Protein 4K1F (pdb70)

GO terms:
  GO:0051920 peroxiredoxin activity (F, IDA)

B-factor: mean 27.47, std 7.68, range [11.12, 65.65]

Nearest PDB structures (foldseek):
  4k1f-assembly1_A  TM=1.003E+00  e=7.487E-44  Leishmania major
  4llr-assembly1_D  TM=9.952E-01  e=5.963E-35  Trypanosoma cruzi
  1qmv-assembly1_J  TM=9.944E-01  e=1.647E-33  Homo sapiens
  7kiz-assembly1_B  TM=9.830E-01  e=4.370E-33  Homo sapiens
  2z9s-assembly1_G  TM=9.969E-01  e=1.952E-32  Rattus norvegicus

Secondary structure (DSSP, 8-state):
-BTTB-TTSB----EEEEE-TTS-EEEEESGGGTTSEEEEEE-S-TTSSHHHHHHHHHHHTHHHHHTTTEEEEEEESS-HHHHHHHHTS-GGGT---S-SS-EEE-TTSHHHHHTT-EETTTTEE-EEEEEE-TTSBEEEEEEE-TTB---HHHHHHHHHHHHHHHHHS-BB-TT--TTS--B-SSHHHHHHHTGGG-/-BTTB-TTSB----EEEEE-TTS-EEEEEGGGGTTSEEEEEE-S-TTSSHHHHHHHHHHHTHHHHHTTTEEEEEEESS-HHHHHHHHHS-GGGT---S-SS-EEE-TTSHHHHHTT-EETTTTEE-EEEEEE-TTSBEEEEEEE-TTB---HHHHHHHHHHHHHHHHHS-BB-TT--TT---B-SSHHHHHHHTGGG-/-BTTB-TTSBPPP-EEEEE-TTS-EEEEEGGGGTTSEEEEEE-S-TTSSHHHHHHHHHHHTHHHHHTTTEEEEEEESS-HHHHHHHHTS-GGGT---S-SS-EEE-TTSHHHHHTT-EETTTTEE-EEEEEE-TTSBEEEEEEE-TTB---HHHHHHHHHHHHHHHHHS-BB-TT--TTS--B-SSHHHHIIIIITT-/-TT--TTSBPPP-EEEEE-TTS-EEEEESGGGTTSEEEEEE-S-TTSSHHHHHHHHHHHTHHHHHTTTEEEEEEESS-HHHHHHHHTS-GGGT---S-SS-EEE-TT-HHHHHTT-EETTTTEE-EEEEEE-TTSBEEEEEEE-TTB---HHHHHHHHHHHHHHHHHS-BB-TT--TTS--B-SSHHHHIIIIIT-/-BTTB-TTSBPPP-EEEEE-TTS-EEEEEGGGGTTSEEEEEE-S-TTSSHHHHHHHHHHHTHHHHHTTTEEEEEEESS-HHHHHHHHTS-GGGT---S-SS-EEE-TT-HHHHHTT-EETTTTEE-EEEEEE-TTSBEEEEEEE-TTS---HHHHHHHHHHHHHHHHHS-B--TT--TTS--B-SSHHHHIIIIIT-

CATH classification: 3.40.30.10

Structure (mmCIF, N/CA/C/O backbone):
data_4K1F
#
_entry.id   4K1F
#
_cell.length_a   111.811
_cell.length_b   226.203
_cell.length_c   91.719
_cell.angle_alpha   90.000
_cell.angle_beta   90.000
_cell.angle_gamma   90.000
#
_symmetry.space_group_name_H-M   'C 2 2 21'
#
loop_
_entity.id
_entity.type
_entity.pdbx_description
1 polymer 'Tryparedoxin peroxidase'
2 non-polymer 'TRIETHYLENE GLYCOL'
3 non-polymer 'CHLORIDE ION'
4 non-polymer DI(HYDROXYETHYL)ETHER
5 non-polymer 3,6,9,12,15,18,21-HEPTAOXATRICOSANE-1,23-DIOL
6 water water
#
loop_
_atom_site.group_PDB
_atom_site.id
_atom_site.type_symbol
_atom_site.label_atom_id
_atom_site.label_alt_id
_atom_site.label_comp_id
_atom_site.label_asym_id
_atom_site.label_entity_id
_atom_site.label_seq_id
_atom_site.pdbx_PDB_ins_code
_atom_site.Cartn_x
_atom_site.Cartn_y
_atom_site.Cartn_z
_atom_site.occupancy
_atom_site.B_iso_or_equiv
_atom_site.auth_seq_id
_atom_site.auth_comp_id
_atom_site.auth_asym_id
_atom_site.auth_atom_id
_atom_site.pdbx_PDB_model_num
ATOM 1 N N . SER A 1 2 ? -19.435 -34.421 16.505 1.00 43.84 2 SER A N 1
ATOM 2 C CA . SER A 1 2 ? -19.346 -33.276 17.462 1.00 43.86 2 SER A CA 1
ATOM 3 C C . SER A 1 2 ? -18.149 -32.368 17.150 1.00 42.74 2 SER A C 1
ATOM 4 O O . SER A 1 2 ? -17.344 -32.677 16.271 1.00 42.66 2 SER A O 1
ATOM 7 N N . CYS A 1 3 ? -18.049 -31.256 17.877 1.00 41.64 3 CYS A N 1
ATOM 8 C CA . CYS A 1 3 ? -16.997 -30.243 17.667 1.00 40.24 3 CYS A CA 1
ATOM 9 C C . CYS A 1 3 ? -15.895 -30.343 18.729 1.00 39.31 3 CYS A C 1
ATOM 10 O O . CYS A 1 3 ? -15.974 -29.677 19.769 1.00 38.37 3 CYS A O 1
ATOM 13 N N . GLY A 1 4 ? -14.868 -31.154 18.457 1.00 38.60 4 GLY A N 1
ATOM 14 C CA . GLY A 1 4 ? -13.914 -31.576 19.503 1.00 37.77 4 GLY A CA 1
ATOM 15 C C . GLY A 1 4 ? -14.727 -32.310 20.558 1.00 37.35 4 GLY A C 1
ATOM 16 O O . GLY A 1 4 ? -15.421 -33.286 20.241 1.00 38.05 4 GLY A O 1
ATOM 17 N N . ASN A 1 5 ? -14.702 -31.814 21.792 1.00 36.10 5 ASN A N 1
ATOM 18 C CA . ASN A 1 5 ? -15.554 -32.351 22.846 1.00 34.39 5 ASN A CA 1
ATOM 19 C C . ASN A 1 5 ? -16.872 -31.594 23.013 1.00 32.98 5 ASN A C 1
ATOM 20 O O . ASN A 1 5 ? -17.706 -31.959 23.847 1.00 33.28 5 ASN A O 1
ATOM 25 N N . ALA A 1 6 ? -17.073 -30.545 22.228 1.00 30.90 6 ALA A N 1
ATOM 26 C CA . ALA A 1 6 ? -18.330 -29.778 22.286 1.00 29.21 6 ALA A CA 1
ATOM 27 C C . ALA A 1 6 ? -19.443 -30.458 21.460 1.00 28.42 6 ALA A C 1
ATOM 28 O O . ALA A 1 6 ? -19.419 -30.412 20.231 1.00 28.18 6 ALA A O 1
ATOM 30 N N . LYS A 1 7 ? -20.393 -31.119 22.120 1.00 27.66 7 LYS A N 1
ATOM 31 C CA . LYS A 1 7 ? -21.504 -31.755 21.396 1.00 26.49 7 LYS A CA 1
ATOM 32 C C . LYS A 1 7 ? -22.823 -31.121 21.808 1.00 25.41 7 LYS A C 1
ATOM 33 O O . LYS A 1 7 ? -23.034 -30.885 23.010 1.00 24.37 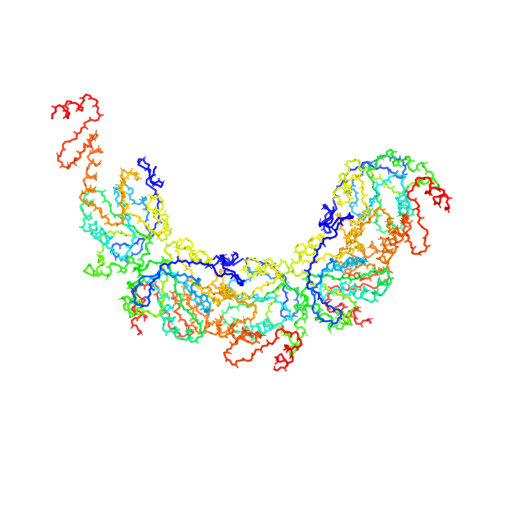7 LYS A O 1
ATOM 39 N N . ILE A 1 8 ? -23.713 -30.876 20.840 1.00 24.37 8 ILE A N 1
ATOM 40 C CA . ILE A 1 8 ? -25.069 -30.403 21.159 1.00 24.74 8 ILE A CA 1
ATOM 41 C C . ILE A 1 8 ? -25.783 -31.342 22.161 1.00 24.99 8 ILE A C 1
ATOM 42 O O . ILE A 1 8 ? -25.717 -32.560 22.035 1.00 25.26 8 ILE A O 1
ATOM 47 N N . ASN A 1 9 ? -26.470 -30.741 23.129 1.00 25.73 9 ASN A N 1
ATOM 48 C CA . ASN A 1 9 ? -27.176 -31.426 24.208 1.00 25.91 9 ASN A CA 1
ATOM 49 C C . ASN A 1 9 ? -26.325 -32.248 25.183 1.00 25.97 9 ASN A C 1
ATOM 50 O O . ASN A 1 9 ? -26.870 -33.043 25.939 1.00 26.64 9 ASN A O 1
ATOM 55 N N . SER A 1 10 ? -25.008 -32.042 25.165 1.00 25.41 10 SER A N 1
ATOM 56 C CA . SER A 1 10 ? -24.114 -32.498 26.223 1.00 25.48 10 SER A CA 1
ATOM 57 C C . SER A 1 10 ? -23.595 -31.245 26.895 1.00 24.65 10 SER A C 1
ATOM 58 O O . SER A 1 10 ? -23.711 -30.168 26.318 1.00 24.03 10 SER A O 1
ATOM 61 N N . PRO A 1 11 ? -23.018 -31.385 28.111 1.00 24.23 11 PRO A N 1
ATOM 62 C CA . PRO A 1 11 ? -22.414 -30.235 28.793 1.00 23.91 11 PRO A CA 1
ATOM 63 C C . PRO A 1 11 ? -21.289 -29.604 27.965 1.00 23.15 11 PRO A C 1
ATOM 64 O O . PRO A 1 11 ? -20.419 -30.307 27.474 1.00 22.76 11 PRO A O 1
ATOM 68 N N . ALA A 1 12 ? -21.357 -28.287 27.776 1.00 22.61 12 ALA A N 1
ATOM 69 C CA . ALA A 1 12 ? -20.239 -27.535 27.242 1.00 22.90 12 ALA A CA 1
ATOM 70 C C . ALA A 1 12 ? -18.980 -27.924 27.989 1.00 22.83 12 ALA A C 1
ATOM 71 O O . ALA A 1 12 ? -18.987 -27.924 29.211 1.00 22.69 12 ALA A O 1
ATOM 73 N N . PRO A 1 13 ? -17.891 -28.256 27.262 1.00 23.63 13 PRO A N 1
ATOM 74 C CA . PRO A 1 13 ? -16.598 -28.513 27.901 1.00 23.33 13 PRO A CA 1
ATOM 75 C C . PRO A 1 13 ? -16.307 -27.482 28.981 1.00 23.05 13 PRO A C 1
ATOM 76 O O . PRO A 1 13 ? -16.595 -26.293 28.822 1.00 23.48 13 PRO A O 1
ATOM 80 N N . SER A 1 14 ? -15.768 -27.957 30.088 1.00 22.58 14 SER A N 1
ATOM 81 C CA . SER A 1 14 ? -15.561 -27.135 31.239 1.00 22.67 14 SER A CA 1
ATOM 82 C C . SER A 1 14 ? -14.227 -26.415 31.130 1.00 22.51 14 SER A C 1
ATOM 83 O O . SER A 1 14 ? -13.329 -26.864 30.437 1.00 22.56 14 SER A O 1
ATOM 86 N N . PHE A 1 15 ? -14.084 -25.315 31.844 1.00 23.00 15 PHE A N 1
ATOM 87 C CA . PHE A 1 15 ? -12.778 -24.647 31.918 1.00 23.97 15 PHE A CA 1
ATOM 88 C C . PHE A 1 15 ? -12.722 -23.762 33.142 1.00 24.32 15 PHE A C 1
ATOM 89 O O . PHE A 1 15 ? -13.764 -23.372 33.707 1.00 24.08 15 PHE A O 1
ATOM 97 N N . GLU A 1 16 ? -11.493 -23.425 33.513 1.00 25.13 16 GLU A N 1
ATOM 98 C CA . GLU A 1 16 ? -11.244 -22.438 34.539 1.00 25.79 16 GLU A CA 1
ATOM 99 C C . GLU A 1 16 ? -9.972 -21.708 34.203 1.00 24.96 16 GLU A C 1
ATOM 100 O O . GLU A 1 16 ? -8.909 -22.298 34.162 1.00 24.78 16 GLU A O 1
ATOM 106 N N . GLU A 1 17 ? -10.059 -20.409 33.968 1.00 24.25 17 GLU A N 1
ATOM 107 C CA . GLU A 1 17 ? -8.904 -19.734 33.410 1.00 23.61 17 GLU A CA 1
ATOM 108 C C . GLU A 1 17 ? -8.881 -18.270 33.791 1.00 23.05 17 GLU A C 1
ATOM 109 O O . GLU A 1 17 ? -9.913 -17.656 34.018 1.00 22.65 17 GLU A O 1
ATOM 115 N N . VAL A 1 18 ? -7.695 -17.698 33.890 1.00 23.64 18 VAL A N 1
ATOM 116 C CA . VAL A 1 18 ? -7.579 -16.268 34.115 1.00 23.25 18 VAL A CA 1
ATOM 117 C C . VAL A 1 18 ? -8.242 -15.497 32.937 1.00 22.80 18 VAL A C 1
ATOM 118 O O . VAL A 1 18 ? -8.111 -15.851 31.760 1.00 22.60 18 VAL A O 1
ATOM 122 N N . ALA A 1 19 ? -8.987 -14.456 33.278 1.00 22.46 19 ALA A N 1
ATOM 123 C CA . ALA A 1 19 ? -9.572 -13.553 32.310 1.00 21.62 19 ALA A CA 1
ATOM 124 C C . ALA A 1 19 ? -9.222 -12.123 32.683 1.00 22.28 19 ALA A C 1
ATOM 125 O O . ALA A 1 19 ? -9.004 -11.811 33.869 1.00 20.71 19 ALA A O 1
ATOM 127 N N . LEU A 1 20 ? -9.201 -11.251 31.669 1.00 22.42 20 LEU A N 1
ATOM 128 C CA . LEU A 1 20 ? -9.201 -9.836 31.932 1.00 23.03 20 LEU A CA 1
ATOM 129 C C . LEU A 1 20 ? -10.653 -9.385 32.170 1.00 23.35 20 LEU A C 1
ATOM 130 O O . LEU A 1 20 ? -11.513 -9.573 31.325 1.00 23.26 20 LEU A O 1
ATOM 135 N N . MET A 1 21 ? -10.911 -8.806 33.342 1.00 23.32 21 MET A N 1
ATOM 136 C CA . MET A 1 21 ? -12.246 -8.353 33.708 1.00 22.51 21 MET A CA 1
ATOM 137 C C . MET A 1 21 ? -12.493 -6.943 33.201 1.00 22.22 21 MET A C 1
ATOM 138 O O . MET A 1 21 ? -11.534 -6.171 33.046 1.00 21.73 21 MET A O 1
ATOM 143 N N . PRO A 1 22 ? -13.779 -6.581 32.952 1.00 22.31 22 PRO A N 1
ATOM 144 C CA . PRO A 1 22 ? -14.100 -5.230 32.479 1.00 21.78 22 PRO A CA 1
ATOM 145 C C . PRO A 1 22 ? -13.390 -4.168 33.295 1.00 22.44 22 PRO A C 1
ATOM 146 O O . PRO A 1 22 ? -12.896 -3.191 32.728 1.00 22.09 22 PRO A O 1
ATOM 150 N N . ASN A 1 23 ? -13.294 -4.361 34.611 1.00 23.12 23 ASN A N 1
ATOM 151 C CA . ASN A 1 23 ? -12.627 -3.351 35.464 1.00 23.41 23 ASN A CA 1
ATOM 152 C C . ASN A 1 23 ? -11.107 -3.288 35.348 1.00 23.76 23 ASN A C 1
ATOM 153 O O . ASN A 1 23 ? -10.482 -2.430 35.948 1.00 24.80 23 ASN A O 1
ATOM 158 N N . GLY A 1 24 ? -10.513 -4.181 34.557 1.00 24.14 24 GLY A N 1
ATOM 159 C CA . GLY A 1 24 ? -9.071 -4.139 34.281 1.00 22.84 24 GLY A CA 1
ATOM 160 C C . GLY A 1 24 ? -8.278 -5.122 35.123 1.00 22.41 24 GLY A C 1
ATOM 161 O O . GLY A 1 24 ? -7.040 -5.220 34.992 1.00 20.94 24 GLY A O 1
ATOM 162 N N . SER A 1 25 ? -8.989 -5.849 35.987 1.00 22.30 25 SER A N 1
ATOM 163 C CA . SER A 1 25 ? -8.326 -6.777 36.887 1.00 23.59 25 SER A CA 1
ATOM 164 C C . SER A 1 25 ? -8.216 -8.143 36.196 1.00 23.89 25 SER A C 1
ATOM 165 O O . SER A 1 25 ? -8.874 -8.359 35.172 1.00 23.82 25 SER A O 1
ATOM 168 N N . PHE A 1 26 ? -7.356 -9.012 36.742 1.00 24.30 26 PHE A N 1
ATOM 169 C CA . PHE A 1 26 ? -7.266 -10.425 36.366 1.00 25.17 26 PHE A CA 1
ATOM 170 C C . PHE A 1 26 ? -8.041 -11.278 37.353 1.00 26.38 26 PHE A C 1
ATOM 171 O O . PHE A 1 26 ? -7.985 -11.029 38.571 1.00 26.95 26 PHE A O 1
ATOM 179 N N . LYS A 1 27 ? -8.741 -12.296 36.847 1.00 26.46 27 LYS A N 1
ATOM 180 C CA . LYS A 1 27 ? -9.584 -13.102 37.702 1.00 27.27 27 LYS A CA 1
ATOM 181 C C . LYS A 1 27 ? -9.825 -14.450 37.064 1.00 27.19 27 LYS A C 1
ATOM 182 O O . LYS A 1 27 ? -10.056 -14.511 35.872 1.00 27.85 27 LYS A O 1
ATOM 188 N N . LYS A 1 28 ? -9.783 -15.522 37.850 1.00 26.81 28 LYS A N 1
ATOM 189 C CA . LYS A 1 28 ? -10.052 -16.845 37.329 1.00 27.35 28 LYS A CA 1
ATOM 190 C C . LYS A 1 28 ? -11.529 -16.913 37.101 1.00 26.21 28 LYS A C 1
ATOM 191 O O . LYS A 1 28 ? -12.296 -16.470 37.942 1.00 26.68 28 LYS A O 1
ATOM 197 N N . ILE A 1 29 ? -11.930 -17.418 35.943 1.00 25.20 29 ILE A N 1
ATOM 198 C CA . ILE A 1 29 ? -13.342 -17.611 35.648 1.00 24.43 29 ILE A CA 1
ATOM 199 C C . ILE A 1 29 ? -13.558 -19.051 35.286 1.00 23.72 29 ILE A C 1
ATOM 200 O O . ILE A 1 29 ? -12.814 -19.589 34.474 1.00 23.80 29 ILE A O 1
ATOM 205 N N . SER A 1 30 ? -14.591 -19.651 35.874 1.00 22.38 30 SER A N 1
ATOM 206 C CA . SER A 1 30 ? -14.966 -20.995 35.553 1.00 21.96 30 SER A CA 1
ATOM 207 C C . SER A 1 30 ? -16.268 -20.962 34.779 1.00 20.90 30 SER A C 1
ATOM 208 O O . SER A 1 30 ? -17.119 -20.122 35.038 1.00 20.14 30 SER A O 1
ATOM 211 N N . LEU A 1 31 ? -16.426 -21.873 33.827 1.00 20.25 31 LEU A N 1
ATOM 212 C CA . LEU A 1 31 ? -17.725 -22.006 33.152 1.00 20.46 31 LEU A CA 1
ATOM 213 C C . LEU A 1 31 ? -18.855 -22.357 34.139 1.00 20.51 31 LEU A C 1
ATOM 214 O O . LEU A 1 31 ? -19.950 -21.792 34.063 1.00 19.20 31 LEU A O 1
ATOM 219 N N . SER A 1 32 ? -18.572 -23.267 35.073 1.00 20.89 32 SER A N 1
ATOM 220 C CA . SER A 1 32 ? -19.585 -23.723 36.012 1.00 21.70 32 SER A CA 1
ATOM 221 C C . SER A 1 32 ? -20.103 -22.562 36.867 1.00 22.50 32 SER A C 1
ATOM 222 O O . SER A 1 32 ? -21.250 -22.581 37.327 1.00 22.46 32 SER A O 1
ATOM 225 N N . SER A 1 33 ? -19.300 -21.508 37.004 1.00 23.30 33 SER A N 1
ATOM 226 C CA . SER A 1 33 ? -19.734 -20.343 37.757 1.00 24.41 33 SER A CA 1
ATOM 227 C C . SER A 1 33 ? -20.878 -19.622 37.086 1.00 25.13 33 SER A C 1
ATOM 228 O O . SER A 1 33 ? -21.458 -18.709 37.677 1.00 25.78 33 SER A O 1
ATOM 231 N N . TYR A 1 34 ? -21.199 -20.017 35.856 1.00 25.76 34 TYR A N 1
ATOM 232 C CA . TYR A 1 34 ? -22.288 -19.422 35.095 1.00 26.25 34 TYR A CA 1
ATOM 233 C C . TYR A 1 34 ? -23.594 -20.196 35.126 1.00 26.45 34 TYR A C 1
ATOM 234 O O . TYR A 1 34 ? -24.541 -19.764 34.483 1.00 27.45 34 TYR A O 1
ATOM 243 N N . LYS A 1 35 ? -23.671 -21.334 35.812 1.00 26.17 35 LYS A N 1
ATOM 244 C CA . LYS A 1 35 ? -24.937 -22.105 35.842 1.00 26.15 35 LYS A CA 1
ATOM 245 C C . LYS A 1 35 ? -26.027 -21.180 36.331 1.00 26.00 35 LYS A C 1
ATOM 246 O O . LYS A 1 35 ? -25.784 -20.328 37.184 1.00 25.73 35 LYS A O 1
ATOM 252 N N . GLY A 1 36 ? -27.229 -21.349 35.799 1.00 25.67 36 GLY A N 1
ATOM 253 C CA . GLY A 1 36 ? -28.299 -20.421 36.096 1.00 25.67 36 GLY A CA 1
ATOM 254 C C . GLY A 1 36 ? -28.530 -19.409 34.998 1.00 25.52 36 GLY A C 1
ATOM 255 O O . GLY A 1 36 ? -29.646 -18.907 34.812 1.00 25.52 36 GLY A O 1
ATOM 256 N N . LYS A 1 37 ? -27.463 -19.131 34.261 1.00 25.85 37 LYS A N 1
ATOM 257 C CA . LYS A 1 37 ? -27.469 -18.142 33.189 1.00 25.87 37 LYS A CA 1
ATOM 258 C C . LYS A 1 37 ? -27.157 -18.797 31.835 1.00 25.41 37 LYS A C 1
ATOM 259 O O . LYS A 1 37 ? -26.440 -19.821 31.774 1.00 24.33 37 LYS A O 1
ATOM 265 N N . TRP A 1 38 ? -27.711 -18.204 30.769 1.00 24.52 38 TRP A N 1
ATOM 266 C CA . TRP A 1 38 ? -27.277 -18.482 29.416 1.00 23.77 38 TRP A CA 1
ATOM 267 C C . TRP A 1 38 ? -25.905 -17.838 29.281 1.00 23.90 38 TRP A C 1
ATOM 268 O O . TRP A 1 38 ? -25.627 -16.815 29.923 1.00 23.37 38 TRP A O 1
ATOM 279 N N . VAL A 1 39 ? -25.048 -18.471 28.472 1.00 23.12 39 VAL A N 1
ATOM 280 C CA . VAL A 1 39 ? -23.715 -17.978 28.203 1.00 23.01 39 VAL A CA 1
ATOM 281 C C . VAL A 1 39 ? -23.453 -18.046 26.699 1.00 21.96 39 VAL A C 1
ATOM 282 O O . VAL A 1 39 ? -23.784 -19.045 26.045 1.00 21.05 39 VAL A O 1
ATOM 286 N N . VAL A 1 40 ? -22.885 -16.962 26.170 1.00 20.52 40 VAL A N 1
ATOM 287 C CA . VAL A 1 40 ? -22.328 -16.948 24.827 1.00 19.23 40 VAL A CA 1
ATOM 288 C C . VAL A 1 40 ? -20.828 -16.842 24.957 1.00 18.46 40 VAL A C 1
ATOM 289 O O . VAL A 1 40 ? -20.297 -15.798 25.410 1.00 17.63 40 VAL A O 1
ATOM 293 N N . LEU A 1 41 ? -20.160 -17.941 24.602 1.00 17.00 41 LEU A N 1
ATOM 294 C CA . LEU A 1 41 ? -18.718 -18.021 24.601 1.00 16.11 41 LEU A CA 1
ATOM 295 C C . LEU A 1 41 ? -18.200 -17.893 23.174 1.00 16.27 41 LEU A C 1
ATOM 296 O O . LEU A 1 41 ? -18.573 -18.682 22.316 1.00 16.40 41 LEU A O 1
ATOM 301 N N . PHE A 1 42 ? -17.334 -16.922 22.902 1.00 16.10 42 PHE A N 1
ATOM 302 C CA . PHE A 1 42 ? -16.814 -16.772 21.533 1.00 16.36 42 PHE A CA 1
ATOM 303 C C . PHE A 1 42 ? -15.310 -16.639 21.508 1.00 17.05 42 PHE A C 1
ATOM 304 O O . PHE A 1 42 ? -14.711 -15.857 22.286 1.00 18.12 42 PHE A O 1
ATOM 312 N N . PHE A 1 43 ? -14.704 -17.402 20.612 1.00 16.66 43 PHE A N 1
ATOM 313 C CA . PHE A 1 43 ? -13.263 -17.412 20.430 1.00 16.81 43 PHE A CA 1
ATOM 314 C C . PHE A 1 43 ? -12.905 -16.495 19.265 1.00 16.84 43 PHE A C 1
ATOM 315 O O . PHE A 1 43 ? -13.680 -16.314 18.347 1.00 17.13 43 PHE A O 1
ATOM 323 N N . TYR A 1 44 ? -11.718 -15.931 19.303 1.00 17.57 44 TYR A N 1
ATOM 324 C CA . TYR A 1 44 ? -11.099 -15.247 18.151 1.00 18.04 44 TYR A CA 1
ATOM 325 C C . TYR A 1 44 ? -9.603 -15.663 18.075 1.00 18.59 44 TYR A C 1
ATOM 326 O O . TYR A 1 44 ? -9.045 -16.105 19.071 1.00 19.20 44 TYR A O 1
ATOM 335 N N . PRO A 1 45 ? -8.971 -15.578 16.895 1.00 18.71 45 PRO A N 1
ATOM 336 C CA . PRO A 1 45 ? -7.600 -16.116 16.845 1.00 19.55 45 PRO A CA 1
ATOM 337 C C . PRO A 1 45 ? -6.532 -15.286 17.588 1.00 20.19 45 PRO A C 1
ATOM 338 O O . PRO A 1 45 ? -5.722 -15.890 18.303 1.00 20.43 45 PRO A O 1
ATOM 342 N N . LEU A 1 46 ? -6.535 -13.955 17.438 1.00 19.72 46 LEU A N 1
ATOM 343 C CA . LEU A 1 46 ? -5.362 -13.137 17.859 1.00 19.81 46 LEU A CA 1
ATOM 344 C C . LEU A 1 46 ? -5.639 -11.708 18.258 1.00 19.42 46 LEU A C 1
ATOM 345 O O . LEU A 1 46 ? -6.290 -10.964 17.531 1.00 19.39 46 LEU A O 1
ATOM 350 N N . ASP A 1 47 ? -5.106 -11.310 19.408 1.00 19.36 47 ASP A N 1
ATOM 351 C CA . ASP A 1 47 ? -5.145 -9.896 19.807 1.00 19.55 47 ASP A CA 1
ATOM 352 C C . ASP A 1 47 ? -4.351 -9.094 18.783 1.00 19.22 47 ASP A C 1
ATOM 353 O O . ASP A 1 47 ? -3.437 -9.626 18.154 1.00 17.89 47 ASP A O 1
ATOM 358 N N . PHE A 1 48 ? -4.722 -7.827 18.634 1.00 18.40 48 PHE A N 1
ATOM 359 C CA . PHE A 1 48 ? -4.011 -6.877 17.771 1.00 19.25 48 PHE A CA 1
ATOM 360 C C . PHE A 1 48 ? -4.147 -7.147 16.270 1.00 19.29 48 PHE A C 1
ATOM 361 O O . PHE A 1 48 ? -3.341 -6.665 15.476 1.00 18.78 48 PHE A O 1
ATOM 369 N N . THR A 1 49 ? -5.157 -7.932 15.888 1.00 19.14 49 THR A N 1
ATOM 370 C CA . THR A 1 49 ? -5.416 -8.148 14.476 1.00 18.74 49 THR A CA 1
ATOM 371 C C . THR A 1 49 ? -6.672 -7.366 13.987 1.00 18.74 49 THR A C 1
ATOM 372 O O . THR A 1 49 ? -6.832 -6.199 14.325 0.90 17.69 49 THR A O 1
ATOM 376 N N . PHE A 1 50 ? -7.538 -7.993 13.183 1.00 18.70 50 PHE A N 1
ATOM 377 C CA . PHE A 1 50 ? -8.292 -7.196 12.217 1.00 18.90 50 PHE A CA 1
ATOM 378 C C . PHE A 1 50 ? -9.809 -7.376 12.347 1.00 19.02 50 PHE A C 1
ATOM 379 O O . PHE A 1 50 ? -10.502 -6.453 12.799 1.00 17.42 50 PHE A O 1
ATOM 387 N N . VAL A 1 51 ? -10.305 -8.571 12.024 1.00 18.70 51 VAL A N 1
ATOM 388 C CA . VAL A 1 51 ? -11.701 -8.918 12.311 1.00 19.22 51 VAL A CA 1
ATOM 389 C C . VAL A 1 51 ? -11.925 -8.956 13.826 1.00 18.79 51 VAL A C 1
ATOM 390 O O . VAL A 1 51 ? -12.905 -8.423 14.310 1.00 19.64 51 VAL A O 1
ATOM 394 N N . CYS A 1 52 ? -10.999 -9.586 14.553 1.00 18.85 52 CYS A N 1
ATOM 395 C CA . CYS A 1 52 ? -11.075 -9.770 16.011 1.00 18.85 52 CYS A CA 1
ATOM 396 C C . CYS A 1 52 ? -11.519 -8.556 16.836 1.00 18.54 52 CYS A C 1
ATOM 397 O O . CYS A 1 52 ? -12.471 -8.665 17.554 1.00 17.86 52 CYS A O 1
ATOM 400 N N . PRO A 1 53 ? -10.824 -7.402 16.737 0.90 18.85 53 PRO A N 1
ATOM 401 C CA . PRO A 1 53 ? -11.287 -6.319 17.590 0.90 19.19 53 PRO A CA 1
ATOM 402 C C . PRO A 1 53 ? -12.716 -5.885 17.269 0.90 19.22 53 PRO A C 1
ATOM 403 O O . PRO A 1 53 ? -13.447 -5.528 18.172 0.90 18.62 53 PRO A O 1
ATOM 407 N N . THR A 1 54 ? -13.112 -5.951 16.003 1.00 19.27 54 THR A N 1
ATOM 408 C CA . THR A 1 54 ? -14.439 -5.492 15.609 1.00 19.79 54 THR A CA 1
ATOM 409 C C . THR A 1 54 ? -15.508 -6.449 16.188 1.00 20.25 54 THR A C 1
ATOM 410 O O . THR A 1 54 ? -16.663 -6.064 16.406 1.00 19.76 54 THR A O 1
ATOM 414 N N . GLU A 1 55 ? -15.116 -7.693 16.430 1.00 19.80 55 GLU A N 1
ATOM 415 C CA . GLU A 1 55 ? -16.037 -8.641 17.020 1.00 20.40 55 GLU A CA 1
ATOM 416 C C . GLU A 1 55 ? -16.120 -8.485 18.533 1.00 20.77 55 GLU A C 1
ATOM 417 O O . GLU A 1 55 ? -17.226 -8.420 19.084 1.00 21.09 55 GLU A O 1
ATOM 423 N N . VAL A 1 56 ? -14.962 -8.424 19.205 1.00 20.41 56 VAL A N 1
ATOM 424 C CA . VAL A 1 56 ? -14.926 -8.196 20.650 1.00 19.49 56 VAL A CA 1
ATOM 425 C C . VAL A 1 56 ? -15.676 -6.901 20.977 1.00 19.88 56 VAL A C 1
ATOM 426 O O . VAL A 1 56 ? -16.442 -6.839 21.950 1.00 19.22 56 VAL A O 1
ATOM 430 N N . ILE A 1 57 ? -15.494 -5.881 20.134 1.00 20.16 57 ILE A N 1
ATOM 431 C CA . ILE A 1 57 ? -16.068 -4.594 20.428 1.00 20.41 57 ILE A CA 1
ATOM 432 C C . ILE A 1 57 ? -17.577 -4.680 20.261 1.00 21.20 57 ILE A C 1
ATOM 433 O O . ILE A 1 57 ? -18.304 -4.180 21.115 1.00 21.08 57 ILE A O 1
ATOM 438 N N . ALA A 1 58 ? -18.031 -5.310 19.173 1.00 21.66 58 ALA A N 1
ATOM 439 C CA . ALA A 1 58 ? -19.462 -5.448 18.869 1.00 22.59 58 ALA A CA 1
ATOM 440 C C . ALA A 1 58 ? -20.241 -6.228 19.953 1.00 23.28 58 ALA A C 1
ATOM 441 O O . ALA A 1 58 ? -21.387 -5.873 20.286 1.00 23.14 58 ALA A O 1
ATOM 443 N N . PHE A 1 59 ? -19.637 -7.314 20.456 1.00 22.93 59 PHE A N 1
ATOM 444 C CA . PHE A 1 59 ? -20.262 -8.066 21.523 1.00 23.08 59 PHE A CA 1
ATOM 445 C C . PHE A 1 59 ? -20.275 -7.292 22.834 1.00 23.23 59 PHE A C 1
ATOM 446 O O . PHE A 1 59 ? -21.298 -7.311 23.518 1.00 24.26 59 PHE A O 1
ATOM 454 N N . SER A 1 60 ? -19.191 -6.570 23.132 1.00 22.25 60 SER A N 1
ATOM 455 C CA . SER A 1 60 ? -19.072 -5.801 24.350 1.00 22.30 60 SER A CA 1
ATOM 456 C C . SER A 1 60 ? -20.050 -4.631 24.352 1.00 23.09 60 SER A C 1
ATOM 457 O O . SER A 1 60 ? -20.662 -4.321 25.380 1.00 22.81 60 SER A O 1
ATOM 460 N N . ASP A 1 61 ? -20.184 -3.976 23.203 1.00 23.00 61 ASP A N 1
ATOM 461 C CA . ASP A 1 61 ? -21.052 -2.830 23.089 1.00 23.45 61 ASP A CA 1
ATOM 462 C C . ASP A 1 61 ? -22.516 -3.230 23.148 1.00 24.04 61 ASP A C 1
ATOM 463 O O . ASP A 1 61 ? -23.336 -2.410 23.552 1.00 24.58 61 ASP A O 1
ATOM 468 N N . SER A 1 62 ? -22.839 -4.465 22.754 1.00 23.44 62 SER A N 1
ATOM 469 C CA . SER A 1 62 ? -24.194 -4.992 22.918 1.00 24.54 62 SER A CA 1
ATOM 470 C C . SER A 1 62 ? -24.403 -5.848 24.184 1.00 24.14 62 SER A C 1
ATOM 471 O O . SER A 1 62 ? -25.397 -6.541 24.280 1.00 23.29 62 SER A O 1
ATOM 474 N N . VAL A 1 63 ? -23.450 -5.832 25.116 1.00 24.61 63 VAL A N 1
ATOM 475 C CA . VAL A 1 63 ? -23.535 -6.720 26.276 1.00 25.25 63 VAL A CA 1
ATOM 476 C C . VAL A 1 63 ? -24.888 -6.570 27.003 1.00 26.09 63 VAL A C 1
ATOM 477 O O . VAL A 1 63 ? -25.507 -7.574 27.352 1.00 26.55 63 VAL A O 1
ATOM 481 N N . SER A 1 64 ? -25.376 -5.335 27.172 1.00 26.03 64 SER A N 1
ATOM 482 C CA . SER A 1 64 ? -26.606 -5.146 27.929 1.00 26.58 64 SER A CA 1
ATOM 483 C C . SER A 1 64 ? -27.845 -5.830 27.348 1.00 26.39 64 SER A C 1
ATOM 484 O O . SER A 1 64 ? -28.729 -6.243 28.103 1.00 26.74 64 SER A O 1
ATOM 487 N N . ARG A 1 65 ? -27.898 -5.997 26.032 1.00 25.96 65 ARG A N 1
ATOM 488 C CA . ARG A 1 65 ? -29.002 -6.728 25.382 1.00 26.37 65 ARG A CA 1
ATOM 489 C C . ARG A 1 65 ? -28.913 -8.241 25.622 1.00 26.26 65 ARG A C 1
ATOM 490 O O . ARG A 1 65 ? -29.896 -8.959 25.497 1.00 25.51 65 ARG A O 1
ATOM 498 N N . PHE A 1 66 ? -27.716 -8.742 25.913 1.00 25.80 66 PHE A N 1
ATOM 499 C CA . PHE A 1 66 ? -27.610 -10.138 26.276 1.00 24.88 66 PHE A CA 1
ATOM 500 C C . PHE A 1 66 ? -28.003 -10.260 27.736 1.00 25.29 66 PHE A C 1
ATOM 501 O O . PHE A 1 66 ? -28.834 -11.123 28.081 1.00 24.15 66 PHE A O 1
ATOM 509 N N . ASN A 1 67 ? -27.442 -9.377 28.577 1.00 25.64 67 ASN A N 1
ATOM 510 C CA . ASN A 1 67 ? -27.727 -9.375 30.032 1.00 27.06 67 ASN A CA 1
ATOM 511 C C . ASN A 1 67 ? -29.232 -9.369 30.324 1.00 28.26 67 ASN A C 1
ATOM 512 O O . ASN A 1 67 ? -29.691 -10.093 31.214 1.00 29.17 67 ASN A O 1
ATOM 517 N N . GLU A 1 68 ? -29.994 -8.591 29.546 1.00 28.92 68 GLU A N 1
ATOM 518 C CA . GLU A 1 68 ? -31.463 -8.545 29.611 1.00 30.36 68 GLU A CA 1
ATOM 519 C C . GLU A 1 68 ? -32.154 -9.875 29.349 1.00 29.99 68 GLU A C 1
ATOM 520 O O . GLU A 1 68 ? -33.274 -10.108 29.830 1.00 30.36 68 GLU A O 1
ATOM 526 N N . LEU A 1 69 ? -31.518 -10.724 28.548 1.00 29.58 69 LEU A N 1
ATOM 527 C CA . LEU A 1 69 ? -32.034 -12.079 28.278 1.00 29.08 69 LEU A CA 1
ATOM 528 C C . LEU A 1 69 ? -31.304 -13.126 29.138 1.00 28.26 69 LEU A C 1
ATOM 529 O O . LEU A 1 69 ? -31.070 -14.252 28.708 1.00 27.99 69 LEU A O 1
ATOM 534 N N . ASN A 1 70 ? -30.924 -12.729 30.348 1.00 27.98 70 ASN A N 1
ATOM 535 C CA . ASN A 1 70 ? -30.293 -13.628 31.314 1.00 28.07 70 ASN A CA 1
ATOM 536 C C . ASN A 1 70 ? -29.122 -14.413 30.701 1.00 27.47 70 ASN A C 1
ATOM 537 O O . ASN A 1 70 ? -29.018 -15.639 30.853 1.00 27.71 70 ASN A O 1
ATOM 542 N N . CYS A 1 71 ? -28.270 -13.676 29.985 1.00 26.92 71 CYS A N 1
ATOM 543 C CA . CYS A 1 71 ? -27.155 -14.200 29.225 1.00 25.93 71 CYS A CA 1
ATOM 544 C C . CYS A 1 71 ? -25.913 -13.385 29.521 1.00 26.30 71 CYS A C 1
ATOM 545 O O . CYS A 1 71 ? -25.940 -12.142 29.517 1.00 25.95 71 CYS A O 1
ATOM 548 N N . GLU A 1 72 ? -24.824 -14.100 29.783 1.00 26.17 72 GLU A N 1
ATOM 549 C CA . GLU A 1 72 ? -23.511 -13.498 29.932 1.00 26.15 72 GLU A CA 1
ATOM 550 C C . GLU A 1 72 ? -22.789 -13.651 28.611 1.00 25.39 72 GLU A C 1
ATOM 551 O O . GLU A 1 72 ? -23.153 -14.517 27.797 1.00 25.80 72 GLU A O 1
ATOM 557 N N . VAL A 1 73 ? -21.757 -12.840 28.405 1.00 24.50 73 VAL A N 1
ATOM 558 C CA . VAL A 1 73 ? -20.897 -12.950 27.227 1.00 23.13 73 VAL A CA 1
ATOM 559 C C . VAL A 1 73 ? -19.440 -13.123 27.629 1.00 22.73 73 VAL A C 1
ATOM 560 O O . VAL A 1 73 ? -18.955 -12.445 28.542 1.00 23.35 73 VAL A O 1
ATOM 564 N N . LEU A 1 74 ? -18.734 -14.032 26.975 1.00 21.41 74 LEU A N 1
ATOM 565 C CA . LEU A 1 74 ? -17.367 -14.279 27.384 1.00 21.22 74 LEU A CA 1
ATOM 566 C C . LEU A 1 74 ? -16.542 -14.435 26.127 1.00 20.81 74 LEU A C 1
ATOM 567 O O . LEU A 1 74 ? -16.845 -15.322 25.303 1.00 21.29 74 LEU A O 1
ATOM 572 N N . ALA A 1 75 ? -15.520 -13.591 25.976 1.00 18.81 75 ALA A N 1
ATOM 573 C CA . ALA A 1 75 ? -14.604 -13.699 24.860 1.00 18.79 75 ALA A CA 1
ATOM 574 C C . ALA A 1 75 ? -13.384 -14.555 25.247 1.00 18.82 75 ALA A C 1
ATOM 575 O O . ALA A 1 75 ? -13.037 -14.663 26.441 1.00 18.43 75 ALA A O 1
ATOM 577 N N . CYS A 1 76 ? -12.712 -15.123 24.245 1.00 18.53 76 CYS A N 1
ATOM 578 C CA . CYS A 1 76 ? -11.501 -15.897 24.497 1.00 17.92 76 CYS A CA 1
ATOM 579 C C . CYS A 1 76 ? -10.521 -15.916 23.314 1.00 18.80 76 CYS A C 1
ATOM 580 O O . CYS A 1 76 ? -10.939 -16.113 22.149 1.00 19.16 76 CYS A O 1
ATOM 583 N N . SER A 1 77 ? -9.229 -15.734 23.593 1.00 17.29 77 SER A N 1
ATOM 584 C CA . SER A 1 77 ? -8.225 -16.092 22.634 1.00 17.65 77 SER A CA 1
ATOM 585 C C . SER A 1 77 ? -7.077 -16.838 23.329 1.00 18.11 77 SER A C 1
ATOM 586 O O . SER A 1 77 ? -7.047 -16.919 24.569 1.00 18.10 77 SER A O 1
ATOM 589 N N . ILE A 1 78 ? -6.138 -17.351 22.541 1.00 17.14 78 ILE A N 1
ATOM 590 C CA . ILE A 1 78 ? -4.909 -17.928 23.076 1.00 18.47 78 ILE A CA 1
ATOM 591 C C . ILE A 1 78 ? -3.902 -16.888 23.651 1.00 19.02 78 ILE A C 1
ATOM 592 O O . ILE A 1 78 ? -2.855 -17.290 24.178 1.00 19.08 78 ILE A O 1
ATOM 597 N N . ASP A 1 79 ? -4.231 -15.594 23.567 1.00 17.84 79 ASP A N 1
ATOM 598 C CA . ASP A 1 79 ? -3.333 -14.521 24.021 1.00 19.06 79 ASP A CA 1
ATOM 599 C C . ASP A 1 79 ? -3.283 -14.432 25.557 1.00 19.09 79 ASP A C 1
ATOM 600 O O . ASP A 1 79 ? -4.189 -14.938 26.226 1.00 19.45 79 ASP A O 1
ATOM 605 N N . SER A 1 80 ? -2.250 -13.793 26.100 1.00 17.68 80 SER A N 1
ATOM 606 C CA . SER A 1 80 ? -2.115 -13.667 27.536 1.00 18.17 80 SER A CA 1
ATOM 607 C C . SER A 1 80 ? -3.088 -12.603 28.075 1.00 19.15 80 SER A C 1
ATOM 608 O O . SER A 1 80 ? -3.515 -11.686 27.333 1.00 19.37 80 SER A O 1
ATOM 611 N N . GLU A 1 81 ? -3.429 -12.718 29.353 1.00 18.52 81 GLU A N 1
ATOM 612 C CA . GLU A 1 81 ? -4.138 -11.632 30.031 1.00 19.81 81 GLU A CA 1
ATOM 613 C C . GLU A 1 81 ? -3.374 -10.288 29.947 1.00 19.13 81 GLU A C 1
ATOM 614 O O . GLU A 1 81 ? -3.975 -9.223 29.910 1.00 18.45 81 GLU A O 1
ATOM 620 N N . TYR A 1 82 ? -2.056 -10.345 29.880 1.00 19.38 82 TYR A N 1
ATOM 621 C CA . TYR A 1 82 ? -1.275 -9.101 29.792 1.00 19.84 82 TYR A CA 1
ATOM 622 C C . TYR A 1 82 ? -1.431 -8.473 28.421 1.00 19.44 82 TYR A C 1
ATOM 623 O O . TYR A 1 82 ? -1.450 -7.276 28.309 1.00 20.08 82 TYR A O 1
ATOM 632 N N . ALA A 1 83 ? -1.557 -9.294 27.385 1.00 19.66 83 ALA A N 1
ATOM 633 C CA . ALA A 1 83 ? -1.769 -8.800 26.034 1.00 18.96 83 ALA A CA 1
ATOM 634 C C . ALA A 1 83 ? -3.203 -8.251 25.928 1.00 19.06 83 ALA A C 1
ATOM 635 O O . ALA A 1 83 ? -3.422 -7.198 25.331 1.00 19.30 83 ALA A O 1
ATOM 637 N N . HIS A 1 84 ? -4.174 -8.951 26.515 1.00 18.73 84 HIS A N 1
ATOM 638 C CA . HIS A 1 84 ? -5.547 -8.463 26.534 1.00 19.43 84 HIS A CA 1
ATOM 639 C C . HIS A 1 84 ? -5.628 -7.044 27.124 1.00 20.36 84 HIS A C 1
ATOM 640 O O . HIS A 1 84 ? -6.229 -6.176 26.530 1.00 19.34 84 HIS A O 1
ATOM 647 N N . LEU A 1 85 ? -5.032 -6.826 28.305 1.00 21.45 85 LEU A N 1
ATOM 648 C CA . LEU A 1 85 ? -5.016 -5.495 28.948 1.00 21.84 85 LEU A CA 1
ATOM 649 C C . LEU A 1 85 ? -4.408 -4.419 28.044 1.00 22.27 85 LEU A C 1
ATOM 650 O O . LEU A 1 85 ? -5.000 -3.353 27.855 1.00 22.69 85 LEU A O 1
ATOM 655 N N . GLN A 1 86 ? -3.249 -4.693 27.457 1.00 22.72 86 GLN A N 1
ATOM 656 C CA . GLN A 1 86 ? -2.654 -3.718 26.567 1.00 22.85 86 GLN A CA 1
ATOM 657 C C . GLN A 1 86 ? -3.607 -3.348 25.438 1.00 22.40 86 GLN A C 1
ATOM 658 O O . GLN A 1 86 ? -3.665 -2.180 25.043 1.00 20.88 86 GLN A O 1
ATOM 664 N N . TRP A 1 87 ? -4.363 -4.349 24.954 1.00 21.40 87 TRP A N 1
ATOM 665 C CA . TRP A 1 87 ? -5.285 -4.154 23.850 1.00 20.92 87 TRP A CA 1
ATOM 666 C C . TRP A 1 87 ? -6.434 -3.213 24.255 1.00 21.85 87 TRP A C 1
ATOM 667 O O . TRP A 1 87 ? -6.882 -2.380 23.440 1.00 20.36 87 TRP A O 1
ATOM 678 N N . THR A 1 88 ? -6.917 -3.371 25.497 1.00 22.36 88 THR A N 1
ATOM 679 C CA . THR A 1 88 ? -7.957 -2.506 26.041 1.00 23.73 88 THR A CA 1
ATOM 680 C C . THR A 1 88 ? -7.384 -1.114 26.334 1.00 24.73 88 THR A C 1
ATOM 681 O O . THR A 1 88 ? -8.119 -0.141 26.375 1.00 25.92 88 THR A O 1
ATOM 685 N N . LEU A 1 89 ? -6.074 -1.003 26.493 1.00 25.38 89 LEU A N 1
ATOM 686 C CA . LEU A 1 89 ? -5.475 0.312 26.738 1.00 26.34 89 LEU A CA 1
ATOM 687 C C . LEU A 1 89 ? -5.187 1.025 25.434 1.00 27.18 89 LEU A C 1
ATOM 688 O O . LEU A 1 89 ? -4.821 2.191 25.412 1.00 28.00 89 LEU A O 1
ATOM 693 N N . GLN A 1 90 ? -5.370 0.304 24.347 1.00 27.71 90 GLN A N 1
ATOM 694 C CA . GLN A 1 90 ? -5.099 0.804 23.023 1.00 28.70 90 GLN A CA 1
ATOM 695 C C . GLN A 1 90 ? -6.374 1.414 22.435 1.00 28.47 90 GLN A C 1
ATOM 696 O O . GLN A 1 90 ? -7.479 0.909 22.608 1.00 27.30 90 GLN A O 1
ATOM 702 N N . ASP A 1 91 ? -6.187 2.505 21.723 1.00 29.62 91 ASP A N 1
ATOM 703 C CA . ASP A 1 91 ? -7.289 3.264 21.123 1.00 31.38 91 ASP A CA 1
ATOM 704 C C . ASP A 1 91 ? -8.024 2.477 20.061 1.00 30.83 91 ASP A C 1
ATOM 705 O O . ASP A 1 91 ? -7.376 1.830 19.235 1.00 30.86 91 ASP A O 1
ATOM 710 N N . ARG A 1 92 ? -9.359 2.508 20.087 1.00 30.86 92 ARG A N 1
ATOM 711 C CA . ARG A 1 92 ? -10.156 1.863 19.015 1.00 30.98 92 ARG A CA 1
ATOM 712 C C . ARG A 1 92 ? -9.765 2.327 17.613 1.00 31.01 92 ARG A C 1
ATOM 713 O O . ARG A 1 92 ? -9.704 1.513 16.692 1.00 30.60 92 ARG A O 1
ATOM 721 N N . LYS A 1 93 ? -9.466 3.621 17.467 1.00 31.17 93 LYS A N 1
ATOM 722 C CA . LYS A 1 93 ? -8.976 4.183 16.190 1.00 31.64 93 LYS A CA 1
ATOM 723 C C . LYS A 1 93 ? -7.588 3.731 15.788 1.00 31.05 93 LYS A C 1
ATOM 724 O O . LYS A 1 93 ? -7.176 3.913 14.654 1.00 30.65 93 LYS A O 1
ATOM 730 N N . LYS A 1 94 ? -6.869 3.112 16.708 1.00 31.17 94 LYS A N 1
ATOM 731 C CA . LYS A 1 94 ? -5.580 2.537 16.368 1.00 31.30 94 LYS A CA 1
ATOM 732 C C . LYS A 1 94 ? -5.637 1.012 16.354 1.00 29.88 94 LYS A C 1
ATOM 733 O O . LYS A 1 94 ? -4.608 0.321 16.459 1.00 29.08 94 LYS A O 1
ATOM 739 N N . GLY A 1 95 ? -6.850 0.497 16.218 1.00 28.37 95 GLY A N 1
ATOM 740 C CA . GLY A 1 95 ? -7.089 -0.944 16.171 1.00 27.37 95 GLY A CA 1
ATOM 741 C C . GLY A 1 95 ? -7.160 -1.617 17.517 1.00 26.23 95 GLY A C 1
ATOM 742 O O . GLY A 1 95 ? -6.993 -2.816 17.608 1.00 26.34 95 GLY A O 1
ATOM 743 N N . GLY A 1 96 ? -7.412 -0.834 18.560 1.00 25.74 96 GLY A N 1
ATOM 744 C CA . GLY A 1 96 ? -7.541 -1.341 19.903 1.00 25.29 96 GLY A CA 1
ATOM 745 C C . GLY A 1 96 ? -8.978 -1.691 20.239 1.00 25.39 96 GLY A C 1
ATOM 746 O O . GLY A 1 96 ? -9.901 -1.530 19.414 1.00 24.46 96 GLY A O 1
ATOM 747 N N . LEU A 1 97 ? -9.146 -2.191 21.461 1.00 25.33 97 LEU A N 1
ATOM 748 C CA . LEU A 1 97 ? -10.440 -2.536 22.013 1.00 25.38 97 LEU A CA 1
ATOM 749 C C . LEU A 1 97 ? -10.990 -1.380 22.821 1.00 25.71 97 LEU A C 1
ATOM 750 O O . LEU A 1 97 ? -12.214 -1.218 22.900 1.00 25.62 97 LEU A O 1
ATOM 755 N N . GLY A 1 98 ? -10.106 -0.591 23.444 1.00 26.06 98 GLY A N 1
ATOM 756 C CA . GLY A 1 98 ? -10.553 0.368 24.496 1.00 27.13 98 GLY A CA 1
ATOM 757 C C . GLY A 1 98 ? -11.066 -0.383 25.718 1.00 27.86 98 GLY A C 1
ATOM 758 O O . GLY A 1 98 ? -10.808 -1.588 25.851 1.00 27.94 98 GLY A O 1
ATOM 759 N N . THR A 1 99 ? -11.768 0.283 26.635 1.00 28.53 99 THR A N 1
ATOM 760 C CA . THR A 1 99 ? -12.236 -0.425 27.832 1.00 29.50 99 THR A CA 1
ATOM 761 C C . THR A 1 99 ? -13.431 -1.285 27.434 1.00 28.64 99 THR A C 1
ATOM 762 O O . THR A 1 99 ? -14.288 -0.860 26.657 1.00 29.19 99 THR A O 1
ATOM 766 N N . MET A 1 100 ? -13.461 -2.502 27.952 1.00 27.09 100 MET A N 1
ATOM 767 C CA . MET A 1 100 ? -14.438 -3.496 27.561 1.00 26.02 100 MET A CA 1
ATOM 768 C C . MET A 1 100 ? -15.450 -3.743 28.648 1.00 24.63 100 MET A C 1
ATOM 769 O O . MET A 1 100 ? -15.155 -3.508 29.809 1.00 24.34 100 MET A O 1
ATOM 774 N N . ALA A 1 101 ? -16.620 -4.251 28.262 1.00 23.52 101 ALA A N 1
ATOM 775 C CA . ALA A 1 101 ? -17.699 -4.529 29.205 1.00 22.91 101 ALA A CA 1
ATOM 776 C C . ALA A 1 101 ? -17.945 -6.022 29.413 1.00 22.23 101 ALA A C 1
ATOM 777 O O . ALA A 1 101 ? -18.905 -6.433 30.069 1.00 22.10 101 ALA A O 1
ATOM 779 N N . ILE A 1 102 ? -17.052 -6.828 28.860 1.00 21.79 102 ILE A N 1
ATOM 780 C CA . ILE A 1 102 ? -17.103 -8.273 28.999 1.00 20.63 102 ILE A CA 1
ATOM 781 C C . ILE A 1 102 ? -15.723 -8.763 29.388 1.00 20.40 102 ILE A C 1
ATOM 782 O O . ILE A 1 102 ? -14.735 -8.055 29.158 1.00 20.32 102 ILE A O 1
ATOM 787 N N . PRO A 1 103 ? -15.640 -9.963 29.982 1.00 19.70 103 PRO A N 1
ATOM 788 C CA . PRO A 1 103 ? -14.313 -10.493 30.296 1.00 19.40 103 PRO A CA 1
ATOM 789 C C . PRO A 1 103 ? -13.669 -11.162 29.080 1.00 18.87 103 PRO A C 1
ATOM 790 O O . PRO A 1 103 ? -14.359 -11.600 28.159 1.00 18.65 103 PRO A O 1
ATOM 794 N N . ILE A 1 104 ? -12.351 -11.188 29.050 1.00 17.99 104 ILE A N 1
ATOM 795 C CA . ILE A 1 104 ? -11.647 -11.903 27.998 1.00 18.72 104 ILE A CA 1
ATOM 796 C C . ILE A 1 104 ? -10.739 -12.982 28.597 1.00 18.68 104 ILE A C 1
ATOM 797 O O . ILE A 1 104 ? -9.805 -12.695 29.319 1.00 18.81 104 ILE A O 1
ATOM 802 N N . LEU A 1 105 ? -11.030 -14.223 28.273 1.00 19.33 105 LEU A N 1
ATOM 803 C CA . LEU A 1 105 ? -10.262 -15.349 28.760 1.00 19.75 105 LEU A CA 1
ATOM 804 C C . LEU A 1 105 ? -8.888 -15.360 28.101 1.00 20.15 105 LEU A C 1
ATOM 805 O O . LEU A 1 105 ? -8.731 -14.995 26.908 1.00 20.08 105 LEU A O 1
ATOM 810 N N . ALA A 1 106 ? -7.894 -15.757 28.873 1.00 19.45 106 ALA A N 1
ATOM 811 C CA . ALA A 1 106 ? -6.566 -15.904 28.328 1.00 20.28 106 ALA A CA 1
ATOM 812 C C . ALA A 1 106 ? -6.275 -17.375 28.312 1.00 20.23 106 ALA A C 1
ATOM 813 O O . ALA A 1 106 ? -5.986 -17.969 29.347 1.00 20.81 106 ALA A O 1
ATOM 815 N N . ASP A 1 107 ? -6.414 -17.973 27.142 1.00 20.29 107 ASP A N 1
ATOM 816 C CA . ASP A 1 107 ? -6.406 -19.420 27.031 1.00 20.63 107 ASP A CA 1
ATOM 817 C C . ASP A 1 107 ? -4.992 -19.863 26.671 1.00 21.00 107 ASP A C 1
ATOM 818 O O . ASP A 1 107 ? -4.724 -20.404 25.581 1.00 19.85 107 ASP A O 1
ATOM 823 N N . LYS A 1 108 ? -4.072 -19.598 27.598 1.00 21.26 108 LYS A N 1
ATOM 824 C CA . LYS A 1 108 ? -2.663 -19.666 27.252 1.00 21.92 108 LYS A CA 1
ATOM 825 C C . LYS A 1 108 ? -2.236 -21.080 26.936 1.00 21.80 108 LYS A C 1
ATOM 826 O O . LYS A 1 108 ? -1.312 -21.281 26.145 1.00 22.08 108 LYS A O 1
ATOM 832 N N . THR A 1 109 ? -2.908 -22.062 27.525 1.00 22.06 109 THR A N 1
ATOM 833 C CA . THR A 1 109 ? -2.528 -23.447 27.271 1.00 22.61 109 THR A CA 1
ATOM 834 C C . THR A 1 109 ? -3.101 -23.929 25.957 1.00 22.84 109 THR A C 1
ATOM 835 O O . THR A 1 109 ? -2.574 -24.867 25.381 1.00 22.85 109 THR A O 1
ATOM 839 N N . LYS A 1 110 ? -4.173 -23.273 25.492 1.00 22.83 110 LYS A N 1
ATOM 840 C CA . LYS A 1 110 ? -4.911 -23.611 24.259 1.00 22.83 110 LYS A CA 1
ATOM 841 C C . LYS A 1 110 ? -5.881 -24.766 24.471 1.00 22.88 110 LYS A C 1
ATOM 842 O O . LYS A 1 110 ? -6.592 -25.153 23.548 1.00 23.06 110 LYS A O 1
ATOM 848 N N . ASN A 1 111 ? -5.926 -25.315 25.677 1.00 22.74 111 ASN A N 1
ATOM 849 C CA . ASN A 1 111 ? -6.810 -26.447 25.945 1.00 23.21 111 ASN A CA 1
ATOM 850 C C . ASN A 1 111 ? -8.287 -26.088 25.867 1.00 22.29 111 ASN A C 1
ATOM 851 O O . ASN A 1 111 ? -9.091 -26.923 25.509 1.00 22.46 111 ASN A O 1
ATOM 856 N N . ILE A 1 112 ? -8.642 -24.844 26.169 1.00 21.64 112 ILE A N 1
ATOM 857 C CA . ILE A 1 112 ? -10.035 -24.420 26.047 1.00 21.08 112 ILE A CA 1
ATOM 858 C C . ILE A 1 112 ? -10.480 -24.541 24.580 1.00 21.88 112 ILE A C 1
ATOM 859 O O . ILE A 1 112 ? -11.360 -25.363 24.260 1.00 22.07 112 ILE A O 1
ATOM 864 N N . ALA A 1 113 ? -9.799 -23.825 23.694 1.00 21.57 113 ALA A N 1
ATOM 865 C CA . ALA A 1 113 ? -10.074 -23.903 22.270 1.00 22.00 113 ALA A CA 1
ATOM 866 C C . ALA A 1 113 ? -10.005 -25.351 21.707 1.00 22.12 113 ALA A C 1
ATOM 867 O O . ALA A 1 113 ? -10.850 -25.750 20.911 1.00 22.08 113 ALA A O 1
ATOM 869 N N . ARG A 1 114 ? -9.018 -26.131 22.143 1.00 22.34 114 ARG A N 1
ATOM 870 C CA . ARG A 1 114 ? -8.906 -27.531 21.768 1.00 22.61 114 ARG A CA 1
ATOM 871 C C . ARG A 1 114 ? -10.165 -28.303 22.192 1.00 22.29 114 ARG A C 1
ATOM 872 O O . ARG A 1 114 ? -10.739 -29.038 21.405 1.00 21.30 114 ARG A O 1
ATOM 880 N N . SER A 1 115 ? -10.607 -28.091 23.436 1.00 21.85 115 SER A N 1
ATOM 881 C CA . SER A 1 115 ? -11.764 -28.796 23.965 1.00 21.93 115 SER A CA 1
ATOM 882 C C . SER A 1 115 ? -13.038 -28.389 23.202 1.00 21.29 115 SER A C 1
ATOM 883 O O . SER A 1 115 ? -14.018 -29.155 23.149 1.00 21.17 115 SER A O 1
ATOM 886 N N . TYR A 1 116 ? -13.025 -27.200 22.604 1.00 20.79 116 TYR A N 1
ATOM 887 C CA . TYR A 1 116 ? -14.184 -26.736 21.834 1.00 20.49 116 TYR A CA 1
ATOM 888 C C . TYR A 1 116 ? -14.048 -27.044 20.341 1.00 20.80 116 TYR A C 1
ATOM 889 O O . TYR A 1 116 ? -14.926 -26.665 19.552 1.00 20.99 116 TYR A O 1
ATOM 898 N N . GLY A 1 117 ? -12.970 -27.729 19.951 1.00 19.95 117 GLY A N 1
ATOM 899 C CA . GLY A 1 117 ? -12.797 -28.129 18.559 1.00 20.75 117 GLY A CA 1
ATOM 900 C C . GLY A 1 117 ? -12.418 -27.004 17.589 1.00 21.12 117 GLY A C 1
ATOM 901 O O . GLY A 1 117 ? -12.472 -27.182 16.384 1.00 20.59 117 GLY A O 1
ATOM 902 N N . VAL A 1 118 ? -12.012 -25.851 18.100 1.00 21.67 118 VAL A N 1
ATOM 903 C CA . VAL A 1 118 ? -11.780 -24.703 17.227 1.00 23.21 118 VAL A CA 1
ATOM 904 C C . VAL A 1 118 ? -10.332 -24.263 17.108 1.00 23.87 118 VAL A C 1
ATOM 905 O O . VAL A 1 118 ? -10.053 -23.174 16.626 1.00 24.32 118 VAL A O 1
ATOM 909 N N . LEU A 1 119 ? -9.395 -25.103 17.513 1.00 25.12 119 LEU A N 1
ATOM 910 C CA . LEU A 1 119 ? -8.001 -24.724 17.394 1.00 26.45 119 LEU A CA 1
ATOM 911 C C . LEU A 1 119 ? -7.432 -25.098 16.006 1.00 27.30 119 LEU A C 1
ATOM 912 O O . LEU A 1 119 ? -7.533 -26.233 15.598 1.00 28.00 119 LEU A O 1
ATOM 917 N N . GLU A 1 120 ? -6.861 -24.139 15.282 1.00 28.68 120 GLU A N 1
ATOM 918 C CA . GLU A 1 120 ? -6.014 -24.442 14.129 1.00 30.13 120 GLU A CA 1
ATOM 919 C C . GLU A 1 120 ? -4.629 -24.814 14.653 1.00 30.45 120 GLU A C 1
ATOM 920 O O . GLU A 1 120 ? -3.894 -23.975 15.162 1.00 30.44 120 GLU A O 1
ATOM 926 N N . GLU A 1 121 ? -4.287 -26.091 14.568 1.00 31.67 121 GLU A N 1
ATOM 927 C CA . GLU A 1 121 ? -3.073 -26.589 15.227 1.00 32.85 121 GLU A CA 1
ATOM 928 C C . GLU A 1 121 ? -1.811 -26.100 14.541 1.00 33.09 121 GLU A C 1
ATOM 929 O O . GLU A 1 121 ? -0.822 -25.817 15.217 1.00 33.00 121 GLU A O 1
ATOM 935 N N . SER A 1 122 ? -1.870 -25.954 13.214 1.00 33.34 122 SER A N 1
ATOM 936 C CA . SER A 1 122 ? -0.747 -25.428 12.434 1.00 33.49 122 SER A CA 1
ATOM 937 C C . SER A 1 122 ? -0.238 -24.044 12.905 1.00 33.26 122 SER A C 1
ATOM 938 O O . SER A 1 122 ? 0.964 -23.790 12.906 1.00 32.79 122 SER A O 1
ATOM 941 N N . GLN A 1 123 ? -1.166 -23.167 13.302 1.00 33.22 123 GLN A N 1
ATOM 942 C CA . GLN A 1 123 ? -0.851 -21.798 13.711 1.00 32.50 123 GLN A CA 1
ATOM 943 C C . GLN A 1 123 ? -1.003 -21.600 15.210 1.00 30.69 123 GLN A C 1
ATOM 944 O O . GLN A 1 123 ? -0.547 -20.594 15.752 1.00 31.40 123 GLN A O 1
ATOM 950 N N . GLY A 1 124 ? -1.679 -22.526 15.876 1.00 28.16 124 GLY A N 1
ATOM 951 C CA . GLY A 1 124 ? -1.910 -22.395 17.296 1.00 25.96 124 GLY A CA 1
ATOM 952 C C . GLY A 1 124 ? -2.890 -21.305 17.739 1.00 24.41 124 GLY A C 1
ATOM 953 O O . GLY A 1 124 ? -2.782 -20.813 18.860 1.00 24.01 124 GLY A O 1
ATOM 954 N N . VAL A 1 125 ? -3.849 -20.961 16.881 1.00 22.71 125 VAL A N 1
ATOM 955 C CA . VAL A 1 125 ? -4.883 -19.939 17.182 1.00 21.84 125 VAL A CA 1
ATOM 956 C C . VAL A 1 125 ? -6.290 -20.495 16.976 1.00 20.60 125 VAL A C 1
ATOM 957 O O . VAL A 1 125 ? -6.469 -21.467 16.263 1.00 20.87 125 VAL A O 1
ATOM 961 N N . ALA A 1 126 ? -7.282 -19.892 17.611 1.00 19.56 126 ALA A N 1
ATOM 962 C CA . ALA A 1 126 ? -8.640 -20.388 17.529 1.00 18.82 126 ALA A CA 1
ATOM 963 C C . ALA A 1 126 ? -9.294 -19.853 16.282 1.00 18.90 126 ALA A C 1
ATOM 964 O O . ALA A 1 126 ? -9.035 -18.700 15.901 1.00 18.56 126 ALA A O 1
ATOM 966 N N . TYR A 1 127 ? -10.102 -20.700 15.636 1.00 17.74 127 TYR A N 1
ATOM 967 C CA . TYR A 1 127 ? -11.067 -20.271 14.646 1.00 17.65 127 TYR A CA 1
ATOM 968 C C . TYR A 1 127 ? -12.168 -19.465 15.349 1.00 17.61 127 TYR A C 1
ATOM 969 O O . TYR A 1 127 ? -12.207 -19.427 16.586 1.00 16.85 127 TYR A O 1
ATOM 978 N N . ARG A 1 128 ? -13.041 -18.813 14.568 1.00 17.64 128 ARG A N 1
ATOM 979 C CA . ARG A 1 128 ? -14.107 -17.961 15.106 1.00 17.89 128 ARG A CA 1
ATOM 980 C C . ARG A 1 128 ? -15.307 -18.826 15.529 1.00 18.38 128 ARG A C 1
ATOM 981 O O . ARG A 1 128 ? -16.330 -18.909 14.838 1.00 18.10 128 ARG A O 1
ATOM 989 N N . GLY A 1 129 ? -15.129 -19.519 16.653 1.00 18.42 129 GLY A N 1
ATOM 990 C CA . GLY A 1 129 ? -16.129 -20.423 17.206 1.00 18.07 129 GLY A CA 1
ATOM 991 C C . GLY A 1 129 ? -16.910 -19.667 18.243 1.00 17.83 129 GLY A C 1
ATOM 992 O O . GLY A 1 129 ? -16.344 -18.994 19.105 1.00 18.46 129 GLY A O 1
ATOM 993 N N . LEU A 1 130 ? -18.216 -19.754 18.141 1.00 17.45 130 LEU A N 1
ATOM 994 C CA . LEU A 1 130 ? -19.088 -19.167 19.117 1.00 17.42 130 LEU A CA 1
ATOM 995 C C . LEU A 1 130 ? -20.073 -20.259 19.590 1.00 17.51 130 LEU A C 1
ATOM 996 O O . LEU A 1 130 ? -20.565 -21.064 18.802 1.00 17.85 130 LEU A O 1
ATOM 1001 N N . PHE A 1 131 ? -20.334 -20.294 20.890 1.00 17.75 131 PHE A N 1
ATOM 1002 C CA . PHE A 1 131 ? -21.096 -21.384 21.482 1.00 18.08 131 PHE A CA 1
ATOM 1003 C C . PHE A 1 131 ? -22.186 -20.818 22.383 1.00 18.70 131 PHE A C 1
ATOM 1004 O O . PHE A 1 131 ? -21.929 -19.922 23.184 1.00 19.96 131 PHE A O 1
ATOM 1012 N N . ILE A 1 132 ? -23.403 -21.319 22.232 1.00 18.46 132 ILE A N 1
ATOM 1013 C CA . ILE A 1 132 ? -24.512 -20.897 23.061 1.00 19.09 132 ILE A CA 1
ATOM 1014 C C . ILE A 1 132 ? -24.839 -22.013 24.031 1.00 20.21 132 ILE A C 1
ATOM 1015 O O . ILE A 1 132 ? -25.190 -23.135 23.643 1.00 20.94 132 ILE A O 1
ATOM 1020 N N . ILE A 1 133 ? -24.680 -21.684 25.298 1.00 20.69 133 ILE A N 1
ATOM 1021 C CA . ILE A 1 133 ? -24.756 -22.613 26.416 1.00 20.94 133 ILE A CA 1
ATOM 1022 C C . ILE A 1 133 ? -25.900 -22.134 27.301 1.00 21.29 133 ILE A C 1
ATOM 1023 O O . ILE A 1 133 ? -25.980 -20.949 27.658 1.00 20.83 133 ILE A O 1
ATOM 1028 N N . ASP A 1 134 ? -26.774 -23.072 27.648 1.00 21.92 134 ASP A N 1
ATOM 1029 C CA . ASP A 1 134 ? -27.954 -22.784 28.443 1.00 22.22 134 ASP A CA 1
ATOM 1030 C C . ASP A 1 134 ? -27.688 -22.784 29.974 1.00 22.77 134 ASP A C 1
ATOM 1031 O O . ASP A 1 134 ? -26.596 -23.162 30.418 1.00 22.09 134 ASP A O 1
ATOM 1036 N N . PRO A 1 135 ? -28.679 -22.339 30.782 1.00 23.67 135 PRO A N 1
ATOM 1037 C CA . PRO A 1 135 ? -28.557 -22.342 32.250 1.00 24.19 135 PRO A CA 1
ATOM 1038 C C . PRO A 1 135 ? -28.159 -23.684 32.899 1.00 25.10 135 PRO A C 1
ATOM 1039 O O . PRO A 1 135 ? -27.759 -23.676 34.064 1.00 25.68 135 PRO A O 1
ATOM 1043 N N . HIS A 1 136 ? -28.291 -24.807 32.184 1.00 25.50 136 HIS A N 1
ATOM 1044 C CA . HIS A 1 136 ? -27.873 -26.120 32.699 1.00 26.13 136 HIS A CA 1
ATOM 1045 C C . HIS A 1 136 ? -26.426 -26.491 32.325 1.00 25.44 136 HIS A C 1
ATOM 1046 O O . HIS A 1 136 ? -25.903 -27.518 32.758 1.00 25.17 136 HIS A O 1
ATOM 1053 N N . GLY A 1 137 ? -25.764 -25.653 31.534 1.00 24.76 137 GLY A N 1
ATOM 1054 C CA . GLY A 1 137 ? -24.404 -25.960 31.111 1.00 23.39 137 GLY A CA 1
ATOM 1055 C C . GLY A 1 137 ? -24.360 -26.756 29.821 1.00 23.15 137 GLY A C 1
ATOM 1056 O O . GLY A 1 137 ? -23.298 -27.263 29.435 1.00 23.20 137 GLY A O 1
ATOM 1057 N N . MET A 1 138 ? -25.513 -26.853 29.156 1.00 22.31 138 MET A N 1
ATOM 1058 C CA . MET A 1 138 ? -25.681 -27.665 27.954 1.00 22.59 138 MET A CA 1
ATOM 1059 C C . MET A 1 138 ? -25.522 -26.796 26.714 1.00 21.93 138 MET A C 1
ATOM 1060 O O . MET A 1 138 ? -26.149 -25.734 26.588 1.00 21.72 138 MET A O 1
ATOM 1065 N N . LEU A 1 139 ? -24.667 -27.262 25.812 1.00 20.73 139 LEU A N 1
ATOM 1066 C CA . LEU A 1 139 ? -24.442 -26.615 24.535 1.00 20.20 139 LEU A CA 1
ATOM 1067 C C . LEU A 1 139 ? -25.685 -26.800 23.660 1.00 20.42 139 LEU A C 1
ATOM 1068 O O . LEU A 1 139 ? -26.282 -27.897 23.620 1.00 20.45 139 LEU A O 1
ATOM 1073 N N . ARG A 1 140 ? -26.092 -25.710 23.018 1.00 19.78 140 ARG A N 1
ATOM 1074 C CA . ARG A 1 140 ? -27.315 -25.644 22.251 1.00 19.73 140 ARG A CA 1
ATOM 1075 C C . ARG A 1 140 ? -27.056 -25.204 20.814 1.00 19.61 140 ARG A C 1
ATOM 1076 O O . ARG A 1 140 ? -27.865 -25.502 19.916 1.00 18.92 140 ARG A O 1
ATOM 1084 N N . GLN A 1 141 ? -25.934 -24.507 20.595 1.00 18.57 141 GLN A N 1
ATOM 1085 C CA . GLN A 1 141 ? -25.653 -23.972 19.274 1.00 17.98 141 GLN A CA 1
ATOM 1086 C C . GLN A 1 141 ? -24.187 -23.816 19.026 1.00 17.92 141 GLN A C 1
ATOM 1087 O O . GLN A 1 141 ? -23.462 -23.342 19.900 1.00 18.29 141 GLN A O 1
ATOM 1093 N N . ILE A 1 142 ? -23.762 -24.139 17.798 1.00 17.78 142 ILE A N 1
ATOM 1094 C CA . ILE A 1 142 ? -22.366 -23.996 17.387 1.00 17.35 142 ILE A CA 1
ATOM 1095 C C . ILE A 1 142 ? -22.271 -23.146 16.129 1.00 18.05 142 ILE A C 1
ATOM 1096 O O . ILE A 1 142 ? -22.984 -23.393 15.153 1.00 18.11 142 ILE A O 1
ATOM 1101 N N . THR A 1 143 ? -21.370 -22.156 16.158 1.00 18.10 143 THR A N 1
ATOM 1102 C CA . THR A 1 143 ? -21.106 -21.300 15.017 1.00 18.32 143 THR A CA 1
ATOM 1103 C C . THR A 1 143 ? -19.609 -21.197 14.833 1.00 19.28 143 THR A C 1
ATOM 1104 O O . THR A 1 143 ? -18.921 -20.723 15.725 1.00 20.66 143 THR A O 1
ATOM 1108 N N . VAL A 1 144 ? -19.072 -21.653 13.706 1.00 19.11 144 VAL A N 1
ATOM 1109 C CA . VAL A 1 144 ? -17.650 -21.526 13.520 1.00 19.19 144 VAL A CA 1
ATOM 1110 C C . VAL A 1 144 ? -17.354 -20.877 12.179 1.00 19.56 144 VAL A C 1
ATOM 1111 O O . VAL A 1 144 ? -17.702 -21.432 11.131 1.00 19.49 144 VAL A O 1
ATOM 1115 N N . ASN A 1 145 ? -16.707 -19.716 12.205 1.00 19.09 145 ASN A N 1
ATOM 1116 C CA . ASN A 1 145 ? -16.278 -19.069 10.953 1.00 19.23 145 ASN A CA 1
ATOM 1117 C C . ASN A 1 145 ? -14.797 -19.209 10.699 1.00 19.15 145 ASN A C 1
ATOM 1118 O O . ASN A 1 145 ? -14.025 -19.209 11.642 1.00 19.56 145 ASN A O 1
ATOM 1123 N N . ASP A 1 146 ? -14.405 -19.258 9.429 1.00 19.13 146 ASP A N 1
ATOM 1124 C CA . ASP A 1 146 ? -13.020 -19.095 9.002 1.00 19.57 146 ASP A CA 1
ATOM 1125 C C . ASP A 1 146 ? -12.473 -17.735 9.447 1.00 18.87 146 ASP A C 1
ATOM 1126 O O . ASP A 1 146 ? -13.226 -16.775 9.673 1.00 18.80 146 ASP A O 1
ATOM 1131 N N . MET A 1 147 ? -11.161 -17.655 9.589 1.00 18.86 147 MET A N 1
ATOM 1132 C CA . MET A 1 147 ? -10.463 -16.385 10.011 1.00 18.32 147 MET A CA 1
ATOM 1133 C C . MET A 1 147 ? -10.935 -15.063 9.379 1.00 17.77 147 MET A C 1
ATOM 1134 O O . MET A 1 147 ? -11.180 -14.112 10.113 1.00 17.27 147 MET A O 1
ATOM 1139 N N . PRO A 1 148 ? -11.141 -15.001 8.030 1.00 18.21 148 PRO A N 1
ATOM 1140 C CA . PRO A 1 148 ? -11.438 -13.683 7.406 1.00 18.02 148 PRO A CA 1
ATOM 1141 C C . PRO A 1 148 ? -12.856 -13.137 7.497 1.00 17.39 148 PRO A C 1
ATOM 1142 O O . PRO A 1 148 ? -13.085 -12.071 7.009 1.00 17.30 148 PRO A O 1
ATOM 1146 N N . VAL A 1 149 ? -13.807 -13.879 8.052 1.00 18.35 149 VAL A N 1
ATOM 1147 C CA . VAL A 1 149 ? -15.217 -13.432 8.079 1.00 17.87 149 VAL A CA 1
ATOM 1148 C C . VAL A 1 149 ? -15.801 -13.296 9.490 1.00 17.40 149 VAL A C 1
ATOM 1149 O O . VAL A 1 149 ? -15.858 -14.269 10.234 1.00 16.17 149 VAL A O 1
ATOM 1153 N N . GLY A 1 150 ? -16.276 -12.092 9.817 1.00 17.64 150 GLY A N 1
ATOM 1154 C CA . GLY A 1 150 ? -16.856 -11.800 11.131 1.00 17.66 150 GLY A CA 1
ATOM 1155 C C . GLY A 1 150 ? -18.179 -12.475 11.405 1.00 18.98 150 GLY A C 1
ATOM 1156 O O . GLY A 1 150 ? -18.915 -12.859 10.463 1.00 18.55 150 GLY A O 1
ATOM 1157 N N . ARG A 1 151 ? -18.498 -12.622 12.693 1.00 19.16 151 ARG A N 1
ATOM 1158 C CA . ARG A 1 151 ? -19.787 -13.206 13.101 1.00 19.25 151 ARG A CA 1
ATOM 1159 C C . ARG A 1 151 ? -20.881 -12.106 13.182 1.00 19.49 151 ARG A C 1
ATOM 1160 O O . ARG A 1 151 ? -20.592 -10.922 12.945 1.00 19.66 151 ARG A O 1
ATOM 1168 N N . SER A 1 152 ? -22.116 -12.491 13.483 1.00 19.17 152 SER A N 1
ATOM 1169 C CA . SER A 1 152 ? -23.226 -11.523 13.542 1.00 20.78 152 SER A CA 1
ATOM 1170 C C . SER A 1 152 ? -23.865 -11.411 14.928 1.00 21.14 152 SER A C 1
ATOM 1171 O O . SER A 1 152 ? -24.516 -12.351 15.409 1.00 20.42 152 SER A O 1
ATOM 1174 N N . VAL A 1 153 ? -23.704 -10.256 15.555 1.00 21.51 153 VAL A N 1
ATOM 1175 C CA . VAL A 1 153 ? -24.301 -10.059 16.863 1.00 22.55 153 VAL A CA 1
ATOM 1176 C C . VAL A 1 153 ? -25.806 -10.255 16.801 1.00 22.80 153 VAL A C 1
ATOM 1177 O O . VAL A 1 153 ? -26.357 -10.872 17.717 1.00 23.41 153 VAL A O 1
ATOM 1181 N N . GLU A 1 154 ? -26.461 -9.770 15.739 1.00 22.53 154 GLU A N 1
ATOM 1182 C CA . GLU A 1 154 ? -27.921 -9.830 15.673 1.00 23.60 154 GLU A CA 1
ATOM 1183 C C . GLU A 1 154 ? -28.422 -11.266 15.530 1.00 23.04 154 GLU A C 1
ATOM 1184 O O . GLU A 1 154 ? -29.452 -11.632 16.116 1.00 22.58 154 GLU A O 1
ATOM 1190 N N . GLU A 1 155 ? -27.690 -12.062 14.752 1.00 21.81 155 GLU A N 1
ATOM 1191 C CA . GLU A 1 155 ? -28.037 -13.455 14.568 1.00 21.81 155 GLU A CA 1
ATOM 1192 C C . GLU A 1 155 ? -27.949 -14.180 15.908 1.00 21.45 155 GLU A C 1
ATOM 1193 O O . GLU A 1 155 ? -28.777 -15.028 16.207 1.00 20.79 155 GLU A O 1
ATOM 1199 N N . VAL A 1 156 ? -26.951 -13.826 16.719 1.00 20.98 156 VAL A N 1
ATOM 1200 C CA . VAL A 1 156 ? -26.781 -14.503 17.994 1.00 21.06 156 VAL A CA 1
ATOM 1201 C C . VAL A 1 156 ? -27.963 -14.188 18.916 1.00 20.80 156 VAL A C 1
ATOM 1202 O O . VAL A 1 156 ? -28.569 -15.102 19.454 1.00 19.73 156 VAL A O 1
ATOM 1206 N N . LEU A 1 157 ? -28.328 -12.904 19.015 1.00 20.90 157 LEU A N 1
ATOM 1207 C CA . LEU A 1 157 ? -29.540 -12.479 19.737 1.00 20.96 157 LEU A CA 1
ATOM 1208 C C . LEU A 1 157 ? -30.826 -13.166 19.252 1.00 21.51 157 LEU A C 1
ATOM 1209 O O . LEU A 1 157 ? -31.633 -13.624 20.095 1.00 22.16 157 LEU A O 1
ATOM 1214 N N . ARG A 1 158 ? -30.976 -13.328 17.929 1.00 21.03 158 ARG A N 1
ATOM 1215 C CA . ARG A 1 158 ? -32.126 -14.026 17.377 1.00 21.23 158 ARG A CA 1
ATOM 1216 C C . ARG A 1 158 ? -32.182 -15.455 17.906 1.00 22.05 158 ARG A C 1
ATOM 1217 O O . ARG A 1 158 ? -33.232 -15.907 18.372 1.00 22.51 158 ARG A O 1
ATOM 1225 N N . LEU A 1 159 ? -31.040 -16.145 17.863 1.00 21.82 159 LEU A N 1
ATOM 1226 C CA . LEU A 1 159 ? -30.906 -17.507 18.400 1.00 21.91 159 LEU A CA 1
ATOM 1227 C C . LEU A 1 159 ? -31.238 -17.656 19.887 1.00 22.92 159 LEU A C 1
ATOM 1228 O O . LEU A 1 159 ? -32.027 -18.525 20.237 1.00 23.68 159 LEU A O 1
ATOM 1233 N N . LEU A 1 160 ? -30.656 -16.822 20.758 1.00 23.47 160 LEU A N 1
ATOM 1234 C CA . LEU A 1 160 ? -31.059 -16.773 22.171 1.00 24.40 160 LEU A CA 1
ATOM 1235 C C . LEU A 1 160 ? -32.544 -16.619 22.353 1.00 24.94 160 LEU A C 1
ATOM 1236 O O . LEU A 1 160 ? -33.116 -17.303 23.171 1.00 25.35 160 LEU A O 1
ATOM 1241 N N . GLU A 1 161 ? -33.154 -15.673 21.639 1.00 25.50 161 GLU A N 1
ATOM 1242 C CA . GLU A 1 161 ? -34.563 -15.400 21.838 1.00 26.25 161 GLU A CA 1
ATOM 1243 C C . GLU A 1 161 ? -35.365 -16.608 21.393 1.00 26.07 161 GLU A C 1
ATOM 1244 O O . GLU A 1 161 ? -36.344 -16.964 22.049 1.00 25.92 161 GLU A O 1
ATOM 1250 N N . ALA A 1 162 ? -34.941 -17.233 20.289 1.00 25.67 162 ALA A N 1
ATOM 1251 C CA . ALA A 1 162 ? -35.623 -18.415 19.789 1.00 24.85 162 ALA A CA 1
ATOM 1252 C C . ALA A 1 162 ? -35.561 -19.501 20.847 1.00 24.77 162 ALA A C 1
ATOM 1253 O O . ALA A 1 162 ? -36.599 -20.068 21.162 1.00 24.62 162 ALA A O 1
ATOM 1255 N N . PHE A 1 163 ? -34.376 -19.760 21.417 1.00 24.27 163 PHE A N 1
ATOM 1256 C CA . PHE A 1 163 ? -34.223 -20.828 22.415 1.00 24.90 163 PHE A CA 1
ATOM 1257 C C . PHE A 1 163 ? -35.018 -20.523 23.672 1.00 25.63 163 PHE A C 1
ATOM 1258 O O . PHE A 1 163 ? -35.564 -21.423 24.309 1.00 26.20 163 PHE A O 1
ATOM 1266 N N . GLN A 1 164 ? -35.094 -19.252 24.028 1.00 25.77 164 GLN A N 1
ATOM 1267 C CA . GLN A 1 164 ? -35.786 -18.893 25.247 1.00 26.48 164 GLN A CA 1
ATOM 1268 C C . GLN A 1 164 ? -37.274 -19.054 25.051 1.00 27.07 164 GLN A C 1
ATOM 1269 O O . GLN A 1 164 ? -37.976 -19.504 25.960 1.00 27.29 164 GLN A O 1
ATOM 1275 N N . PHE A 1 165 ? -37.716 -18.768 23.828 1.00 27.49 165 PHE A N 1
ATOM 1276 C CA . PHE A 1 165 ? -39.091 -18.949 23.407 1.00 27.78 165 PHE A CA 1
ATOM 1277 C C . PHE A 1 165 ? -39.478 -20.419 23.481 1.00 28.26 165 PHE A C 1
ATOM 1278 O O . PHE A 1 165 ? -40.508 -20.789 24.047 1.00 27.88 165 PHE A O 1
ATOM 1286 N N . VAL A 1 166 ? -38.622 -21.251 22.899 1.00 29.23 166 VAL A N 1
ATOM 1287 C CA . VAL A 1 166 ? -38.757 -22.697 22.948 1.00 29.77 166 VAL A CA 1
ATOM 1288 C C . VAL A 1 166 ? -39.016 -23.189 24.375 1.00 31.00 166 VAL A C 1
ATOM 1289 O O . VAL A 1 166 ? -39.988 -23.904 24.601 1.00 31.39 166 VAL A O 1
ATOM 1293 N N . GLU A 1 167 ? -38.151 -22.791 25.312 1.00 32.69 167 GLU A N 1
ATOM 1294 C CA . GLU A 1 167 ? -38.144 -23.300 26.686 1.00 34.24 167 GLU A CA 1
ATOM 1295 C C . GLU A 1 167 ? -39.293 -22.722 27.460 1.00 35.01 167 GLU A C 1
ATOM 1296 O O . GLU A 1 167 ? -39.725 -23.308 28.464 1.00 35.64 167 GLU A O 1
ATOM 1302 N N . LYS A 1 168 ? -39.793 -21.569 27.029 1.00 35.39 168 LYS A N 1
ATOM 1303 C CA . LYS A 1 168 ? -40.931 -20.994 27.710 1.00 36.04 168 LYS A CA 1
ATOM 1304 C C . LYS A 1 168 ? -42.258 -21.611 27.292 1.00 36.42 168 LYS A C 1
ATOM 1305 O O . LYS A 1 168 ? -43.089 -21.941 28.144 1.00 36.89 168 LYS A O 1
ATOM 1311 N N . HIS A 1 169 ? -42.474 -21.750 25.984 1.00 36.21 169 HIS A N 1
ATOM 1312 C CA . HIS A 1 169 ? -43.809 -22.084 25.481 1.00 35.45 169 HIS A CA 1
ATOM 1313 C C . HIS A 1 169 ? -43.965 -23.506 25.016 1.00 34.74 169 HIS A C 1
ATOM 1314 O O . HIS A 1 169 ? -45.066 -23.902 24.621 1.00 35.10 169 HIS A O 1
ATOM 1321 N N . GLY A 1 170 ? -42.874 -24.265 25.054 1.00 33.86 170 GLY A N 1
ATOM 1322 C CA . GLY A 1 170 ? -42.879 -25.645 24.581 1.00 33.03 170 GLY A CA 1
ATOM 1323 C C . GLY A 1 170 ? -43.251 -25.781 23.119 1.00 32.39 170 GLY A C 1
ATOM 1324 O O . GLY A 1 170 ? -43.895 -26.771 22.726 1.00 32.96 170 GLY A O 1
ATOM 1325 N N . GLU A 1 171 ? -42.891 -24.768 22.325 1.00 31.45 171 GLU A N 1
ATOM 1326 C CA . GLU A 1 171 ? -43.089 -24.775 20.874 1.00 30.82 171 GLU A CA 1
ATOM 1327 C C . GLU A 1 171 ? -41.719 -24.748 20.173 1.00 30.20 171 GLU A C 1
ATOM 1328 O O . GLU A 1 171 ? -40.686 -24.556 20.843 1.00 30.68 171 GLU A O 1
ATOM 1334 N N . VAL A 1 172 ? -41.689 -24.967 18.852 1.00 28.68 172 VAL A N 1
ATOM 1335 C CA . VAL A 1 172 ? -40.444 -24.884 18.096 1.00 27.21 172 VAL A CA 1
ATOM 1336 C C . VAL A 1 172 ? -40.430 -23.654 17.196 1.00 27.73 172 VAL A C 1
ATOM 1337 O O . VAL A 1 172 ? -41.501 -23.154 16.800 1.00 27.67 172 VAL A O 1
ATOM 1341 N N . CYS A 1 173 ? -39.212 -23.180 16.878 1.00 27.03 173 CYS A N 1
ATOM 1342 C CA . CYS A 1 173 ? -38.991 -21.994 16.040 1.00 26.12 173 CYS A CA 1
ATOM 1343 C C . CYS A 1 173 ? -38.555 -22.331 14.633 1.00 26.03 173 CYS A C 1
ATOM 1344 O O . CYS A 1 173 ? -37.436 -22.817 14.405 1.00 25.87 173 CYS A O 1
ATOM 1347 N N . PRO A 1 174 ? -39.435 -22.049 13.677 1.00 25.64 174 PRO A N 1
ATOM 1348 C CA . PRO A 1 174 ? -39.197 -22.305 12.257 1.00 25.69 174 PRO A CA 1
ATOM 1349 C C . PRO A 1 174 ? -38.002 -21.512 11.703 1.00 25.55 174 PRO A C 1
ATOM 1350 O O . PRO A 1 174 ? -37.484 -20.596 12.378 1.00 25.18 174 PRO A O 1
ATOM 1354 N N . ALA A 1 175 ? -37.612 -21.850 10.470 1.00 24.90 175 ALA A N 1
ATOM 1355 C CA . ALA A 1 175 ? -36.634 -21.086 9.729 1.00 24.84 175 ALA A CA 1
ATOM 1356 C C . ALA A 1 175 ? -36.916 -19.586 9.821 1.00 25.13 175 ALA A C 1
ATOM 1357 O O . ALA A 1 175 ? -38.051 -19.158 9.673 1.00 24.54 175 ALA A O 1
ATOM 1359 N N . ASN A 1 176 ? -35.870 -18.797 10.076 1.00 25.93 176 ASN A N 1
ATOM 1360 C CA . ASN A 1 176 ? -35.940 -17.325 10.057 1.00 26.71 176 ASN A CA 1
ATOM 1361 C C . ASN A 1 176 ? -36.727 -16.690 11.207 1.00 27.16 176 ASN A C 1
ATOM 1362 O O . ASN A 1 176 ? -36.807 -15.479 11.271 1.00 27.84 176 ASN A O 1
ATOM 1367 N N . TRP A 1 177 ? -37.285 -17.491 12.113 1.00 27.79 177 TRP A N 1
ATOM 1368 C CA . TRP A 1 177 ? -37.997 -16.960 13.297 1.00 28.75 177 TRP A CA 1
ATOM 1369 C C . TRP A 1 177 ? -37.253 -15.793 13.980 1.00 29.58 177 TRP A C 1
ATOM 1370 O O . TRP A 1 177 ? -36.054 -15.890 14.278 1.00 29.24 177 TRP A O 1
ATOM 1381 N N . LYS A 1 178 ? -37.984 -14.700 14.191 1.00 30.45 178 LYS A N 1
ATOM 1382 C CA . LYS A 1 178 ? -37.564 -13.579 15.041 1.00 32.24 178 LYS A CA 1
ATOM 1383 C C . LYS A 1 178 ? -38.628 -13.311 16.125 1.00 32.28 178 LYS A C 1
ATOM 1384 O O . LYS A 1 178 ? -39.762 -13.758 15.996 1.00 32.32 178 LYS A O 1
ATOM 1390 N N . LYS A 1 179 ? -38.252 -12.605 17.192 1.00 33.25 179 LYS A N 1
ATOM 1391 C CA . LYS A 1 179 ? -39.187 -12.225 18.267 1.00 34.33 179 LYS A CA 1
ATOM 1392 C C . LYS A 1 179 ? -40.521 -11.716 17.715 1.00 34.69 179 LYS A C 1
ATOM 1393 O O . LYS A 1 179 ? -40.546 -10.907 16.785 1.00 34.22 179 LYS A O 1
ATOM 1399 N N . GLY A 1 180 ? -41.617 -12.211 18.294 1.00 35.34 180 GLY A N 1
ATOM 1400 C CA . GLY A 1 180 ? -42.950 -11.846 17.857 1.00 35.67 180 GLY A CA 1
ATOM 1401 C C . GLY A 1 180 ? -43.537 -12.718 16.761 1.00 36.14 180 GLY A C 1
ATOM 1402 O O . GLY A 1 180 ? -44.722 -12.590 16.470 1.00 37.52 180 GLY A O 1
ATOM 1403 N N . ASP A 1 181 ? -42.736 -13.584 16.140 1.00 35.85 181 ASP A N 1
ATOM 1404 C CA . ASP A 1 181 ? -43.258 -14.562 15.174 1.00 35.69 181 ASP A CA 1
ATOM 1405 C C . ASP A 1 181 ? -43.922 -15.709 15.947 1.00 35.67 181 ASP A C 1
ATOM 1406 O O . ASP A 1 181 ? -43.583 -15.955 17.107 1.00 35.57 181 ASP A O 1
ATOM 1411 N N . PRO A 1 182 ? -44.896 -16.396 15.329 1.00 35.66 182 PRO A N 1
ATOM 1412 C CA . PRO A 1 182 ? -45.487 -17.545 16.026 1.00 35.34 182 PRO A CA 1
ATOM 1413 C C . PRO A 1 182 ? -44.518 -18.728 16.087 1.00 34.76 182 PRO A C 1
ATOM 1414 O O . PRO A 1 182 ? -43.704 -18.918 15.176 1.00 35.35 182 PRO A O 1
ATOM 1418 N N . GLY A 1 183 ? -44.603 -19.517 17.146 1.00 33.66 183 GLY A N 1
ATOM 1419 C CA . GLY A 1 183 ? -43.979 -20.829 17.141 1.00 32.58 183 GLY A CA 1
ATOM 1420 C C . GLY A 1 183 ? -44.964 -21.878 16.647 1.00 32.05 183 GLY A C 1
ATOM 1421 O O . GLY A 1 183 ? -46.098 -21.581 16.260 1.00 31.42 183 GLY A O 1
ATOM 1422 N N . MET A 1 184 ? -44.525 -23.122 16.664 1.00 31.89 184 MET A N 1
ATOM 1423 C CA . MET A 1 184 ? -45.341 -24.215 16.193 1.00 31.17 184 MET A CA 1
ATOM 1424 C C . MET A 1 184 ? -45.268 -25.297 17.272 1.00 31.86 184 MET A C 1
ATOM 1425 O O . MET A 1 184 ? -44.171 -25.536 17.832 1.00 31.11 184 MET A O 1
ATOM 1430 N N . LYS A 1 185 ? -46.413 -25.929 17.590 1.00 32.13 185 LYS A N 1
ATOM 1431 C CA . LYS A 1 185 ? -46.398 -27.112 18.484 1.00 32.94 185 LYS A CA 1
ATOM 1432 C C . LYS A 1 185 ? -45.855 -28.316 17.721 1.00 32.09 185 LYS A C 1
ATOM 1433 O O . LYS A 1 185 ? -46.403 -28.674 16.674 1.00 32.92 185 LYS A O 1
ATOM 1439 N N . PRO A 1 186 ? -44.789 -28.953 18.233 1.00 31.58 186 PRO A N 1
ATOM 1440 C CA . PRO A 1 186 ? -44.212 -30.099 17.521 1.00 31.59 186 PRO A CA 1
ATOM 1441 C C . PRO A 1 186 ? -45.031 -31.402 17.720 1.00 31.83 186 PRO A C 1
ATOM 1442 O O . PRO A 1 186 ? -44.569 -32.340 18.374 1.00 32.11 186 PRO A O 1
ATOM 1446 N N . GLU A 1 187 ? -46.241 -31.424 17.167 1.00 32.63 187 GLU A N 1
ATOM 1447 C CA . GLU A 1 187 ? -47.153 -32.587 17.170 1.00 33.31 187 GLU A CA 1
ATOM 1448 C C . GLU A 1 187 ? -47.819 -32.616 15.802 1.00 33.85 187 GLU A C 1
ATOM 1449 O O . GLU A 1 187 ? -48.102 -31.535 15.232 1.00 33.78 187 GLU A O 1
ATOM 1455 N N . PRO A 1 188 ? -48.075 -33.831 15.258 1.00 34.15 188 PRO A N 1
ATOM 1456 C CA . PRO A 1 188 ? -48.558 -33.917 13.874 1.00 34.52 188 PRO A CA 1
ATOM 1457 C C . PRO A 1 188 ? -49.815 -33.079 13.591 1.00 35.37 188 PRO A C 1
ATOM 1458 O O . PRO A 1 188 ? -49.814 -32.281 12.645 1.00 35.40 188 PRO A O 1
ATOM 1462 N N . ASN A 1 189 ? -50.866 -33.237 14.396 1.00 36.17 189 ASN A N 1
ATOM 1463 C CA . ASN A 1 189 ? -52.112 -32.506 14.141 1.00 36.91 189 ASN A CA 1
ATOM 1464 C C . ASN A 1 189 ? -52.059 -31.029 14.505 1.00 36.07 189 ASN A C 1
ATOM 1465 O O . ASN A 1 189 ? -52.478 -30.189 13.713 1.00 36.53 189 ASN A O 1
ATOM 1470 N N . ALA A 1 190 ? -51.536 -30.730 15.693 1.00 35.15 190 ALA A N 1
ATOM 1471 C CA . ALA A 1 190 ? -51.435 -29.364 16.206 1.00 34.46 190 ALA A CA 1
ATOM 1472 C C . ALA A 1 190 ? -50.499 -28.483 15.377 1.00 34.46 190 ALA A C 1
ATOM 1473 O O . ALA A 1 190 ? -50.601 -27.253 15.427 1.00 34.51 190 ALA A O 1
ATOM 1475 N N . SER A 1 191 ? -49.571 -29.102 14.642 1.00 33.90 191 SER A N 1
ATOM 1476 C CA . SER A 1 191 ? -48.664 -28.334 13.798 1.00 33.19 191 SER A CA 1
ATOM 1477 C C . SER A 1 191 ? -49.383 -27.926 12.530 1.00 32.90 191 SER A C 1
ATOM 1478 O O . SER A 1 191 ? -49.212 -26.809 12.069 1.00 31.91 191 SER A O 1
ATOM 1481 N N . VAL A 1 192 ? -50.202 -28.842 12.003 1.00 33.53 192 VAL A N 1
ATOM 1482 C CA . VAL A 1 192 ? -51.046 -28.598 10.853 1.00 34.07 192 VAL A CA 1
ATOM 1483 C C . VAL A 1 192 ? -52.139 -27.579 11.223 1.00 35.37 192 VAL A C 1
ATOM 1484 O O . VAL A 1 192 ? -52.280 -26.574 10.536 1.00 35.91 192 VAL A O 1
ATOM 1488 N N . GLU A 1 193 ? -52.887 -27.838 12.302 1.00 36.50 193 GLU A N 1
ATOM 1489 C CA . GLU A 1 193 ? -54.002 -26.986 12.739 1.00 37.83 193 GLU A CA 1
ATOM 1490 C C . GLU A 1 193 ? -53.524 -25.553 12.939 1.00 38.16 193 GLU A C 1
ATOM 1491 O O . GLU A 1 193 ? -54.087 -24.614 12.356 1.00 38.61 193 GLU A O 1
ATOM 1497 N N . GLY A 1 194 ? -52.486 -25.390 13.764 1.00 38.00 194 GLY A N 1
ATOM 1498 C CA . GLY A 1 194 ? -52.047 -24.064 14.196 1.00 37.78 194 GLY A CA 1
ATOM 1499 C C . GLY A 1 194 ? -51.006 -23.358 13.338 1.00 37.53 194 GLY A C 1
ATOM 1500 O O . GLY A 1 194 ? -50.800 -22.157 13.487 1.00 37.65 194 GLY A O 1
AT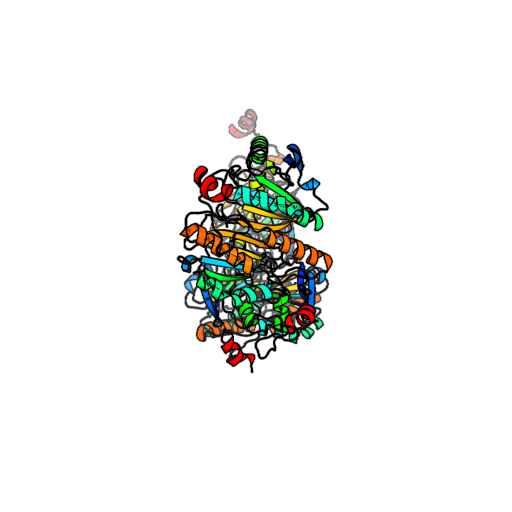OM 1501 N N . TYR A 1 195 ? -50.339 -24.086 12.448 1.00 37.13 195 TYR A N 1
ATOM 1502 C CA . TYR A 1 195 ? -49.288 -23.476 11.642 1.00 36.92 195 TYR A CA 1
ATOM 1503 C C . TYR A 1 195 ? -49.445 -23.726 10.137 1.00 37.04 195 TYR A C 1
ATOM 1504 O O . TYR A 1 195 ? -49.741 -22.801 9.370 1.00 37.10 195 TYR A O 1
ATOM 1513 N N . PHE A 1 196 ? -49.251 -24.976 9.718 1.00 37.08 196 PHE A N 1
ATOM 1514 C CA . PHE A 1 196 ? -49.203 -25.282 8.302 1.00 37.02 196 PHE A CA 1
ATOM 1515 C C . PHE A 1 196 ? -50.447 -24.817 7.541 1.00 37.30 196 PHE A C 1
ATOM 1516 O O . PHE A 1 196 ? -50.317 -24.210 6.487 1.00 36.42 196 PHE A O 1
ATOM 1524 N N . SER A 1 197 ? -51.632 -25.070 8.091 1.00 38.11 197 SER A N 1
ATOM 1525 C CA . SER A 1 197 ? -52.883 -24.649 7.436 1.00 39.90 197 SER A CA 1
ATOM 1526 C C . SER A 1 197 ? -52.981 -23.144 7.146 1.00 40.51 197 SER A C 1
ATOM 1527 O O . SER A 1 197 ? -53.734 -22.746 6.259 1.00 41.33 197 SER A O 1
ATOM 1530 N N . LYS A 1 198 ? -52.213 -22.322 7.858 1.00 41.21 198 LYS A N 1
ATOM 1531 C CA . LYS A 1 198 ? -52.260 -20.879 7.640 1.00 42.61 198 LYS A CA 1
ATOM 1532 C C . LYS A 1 198 ? -51.170 -20.372 6.679 1.00 43.48 198 LYS A C 1
ATOM 1533 O O . LYS A 1 198 ? -50.832 -19.201 6.679 1.00 43.97 198 LYS A O 1
ATOM 1539 N N . GLN A 1 199 ? -50.627 -21.252 5.849 1.00 44.60 199 GLN A N 1
ATOM 1540 C CA . GLN A 1 199 ? -49.569 -20.866 4.926 1.00 45.68 199 GLN A CA 1
ATOM 1541 C C . GLN A 1 199 ? -50.144 -20.572 3.538 1.00 45.85 199 GLN A C 1
ATOM 1542 O O . GLN A 1 199 ? -49.385 -20.320 2.594 1.00 46.30 199 GLN A O 1
ATOM 1548 N N . SER B 1 2 ? -12.006 -29.975 15.491 1.00 48.04 2 SER B N 1
ATOM 1549 C CA . SER B 1 2 ? -12.931 -29.994 14.325 1.00 47.70 2 SER B CA 1
ATOM 1550 C C . SER B 1 2 ? -14.283 -30.648 14.624 1.00 47.26 2 SER B C 1
ATOM 1551 O O . SER B 1 2 ? -14.485 -31.258 15.691 1.00 47.57 2 SER B O 1
ATOM 1554 N N . CYS B 1 3 ? -15.187 -30.539 13.646 1.00 46.02 3 CYS B N 1
ATOM 1555 C CA . CYS B 1 3 ? -16.553 -31.064 13.724 1.00 44.28 3 CYS B CA 1
ATOM 1556 C C . CYS B 1 3 ? -16.722 -32.446 13.047 1.00 43.98 3 CYS B C 1
ATOM 1557 O O . CYS B 1 3 ? -17.014 -32.535 11.862 1.00 44.05 3 CYS B O 1
ATOM 1560 N N . GLY B 1 4 ? -16.555 -33.524 13.806 1.00 43.76 4 GLY B N 1
ATOM 1561 C CA . GLY B 1 4 ? -16.402 -34.862 13.209 1.00 43.39 4 GLY B CA 1
ATOM 1562 C C . GLY B 1 4 ? -15.153 -34.834 12.338 1.00 42.76 4 GLY B C 1
ATOM 1563 O O . GLY B 1 4 ? -14.062 -34.514 12.837 1.00 43.08 4 GLY B O 1
ATOM 1564 N N . ASN B 1 5 ? -15.297 -35.144 11.047 1.00 41.49 5 ASN B N 1
ATOM 1565 C CA . ASN B 1 5 ? -14.167 -34.990 10.108 1.00 40.19 5 ASN B CA 1
ATOM 1566 C C . ASN B 1 5 ? -14.159 -33.646 9.412 1.00 38.59 5 ASN B C 1
ATOM 1567 O O . ASN B 1 5 ? -13.225 -33.344 8.678 1.00 38.66 5 ASN B O 1
ATOM 1572 N N . ALA B 1 6 ? -15.210 -32.855 9.618 1.00 36.38 6 ALA B N 1
ATOM 1573 C CA . ALA B 1 6 ? -15.307 -31.554 8.986 1.00 34.16 6 ALA B CA 1
ATOM 1574 C C . ALA B 1 6 ? -14.451 -30.508 9.723 1.00 32.50 6 ALA B C 1
ATOM 1575 O O . ALA B 1 6 ? -14.779 -30.088 10.815 0.90 32.32 6 ALA B O 1
ATOM 1577 N N . LYS B 1 7 ? -13.341 -30.129 9.097 1.00 31.43 7 LYS B N 1
ATOM 1578 C CA A LYS B 1 7 ? -12.435 -29.127 9.639 0.50 30.74 7 LYS B CA 1
ATOM 1579 C CA B LYS B 1 7 ? -12.378 -29.153 9.611 0.50 30.59 7 LYS B CA 1
ATOM 1580 C C . LYS B 1 7 ? -12.405 -27.951 8.689 1.00 30.09 7 LYS B C 1
ATOM 1581 O O . LYS B 1 7 ? -12.348 -28.121 7.474 1.00 29.68 7 LYS B O 1
ATOM 1592 N N . ILE B 1 8 ? -12.470 -26.756 9.260 1.00 29.26 8 ILE B N 1
ATOM 1593 C CA . ILE B 1 8 ? -12.403 -25.538 8.493 1.00 27.55 8 ILE B CA 1
ATOM 1594 C C . ILE B 1 8 ? -11.034 -25.505 7.827 1.00 28.09 8 ILE B C 1
ATOM 1595 O O . ILE B 1 8 ? -10.029 -25.723 8.508 1.00 27.59 8 ILE B O 1
ATOM 1600 N N . ASN B 1 9 ? -11.029 -25.182 6.528 1.00 28.13 9 ASN B N 1
ATOM 1601 C CA . ASN B 1 9 ? -9.861 -25.092 5.662 1.00 29.21 9 ASN B CA 1
ATOM 1602 C C . ASN B 1 9 ? -9.269 -26.437 5.302 1.00 29.87 9 ASN B C 1
ATOM 1603 O O . ASN B 1 9 ? -8.120 -26.522 4.869 1.00 30.80 9 ASN B O 1
ATOM 1608 N N . SER B 1 10 ? -10.043 -27.498 5.528 1.00 29.95 10 SER B N 1
ATOM 1609 C CA . SER B 1 10 ? -9.725 -28.838 5.043 1.00 29.13 10 SER B CA 1
ATOM 1610 C C . SER B 1 10 ? -10.767 -29.159 3.995 1.00 28.47 10 SER B C 1
ATOM 1611 O O . SER B 1 10 ? -11.845 -28.567 4.005 1.00 27.68 10 SER B O 1
ATOM 1614 N N . PRO B 1 11 ? -10.451 -30.082 3.079 1.00 28.23 11 PRO B N 1
ATOM 1615 C CA . PRO B 1 11 ? -11.514 -30.585 2.185 1.00 27.82 11 PRO B CA 1
ATOM 1616 C C . PRO B 1 11 ? -12.689 -31.122 3.007 1.00 26.92 11 PRO B C 1
ATOM 1617 O O . PRO B 1 11 ? -12.470 -31.860 3.965 1.00 27.37 11 PRO B O 1
ATOM 1621 N N . ALA B 1 12 ? -13.894 -30.651 2.689 1.00 25.28 12 ALA B N 1
ATOM 1622 C CA . ALA B 1 12 ? -15.133 -31.127 3.251 1.00 24.30 12 ALA B CA 1
ATOM 1623 C C . ALA B 1 12 ? -15.305 -32.622 2.949 1.00 24.13 12 ALA B C 1
ATOM 1624 O O . ALA B 1 12 ? -15.076 -33.046 1.818 1.00 23.24 12 ALA B O 1
ATOM 1626 N N . PRO B 1 13 ? -15.716 -33.417 3.962 1.00 24.12 13 PRO B N 1
ATOM 1627 C CA . PRO B 1 13 ? -15.972 -34.851 3.759 1.00 23.93 13 PRO B CA 1
ATOM 1628 C C . PRO B 1 13 ? -16.712 -35.110 2.446 1.00 23.77 13 PRO B C 1
ATOM 1629 O O . PRO B 1 13 ? -17.757 -34.497 2.159 1.00 21.74 13 PRO B O 1
ATOM 1633 N N . SER B 1 14 ? -16.119 -35.986 1.644 1.00 23.99 14 SER B N 1
ATOM 1634 C CA . SER B 1 14 ? -16.648 -36.307 0.342 1.00 25.21 14 SER B CA 1
ATOM 1635 C C . SER B 1 14 ? -17.779 -37.317 0.528 1.00 24.66 14 SER B C 1
ATOM 1636 O O . SER B 1 14 ? -17.887 -37.991 1.565 1.00 23.70 14 SER B O 1
ATOM 1639 N N . PHE B 1 15 ? -18.664 -37.375 -0.452 1.00 24.88 15 PHE B N 1
ATOM 1640 C CA . PHE B 1 15 ? -19.731 -38.381 -0.432 1.00 25.39 15 PHE B CA 1
ATOM 1641 C C . PHE B 1 15 ? -20.256 -38.568 -1.834 1.00 25.77 15 PHE B C 1
ATOM 1642 O O . PHE B 1 15 ? -20.064 -37.711 -2.689 1.00 25.65 15 PHE B O 1
ATOM 1650 N N . GLU B 1 16 ? -20.898 -39.712 -2.055 1.00 26.91 16 GLU B N 1
ATOM 1651 C CA . GLU B 1 16 ? -21.687 -39.963 -3.246 1.00 27.16 16 GLU B CA 1
ATOM 1652 C C . GLU B 1 16 ? -22.929 -40.715 -2.781 1.00 26.49 16 GLU B C 1
ATOM 1653 O O . GLU B 1 16 ? -22.840 -41.821 -2.247 1.00 24.67 16 GLU B O 1
ATOM 1659 N N . GLU B 1 17 ? -24.093 -40.089 -2.962 1.00 26.51 17 GLU B N 1
ATOM 1660 C CA . GLU B 1 17 ? -25.324 -40.640 -2.416 1.00 26.38 17 GLU B CA 1
ATOM 1661 C C . GLU B 1 17 ? -26.565 -40.386 -3.292 1.00 25.57 17 GLU B C 1
ATOM 1662 O O . GLU B 1 17 ? -26.606 -39.388 -4.045 1.00 25.59 17 GLU B O 1
ATOM 1668 N N . VAL B 1 18 ? -27.556 -41.278 -3.198 1.00 23.60 18 VAL B N 1
ATOM 1669 C CA . VAL B 1 18 ? -28.839 -41.034 -3.849 1.00 23.70 18 VAL B CA 1
ATOM 1670 C C . VAL B 1 18 ? -29.520 -39.767 -3.327 1.00 23.04 18 VAL B C 1
ATOM 1671 O O . VAL B 1 18 ? -29.506 -39.489 -2.130 1.00 22.26 18 VAL B O 1
ATOM 1675 N N . ALA B 1 19 ? -30.105 -38.998 -4.240 1.00 23.05 19 ALA B N 1
ATOM 1676 C CA . ALA B 1 19 ? -30.832 -37.788 -3.872 1.00 22.94 19 ALA B CA 1
ATOM 1677 C C . ALA B 1 19 ? -32.154 -37.794 -4.562 1.00 23.25 19 ALA B C 1
ATOM 1678 O O . ALA B 1 19 ? -32.278 -38.347 -5.648 1.00 23.69 19 ALA B O 1
ATOM 1680 N N . LEU B 1 20 ? -33.158 -37.192 -3.937 1.00 23.74 20 LEU B N 1
ATOM 1681 C CA . LEU B 1 20 ? -34.341 -36.808 -4.686 1.00 23.76 20 LEU B CA 1
ATOM 1682 C C . LEU B 1 20 ? -34.063 -35.492 -5.409 1.00 24.57 20 LEU B C 1
ATOM 1683 O O . LEU B 1 20 ? -33.833 -34.470 -4.767 1.00 24.74 20 LEU B O 1
ATOM 1688 N N . MET B 1 21 ? -34.131 -35.520 -6.739 1.00 25.10 21 MET B N 1
ATOM 1689 C CA . MET B 1 21 ? -33.930 -34.331 -7.559 1.00 25.94 21 MET B CA 1
ATOM 1690 C C . MET B 1 21 ? -35.168 -33.459 -7.661 1.00 26.32 21 MET B C 1
ATOM 1691 O O . MET B 1 21 ? -36.284 -33.934 -7.443 1.00 27.14 21 MET B O 1
ATOM 1696 N N . PRO B 1 22 ? -34.979 -32.179 -8.014 1.00 27.14 22 PRO B N 1
ATOM 1697 C CA . PRO B 1 22 ? -36.094 -31.250 -8.231 1.00 27.98 22 PRO B CA 1
ATOM 1698 C C . PRO B 1 22 ? -37.197 -31.780 -9.138 1.00 28.77 22 PRO B C 1
ATOM 1699 O O . PRO B 1 22 ? -38.355 -31.439 -8.921 1.00 30.07 22 PRO B O 1
ATOM 1703 N N . ASN B 1 23 ? -36.859 -32.572 -10.153 1.00 29.37 23 ASN B N 1
ATOM 1704 C CA . ASN B 1 23 ? -37.881 -33.172 -11.019 1.00 29.89 23 ASN B CA 1
ATOM 1705 C C . ASN B 1 23 ? -38.479 -34.460 -10.438 1.00 30.70 23 ASN B C 1
ATOM 1706 O O . ASN B 1 23 ? -39.191 -35.185 -11.117 1.00 31.96 23 ASN B O 1
ATOM 1711 N N . GLY B 1 24 ? -38.167 -34.771 -9.188 1.00 30.93 24 GLY B N 1
ATOM 1712 C CA . GLY B 1 24 ? -38.730 -35.970 -8.559 1.00 30.00 24 GLY B CA 1
ATOM 1713 C C . GLY B 1 24 ? -38.172 -37.299 -9.009 1.00 29.35 24 GLY B C 1
ATOM 1714 O O . GLY B 1 24 ? -38.769 -38.340 -8.701 1.00 29.82 24 GLY B O 1
ATOM 1715 N N . SER B 1 25 ? -37.046 -37.281 -9.732 1.00 28.79 25 SER B N 1
ATOM 1716 C CA . SER B 1 25 ? -36.264 -38.502 -9.980 1.00 28.14 25 SER B CA 1
ATOM 1717 C C . SER B 1 25 ? -35.216 -38.807 -8.901 1.00 28.13 25 SER B C 1
ATOM 1718 O O . SER B 1 25 ? -34.917 -37.983 -8.056 1.00 27.62 25 SER B O 1
ATOM 1721 N N . PHE B 1 26 ? -34.647 -40.004 -8.943 1.00 28.80 26 PHE B N 1
ATOM 1722 C CA . PHE B 1 26 ? -33.555 -40.356 -8.053 1.00 28.83 26 PHE B CA 1
ATOM 1723 C C . PHE B 1 26 ? -32.265 -40.294 -8.847 1.00 30.22 26 PHE B C 1
ATOM 1724 O O . PHE B 1 26 ? -32.191 -40.839 -9.952 1.00 31.06 26 PHE B O 1
ATOM 1732 N N . LYS B 1 27 ? -31.243 -39.644 -8.292 1.00 30.74 27 LYS B N 1
ATOM 1733 C CA . LYS B 1 27 ? -29.932 -39.561 -8.953 1.00 31.22 27 LYS B CA 1
ATOM 1734 C C . LYS B 1 27 ? -28.837 -39.598 -7.896 1.00 31.03 27 LYS B C 1
ATOM 1735 O O . LYS B 1 27 ? -29.010 -39.017 -6.821 1.00 30.72 27 LYS B O 1
ATOM 1741 N N . LYS B 1 28 ? -27.744 -40.305 -8.183 1.00 30.37 28 LYS B N 1
ATOM 1742 C CA . LYS B 1 28 ? -26.599 -40.307 -7.310 1.00 31.36 28 LYS B CA 1
ATOM 1743 C C . LYS B 1 28 ? -25.868 -38.967 -7.445 1.00 31.07 28 LYS B C 1
ATOM 1744 O O . LYS B 1 28 ? -25.459 -38.557 -8.552 1.00 31.48 28 LYS B O 1
ATOM 1750 N N . ILE B 1 29 ? -25.713 -38.278 -6.320 1.00 29.55 29 ILE B N 1
ATOM 1751 C CA . ILE B 1 29 ? -25.001 -37.011 -6.298 1.00 28.74 29 ILE B CA 1
ATOM 1752 C C . ILE B 1 29 ? -23.678 -37.185 -5.545 1.00 27.99 29 ILE B C 1
ATOM 1753 O O . ILE B 1 29 ? -23.635 -37.826 -4.490 1.00 26.88 29 ILE B O 1
ATOM 1758 N N . SER B 1 30 ? -22.618 -36.554 -6.050 1.00 28.05 30 SER B N 1
ATOM 1759 C CA . SER B 1 30 ? -21.377 -36.451 -5.304 1.00 28.52 30 SER B CA 1
ATOM 1760 C C . SER B 1 30 ? -20.950 -35.015 -5.099 1.00 28.18 30 SER B C 1
ATOM 1761 O O . SER B 1 30 ? -21.083 -34.183 -5.997 1.00 28.22 30 SER B O 1
ATOM 1764 N N . LEU B 1 31 ? -20.373 -34.749 -3.932 1.00 27.77 31 LEU B N 1
ATOM 1765 C CA . LEU B 1 31 ? -19.872 -33.425 -3.601 1.00 27.09 31 LEU B CA 1
ATOM 1766 C C . LEU B 1 31 ? -18.823 -32.944 -4.588 1.00 27.79 31 LEU B C 1
ATOM 1767 O O . LEU B 1 31 ? -18.840 -31.767 -4.993 1.00 27.27 31 LEU B O 1
ATOM 1772 N N . SER B 1 32 ? -17.929 -33.844 -4.998 1.00 28.25 32 SER B N 1
ATOM 1773 C CA . SER B 1 32 ? -16.933 -33.498 -5.997 1.00 29.84 32 SER B CA 1
ATOM 1774 C C . SER B 1 32 ? -17.498 -32.922 -7.296 1.00 30.08 32 SER B C 1
ATOM 1775 O O . SER B 1 32 ? -16.817 -32.177 -8.011 1.00 30.77 32 SER B O 1
ATOM 1778 N N . SER B 1 33 ? -18.740 -33.235 -7.609 1.00 30.78 33 SER B N 1
ATOM 1779 C CA . SER B 1 33 ? -19.310 -32.710 -8.852 1.00 31.62 33 SER B CA 1
ATOM 1780 C C . SER B 1 33 ? -19.613 -31.224 -8.716 1.00 31.33 33 SER B C 1
ATOM 1781 O O . SER B 1 33 ? -19.959 -30.588 -9.703 1.00 31.19 33 SER B O 1
ATOM 1784 N N . TYR B 1 34 ? -19.478 -30.677 -7.507 1.00 30.61 34 TYR B N 1
ATOM 1785 C CA . TYR B 1 34 ? -19.726 -29.234 -7.306 1.00 30.68 34 TYR B CA 1
ATOM 1786 C C . TYR B 1 34 ? -18.475 -28.354 -7.369 1.00 30.21 34 TYR B C 1
ATOM 1787 O O . TYR B 1 34 ? -18.564 -27.135 -7.261 1.00 30.49 34 TYR B O 1
ATOM 1796 N N . LYS B 1 35 ? -17.307 -28.955 -7.530 1.00 30.42 35 LYS B N 1
ATOM 1797 C CA . LYS B 1 35 ? -16.084 -28.174 -7.662 1.00 30.78 35 LYS B CA 1
ATOM 1798 C C . LYS B 1 35 ? -16.332 -27.085 -8.666 1.00 29.86 35 LYS B C 1
ATOM 1799 O O . LYS B 1 35 ? -16.954 -27.318 -9.680 1.00 30.13 35 LYS B O 1
ATOM 1805 N N . GLY B 1 36 ? -15.853 -25.890 -8.377 1.00 30.01 36 GLY B N 1
ATOM 1806 C CA . GLY B 1 36 ? -16.092 -24.721 -9.226 1.00 29.70 36 GLY B CA 1
ATOM 1807 C C . GLY B 1 36 ? -17.200 -23.821 -8.715 1.00 29.16 36 GLY B C 1
ATOM 1808 O O . GLY B 1 36 ? -17.297 -22.662 -9.104 1.00 29.94 36 GLY B O 1
ATOM 1809 N N . LYS B 1 37 ? -18.041 -24.344 -7.836 1.00 28.76 37 LYS B N 1
ATOM 1810 C CA . LYS B 1 37 ? -19.122 -23.541 -7.264 1.00 28.54 37 LYS B CA 1
ATOM 1811 C C . LYS B 1 37 ? -19.069 -23.608 -5.746 1.00 27.29 37 LYS B C 1
ATOM 1812 O O . LYS B 1 37 ? -18.499 -24.548 -5.175 1.00 26.71 37 LYS B O 1
ATOM 1818 N N . TRP B 1 38 ? -19.687 -22.628 -5.101 1.00 25.25 38 TRP B N 1
ATOM 1819 C CA . TRP B 1 38 ? -19.946 -22.720 -3.690 1.00 24.65 38 TRP B CA 1
ATOM 1820 C C . TRP B 1 38 ? -21.090 -23.736 -3.440 1.00 24.57 38 TRP B C 1
ATOM 1821 O O . TRP B 1 38 ? -21.896 -23.991 -4.315 1.00 25.02 38 TRP B O 1
ATOM 1832 N N . VAL B 1 39 ? -21.140 -24.347 -2.265 1.00 24.91 39 VAL B N 1
ATOM 1833 C CA . VAL B 1 39 ? -22.217 -25.294 -1.924 1.00 24.61 39 VAL B CA 1
ATOM 1834 C C . VAL B 1 39 ? -22.648 -25.025 -0.506 1.00 23.78 39 VAL B C 1
ATOM 1835 O O . VAL B 1 39 ? -21.809 -24.962 0.370 1.00 24.63 39 VAL B O 1
ATOM 1839 N N . VAL B 1 40 ? -23.940 -24.892 -0.273 1.00 22.52 40 VAL B N 1
ATOM 1840 C CA . VAL B 1 40 ? -24.470 -24.943 1.071 1.00 21.31 40 VAL B CA 1
ATOM 1841 C C . VAL B 1 40 ? -25.083 -26.337 1.277 1.00 21.53 40 VAL B C 1
ATOM 1842 O O . VAL B 1 40 ? -26.077 -26.723 0.598 1.00 20.95 40 VAL B O 1
ATOM 1846 N N . LEU B 1 41 ? -24.439 -27.115 2.157 1.00 20.35 41 LEU B N 1
ATOM 1847 C CA . LEU B 1 41 ? -24.937 -28.433 2.524 1.00 20.34 41 LEU B CA 1
ATOM 1848 C C . LEU B 1 41 ? -25.646 -28.237 3.849 1.00 20.76 41 LEU B C 1
ATOM 1849 O O . LEU B 1 41 ? -25.083 -27.603 4.747 1.00 22.06 41 LEU B O 1
ATOM 1854 N N . PHE B 1 42 ? -26.880 -28.718 3.985 1.00 19.64 42 PHE B N 1
ATOM 1855 C CA . PHE B 1 42 ? -27.555 -28.550 5.249 1.00 19.79 42 PHE B CA 1
ATOM 1856 C C . PHE B 1 42 ? -28.352 -29.778 5.583 1.00 20.43 42 PHE B C 1
ATOM 1857 O O . PHE B 1 42 ? -29.076 -30.339 4.738 1.00 21.77 42 PHE B O 1
ATOM 1865 N N . PHE B 1 43 ? -28.132 -30.243 6.806 1.00 20.45 43 PHE B N 1
ATOM 1866 C CA . PHE B 1 43 ? -28.799 -31.395 7.376 1.00 20.26 43 PHE B CA 1
ATOM 1867 C C . PHE B 1 43 ? -30.010 -30.973 8.211 1.00 20.25 43 PHE B C 1
ATOM 1868 O O . PHE B 1 43 ? -30.039 -29.850 8.762 1.00 19.77 43 PHE B O 1
ATOM 1876 N N . TYR B 1 44 ? -30.976 -31.896 8.321 1.00 19.42 44 TYR B N 1
ATOM 1877 C CA . TYR B 1 44 ? -32.116 -31.719 9.200 1.00 19.43 44 TYR B CA 1
ATOM 1878 C C . TYR B 1 44 ? -32.476 -33.107 9.733 1.00 20.10 44 TYR B C 1
ATOM 1879 O O . TYR B 1 44 ? -32.189 -34.098 9.060 1.00 20.67 44 TYR B O 1
ATOM 1888 N N . PRO B 1 45 ? -33.078 -33.190 10.950 1.00 20.15 45 PRO B N 1
ATOM 1889 C CA . PRO B 1 45 ? -33.323 -34.483 11.569 1.00 20.07 45 PRO B CA 1
ATOM 1890 C C . PRO B 1 45 ? -34.275 -35.441 10.867 1.00 20.47 45 PRO B C 1
ATOM 1891 O O . PRO B 1 45 ? -33.899 -36.611 10.634 1.00 20.76 45 PRO B O 1
ATOM 1895 N N . LEU B 1 46 ? -35.498 -35.000 10.571 1.00 20.79 46 LEU B N 1
ATOM 1896 C CA . LEU B 1 46 ? -36.555 -35.953 10.083 1.00 20.49 46 LEU B CA 1
ATOM 1897 C C . LEU B 1 46 ? -37.571 -35.409 9.110 1.00 19.99 46 LEU B C 1
ATOM 1898 O O . LEU B 1 46 ? -38.225 -34.375 9.383 1.00 19.87 46 LEU B O 1
ATOM 1903 N N . ASP B 1 47 ? -37.752 -36.122 7.998 1.00 19.79 47 ASP B N 1
ATOM 1904 C CA . ASP B 1 47 ? -38.929 -35.863 7.132 1.00 20.19 47 ASP B CA 1
ATOM 1905 C C . ASP B 1 47 ? -40.229 -35.912 7.945 1.00 19.76 47 ASP B C 1
ATOM 1906 O O . ASP B 1 47 ? -40.293 -36.593 8.959 1.00 19.57 47 ASP B O 1
ATOM 1911 N N . PHE B 1 48 ? -41.258 -35.187 7.516 1.00 19.97 48 PHE B N 1
ATOM 1912 C CA . PHE B 1 48 ? -42.580 -35.256 8.164 1.00 20.30 48 PHE B CA 1
ATOM 1913 C C . PHE B 1 48 ? -42.630 -34.716 9.585 1.00 20.76 48 PHE B C 1
ATOM 1914 O O . PHE B 1 48 ? -43.513 -35.106 10.364 1.00 21.05 48 PHE B O 1
ATOM 1922 N N . THR B 1 49 ? -41.716 -33.806 9.927 1.00 21.23 49 THR B N 1
ATOM 1923 C CA . THR B 1 49 ? -41.760 -33.156 11.237 1.00 21.09 49 THR B CA 1
ATOM 1924 C C . THR B 1 49 ? -42.025 -31.663 11.122 1.00 21.69 49 THR B C 1
ATOM 1925 O O . THR B 1 49 ? -42.847 -31.247 10.279 1.00 21.43 49 THR B O 1
ATOM 1929 N N . PHE B 1 50 ? -41.339 -30.856 11.936 1.00 21.78 50 PHE B N 1
ATOM 1930 C CA . PHE B 1 50 ? -41.847 -29.495 12.260 1.00 22.37 50 PHE B CA 1
ATOM 1931 C C . PHE B 1 50 ? -40.989 -28.314 11.814 1.00 22.12 50 PHE B C 1
ATOM 1932 O O . PHE B 1 50 ? -41.419 -27.545 10.946 1.00 22.13 50 PHE B O 1
ATOM 1940 N N . VAL B 1 51 ? -39.793 -28.160 12.378 1.00 21.61 51 VAL B N 1
ATOM 1941 C CA . VAL B 1 51 ? -38.893 -27.104 11.908 1.00 20.95 51 VAL B CA 1
ATOM 1942 C C . VAL B 1 51 ? -38.398 -27.508 10.525 1.00 21.52 51 VAL B C 1
ATOM 1943 O O . VAL B 1 51 ? -38.338 -26.673 9.596 1.00 22.22 51 VAL B O 1
ATOM 1947 N N . CYS B 1 52 ? -38.090 -28.795 10.376 1.00 20.89 52 CYS B N 1
ATOM 1948 C CA . CYS B 1 52 ? -37.527 -29.314 9.151 1.00 21.62 52 CYS B CA 1
ATOM 1949 C C . CYS B 1 52 ? -38.211 -28.816 7.849 1.00 22.35 52 CYS B C 1
ATOM 1950 O O . CYS B 1 52 ? -37.533 -28.240 6.996 1.00 23.29 52 CYS B O 1
ATOM 1953 N N . PRO B 1 53 ? -39.545 -29.027 7.675 1.00 22.98 53 PRO B N 1
ATOM 1954 C CA . PRO B 1 53 ? -40.102 -28.488 6.388 1.00 22.87 53 PRO B CA 1
ATOM 1955 C C . PRO B 1 53 ? -39.878 -26.997 6.225 1.00 22.65 53 PRO B C 1
ATOM 1956 O O . PRO B 1 53 ? -39.630 -26.544 5.109 1.00 23.10 53 PRO B O 1
ATOM 1960 N N . THR B 1 54 ? -39.967 -26.235 7.312 1.00 22.12 54 THR B N 1
ATOM 1961 C CA . THR B 1 54 ? -39.843 -24.801 7.171 1.00 22.17 54 THR B CA 1
ATOM 1962 C C . THR B 1 54 ? -38.474 -24.402 6.636 1.00 21.49 54 THR B C 1
ATOM 1963 O O . THR B 1 54 ? -38.382 -23.442 5.935 1.00 21.61 54 THR B O 1
ATOM 1967 N N . GLU B 1 55 ? -37.437 -25.186 6.921 1.00 22.40 55 GLU B N 1
ATOM 1968 C CA . GLU B 1 55 ? -36.069 -24.881 6.460 1.00 22.23 55 GLU B CA 1
ATOM 1969 C C . GLU B 1 55 ? -35.827 -25.379 5.047 1.00 22.23 55 GLU B C 1
ATOM 1970 O O . GLU B 1 55 ? -35.179 -24.713 4.237 1.00 22.60 55 GLU B O 1
ATOM 1976 N N . VAL B 1 56 ? -36.333 -26.566 4.754 1.00 21.61 56 VAL B N 1
ATOM 1977 C CA . VAL B 1 56 ? -36.195 -27.100 3.413 1.00 20.87 56 VAL B CA 1
ATOM 1978 C C . VAL B 1 56 ? -36.931 -26.125 2.468 1.00 22.09 56 VAL B C 1
ATOM 1979 O O . VAL B 1 56 ? -36.332 -25.649 1.486 1.00 22.94 56 VAL B O 1
ATOM 1983 N N . ILE B 1 57 ? -38.164 -25.730 2.821 1.00 21.86 57 ILE B N 1
ATOM 1984 C CA . ILE B 1 57 ? -38.943 -24.818 2.000 1.00 21.89 57 ILE B CA 1
ATOM 1985 C C . ILE B 1 57 ? -38.261 -23.446 1.840 1.00 22.60 57 ILE B C 1
ATOM 1986 O O . ILE B 1 57 ? -38.226 -22.888 0.722 1.00 23.51 57 ILE B O 1
ATOM 1991 N N . ALA B 1 58 ? -37.727 -22.907 2.938 1.00 22.25 58 ALA B N 1
ATOM 1992 C CA . ALA B 1 58 ? -37.050 -21.603 2.925 1.00 22.30 58 ALA B CA 1
ATOM 1993 C C . ALA B 1 58 ? -35.850 -21.609 1.988 1.00 22.38 58 ALA B C 1
ATOM 1994 O O . ALA B 1 58 ? -35.714 -20.742 1.175 1.00 23.11 58 ALA B O 1
ATOM 1996 N N . PHE B 1 59 ? -35.001 -22.612 2.080 1.00 22.43 59 PHE B N 1
ATOM 1997 C CA . PHE B 1 59 ? -33.865 -22.705 1.191 1.00 22.28 59 PHE B CA 1
ATOM 1998 C C . PHE B 1 59 ? -34.259 -22.993 -0.248 1.00 22.24 59 PHE B C 1
ATOM 1999 O O . PHE B 1 59 ? -33.666 -22.443 -1.153 1.00 21.65 59 PHE B O 1
ATOM 2007 N N . SER B 1 60 ? -35.237 -23.870 -0.461 1.00 23.09 60 SER B N 1
ATOM 2008 C CA . SER B 1 60 ? -35.793 -24.058 -1.802 1.00 23.63 60 SER B CA 1
ATOM 2009 C C . SER B 1 60 ? -36.301 -22.736 -2.408 1.00 24.24 60 SER B C 1
ATOM 2010 O O . SER B 1 60 ? -35.893 -22.385 -3.502 1.00 24.57 60 SER B O 1
ATOM 2013 N N . ASP B 1 61 ? -37.169 -22.009 -1.695 1.00 24.77 61 ASP B N 1
ATOM 2014 C CA . ASP B 1 61 ? -37.790 -20.791 -2.219 1.00 25.62 61 ASP B CA 1
ATOM 2015 C C . ASP B 1 61 ? -36.719 -19.721 -2.488 1.00 26.49 61 ASP B C 1
ATOM 2016 O O . ASP B 1 61 ? -36.922 -18.830 -3.331 1.00 25.89 61 ASP B O 1
ATOM 2021 N N . SER B 1 62 ? -35.589 -19.812 -1.771 1.00 26.05 62 SER B N 1
ATOM 2022 C CA . SER B 1 62 ? -34.550 -18.817 -1.879 1.00 26.53 62 SER B CA 1
ATOM 2023 C C . SER B 1 62 ? -33.418 -19.272 -2.774 1.00 26.18 62 SER B C 1
ATOM 2024 O O . SER B 1 62 ? -32.352 -18.651 -2.805 1.00 26.41 62 SER B O 1
ATOM 2027 N N . VAL B 1 63 ? -33.625 -20.363 -3.492 1.00 26.06 63 VAL B N 1
ATOM 2028 C CA . VAL B 1 63 ? -32.526 -20.960 -4.237 1.00 26.31 63 VAL B CA 1
ATOM 2029 C C . VAL B 1 63 ? -31.857 -20.040 -5.288 1.00 26.33 63 VAL B C 1
ATOM 2030 O O . VAL B 1 63 ? -30.696 -20.254 -5.624 1.00 26.14 63 VAL B O 1
ATOM 2034 N N . SER B 1 64 ? -32.577 -19.064 -5.839 1.00 26.36 64 SER B N 1
ATOM 2035 C CA . SER B 1 64 ? -31.992 -18.290 -6.938 1.00 27.04 64 SER B CA 1
ATOM 2036 C C . SER B 1 64 ? -30.986 -17.269 -6.403 1.00 27.23 64 SER B C 1
ATOM 2037 O O . SER B 1 64 ? -29.986 -16.978 -7.049 1.00 26.66 64 SER B O 1
ATOM 2040 N N . ARG B 1 65 ? -31.273 -16.742 -5.208 1.00 27.34 65 ARG B N 1
ATOM 2041 C CA . ARG B 1 65 ? -30.365 -15.885 -4.459 1.00 27.27 65 ARG B CA 1
ATOM 2042 C C . ARG B 1 65 ? -29.036 -16.595 -4.201 1.00 27.57 65 ARG B C 1
ATOM 2043 O O . ARG B 1 65 ? -27.965 -15.950 -4.187 1.00 27.92 65 ARG B O 1
ATOM 2051 N N . PHE B 1 66 ? -29.090 -17.919 -4.039 1.00 26.84 66 PHE B N 1
ATOM 2052 C CA . PHE B 1 66 ? -27.854 -18.685 -3.943 1.00 26.70 66 PHE B CA 1
ATOM 2053 C C . PHE B 1 66 ? -27.212 -18.850 -5.311 1.00 27.62 66 PHE B C 1
ATOM 2054 O O . PHE B 1 66 ? -25.983 -18.626 -5.457 1.00 27.67 66 PHE B O 1
ATOM 2062 N N . ASN B 1 67 ? -28.028 -19.215 -6.307 1.00 26.90 67 ASN B N 1
ATOM 2063 C CA . ASN B 1 67 ? -27.510 -19.478 -7.642 1.00 27.50 67 ASN B CA 1
ATOM 2064 C C . ASN B 1 67 ? -26.890 -18.222 -8.299 1.00 27.67 67 ASN B C 1
ATOM 2065 O O . ASN B 1 67 ? -25.943 -18.347 -9.041 1.00 27.15 67 ASN B O 1
ATOM 2070 N N . GLU B 1 68 ? -27.437 -17.038 -8.013 1.00 28.66 68 GLU B N 1
ATOM 2071 C CA . GLU B 1 68 ? -26.878 -15.730 -8.400 1.00 30.35 68 GLU B CA 1
ATOM 2072 C C . GLU B 1 68 ? -25.439 -15.516 -7.940 1.00 30.61 68 GLU B C 1
ATOM 2073 O O . GLU B 1 68 ? -24.679 -14.754 -8.559 1.00 31.67 68 GLU B O 1
ATOM 2079 N N . LEU B 1 69 ? -25.089 -16.150 -6.823 1.00 30.04 69 LEU B N 1
ATOM 2080 C CA . LEU B 1 69 ? -23.799 -15.984 -6.204 1.00 29.52 69 LEU B CA 1
ATOM 2081 C C . LEU B 1 69 ? -22.984 -17.225 -6.442 1.00 29.18 69 LEU B C 1
ATOM 2082 O O . LEU B 1 69 ? -22.131 -17.542 -5.621 1.00 29.70 69 LEU B O 1
ATOM 2087 N N . ASN B 1 70 ? -23.270 -17.951 -7.520 1.00 28.39 70 ASN B N 1
ATOM 2088 C CA . ASN B 1 70 ? -22.507 -19.150 -7.877 1.00 28.55 70 ASN B CA 1
ATOM 2089 C C . ASN B 1 70 ? -22.484 -20.219 -6.775 1.00 28.13 70 ASN B C 1
ATOM 2090 O O . ASN B 1 70 ? -21.506 -20.965 -6.615 1.00 27.99 70 ASN B O 1
ATOM 2095 N N . CYS B 1 71 ? -23.596 -20.318 -6.053 1.00 27.10 71 CYS B N 1
ATOM 2096 C CA . CYS B 1 71 ? -23.709 -21.256 -4.974 1.00 26.28 71 CYS B CA 1
ATOM 2097 C C . CYS B 1 71 ? -24.868 -22.224 -5.134 1.00 26.38 71 CYS B C 1
ATOM 2098 O O . CYS B 1 71 ? -26.008 -21.827 -5.340 1.00 26.11 71 CYS B O 1
ATOM 2101 N N . GLU B 1 72 ? -24.571 -23.502 -5.001 1.00 26.27 72 GLU B N 1
ATOM 2102 C CA . GLU B 1 72 ? -25.621 -24.508 -4.995 1.00 26.53 72 GLU B CA 1
ATOM 2103 C C . GLU B 1 72 ? -26.100 -24.777 -3.576 1.00 25.97 72 GLU B C 1
ATOM 2104 O O . GLU B 1 72 ? -25.421 -24.413 -2.593 1.00 26.11 72 GLU B O 1
ATOM 2110 N N . VAL B 1 73 ? -27.275 -25.401 -3.476 1.00 25.09 73 VAL B N 1
ATOM 2111 C CA . VAL B 1 73 ? -27.898 -25.746 -2.188 1.00 23.67 73 VAL B CA 1
ATOM 2112 C C . VAL B 1 73 ? -28.308 -27.204 -2.208 1.00 23.92 73 VAL B C 1
ATOM 2113 O O . VAL B 1 73 ? -28.810 -27.715 -3.218 1.00 24.18 73 VAL B O 1
ATOM 2117 N N . LEU B 1 74 ? -28.075 -27.882 -1.093 1.00 22.99 74 LEU B N 1
ATOM 2118 C CA . LEU B 1 74 ? -28.228 -29.304 -1.039 1.00 22.57 74 LEU B CA 1
ATOM 2119 C C . LEU B 1 74 ? -28.698 -29.608 0.378 1.00 22.22 74 LEU B C 1
ATOM 2120 O O . LEU B 1 74 ? -28.075 -29.161 1.334 1.00 22.48 74 LEU B O 1
ATOM 2125 N N . ALA B 1 75 ? -29.830 -30.304 0.509 1.00 21.48 75 ALA B N 1
ATOM 2126 C CA . ALA B 1 75 ? -30.394 -30.629 1.812 1.00 21.26 75 ALA B CA 1
ATOM 2127 C C . ALA B 1 75 ? -30.100 -32.080 2.029 1.00 20.88 75 ALA B C 1
ATOM 2128 O O . ALA B 1 75 ? -29.849 -32.792 1.054 1.00 21.61 75 ALA B O 1
ATOM 2130 N N . CYS B 1 76 ? -30.119 -32.511 3.289 1.00 20.19 76 CYS B N 1
ATOM 2131 C CA . CYS B 1 76 ? -29.848 -33.916 3.644 1.00 19.83 76 CYS B CA 1
ATOM 2132 C C . CYS B 1 76 ? -30.534 -34.339 4.932 1.00 20.13 76 CYS B C 1
ATOM 2133 O O . CYS B 1 76 ? -30.549 -33.599 5.916 1.00 20.48 76 CYS B O 1
ATOM 2136 N N . SER B 1 77 ? -31.171 -35.509 4.901 1.00 20.86 77 SER B N 1
ATOM 2137 C CA . SER B 1 77 ? -31.611 -36.153 6.135 1.00 20.77 77 SER B CA 1
ATOM 2138 C C . SER B 1 77 ? -31.308 -37.653 6.039 1.00 20.98 77 SER B C 1
ATOM 2139 O O . SER B 1 77 ? -30.942 -38.150 4.975 1.00 20.76 77 SER B O 1
ATOM 2142 N N . ILE B 1 78 ? -31.436 -38.353 7.164 1.00 21.06 78 ILE B N 1
ATOM 2143 C CA . ILE B 1 78 ? -31.237 -39.800 7.230 1.00 21.10 78 ILE B CA 1
ATOM 2144 C C . ILE B 1 78 ? -32.403 -40.608 6.592 1.00 21.35 78 ILE B C 1
ATOM 2145 O O . ILE B 1 78 ? -32.328 -41.841 6.512 1.00 20.63 78 ILE B O 1
ATOM 2150 N N . ASP B 1 79 ? -33.464 -39.911 6.146 1.00 20.84 79 ASP B N 1
ATOM 2151 C CA . ASP B 1 79 ? -34.647 -40.573 5.588 1.00 20.34 79 ASP B CA 1
ATOM 2152 C C . ASP B 1 79 ? -34.311 -41.099 4.192 1.00 20.44 79 ASP B C 1
ATOM 2153 O O . ASP B 1 79 ? -33.422 -40.582 3.548 1.00 20.24 79 ASP B O 1
ATOM 2158 N N . SER B 1 80 ? -35.047 -42.120 3.748 1.00 20.26 80 SER B N 1
ATOM 2159 C CA . SER B 1 80 ? -34.965 -42.662 2.402 1.00 20.42 80 SER B CA 1
ATOM 2160 C C . SER B 1 80 ? -35.431 -41.681 1.349 1.00 20.93 80 SER B C 1
ATOM 2161 O O . SER B 1 80 ? -36.202 -40.744 1.640 1.00 20.87 80 SER B O 1
ATOM 2164 N N . GLU B 1 81 ? -35.009 -41.962 0.113 1.00 20.70 81 GLU B N 1
ATOM 2165 C CA . GLU B 1 81 ? -35.364 -41.160 -1.025 1.00 21.18 81 GLU B CA 1
ATOM 2166 C C . GLU B 1 81 ? -36.844 -41.312 -1.328 1.00 21.62 81 GLU B C 1
ATOM 2167 O O . GLU B 1 81 ? -37.451 -40.413 -1.894 1.00 21.95 81 GLU B O 1
ATOM 2173 N N . TYR B 1 82 ? -37.424 -42.448 -0.922 1.00 21.71 82 TYR B N 1
ATOM 2174 C CA . TYR B 1 82 ? -38.859 -42.666 -1.054 1.00 21.47 82 TYR B CA 1
ATOM 2175 C C . TYR B 1 82 ? -39.625 -41.843 -0.054 1.00 21.63 82 TYR B C 1
ATOM 2176 O O . TYR B 1 82 ? -40.708 -41.377 -0.381 1.00 22.99 82 TYR B O 1
A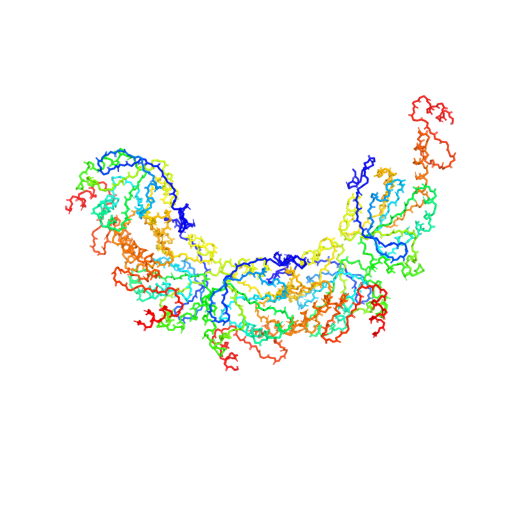TOM 2185 N N . ALA B 1 83 ? -39.086 -41.648 1.154 1.00 21.27 83 ALA B N 1
ATOM 2186 C CA . ALA B 1 83 ? -39.733 -40.743 2.096 1.00 20.89 83 ALA B CA 1
ATOM 2187 C C . ALA B 1 83 ? -39.677 -39.326 1.557 1.00 20.62 83 ALA B C 1
ATOM 2188 O O . ALA B 1 83 ? -40.697 -38.629 1.571 1.00 20.68 83 ALA B O 1
ATOM 2190 N N . HIS B 1 84 ? -38.513 -38.912 1.036 1.00 20.93 84 HIS B N 1
ATOM 2191 C CA . HIS B 1 84 ? -38.397 -37.580 0.412 1.00 20.90 84 HIS B CA 1
ATOM 2192 C C . HIS B 1 84 ? -39.454 -37.332 -0.652 1.00 21.61 84 HIS B C 1
ATOM 2193 O O . HIS B 1 84 ? -40.145 -36.303 -0.626 1.00 20.90 84 HIS B O 1
ATOM 2200 N N . LEU B 1 85 ? -39.590 -38.292 -1.573 1.00 22.57 85 LEU B N 1
ATOM 2201 C CA . LEU B 1 85 ? -40.622 -38.217 -2.613 1.00 23.58 85 LEU B CA 1
ATOM 2202 C C . LEU B 1 85 ? -42.014 -37.995 -2.035 1.00 23.76 85 LEU B C 1
ATOM 2203 O O . LEU B 1 85 ? -42.700 -37.014 -2.411 1.00 24.29 85 LEU B O 1
ATOM 2208 N N . GLN B 1 86 ? -42.427 -38.865 -1.121 1.00 23.77 86 GLN B N 1
ATOM 2209 C CA . GLN B 1 86 ? -43.749 -38.707 -0.526 1.00 24.72 86 GLN B CA 1
ATOM 2210 C C . GLN B 1 86 ? -43.897 -37.354 0.147 1.00 24.17 86 GLN B C 1
ATOM 2211 O O . GLN B 1 86 ? -44.962 -36.743 0.095 1.00 24.15 86 GLN B O 1
ATOM 2217 N N . TRP B 1 87 ? -42.842 -36.900 0.812 1.00 23.92 87 TRP B N 1
ATOM 2218 C CA . TRP B 1 87 ? -42.893 -35.572 1.389 1.00 23.70 87 TRP B CA 1
ATOM 2219 C C . TRP B 1 87 ? -43.079 -34.473 0.349 1.00 23.86 87 TRP B C 1
ATOM 2220 O O . TRP B 1 87 ? -43.742 -33.447 0.623 1.00 23.50 87 TRP B O 1
ATOM 2231 N N . THR B 1 88 ? -42.498 -34.637 -0.841 1.00 24.72 88 THR B N 1
ATOM 2232 C CA . THR B 1 88 ? -42.679 -33.557 -1.859 1.00 25.62 88 THR B CA 1
ATOM 2233 C C . THR B 1 88 ? -44.069 -33.633 -2.432 1.00 26.13 88 THR B C 1
ATOM 2234 O O . THR B 1 88 ? -44.560 -32.657 -2.971 1.00 26.04 88 THR B O 1
ATOM 2238 N N . LEU B 1 89 ? -44.714 -34.792 -2.255 1.00 27.21 89 LEU B N 1
ATOM 2239 C CA . LEU B 1 89 ? -46.074 -35.009 -2.783 1.00 28.26 89 LEU B CA 1
ATOM 2240 C C . LEU B 1 89 ? -47.157 -34.517 -1.808 1.00 29.13 89 LEU B C 1
ATOM 2241 O O . LEU B 1 89 ? -48.309 -34.342 -2.191 1.00 29.55 89 LEU B O 1
ATOM 2246 N N . GLN B 1 90 ? -46.773 -34.267 -0.561 1.00 29.14 90 GLN B N 1
ATOM 2247 C CA . GLN B 1 90 ? -47.694 -33.754 0.441 1.00 29.70 90 GLN B CA 1
ATOM 2248 C C . GLN B 1 90 ? -47.821 -32.228 0.325 1.00 30.26 90 GLN B C 1
ATOM 2249 O O . GLN B 1 90 ? -46.840 -31.529 0.076 1.00 29.68 90 GLN B O 1
ATOM 2255 N N . ASP B 1 91 ? -49.026 -31.704 0.507 1.00 31.16 91 ASP B N 1
ATOM 2256 C CA . ASP B 1 91 ? -49.233 -30.261 0.496 1.00 32.25 91 ASP B CA 1
ATOM 2257 C C . ASP B 1 91 ? -48.480 -29.488 1.591 1.00 31.86 91 ASP B C 1
ATOM 2258 O O . ASP B 1 91 ? -48.490 -29.885 2.741 1.00 31.54 91 ASP B O 1
ATOM 2263 N N . ARG B 1 92 ? -47.874 -28.361 1.240 1.00 31.80 92 ARG B N 1
ATOM 2264 C CA . ARG B 1 92 ? -47.284 -27.490 2.247 1.00 32.56 92 ARG B CA 1
ATOM 2265 C C . ARG B 1 92 ? -48.261 -27.140 3.373 1.00 32.84 92 ARG B C 1
ATOM 2266 O O . ARG B 1 92 ? -47.881 -27.149 4.544 1.00 32.76 92 ARG B O 1
ATOM 2274 N N . LYS B 1 93 ? -49.520 -26.882 3.030 1.00 33.89 93 LYS B N 1
ATOM 2275 C CA . LYS B 1 93 ? -50.543 -26.574 4.045 1.00 34.35 93 LYS B CA 1
ATOM 2276 C C . LYS B 1 93 ? -50.841 -27.769 4.937 1.00 33.87 93 LYS B C 1
ATOM 2277 O O . LYS B 1 93 ? -51.510 -27.610 5.958 1.00 34.37 93 LYS B O 1
ATOM 2283 N N . LYS B 1 94 ? -50.347 -28.947 4.561 1.00 33.01 94 LYS B N 1
ATOM 2284 C CA . LYS B 1 94 ? -50.411 -30.124 5.427 1.00 33.12 94 LYS B CA 1
ATOM 2285 C C . LYS B 1 94 ? -49.036 -30.559 5.970 1.00 31.96 94 LYS B C 1
ATOM 2286 O O . LYS B 1 94 ? -48.854 -31.719 6.396 1.00 31.06 94 LYS B O 1
ATOM 2292 N N . GLY B 1 95 ? -48.085 -29.614 5.974 1.00 30.54 95 GLY B N 1
ATOM 2293 C CA . GLY B 1 95 ? -46.746 -29.857 6.515 1.00 29.11 95 GLY B CA 1
ATOM 2294 C C . GLY B 1 95 ? -45.832 -30.631 5.577 1.00 28.23 95 GLY B C 1
ATOM 2295 O O . GLY B 1 95 ? -44.789 -31.148 6.004 1.00 28.40 95 GLY B O 1
ATOM 2296 N N . GLY B 1 96 ? -46.230 -30.716 4.309 1.00 26.37 96 GLY B N 1
ATOM 2297 C CA . GLY B 1 96 ? -45.416 -31.312 3.277 1.00 26.03 96 GLY B CA 1
ATOM 2298 C C . GLY B 1 96 ? -44.426 -30.306 2.722 1.00 26.13 96 GLY B C 1
ATOM 2299 O O . GLY B 1 96 ? -44.382 -29.155 3.142 1.00 26.24 96 GLY B O 1
ATOM 2300 N N . LEU B 1 97 ? -43.609 -30.759 1.786 1.00 26.22 97 LEU B N 1
ATOM 2301 C CA . LEU B 1 97 ? -42.646 -29.916 1.104 1.00 26.28 97 LEU B CA 1
ATOM 2302 C C . LEU B 1 97 ? -43.199 -29.275 -0.163 1.00 26.77 97 LEU B C 1
ATOM 2303 O O . LEU B 1 97 ? -42.780 -28.169 -0.516 1.00 27.70 97 LEU B O 1
ATOM 2308 N N . GLY B 1 98 ? -44.129 -29.955 -0.847 1.00 26.56 98 GLY B N 1
ATOM 2309 C CA . GLY B 1 98 ? -44.501 -29.586 -2.209 1.00 26.53 98 GLY B CA 1
ATOM 2310 C C . GLY B 1 98 ? -43.342 -29.794 -3.191 1.00 27.30 98 GLY B C 1
ATOM 2311 O O . GLY B 1 98 ? -42.386 -30.523 -2.921 1.00 26.96 98 GLY B O 1
ATOM 2312 N N . THR B 1 99 ? -43.434 -29.157 -4.348 1.00 27.38 99 THR B N 1
ATOM 2313 C CA . THR B 1 99 ? -42.360 -29.184 -5.305 1.00 28.30 99 THR B CA 1
ATOM 2314 C C . THR B 1 99 ? -41.123 -28.454 -4.774 1.00 27.48 99 THR B C 1
ATOM 2315 O O . THR B 1 99 ? -41.229 -27.357 -4.236 1.00 28.43 99 THR B O 1
ATOM 2319 N N . MET B 1 100 ? -39.965 -29.083 -4.928 1.00 26.61 100 MET B N 1
ATOM 2320 C CA . MET B 1 100 ? -38.700 -28.562 -4.450 1.00 26.56 100 MET B CA 1
ATOM 2321 C C . MET B 1 100 ? -37.833 -28.010 -5.572 1.00 25.96 100 MET B C 1
ATOM 2322 O O . MET B 1 100 ? -37.849 -28.545 -6.676 1.00 25.53 100 MET B O 1
ATOM 2327 N N . ALA B 1 101 ? -37.057 -26.961 -5.274 1.00 25.30 101 ALA B N 1
ATOM 2328 C CA . ALA B 1 101 ? -36.108 -26.408 -6.247 1.00 24.33 101 ALA B CA 1
ATOM 2329 C C . ALA B 1 101 ? -34.664 -26.830 -5.924 1.00 24.16 101 ALA B C 1
ATOM 2330 O O . ALA B 1 101 ? -33.699 -26.320 -6.522 1.00 24.41 101 ALA B O 1
ATOM 2332 N N . ILE B 1 102 ? -34.520 -27.758 -4.981 1.00 23.18 102 ILE B N 1
ATOM 2333 C CA . ILE B 1 102 ? -33.204 -28.260 -4.561 1.00 22.26 102 ILE B CA 1
ATOM 2334 C C . ILE B 1 102 ? -33.242 -29.776 -4.362 1.00 21.99 102 ILE B C 1
ATOM 2335 O O . ILE B 1 102 ? -34.291 -30.344 -4.057 1.00 21.57 102 ILE B O 1
ATOM 2340 N N . PRO B 1 103 ? -32.090 -30.438 -4.520 1.00 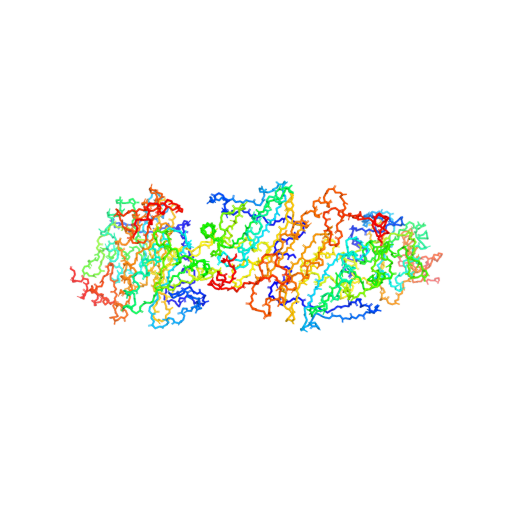21.70 103 PRO B N 1
ATOM 2341 C CA . PRO B 1 103 ? -32.053 -31.881 -4.295 1.00 20.87 103 PRO B CA 1
ATOM 2342 C C . PRO B 1 103 ? -31.995 -32.175 -2.807 1.00 21.02 103 PRO B C 1
ATOM 2343 O O . PRO B 1 103 ? -31.556 -31.333 -2.025 1.00 21.81 103 PRO B O 1
ATOM 2347 N N . ILE B 1 104 ? -32.447 -33.353 -2.412 1.00 20.69 104 ILE B N 1
ATOM 2348 C CA . ILE B 1 104 ? -32.356 -33.778 -1.026 1.00 20.40 104 ILE B CA 1
ATOM 2349 C C . ILE B 1 104 ? -31.660 -35.110 -0.925 1.00 19.98 104 ILE B C 1
ATOM 2350 O O . ILE B 1 104 ? -32.191 -36.137 -1.366 1.00 20.90 104 ILE B O 1
ATOM 2355 N N . LEU B 1 105 ? -30.485 -35.134 -0.334 1.00 20.12 105 LEU B N 1
ATOM 2356 C CA . LEU B 1 105 ? -29.816 -36.437 -0.151 1.00 21.00 105 LEU B CA 1
ATOM 2357 C C . LEU B 1 105 ? -30.609 -37.341 0.785 1.00 21.01 105 LEU B C 1
ATOM 2358 O O . LEU B 1 105 ? -31.254 -36.866 1.730 1.00 21.19 105 LEU B O 1
ATOM 2363 N N . ALA B 1 106 ? -30.534 -38.641 0.540 1.00 21.35 106 ALA B N 1
ATOM 2364 C CA . ALA B 1 106 ? -31.065 -39.614 1.485 1.00 21.64 106 ALA B CA 1
ATOM 2365 C C . ALA B 1 106 ? -29.907 -40.358 2.122 1.00 21.70 106 ALA B C 1
ATOM 2366 O O . ALA B 1 106 ? -29.399 -41.324 1.574 1.00 22.30 106 ALA B O 1
ATOM 2368 N N . ASP B 1 107 ? -29.482 -39.898 3.287 1.00 22.16 107 ASP B N 1
ATOM 2369 C CA . ASP B 1 107 ? -28.276 -40.422 3.956 1.00 21.99 107 ASP B CA 1
ATOM 2370 C C . ASP B 1 107 ? -28.608 -41.666 4.788 1.00 22.53 107 ASP B C 1
ATOM 2371 O O . ASP B 1 107 ? -28.487 -41.679 6.036 1.00 22.77 107 ASP B O 1
ATOM 2376 N N . LYS B 1 108 ? -29.015 -42.726 4.096 1.00 23.10 108 LYS B N 1
ATOM 2377 C CA . LYS B 1 108 ? -29.572 -43.891 4.780 1.00 23.73 108 LYS B CA 1
ATOM 2378 C C . LYS B 1 108 ? -28.573 -44.664 5.656 1.00 24.35 108 LYS B C 1
ATOM 2379 O O . LYS B 1 108 ? -28.981 -45.322 6.613 1.00 25.39 108 LYS B O 1
ATOM 2385 N N . THR B 1 109 ? -27.279 -44.591 5.362 1.00 23.91 109 THR B N 1
ATOM 2386 C CA . THR B 1 109 ? -26.300 -45.219 6.258 1.00 23.89 109 THR B CA 1
ATOM 2387 C C . THR B 1 109 ? -25.910 -44.302 7.418 1.00 23.85 109 THR B C 1
ATOM 2388 O O . THR B 1 109 ? -25.180 -44.735 8.326 1.00 23.91 109 THR B O 1
ATOM 2392 N N . LYS B 1 110 ? -26.374 -43.046 7.374 1.00 22.98 110 LYS B N 1
ATOM 2393 C CA . LYS B 1 110 ? -26.001 -42.002 8.355 1.00 22.87 110 LYS B CA 1
ATOM 2394 C C . LYS B 1 110 ? -24.553 -41.540 8.284 1.00 22.96 110 LYS B C 1
ATOM 2395 O O . LYS B 1 110 ? -24.152 -40.641 9.035 1.00 23.39 110 LYS B O 1
ATOM 2401 N N . ASN B 1 111 ? -23.758 -42.158 7.414 1.00 23.24 111 ASN B N 1
ATOM 2402 C CA . ASN B 1 111 ? -22.336 -41.867 7.363 1.00 23.89 111 ASN B CA 1
ATOM 2403 C C . ASN B 1 111 ? -22.018 -40.458 6.865 1.00 22.77 111 ASN B C 1
ATOM 2404 O O . ASN B 1 111 ? -21.008 -39.902 7.242 1.00 22.22 111 ASN B O 1
ATOM 2409 N N . ILE B 1 112 ? -22.864 -39.878 6.015 1.00 22.73 112 ILE B N 1
ATOM 2410 C CA . ILE B 1 112 ? -22.655 -38.464 5.701 1.00 22.22 112 ILE B CA 1
ATOM 2411 C C . ILE B 1 112 ? -22.762 -37.642 7.000 1.00 22.14 112 ILE B C 1
ATOM 2412 O O . ILE B 1 112 ? -21.819 -36.968 7.367 1.00 21.83 112 ILE B O 1
ATOM 2417 N N . ALA B 1 113 ? -23.881 -37.744 7.712 1.00 22.52 113 ALA B N 1
ATOM 2418 C CA . ALA B 1 113 ? -24.060 -36.975 8.958 1.00 23.29 113 ALA B CA 1
ATOM 2419 C C . ALA B 1 113 ? -22.919 -37.219 9.967 1.00 23.59 113 ALA B C 1
ATOM 2420 O O . ALA B 1 113 ? -22.432 -36.264 10.585 1.00 23.87 113 ALA B O 1
ATOM 2422 N N . ARG B 1 114 ? -22.485 -38.481 10.105 1.00 24.25 114 ARG B N 1
ATOM 2423 C CA . ARG B 1 114 ? -21.277 -38.828 10.899 1.00 24.93 114 ARG B CA 1
ATOM 2424 C C . ARG B 1 114 ? -20.009 -38.097 10.442 1.00 24.75 114 ARG B C 1
ATOM 2425 O O . ARG B 1 114 ? -19.301 -37.498 11.264 1.00 24.09 114 ARG B O 1
ATOM 2433 N N . SER B 1 115 ? -19.728 -38.139 9.140 1.00 24.17 115 SER B N 1
ATOM 2434 C CA . SER B 1 115 ? -18.495 -37.526 8.643 1.00 24.18 115 SER B CA 1
ATOM 2435 C C . SER B 1 115 ? -18.473 -36.023 8.947 1.00 23.72 115 SER B C 1
ATOM 2436 O O . SER B 1 115 ? -17.433 -35.475 9.283 1.00 23.88 115 SER B O 1
ATOM 2439 N N . TYR B 1 116 ? -19.650 -35.390 8.915 1.00 23.77 116 TYR B N 1
ATOM 2440 C CA . TYR B 1 116 ? -19.828 -33.967 9.296 1.00 22.38 116 TYR B CA 1
ATOM 2441 C C . TYR B 1 116 ? -20.048 -33.700 10.790 1.00 22.60 116 TYR B C 1
ATOM 2442 O O . TYR B 1 116 ? -20.168 -32.566 11.201 1.00 22.90 116 TYR B O 1
ATOM 2451 N N . GLY B 1 117 ? -20.119 -34.760 11.591 1.00 23.17 117 GLY B N 1
ATOM 2452 C CA . GLY B 1 117 ? -20.170 -34.661 13.040 1.00 23.57 117 GLY B CA 1
ATOM 2453 C C . GLY B 1 117 ? -21.467 -34.055 13.541 1.00 24.23 117 GLY B C 1
ATOM 2454 O O . GLY B 1 117 ? -21.466 -33.272 14.465 1.00 24.54 117 GLY B O 1
ATOM 2455 N N . VAL B 1 118 ? -22.579 -34.419 12.932 1.00 24.81 118 VAL B N 1
ATOM 2456 C CA . VAL B 1 118 ? -23.875 -33.865 13.333 1.00 24.91 118 VAL B CA 1
ATOM 2457 C C . VAL B 1 118 ? -24.923 -34.966 13.598 1.00 25.61 118 VAL B C 1
ATOM 2458 O O . VAL B 1 118 ? -26.105 -34.684 13.736 1.00 25.93 118 VAL B O 1
ATOM 2462 N N . LEU B 1 119 ? -24.499 -36.219 13.677 1.00 26.61 119 LEU B N 1
ATOM 2463 C CA . LEU B 1 119 ? -25.449 -37.282 14.009 1.00 27.89 119 LEU B CA 1
ATOM 2464 C C . LEU B 1 119 ? -25.733 -37.279 15.516 1.00 28.84 119 LEU B C 1
ATOM 2465 O O . LEU B 1 119 ? -24.812 -37.173 16.295 1.00 29.25 119 LEU B O 1
ATOM 2470 N N . GLU B 1 120 ? -26.995 -37.367 15.924 1.00 30.09 120 GLU B N 1
ATOM 2471 C CA . GLU B 1 120 ? -27.317 -37.706 17.319 1.00 31.29 120 GLU B CA 1
ATOM 2472 C C . GLU B 1 120 ? -27.441 -39.222 17.356 1.00 31.42 120 GLU B C 1
ATOM 2473 O O . GLU B 1 120 ? -28.377 -39.769 16.799 1.00 31.46 120 GLU B O 1
ATOM 2479 N N . GLU B 1 121 ? -26.466 -39.897 17.959 1.00 32.51 121 GLU B N 1
ATOM 2480 C CA . GLU B 1 121 ? -26.387 -41.360 17.886 1.00 33.36 121 GLU B CA 1
ATOM 2481 C C . GLU B 1 121 ? -27.538 -42.046 18.646 1.00 33.48 121 GLU B C 1
ATOM 2482 O O . GLU B 1 121 ? -28.024 -43.097 18.236 1.00 33.02 121 GLU B O 1
ATOM 2488 N N . SER B 1 122 ? -27.975 -41.435 19.741 1.00 33.68 122 SER B N 1
ATOM 2489 C CA . SER B 1 122 ? -29.003 -42.017 20.577 1.00 34.39 122 SER B CA 1
ATOM 2490 C C . SER B 1 122 ? -30.354 -42.134 19.872 1.00 34.17 122 SER B C 1
ATOM 2491 O O . SER B 1 122 ? -31.157 -42.996 20.222 1.00 34.96 122 SER B O 1
ATOM 2494 N N . GLN B 1 123 ? -30.594 -41.261 18.896 1.00 33.41 123 GLN B N 1
ATOM 2495 C CA . GLN B 1 123 ? -31.838 -41.232 18.129 1.00 32.98 123 GLN B CA 1
ATOM 2496 C C . GLN B 1 123 ? -31.596 -41.497 16.628 1.00 31.68 123 GLN B C 1
ATOM 2497 O O . GLN B 1 123 ? -32.551 -41.707 15.882 1.00 31.94 123 GLN B O 1
ATOM 2503 N N . GLY B 1 124 ? -30.336 -41.453 16.187 1.00 29.22 124 GLY B N 1
ATOM 2504 C CA . GLY B 1 124 ? -29.994 -41.671 14.784 1.00 27.42 124 GLY B CA 1
ATOM 2505 C C . GLY B 1 124 ? -30.446 -40.615 13.787 1.00 26.24 124 GLY B C 1
ATOM 2506 O O . GLY B 1 124 ? -30.728 -40.926 12.628 1.00 26.44 124 GLY B O 1
ATOM 2507 N N . VAL B 1 125 ? -30.524 -39.362 14.230 1.00 25.20 125 VAL B N 1
ATOM 2508 C CA . VAL B 1 125 ? -30.908 -38.233 13.353 1.00 23.72 125 VAL B CA 1
ATOM 2509 C C . VAL B 1 125 ? -29.863 -37.106 13.419 1.00 23.47 125 VAL B C 1
ATOM 2510 O O . VAL B 1 125 ? -29.029 -37.067 14.338 1.00 23.52 125 VAL B O 1
ATOM 2514 N N . ALA B 1 126 ? -29.887 -36.214 12.430 1.00 22.03 126 ALA B N 1
ATOM 2515 C CA . ALA B 1 126 ? -28.852 -35.214 12.305 1.00 20.67 126 ALA B CA 1
ATOM 2516 C C . ALA B 1 126 ? -29.339 -33.980 12.995 1.00 20.58 126 ALA B C 1
ATOM 2517 O O . ALA B 1 126 ? -30.506 -33.604 12.844 1.00 20.91 126 ALA B O 1
ATOM 2519 N N . TYR B 1 127 ? -28.458 -33.314 13.733 1.00 20.08 127 TYR B N 1
ATOM 2520 C CA . TYR B 1 127 ? -28.744 -31.960 14.153 1.00 19.43 127 TYR B CA 1
ATOM 2521 C C . TYR B 1 127 ? -28.848 -31.023 12.916 1.00 19.34 127 TYR B C 1
ATOM 2522 O O . TYR B 1 127 ? -28.494 -31.409 11.777 1.00 18.52 127 TYR B O 1
ATOM 2531 N N . ARG B 1 128 ? -29.389 -29.830 13.141 1.00 18.60 128 ARG B N 1
ATOM 2532 C CA . ARG B 1 128 ? -29.486 -28.830 12.098 1.00 18.85 128 ARG B CA 1
ATOM 2533 C C . ARG B 1 128 ? -28.095 -28.247 11.754 1.00 18.49 128 ARG B C 1
ATOM 2534 O O . ARG B 1 128 ? -27.828 -27.069 12.010 1.00 17.80 128 ARG B O 1
ATOM 2542 N N . GLY B 1 129 ? -27.224 -29.095 11.197 1.00 17.70 129 GLY B N 1
ATOM 2543 C CA . GLY B 1 129 ? -25.915 -28.696 10.748 1.00 18.14 129 GLY B CA 1
ATOM 2544 C C . GLY B 1 129 ? -25.952 -28.136 9.325 1.00 19.28 129 GLY B C 1
ATOM 2545 O O . GLY B 1 129 ? -26.658 -28.665 8.452 1.00 18.62 129 GLY B O 1
ATOM 2546 N N . LEU B 1 130 ? -25.202 -27.053 9.101 1.00 18.57 130 LEU B N 1
ATOM 2547 C CA . LEU B 1 130 ? -25.116 -26.447 7.802 1.00 18.80 130 LEU B CA 1
ATOM 2548 C C . LEU B 1 130 ? -23.684 -26.004 7.564 1.00 19.85 130 LEU B C 1
ATOM 2549 O O . LEU B 1 130 ? -23.063 -25.372 8.449 1.00 20.38 130 LEU B O 1
ATOM 2554 N N . PHE B 1 131 ? -23.188 -26.314 6.358 1.00 20.02 131 PHE B N 1
ATOM 2555 C CA . PHE B 1 131 ? -21.778 -26.129 5.991 1.00 20.53 131 PHE B CA 1
ATOM 2556 C C . PHE B 1 131 ? -21.615 -25.347 4.701 1.00 20.51 131 PHE B C 1
ATOM 2557 O O . PHE B 1 131 ? -22.273 -25.630 3.696 1.00 20.57 131 PHE B O 1
ATOM 2565 N N . ILE B 1 132 ? -20.723 -24.368 4.733 1.00 21.03 132 ILE B N 1
ATOM 2566 C CA . ILE B 1 132 ? -20.442 -23.572 3.538 1.00 20.78 132 ILE B CA 1
ATOM 2567 C C . ILE B 1 132 ? -19.140 -24.036 2.981 1.00 21.40 132 ILE B C 1
ATOM 2568 O O . ILE B 1 132 ? -18.114 -23.957 3.651 1.00 22.00 132 ILE B O 1
ATOM 2573 N N . ILE B 1 133 ? -19.191 -24.550 1.752 1.00 21.64 133 ILE B N 1
ATOM 2574 C CA . ILE B 1 133 ? -18.049 -25.205 1.122 1.00 21.53 133 ILE B CA 1
ATOM 2575 C C . ILE B 1 133 ? -17.707 -24.349 -0.087 1.00 22.31 133 ILE B C 1
ATOM 2576 O O . ILE B 1 133 ? -18.627 -23.943 -0.806 1.00 23.66 133 ILE B O 1
ATOM 2581 N N . ASP B 1 134 ? -16.428 -24.015 -0.295 1.00 21.90 134 ASP B N 1
ATOM 2582 C CA . ASP B 1 134 ? -16.060 -23.143 -1.432 1.00 22.43 134 ASP B CA 1
ATOM 2583 C C . ASP B 1 134 ? -15.751 -23.906 -2.778 1.00 22.72 134 ASP B C 1
ATOM 2584 O O . ASP B 1 134 ? -15.825 -25.140 -2.814 1.00 21.49 134 ASP B O 1
ATOM 2589 N N . PRO B 1 135 ? -15.441 -23.172 -3.884 1.00 23.17 135 PRO B N 1
ATOM 2590 C CA . PRO B 1 135 ? -15.268 -23.832 -5.181 1.00 23.54 135 PRO B CA 1
ATOM 2591 C C . PRO B 1 135 ? -14.142 -24.847 -5.257 1.00 24.32 135 PRO B C 1
ATOM 2592 O O . PRO B 1 135 ? -14.082 -25.585 -6.234 1.00 23.70 135 PRO B O 1
ATOM 2596 N N . HIS B 1 136 ? -13.283 -24.881 -4.237 1.00 24.35 136 HIS B N 1
ATOM 2597 C CA . HIS B 1 136 ? -12.182 -25.808 -4.178 1.00 25.47 136 HIS B CA 1
ATOM 2598 C C . HIS B 1 136 ? -12.515 -27.045 -3.385 1.00 25.43 136 HIS B C 1
ATOM 2599 O O . HIS B 1 136 ? -11.708 -27.985 -3.295 1.00 25.99 136 HIS B O 1
ATOM 2606 N N . GLY B 1 137 ? -13.710 -27.076 -2.818 1.00 24.89 137 GLY B N 1
ATOM 2607 C CA . GLY B 1 137 ? -14.072 -28.196 -1.945 1.00 24.82 137 GLY B CA 1
ATOM 2608 C C . GLY B 1 137 ? -13.676 -28.021 -0.480 1.00 24.16 137 GLY B C 1
ATOM 2609 O O . GLY B 1 137 ? -13.805 -28.957 0.314 1.00 24.55 137 GLY B O 1
ATOM 2610 N N . MET B 1 138 ? -13.217 -26.828 -0.115 1.00 23.27 138 MET B N 1
ATOM 2611 C CA . MET B 1 138 ? -12.771 -26.566 1.264 1.00 23.38 138 MET B CA 1
ATOM 2612 C C . MET B 1 138 ? -13.941 -26.060 2.130 1.00 22.34 138 MET B C 1
ATOM 2613 O O . MET B 1 138 ? -14.666 -25.146 1.731 1.00 22.36 138 MET B O 1
ATOM 2618 N N . LEU B 1 139 ? -14.096 -26.625 3.317 1.00 21.74 139 LEU B N 1
ATOM 2619 C CA . LEU B 1 139 ? -15.041 -26.122 4.306 1.00 21.34 139 LEU B CA 1
ATOM 2620 C C . LEU B 1 139 ? -14.616 -24.763 4.861 1.00 21.12 139 LEU B C 1
ATOM 2621 O O . LEU B 1 139 ? -13.487 -24.583 5.316 1.00 21.07 139 LEU B O 1
ATOM 2626 N N . ARG B 1 140 ? -15.533 -23.809 4.821 1.00 20.67 140 ARG B N 1
ATOM 2627 C CA . ARG B 1 140 ? -15.270 -22.453 5.277 1.00 19.79 140 ARG B CA 1
ATOM 2628 C C . ARG B 1 140 ? -16.082 -22.040 6.527 1.00 19.71 140 ARG B C 1
ATOM 2629 O O . ARG B 1 140 ? -15.636 -21.148 7.280 1.00 19.76 140 ARG B O 1
ATOM 2637 N N . GLN B 1 141 ? -17.232 -22.690 6.767 1.00 17.72 141 GLN B N 1
ATOM 2638 C CA . GLN B 1 141 ? -18.159 -22.251 7.809 1.00 17.41 141 GLN B CA 1
ATOM 2639 C C . GLN B 1 141 ? -19.014 -23.413 8.277 1.00 17.85 141 GLN B C 1
ATOM 2640 O O . GLN B 1 141 ? -19.503 -24.216 7.453 1.00 17.72 141 GLN B O 1
ATOM 2646 N N . ILE B 1 142 ? -19.223 -23.459 9.595 1.00 17.71 142 ILE B N 1
ATOM 2647 C CA . ILE B 1 142 ? -20.043 -24.453 10.255 1.00 16.82 142 ILE B CA 1
ATOM 2648 C C . ILE B 1 142 ? -21.127 -23.789 11.094 1.00 18.02 142 ILE B C 1
ATOM 2649 O O . ILE B 1 142 ? -20.833 -22.938 11.916 1.00 17.92 142 ILE B O 1
ATOM 2654 N N . THR B 1 143 ? -22.377 -24.208 10.900 1.00 18.53 143 THR B N 1
ATOM 2655 C CA . THR B 1 143 ? -23.463 -23.751 11.753 1.00 19.62 143 THR B CA 1
ATOM 2656 C C . THR B 1 143 ? -24.214 -24.982 12.219 1.00 19.43 143 THR B C 1
ATOM 2657 O O . THR B 1 143 ? -24.643 -25.769 11.384 1.00 20.16 143 THR B O 1
ATOM 2661 N N . VAL B 1 144 ? -24.340 -25.166 13.535 1.00 19.37 144 VAL B N 1
ATOM 2662 C CA . VAL B 1 144 ? -25.125 -26.277 14.073 1.00 19.11 144 VAL B CA 1
ATOM 2663 C C . VAL B 1 144 ? -26.122 -25.834 15.117 1.00 19.68 144 VAL B C 1
ATOM 2664 O O . VAL B 1 144 ? -25.747 -25.287 16.163 1.00 19.79 144 VAL B O 1
ATOM 2668 N N . ASN B 1 145 ? -27.401 -26.073 14.824 1.00 19.68 145 ASN B N 1
ATOM 2669 C CA . ASN B 1 145 ? -28.478 -25.797 15.766 1.00 19.46 145 ASN B CA 1
ATOM 2670 C C . ASN B 1 145 ? -29.042 -27.045 16.379 1.00 19.24 145 ASN B C 1
ATOM 2671 O O . ASN B 1 145 ? -29.200 -28.060 15.688 1.00 18.99 145 ASN B O 1
ATOM 2676 N N . ASP B 1 146 ? -29.382 -26.952 17.665 1.00 19.72 146 ASP B N 1
ATOM 2677 C CA . ASP B 1 146 ? -30.192 -27.969 18.355 1.00 19.76 146 ASP B CA 1
ATOM 2678 C C . ASP B 1 146 ? -31.546 -28.053 17.612 1.00 19.78 146 ASP B C 1
ATOM 2679 O O . ASP B 1 146 ? -31.878 -27.146 16.833 1.00 19.98 146 ASP B O 1
ATOM 2684 N N . MET B 1 147 ? -32.300 -29.122 17.854 1.00 18.98 147 MET B N 1
ATOM 2685 C CA . MET B 1 147 ? -33.483 -29.489 17.064 1.00 19.16 147 MET B CA 1
ATOM 2686 C C . MET B 1 147 ? -34.647 -28.488 17.003 1.00 19.04 147 MET B C 1
ATOM 2687 O O . MET B 1 147 ? -35.307 -28.395 15.969 1.00 18.50 147 MET B O 1
ATOM 2692 N N . PRO B 1 148 ? -34.909 -27.753 18.097 1.00 18.96 148 PRO B N 1
ATOM 2693 C CA . PRO B 1 148 ? -36.148 -26.978 18.081 1.00 19.38 148 PRO B CA 1
ATOM 2694 C C . PRO B 1 148 ? -36.006 -25.588 17.502 1.00 20.04 148 PRO B C 1
ATOM 2695 O O . PRO B 1 148 ? -36.969 -24.805 17.565 1.00 20.96 148 PRO B O 1
ATOM 2699 N N . VAL B 1 149 ? -34.805 -25.241 17.033 1.00 19.79 149 VAL B N 1
ATOM 2700 C CA . VAL B 1 149 ? -34.528 -23.868 16.590 1.00 18.84 149 VAL B CA 1
ATOM 2701 C C . VAL B 1 149 ? -34.016 -23.863 15.173 1.00 18.52 149 VAL B C 1
ATOM 2702 O O . VAL B 1 149 ? -32.990 -24.444 14.877 1.00 17.32 149 VAL B O 1
ATOM 2706 N N . GLY B 1 150 ? -34.773 -23.211 14.292 1.00 19.47 150 GLY B N 1
ATOM 2707 C CA . GLY B 1 150 ? -34.438 -23.194 12.873 1.00 19.35 150 GLY B CA 1
ATOM 2708 C C . GLY B 1 150 ? -33.323 -22.202 12.594 1.00 19.78 150 GLY B C 1
ATOM 2709 O O . GLY B 1 150 ? -33.035 -21.292 13.388 1.00 18.98 150 GLY B O 1
ATOM 2710 N N . ARG B 1 151 ? -32.723 -22.406 11.437 1.00 19.70 151 ARG B N 1
ATOM 2711 C CA . ARG B 1 151 ? -31.687 -21.579 10.903 1.00 20.27 151 ARG B CA 1
ATOM 2712 C C . ARG B 1 151 ? -32.244 -20.311 10.216 1.00 21.49 151 ARG B C 1
ATOM 2713 O O . ARG B 1 151 ? -33.477 -20.157 10.082 1.00 21.33 151 ARG B O 1
ATOM 2721 N N . SER B 1 152 ? -31.314 -19.412 9.840 1.00 21.67 152 SER B N 1
ATOM 2722 C CA . SER B 1 152 ? -31.565 -18.207 9.079 1.00 21.64 152 SER B CA 1
ATOM 2723 C C . SER B 1 152 ? -30.966 -18.247 7.664 1.00 22.39 152 SER B C 1
ATOM 2724 O O . SER B 1 152 ? -29.733 -18.320 7.480 1.00 22.33 152 SER B O 1
ATOM 2727 N N . VAL B 1 153 ? -31.829 -18.149 6.663 1.00 22.77 153 VAL B N 1
ATOM 2728 C CA . VAL B 1 153 ? -31.389 -18.034 5.274 1.00 22.97 153 VAL B CA 1
ATOM 2729 C C . VAL B 1 153 ? -30.652 -16.694 5.053 1.00 23.32 153 VAL B C 1
ATOM 2730 O O . VAL B 1 153 ? -29.652 -16.628 4.336 1.00 23.99 153 VAL B O 1
ATOM 2734 N N . GLU B 1 154 ? -31.129 -15.631 5.678 1.00 23.01 154 GLU B N 1
ATOM 2735 C CA . GLU B 1 154 ? -30.527 -14.317 5.485 1.00 24.25 154 GLU B CA 1
ATOM 2736 C C . GLU B 1 154 ? -29.074 -14.294 5.935 1.00 23.82 154 GLU B C 1
ATOM 2737 O O . GLU B 1 154 ? -28.193 -13.860 5.204 1.00 23.85 154 GLU B O 1
ATOM 2743 N N . GLU B 1 155 ? -28.842 -14.809 7.135 1.00 23.03 155 GLU B N 1
ATOM 2744 C CA . GLU B 1 155 ? -27.498 -15.016 7.659 1.00 22.78 155 GLU B CA 1
ATOM 2745 C C . GLU B 1 155 ? -26.625 -15.900 6.777 1.00 22.37 155 GLU B C 1
ATOM 2746 O O . GLU B 1 155 ? -25.449 -15.595 6.587 1.00 22.92 155 GLU B O 1
ATOM 2752 N N . VAL B 1 156 ? -27.171 -16.970 6.222 1.00 21.31 156 VAL B N 1
ATOM 2753 C CA . VAL B 1 156 ? -26.347 -17.806 5.360 1.00 21.46 156 VAL B CA 1
ATOM 2754 C C . VAL B 1 156 ? -25.913 -17.045 4.095 1.00 22.45 156 VAL B C 1
ATOM 2755 O O . VAL B 1 156 ? -24.765 -17.174 3.651 1.00 23.21 156 VAL B O 1
ATOM 2759 N N . LEU B 1 157 ? -26.813 -16.235 3.536 1.00 22.16 157 LEU B N 1
ATOM 2760 C CA . LEU B 1 157 ? -26.480 -15.465 2.370 1.00 22.12 157 LEU B CA 1
ATOM 2761 C C . LEU B 1 157 ? -25.473 -14.376 2.738 1.00 22.18 157 LEU B C 1
ATOM 2762 O O . LEU B 1 157 ? -24.520 -14.148 1.990 1.00 21.84 157 LEU B O 1
ATOM 2767 N N . ARG B 1 158 ? -25.677 -13.737 3.896 1.00 22.08 158 ARG B N 1
ATOM 2768 C CA . ARG B 1 158 ? -24.724 -12.781 4.447 1.00 21.70 158 ARG B CA 1
ATOM 2769 C C . ARG B 1 158 ? -23.307 -13.363 4.511 1.00 21.78 158 ARG B C 1
ATOM 2770 O O . ARG B 1 158 ? -22.336 -12.682 4.152 1.00 22.03 158 ARG B O 1
ATOM 2778 N N . LEU B 1 159 ? -23.193 -14.619 4.921 1.00 21.06 159 LEU B N 1
ATOM 2779 C CA . LEU B 1 159 ? -21.885 -15.235 5.074 1.00 21.74 159 LEU B CA 1
ATOM 2780 C C . LEU B 1 159 ? -21.281 -15.597 3.727 1.00 22.03 159 LEU B C 1
ATOM 2781 O O . LEU B 1 159 ? -20.083 -15.443 3.482 1.00 22.14 159 LEU B O 1
ATOM 2786 N N . LEU B 1 160 ? -22.128 -16.088 2.848 1.00 22.70 160 LEU B N 1
ATOM 2787 C CA . LEU B 1 160 ? -21.709 -16.434 1.523 1.00 23.36 160 LEU B CA 1
ATOM 2788 C C . LEU B 1 160 ? -21.078 -15.214 0.857 1.00 23.44 160 LEU B C 1
ATOM 2789 O O . LEU B 1 160 ? -20.032 -15.324 0.246 1.00 23.44 160 LEU B O 1
ATOM 2794 N N . GLU B 1 161 ? -21.733 -14.077 0.958 1.00 23.29 161 GLU B N 1
ATOM 2795 C CA . GLU B 1 161 ? -21.260 -12.857 0.336 1.00 25.27 161 GLU B CA 1
ATOM 2796 C C . GLU B 1 161 ? -19.990 -12.311 0.984 1.00 25.02 161 GLU B C 1
ATOM 2797 O O . GLU B 1 161 ? -19.171 -11.703 0.308 1.00 25.22 161 GLU B O 1
ATOM 2803 N N . ALA B 1 162 ? -19.863 -12.488 2.298 1.00 24.83 162 ALA B N 1
ATOM 2804 C CA . ALA B 1 162 ? -18.675 -12.049 2.997 1.00 24.39 162 ALA B CA 1
ATOM 2805 C C . ALA B 1 162 ? -17.542 -12.897 2.478 1.00 24.00 162 ALA B C 1
ATOM 2806 O O . ALA B 1 162 ? -16.512 -12.367 2.144 1.00 24.25 162 ALA B O 1
ATOM 2808 N N . PHE B 1 163 ? -17.744 -14.195 2.354 1.00 23.97 163 PHE B N 1
ATOM 2809 C CA . PHE B 1 163 ? -16.691 -15.054 1.834 1.00 24.84 163 PHE B CA 1
ATOM 2810 C C . PHE B 1 163 ? -16.282 -14.733 0.405 1.00 25.60 163 PHE B C 1
ATOM 2811 O O . PHE B 1 163 ? -15.074 -14.790 0.047 1.00 25.43 163 PHE B O 1
ATOM 2819 N N . GLN B 1 164 ? -17.264 -14.361 -0.401 1.00 25.03 164 GLN B N 1
ATOM 2820 C CA . GLN B 1 164 ? -16.959 -14.091 -1.779 1.00 25.60 164 GLN B CA 1
ATOM 2821 C C . GLN B 1 164 ? -16.248 -12.741 -1.883 1.00 25.45 164 GLN B C 1
ATOM 2822 O O . GLN B 1 164 ? -15.346 -12.571 -2.692 1.00 25.24 164 GLN B O 1
ATOM 2828 N N . PHE B 1 165 ? -16.636 -11.815 -1.018 1.00 25.58 165 PHE B N 1
ATOM 2829 C CA . PHE B 1 165 ? -15.930 -10.545 -0.880 1.00 26.09 165 PHE B CA 1
ATOM 2830 C C . PHE B 1 165 ? -14.441 -10.777 -0.569 1.00 26.00 165 PHE B C 1
ATOM 2831 O O . PHE B 1 165 ? -13.570 -10.286 -1.284 1.00 26.21 165 PHE B O 1
ATOM 2839 N N . VAL B 1 166 ? -14.173 -11.545 0.490 1.00 26.23 166 VAL B N 1
ATOM 2840 C CA . VAL B 1 166 ? -12.823 -11.974 0.907 1.00 26.51 166 VAL B CA 1
ATOM 2841 C C . VAL B 1 166 ? -12.001 -12.527 -0.260 1.00 27.30 166 VAL B C 1
ATOM 2842 O O . VAL B 1 166 ? -10.860 -12.120 -0.482 1.00 25.97 166 VAL B O 1
ATOM 2846 N N . GLU B 1 167 ? -12.601 -13.444 -1.009 1.00 28.69 167 GLU B N 1
ATOM 2847 C CA . GLU B 1 167 ? -11.892 -14.107 -2.087 1.00 31.32 167 GLU B CA 1
ATOM 2848 C C . GLU B 1 167 ? -11.573 -13.159 -3.249 1.00 31.46 167 GLU B C 1
ATOM 2849 O O . GLU B 1 167 ? -10.527 -13.299 -3.872 1.00 30.31 167 GLU B O 1
ATOM 2855 N N . LYS B 1 168 ? -12.473 -12.195 -3.486 1.00 32.18 168 LYS B N 1
ATOM 2856 C CA . LYS B 1 168 ? -12.371 -11.256 -4.582 1.00 33.26 168 LYS B CA 1
ATOM 2857 C C . LYS B 1 168 ? -11.328 -10.187 -4.287 1.00 33.49 168 LYS B C 1
ATOM 2858 O O . LYS B 1 168 ? -10.386 -9.984 -5.074 1.00 34.19 168 LYS B O 1
ATOM 2864 N N . HIS B 1 169 ? -11.477 -9.524 -3.147 1.00 33.08 169 HIS B N 1
ATOM 2865 C CA . HIS B 1 169 ? -10.673 -8.355 -2.833 1.00 32.63 169 HIS B CA 1
ATOM 2866 C C . HIS B 1 169 ? -9.470 -8.617 -1.949 1.00 31.97 169 HIS B C 1
ATOM 2867 O O . HIS B 1 169 ? -8.741 -7.685 -1.662 1.00 32.71 169 HIS B O 1
ATOM 2874 N N . GLY B 1 170 ? -9.252 -9.849 -1.499 1.00 31.23 170 GLY B N 1
ATOM 2875 C CA . GLY B 1 170 ? -8.155 -10.138 -0.535 1.00 30.69 170 GLY B CA 1
ATOM 2876 C C . GLY B 1 170 ? -8.187 -9.286 0.745 1.00 30.29 170 GLY B C 1
ATOM 2877 O O . GLY B 1 170 ? -7.152 -8.809 1.225 1.00 30.39 170 GLY B O 1
ATOM 2878 N N . GLU B 1 171 ? -9.393 -9.077 1.265 1.00 29.22 171 GLU B N 1
ATOM 2879 C CA . GLU B 1 171 ? -9.635 -8.312 2.459 1.00 28.32 171 GLU B CA 1
ATOM 2880 C C . GLU B 1 171 ? -10.436 -9.189 3.438 1.00 27.58 171 GLU B C 1
ATOM 2881 O O . GLU B 1 171 ? -10.795 -10.313 3.085 1.00 27.64 171 GLU B O 1
ATOM 2887 N N . VAL B 1 172 ? -10.660 -8.705 4.660 1.00 25.78 172 VAL B N 1
ATOM 2888 C CA . VAL B 1 172 ? -11.450 -9.414 5.664 1.00 24.88 172 VAL B CA 1
ATOM 2889 C C . VAL B 1 172 ? -12.734 -8.641 5.996 1.00 24.67 172 VAL B C 1
ATOM 2890 O O . VAL B 1 172 ? -12.783 -7.441 5.844 1.00 23.54 172 VAL B O 1
ATOM 2894 N N . CYS B 1 173 ? -13.766 -9.365 6.430 1.00 24.11 173 CYS B N 1
ATOM 2895 C CA . CYS B 1 173 ? -15.035 -8.780 6.753 1.00 24.33 173 CYS B CA 1
ATOM 2896 C C . CYS B 1 173 ? -15.236 -8.689 8.279 1.00 24.10 173 CYS B C 1
ATOM 2897 O O . CYS B 1 173 ? -15.218 -9.696 8.967 1.00 23.21 173 CYS B O 1
ATOM 2900 N N . PRO B 1 174 ? -15.433 -7.459 8.795 1.00 23.90 174 PRO B N 1
ATOM 2901 C CA . PRO B 1 174 ? -15.714 -7.180 10.196 1.00 23.92 174 PRO B CA 1
ATOM 2902 C C . PRO B 1 174 ? -17.008 -7.828 10.690 1.00 24.21 174 PRO B C 1
ATOM 2903 O O . PRO B 1 174 ? -17.791 -8.357 9.896 1.00 24.02 174 PRO B O 1
ATOM 2907 N N . ALA B 1 175 ? -17.187 -7.823 12.006 1.00 24.07 175 ALA B N 1
ATOM 2908 C CA . ALA B 1 175 ? -18.439 -8.189 12.630 1.00 23.92 175 ALA B CA 1
ATOM 2909 C C . ALA B 1 175 ? -19.603 -7.558 11.907 1.00 24.15 175 ALA B C 1
ATOM 2910 O O . ALA B 1 175 ? -19.540 -6.405 11.543 1.00 22.69 175 ALA B O 1
ATOM 2912 N N . ASN B 1 176 ? -20.687 -8.312 11.719 1.00 24.70 176 ASN B N 1
ATOM 2913 C CA . ASN B 1 176 ? -21.912 -7.725 11.174 1.00 25.68 176 ASN B CA 1
ATOM 2914 C C . ASN B 1 176 ? -21.805 -7.221 9.729 1.00 26.02 176 ASN B C 1
ATOM 2915 O O . ASN B 1 176 ? -22.731 -6.566 9.256 1.00 25.82 176 ASN B O 1
ATOM 2920 N N . TRP B 1 177 ? -20.690 -7.508 9.049 1.00 26.44 177 TRP B N 1
ATOM 2921 C CA . TRP B 1 177 ? -20.510 -7.116 7.656 1.00 27.46 177 TRP B CA 1
ATOM 2922 C C . TRP B 1 177 ? -21.697 -7.573 6.807 1.00 29.01 177 TRP B C 1
ATOM 2923 O O . TRP B 1 177 ? -22.231 -8.693 6.946 1.00 28.32 177 TRP B O 1
ATOM 2934 N N . LYS B 1 178 ? -22.062 -6.683 5.897 1.00 29.85 178 LYS B N 1
ATOM 2935 C CA . LYS B 1 178 ? -23.261 -6.799 5.078 1.00 30.93 178 LYS B CA 1
ATOM 2936 C C . LYS B 1 178 ? -22.845 -6.429 3.641 1.00 30.32 178 LYS B C 1
ATOM 2937 O O . LYS B 1 178 ? -21.946 -5.606 3.442 1.00 29.82 178 LYS B O 1
ATOM 2943 N N . LYS B 1 179 ? -23.483 -7.029 2.641 1.00 30.45 179 LYS B N 1
ATOM 2944 C CA . LYS B 1 179 ? -23.234 -6.669 1.239 1.00 30.32 179 LYS B CA 1
ATOM 2945 C C . LYS B 1 179 ? -23.203 -5.159 1.080 1.00 28.85 179 LYS B C 1
ATOM 2946 O O . LYS B 1 179 ? -24.115 -4.475 1.508 1.00 28.27 179 LYS B O 1
ATOM 2952 N N . GLY B 1 180 ? -22.125 -4.650 0.496 1.00 28.74 180 GLY B N 1
ATOM 2953 C CA . GLY B 1 180 ? -21.954 -3.223 0.251 1.00 26.99 180 GLY B CA 1
ATOM 2954 C C . GLY B 1 180 ? -20.942 -2.593 1.167 1.00 26.90 180 GLY B C 1
ATOM 2955 O O . GLY B 1 180 ? -20.375 -1.529 0.870 1.00 27.76 180 GLY B O 1
ATOM 2956 N N . ASP B 1 181 ? -20.723 -3.218 2.314 1.00 26.06 181 ASP B N 1
ATOM 2957 C CA . ASP B 1 181 ? -19.845 -2.652 3.346 1.00 24.68 181 ASP B CA 1
ATOM 2958 C C . ASP B 1 181 ? -18.404 -2.810 2.871 1.00 23.42 181 ASP B C 1
ATOM 2959 O O . ASP B 1 181 ? -18.122 -3.698 2.083 1.00 23.63 181 ASP B O 1
ATOM 2964 N N . PRO B 1 182 ? -17.498 -1.954 3.345 0.90 22.04 182 PRO B N 1
ATOM 2965 C CA . PRO B 1 182 ? -16.093 -2.171 3.079 0.90 21.54 182 PRO B CA 1
ATOM 2966 C C . PRO B 1 182 ? -15.529 -3.305 3.930 0.90 21.43 182 PRO B C 1
ATOM 2967 O O . PRO B 1 182 ? -16.044 -3.548 5.027 0.90 21.05 182 PRO B O 1
ATOM 2971 N N . GLY B 1 183 ? -14.472 -3.961 3.453 1.00 20.95 183 GLY B N 1
ATOM 2972 C CA . GLY B 1 183 ? -13.650 -4.818 4.330 1.00 21.63 183 GLY B CA 1
ATOM 2973 C C . GLY B 1 183 ? -12.411 -4.066 4.837 1.00 22.03 183 GLY B C 1
ATOM 2974 O O . GLY B 1 183 ? -12.333 -2.833 4.714 1.00 21.09 183 GLY B O 1
ATOM 2975 N N . MET B 1 184 ? -11.456 -4.789 5.431 1.00 21.91 184 MET B N 1
ATOM 2976 C CA . MET B 1 184 ? -10.178 -4.178 5.791 1.00 22.19 184 MET B CA 1
ATOM 2977 C C . MET B 1 184 ? -9.062 -5.043 5.296 1.00 22.69 184 MET B C 1
ATOM 2978 O O . MET B 1 184 ? -9.198 -6.283 5.223 1.00 21.95 184 MET B O 1
ATOM 2983 N N . LYS B 1 185 ? -7.994 -4.363 4.864 1.00 23.14 185 LYS B N 1
ATOM 2984 C CA . LYS B 1 185 ? -6.746 -5.000 4.511 1.00 23.47 185 LYS B CA 1
ATOM 2985 C C . LYS B 1 185 ? -6.200 -5.608 5.792 1.00 22.83 185 LYS B C 1
ATOM 2986 O O . LYS B 1 185 ? -6.063 -4.905 6.806 1.00 22.15 185 LYS B O 1
ATOM 2992 N N . PRO B 1 186 ? -5.881 -6.917 5.752 1.00 22.24 186 PRO B N 1
ATOM 2993 C CA . PRO B 1 186 ? -5.405 -7.610 6.962 1.00 21.87 186 PRO B CA 1
ATOM 2994 C C . PRO B 1 186 ? -3.923 -7.370 7.204 1.00 21.42 186 PRO B C 1
ATOM 2995 O O . PRO B 1 186 ? -3.126 -8.302 7.177 1.00 21.66 186 PRO B O 1
ATOM 2999 N N . GLU B 1 187 ? -3.568 -6.113 7.416 1.00 22.25 187 GLU B N 1
ATOM 3000 C CA . GLU B 1 187 ? -2.175 -5.680 7.631 1.00 22.88 187 GLU B CA 1
ATOM 3001 C C . GLU B 1 187 ? -2.175 -4.600 8.699 1.00 22.78 187 GLU B C 1
ATOM 3002 O O . GLU B 1 187 ? -3.083 -3.743 8.708 1.00 22.42 187 GLU B O 1
ATOM 3008 N N . PRO B 1 188 ? -1.161 -4.619 9.601 1.00 22.65 188 PRO B N 1
ATOM 3009 C CA . PRO B 1 188 ? -1.142 -3.649 10.695 1.00 22.95 188 PRO B CA 1
ATOM 3010 C C . PRO B 1 188 ? -1.354 -2.192 10.252 1.00 23.94 188 PRO B C 1
ATOM 3011 O O . PRO B 1 188 ? -2.255 -1.518 10.758 1.00 23.31 188 PRO B O 1
ATOM 3015 N N . ASN B 1 189 ? -0.549 -1.713 9.306 1.00 25.18 189 ASN B N 1
ATOM 3016 C CA . ASN B 1 189 ? -0.625 -0.304 8.908 1.00 26.74 189 ASN B CA 1
ATOM 3017 C C . ASN B 1 189 ? -1.843 0.036 8.080 1.00 25.67 189 ASN B C 1
ATOM 3018 O O . ASN B 1 189 ? -2.560 0.983 8.408 1.00 25.58 189 ASN B O 1
ATOM 3023 N N . ALA B 1 190 ? -2.085 -0.756 7.040 1.00 24.57 190 ALA B N 1
ATOM 3024 C CA . ALA B 1 190 ? -3.270 -0.580 6.192 1.00 24.11 190 ALA B CA 1
ATOM 3025 C C . ALA B 1 190 ? -4.630 -0.704 6.919 1.00 23.45 190 ALA B C 1
ATOM 3026 O O . ALA B 1 190 ? -5.562 -0.002 6.559 1.00 22.43 190 ALA B O 1
ATOM 3028 N N . SER B 1 191 ? -4.726 -1.586 7.923 1.00 23.12 191 SER B N 1
ATOM 3029 C CA . SER B 1 191 ? -5.951 -1.729 8.740 1.00 23.15 191 SER B CA 1
ATOM 3030 C C . SER B 1 191 ? -6.273 -0.473 9.534 1.00 23.73 191 SER B C 1
ATOM 3031 O O . SER B 1 191 ? -7.434 -0.092 9.626 1.00 23.93 191 SER B O 1
ATOM 3034 N N . VAL B 1 192 ? -5.240 0.169 10.099 1.00 24.34 192 VAL B N 1
ATOM 3035 C CA . VAL B 1 192 ? -5.388 1.432 10.804 1.00 24.65 192 VAL B CA 1
ATOM 3036 C C . VAL B 1 192 ? -5.730 2.619 9.868 1.00 26.20 192 VAL B C 1
ATOM 3037 O O . VAL B 1 192 ? -6.753 3.314 10.077 1.00 26.08 192 VAL B O 1
ATOM 3041 N N . GLU B 1 193 ? -4.877 2.859 8.865 1.00 26.78 193 GLU B N 1
ATOM 3042 C CA . GLU B 1 193 ? -5.062 3.984 7.915 1.00 27.86 193 GLU B CA 1
ATOM 3043 C C . GLU B 1 193 ? -6.348 3.827 7.092 1.00 27.28 193 GLU B C 1
ATOM 3044 O O . GLU B 1 193 ? -7.124 4.771 6.966 1.00 28.35 193 GLU B O 1
ATOM 3050 N N . GLY B 1 194 ? -6.575 2.637 6.547 1.00 26.65 194 GLY B N 1
ATOM 3051 C CA . GLY B 1 194 ? -7.787 2.357 5.789 1.00 25.82 194 GLY B CA 1
ATOM 3052 C C . GLY B 1 194 ? -9.074 2.176 6.596 1.00 25.89 194 GLY B C 1
ATOM 3053 O O . GLY B 1 194 ? -10.152 2.577 6.144 1.00 25.02 194 GLY B O 1
ATOM 3054 N N . TYR B 1 195 ? -8.983 1.545 7.776 1.00 25.28 195 TYR B N 1
ATOM 3055 C CA . TYR B 1 195 ? -10.189 1.146 8.459 1.00 24.60 195 TYR B CA 1
ATOM 3056 C C . TYR B 1 195 ? -10.338 1.743 9.865 1.00 24.89 195 TYR B C 1
ATOM 3057 O O . TYR B 1 195 ? -11.170 2.646 10.055 1.00 24.17 195 TYR B O 1
ATOM 3066 N N . PHE B 1 196 ? -9.565 1.262 10.845 1.00 24.07 196 PHE B N 1
ATOM 3067 C CA . PHE B 1 196 ? -9.822 1.680 12.225 1.00 24.01 196 PHE B CA 1
ATOM 3068 C C . PHE B 1 196 ? -9.896 3.180 12.386 1.00 24.89 196 PHE B C 1
ATOM 3069 O O . PHE B 1 196 ? -10.747 3.653 13.118 1.00 24.72 196 PHE B O 1
ATOM 3077 N N . SER B 1 197 ? -9.040 3.942 11.700 1.00 26.32 197 SER B N 1
ATOM 3078 C CA . SER B 1 197 ? -9.006 5.394 11.937 1.00 28.48 197 SER B CA 1
ATOM 3079 C C . SER B 1 197 ? -10.153 6.122 11.228 1.00 30.14 197 SER B C 1
ATOM 3080 O O . SER B 1 197 ? -10.328 7.328 11.412 1.00 30.42 197 SER B O 1
ATOM 3083 N N . LYS B 1 198 ? -10.942 5.376 10.454 1.00 32.68 198 LYS B N 1
ATOM 3084 C CA . LYS B 1 198 ? -12.010 5.942 9.625 1.00 35.49 198 LYS B CA 1
ATOM 3085 C C . LYS B 1 198 ? -13.425 5.741 10.165 1.00 37.98 198 LYS B C 1
ATOM 3086 O O . LYS B 1 198 ? -14.383 6.015 9.464 1.00 39.22 198 LYS B O 1
ATOM 3092 N N . GLN B 1 199 ? -13.586 5.275 11.397 1.00 41.24 199 GLN B N 1
ATOM 3093 C CA . GLN B 1 199 ? -14.910 5.413 12.046 1.00 43.35 199 GLN B CA 1
ATOM 3094 C C . GLN B 1 199 ? -14.946 6.737 12.800 1.00 44.16 199 GLN B C 1
ATOM 3095 O O . GLN B 1 199 ? -14.506 6.808 13.965 1.00 45.20 199 GLN B O 1
ATOM 3101 N N . SER C 1 2 ? -25.199 -68.366 14.215 1.00 49.14 2 SER C N 1
ATOM 3102 C CA . SER C 1 2 ? -26.535 -67.735 14.481 1.00 49.22 2 SER C CA 1
ATOM 3103 C C . SER C 1 2 ? -26.744 -66.474 13.623 1.00 48.97 2 SER C C 1
ATOM 3104 O O . SER C 1 2 ? -25.845 -66.069 12.869 1.00 49.24 2 SER C O 1
ATOM 3107 N N . CYS C 1 3 ? -27.925 -65.862 13.749 1.00 48.18 3 CYS C N 1
ATOM 3108 C CA . CYS C 1 3 ? -28.310 -64.673 12.961 1.00 46.97 3 CYS C CA 1
ATOM 3109 C C . CYS C 1 3 ? -28.164 -63.367 13.780 1.00 45.80 3 CYS C C 1
ATOM 3110 O O . CYS C 1 3 ? -29.066 -63.019 14.530 1.00 45.45 3 CYS C O 1
ATOM 3113 N N . GLY C 1 4 ? -27.032 -62.664 13.645 1.00 44.88 4 GLY C N 1
ATOM 3114 C CA . GLY C 1 4 ? -26.705 -61.503 14.510 1.00 43.61 4 GLY C CA 1
ATOM 3115 C C . GLY C 1 4 ? -26.544 -61.963 15.953 1.00 43.11 4 GLY C C 1
ATOM 3116 O O . GLY C 1 4 ? -25.649 -62.770 16.240 1.00 43.92 4 GLY C O 1
ATOM 3117 N N . ASN C 1 5 ? -27.405 -61.501 16.864 1.00 41.58 5 ASN C N 1
ATOM 3118 C CA . ASN C 1 5 ? -27.448 -62.090 18.216 1.00 40.31 5 ASN C CA 1
ATOM 3119 C C . ASN C 1 5 ? -28.672 -62.971 18.466 1.00 39.02 5 ASN C C 1
ATOM 3120 O O . ASN C 1 5 ? -28.846 -63.540 19.549 1.00 38.61 5 ASN C O 1
ATOM 3125 N N . ALA C 1 6 ? -29.517 -63.075 17.449 1.00 37.30 6 ALA C N 1
ATOM 3126 C CA . ALA C 1 6 ? -30.633 -63.993 17.498 1.00 36.10 6 ALA C CA 1
ATOM 3127 C C . ALA C 1 6 ? -30.107 -65.426 17.259 1.00 35.37 6 ALA C C 1
ATOM 3128 O O . ALA C 1 6 ? -29.651 -65.774 16.148 1.00 34.82 6 ALA C O 1
ATOM 3130 N N . LYS C 1 7 ? -30.144 -66.212 18.327 1.00 34.01 7 LYS C N 1
ATOM 3131 C CA A LYS C 1 7 ? -29.861 -67.624 18.241 0.50 34.31 7 LYS C CA 1
ATOM 3132 C CA B LYS C 1 7 ? -29.846 -67.629 18.271 0.50 34.25 7 LYS C CA 1
ATOM 3133 C C . LYS C 1 7 ? -31.128 -68.358 18.638 1.00 34.11 7 LYS C C 1
ATOM 3134 O O . LYS C 1 7 ? -31.842 -67.929 19.554 1.00 34.21 7 LYS C O 1
ATOM 3145 N N . ILE C 1 8 ? -31.425 -69.435 17.918 1.00 33.74 8 ILE C N 1
ATOM 3146 C CA . ILE C 1 8 ? -32.545 -70.295 18.254 1.00 34.04 8 ILE C CA 1
ATOM 3147 C C . ILE C 1 8 ? -32.257 -70.855 19.646 1.00 34.89 8 ILE C C 1
ATOM 3148 O O . ILE C 1 8 ? -31.144 -71.340 19.916 1.00 35.52 8 ILE C O 1
ATOM 3153 N N . ASN C 1 9 ? -33.242 -70.741 20.531 1.00 35.47 9 ASN C N 1
ATOM 3154 C CA . ASN C 1 9 ? -33.147 -71.257 21.898 1.00 36.42 9 ASN C CA 1
ATOM 3155 C C . ASN C 1 9 ? -32.320 -70.447 22.878 1.00 35.84 9 ASN C C 1
ATOM 3156 O O . ASN C 1 9 ? -32.057 -70.910 23.988 1.00 35.92 9 ASN C O 1
ATOM 3161 N N . SER C 1 10 ? -31.907 -69.248 22.453 1.00 35.46 10 SER C N 1
ATOM 3162 C CA . SER C 1 10 ? -31.457 -68.187 23.364 1.00 34.95 10 SER C CA 1
ATOM 3163 C C . SER C 1 10 ? -32.568 -67.144 23.421 1.00 34.44 10 SER C C 1
ATOM 3164 O O . SER C 1 10 ? -33.403 -67.109 22.520 1.00 34.12 10 SER C O 1
ATOM 3167 N N . PRO C 1 11 ? -32.605 -66.310 24.488 1.00 34.09 11 PRO C N 1
ATOM 3168 C CA . PRO C 1 11 ? -33.549 -65.200 24.517 1.00 33.00 11 PRO C CA 1
ATOM 3169 C C . PRO C 1 11 ? -33.403 -64.339 23.273 1.00 31.93 11 PRO C C 1
ATOM 3170 O O . PRO C 1 11 ? -32.303 -64.160 22.771 1.00 31.74 11 PRO C O 1
ATOM 3174 N N . ALA C 1 12 ? -34.523 -63.835 22.781 1.00 30.83 12 ALA C N 1
ATOM 3175 C CA . ALA C 1 12 ? -34.552 -62.972 21.616 1.00 29.78 12 ALA C CA 1
ATOM 3176 C C . ALA C 1 12 ? -33.909 -61.656 22.034 1.00 29.17 12 ALA C C 1
ATOM 3177 O O . ALA C 1 12 ? -34.196 -61.176 23.126 1.00 29.69 12 ALA C O 1
ATOM 3179 N N . PRO C 1 13 ? -33.011 -61.085 21.206 1.00 28.51 13 PRO C N 1
ATOM 3180 C CA . PRO C 1 13 ? -32.413 -59.814 21.654 1.00 28.00 13 PRO C CA 1
ATOM 3181 C C . PRO C 1 13 ? -33.505 -58.797 22.074 1.00 29.16 13 PRO C C 1
ATOM 3182 O O . PRO C 1 13 ? -34.514 -58.609 21.364 1.00 28.45 13 PRO C O 1
ATOM 3186 N N . SER C 1 14 ? -33.329 -58.168 23.238 1.00 29.63 14 SER C N 1
ATOM 3187 C CA . SER C 1 14 ? -34.355 -57.267 23.725 1.00 30.26 14 SER C CA 1
ATOM 3188 C C . SER C 1 14 ? -34.166 -55.870 23.159 1.00 29.92 14 SER C C 1
ATOM 3189 O O . SER C 1 14 ? -33.139 -55.565 22.532 1.00 29.79 14 SER C O 1
ATOM 3192 N N . PHE C 1 15 ? -35.184 -55.041 23.364 1.00 29.14 15 PHE C N 1
ATOM 3193 C CA . PHE C 1 15 ? -35.228 -53.710 22.805 1.00 29.20 15 PHE C CA 1
ATOM 3194 C C . PHE C 1 15 ? -36.371 -52.948 23.444 1.00 29.55 15 PHE C C 1
ATOM 3195 O O . PHE C 1 15 ? -37.353 -53.532 23.930 1.00 28.52 15 PHE C O 1
ATOM 3203 N N . GLU C 1 16 ? -36.208 -51.641 23.448 1.00 30.02 16 GLU C N 1
ATOM 3204 C CA . GLU C 1 16 ? -37.261 -50.731 23.803 1.00 31.78 16 GLU C CA 1
ATOM 3205 C C . GLU C 1 16 ? -37.155 -49.610 22.795 1.00 30.97 16 GLU C C 1
ATOM 3206 O O . GLU C 1 16 ? -36.115 -48.936 22.702 1.00 31.44 16 GLU C O 1
ATOM 3212 N N . GLU C 1 17 ? -38.210 -49.450 22.009 1.00 29.88 17 GLU C N 1
ATOM 3213 C CA . GLU C 1 17 ? -38.178 -48.532 20.891 1.00 29.43 17 GLU C CA 1
ATOM 3214 C C . GLU C 1 17 ? -39.528 -47.852 20.680 1.00 28.24 17 GLU C C 1
ATOM 3215 O O . GLU C 1 17 ? -40.563 -48.399 21.013 1.00 29.24 17 GLU C O 1
ATOM 3221 N N . VAL C 1 18 ? -39.524 -46.660 20.126 1.00 27.65 18 VAL C N 1
ATOM 3222 C CA . VAL C 1 18 ? -40.775 -45.976 19.818 1.00 27.46 18 VAL C CA 1
ATOM 3223 C C . VAL C 1 18 ? -41.531 -46.692 18.683 1.00 26.90 18 VAL C C 1
ATOM 3224 O O . VAL C 1 18 ? -40.930 -47.174 17.717 1.00 27.19 18 VAL C O 1
ATOM 3228 N N . ALA C 1 19 ? -42.843 -46.787 18.826 1.00 25.91 19 ALA C N 1
ATOM 3229 C CA . ALA C 1 19 ? -43.659 -47.409 17.809 1.00 25.27 19 ALA C CA 1
ATOM 3230 C C . ALA C 1 19 ? -44.860 -46.526 17.456 1.00 24.89 19 ALA C C 1
ATOM 3231 O O . ALA C 1 19 ? -45.331 -45.745 18.288 1.00 24.64 19 ALA C O 1
ATOM 3233 N N . LEU C 1 20 ? -45.308 -46.614 16.207 1.00 24.26 20 LEU C N 1
ATOM 3234 C CA . LEU C 1 20 ? -46.609 -46.093 15.834 1.00 24.32 20 LEU C CA 1
ATOM 3235 C C . LEU C 1 20 ? -47.654 -47.156 16.231 1.00 25.36 20 LEU C C 1
ATOM 3236 O O . LEU C 1 20 ? -47.744 -48.239 15.608 1.00 25.87 20 LEU C O 1
ATOM 3241 N N . MET C 1 21 ? -48.423 -46.853 17.268 1.00 25.61 21 MET C N 1
ATOM 3242 C CA . MET C 1 21 ? -49.539 -47.691 17.693 1.00 26.05 21 MET C CA 1
ATOM 3243 C C . MET C 1 21 ? -50.656 -47.631 16.672 1.00 26.24 21 MET C C 1
ATOM 3244 O O . MET C 1 21 ? -50.701 -46.706 15.873 1.00 26.86 21 MET C O 1
ATOM 3249 N N . PRO C 1 22 ? -51.574 -48.608 16.694 1.00 26.78 22 PRO C N 1
ATOM 3250 C CA . PRO C 1 22 ? -52.685 -48.622 15.747 1.00 27.23 22 PRO C CA 1
ATOM 3251 C C . PRO C 1 22 ? -53.648 -47.429 15.853 1.00 27.71 22 PRO C C 1
ATOM 3252 O O . PRO C 1 22 ? -54.264 -47.073 14.853 1.00 28.00 22 PRO C O 1
ATOM 3256 N N . ASN C 1 23 ? -53.776 -46.818 17.029 1.00 28.50 23 ASN C N 1
ATOM 3257 C CA . ASN C 1 23 ? -54.605 -45.612 17.183 1.00 29.30 23 ASN C CA 1
ATOM 3258 C C . ASN C 1 23 ? -53.893 -44.356 16.697 1.00 29.40 23 ASN C C 1
ATOM 3259 O O . ASN C 1 23 ? -54.441 -43.242 16.777 1.00 30.78 23 ASN C O 1
ATOM 3264 N N . GLY C 1 24 ? -52.679 -44.511 16.196 1.00 28.69 24 GLY C N 1
ATOM 3265 C CA . GLY C 1 24 ? -51.997 -43.352 15.615 1.00 29.10 24 GLY C CA 1
ATOM 3266 C C . GLY C 1 24 ? -51.069 -42.589 16.542 1.00 28.86 24 GLY C C 1
ATOM 3267 O O . GLY C 1 24 ? -50.379 -41.665 16.098 1.00 29.20 24 GLY C O 1
ATOM 3268 N N . SER C 1 25 ? -51.032 -42.988 17.811 1.00 28.86 25 SER C N 1
ATOM 3269 C CA . SER C 1 25 ? -50.147 -42.379 18.775 1.00 29.93 25 SER C CA 1
ATOM 3270 C C . SER C 1 25 ? -48.745 -42.992 18.694 1.00 30.40 25 SER C C 1
ATOM 3271 O O . SER C 1 25 ? -48.548 -43.999 18.023 1.00 30.91 25 SER C O 1
ATOM 3274 N N . PHE C 1 26 ? -47.783 -42.346 19.357 1.00 30.69 26 PHE C N 1
ATOM 3275 C CA . PHE C 1 26 ? -46.428 -42.845 19.517 1.00 31.08 26 PHE C CA 1
ATOM 3276 C C . PHE C 1 26 ? -46.269 -43.444 20.899 1.00 31.26 26 PHE C C 1
ATOM 3277 O O . PHE C 1 26 ? -46.745 -42.857 21.873 1.00 30.59 26 PHE C O 1
ATOM 3285 N N . LYS C 1 27 ? -45.593 -44.593 20.992 1.00 31.85 27 LYS C N 1
ATOM 3286 C CA . LYS C 1 27 ? -45.391 -45.256 22.280 1.00 32.87 27 LYS C CA 1
ATOM 3287 C C . LYS C 1 27 ? -44.179 -46.191 22.282 1.00 33.02 27 LYS C C 1
ATOM 3288 O O . LYS C 1 27 ? -43.942 -46.953 21.336 1.00 32.85 27 LYS C O 1
ATOM 3294 N N . LYS C 1 28 ? -43.398 -46.115 23.354 1.00 33.21 28 LYS C N 1
ATOM 3295 C CA . LYS C 1 28 ? -42.280 -47.021 23.553 1.00 32.68 28 LYS C CA 1
ATOM 3296 C C . LYS C 1 28 ? -42.769 -48.449 23.760 1.00 32.08 28 LYS C C 1
ATOM 3297 O O . LYS C 1 28 ? -43.667 -48.699 24.568 1.00 32.18 28 LYS C O 1
ATOM 3303 N N . ILE C 1 29 ? -42.199 -49.381 23.002 1.00 31.10 29 ILE C N 1
ATOM 3304 C CA . ILE C 1 29 ? -42.490 -50.803 23.169 1.00 30.27 29 ILE C CA 1
ATOM 3305 C C . ILE C 1 29 ? -41.221 -51.582 23.560 1.00 30.40 29 ILE C C 1
ATOM 3306 O O . ILE C 1 29 ? -40.134 -51.363 22.993 1.00 30.35 29 ILE C O 1
ATOM 3311 N N . SER C 1 30 ? -41.367 -52.481 24.529 1.00 29.53 30 SER C N 1
ATOM 3312 C CA . SER C 1 30 ? -40.288 -53.377 24.921 1.00 29.33 30 SER C CA 1
ATOM 3313 C C . SER C 1 30 ? -40.605 -54.823 24.537 1.00 29.03 30 SER C C 1
ATOM 3314 O O . SER C 1 30 ? -41.764 -55.262 24.625 1.00 30.26 30 SER C O 1
ATOM 3317 N N . LEU C 1 31 ? -39.601 -55.577 24.106 1.00 28.13 31 LEU C N 1
ATOM 3318 C CA . LEU C 1 31 ? -39.812 -56.990 23.886 1.00 27.67 31 LEU C CA 1
ATOM 3319 C C . LEU C 1 31 ? -40.286 -57.691 25.165 1.00 28.34 31 LEU C C 1
ATOM 3320 O O . LEU C 1 31 ? -41.252 -58.447 25.113 1.00 28.08 31 LEU C O 1
ATOM 3325 N N . SER C 1 32 ? -39.621 -57.430 26.298 1.00 28.45 32 SER C N 1
ATOM 3326 C CA . SER C 1 32 ? -40.023 -57.996 27.598 1.00 28.95 32 SER C CA 1
ATOM 3327 C C . SER C 1 32 ? -41.497 -57.807 27.943 1.00 28.67 32 SER C C 1
ATOM 3328 O O . SER C 1 32 ? -42.026 -58.598 28.696 1.00 29.14 32 SER C O 1
ATOM 3331 N N . SER C 1 33 ? -42.157 -56.775 27.415 1.00 28.39 33 SER C N 1
ATOM 3332 C CA . SER C 1 33 ? -43.569 -56.590 27.688 1.00 28.24 33 SER C CA 1
ATOM 3333 C C . SER C 1 33 ? -44.478 -57.599 26.957 1.00 28.56 33 SER C C 1
ATOM 3334 O O . SER C 1 33 ? -45.712 -57.524 27.082 1.00 27.79 33 SER C O 1
ATOM 3337 N N . TYR C 1 34 ? -43.870 -58.533 26.207 1.00 28.27 34 TYR C N 1
ATOM 3338 C CA . TYR C 1 34 ? -44.625 -59.578 25.497 1.00 28.48 34 TYR C CA 1
ATOM 3339 C C . TYR C 1 34 ? -44.577 -60.910 26.225 1.00 28.60 34 TYR C C 1
ATOM 3340 O O . TYR C 1 34 ? -45.215 -61.873 25.814 1.00 28.80 34 TYR C O 1
ATOM 3349 N N . LYS C 1 35 ? -43.840 -60.965 27.329 1.00 29.18 35 LYS C N 1
ATOM 3350 C CA . LYS C 1 35 ? -43.791 -62.177 28.141 1.00 29.01 35 LYS C CA 1
ATOM 3351 C C . LYS C 1 35 ? -45.184 -62.738 28.404 1.00 28.58 35 LYS C C 1
ATOM 3352 O O . LYS C 1 35 ? -46.133 -61.999 28.682 1.00 29.16 35 LYS C O 1
ATOM 3358 N N . GLY C 1 36 ? -45.317 -64.043 28.316 1.00 27.58 36 GLY C N 1
ATOM 3359 C CA . GLY C 1 36 ? -46.614 -64.653 28.518 1.00 27.10 36 GLY C CA 1
ATOM 3360 C C . GLY C 1 36 ? -47.314 -64.874 27.199 1.00 26.98 36 GLY C C 1
ATOM 3361 O O . GLY C 1 36 ? -48.234 -65.696 27.123 1.00 26.22 36 GLY C O 1
ATOM 3362 N N . LYS C 1 37 ? -46.885 -64.143 26.162 1.00 26.68 37 LYS C N 1
ATOM 3363 C CA . LYS C 1 37 ? -47.414 -64.347 24.817 1.00 26.69 37 LYS C CA 1
ATOM 3364 C C . LYS C 1 37 ? -46.341 -64.717 23.788 1.00 26.52 37 LYS C C 1
ATOM 3365 O O . LYS C 1 37 ? -45.136 -64.457 23.959 1.00 26.06 37 LYS C O 1
ATOM 3371 N N . TRP C 1 38 ? -46.813 -65.340 22.714 1.00 25.81 38 TRP C N 1
ATOM 3372 C CA . TRP C 1 38 ? -46.068 -65.505 21.503 1.00 24.93 38 TRP C CA 1
ATOM 3373 C C . TRP C 1 38 ? -45.996 -64.169 20.807 1.00 24.70 38 TRP C C 1
ATOM 3374 O O . TRP C 1 38 ? -46.936 -63.346 20.906 1.00 24.75 38 TRP C O 1
ATOM 3385 N N . VAL C 1 39 ? -44.891 -63.948 20.098 1.00 23.74 39 VAL C N 1
ATOM 3386 C CA . VAL C 1 39 ? -44.736 -62.749 19.291 1.00 23.67 39 VAL C CA 1
ATOM 3387 C C . VAL C 1 39 ? -44.193 -63.112 17.949 1.00 23.14 39 VAL C C 1
ATOM 3388 O O . VAL C 1 39 ? -43.177 -63.836 17.829 1.00 22.66 39 VAL C O 1
ATOM 3392 N N . VAL C 1 40 ? -44.846 -62.574 16.933 1.00 21.94 40 VAL C N 1
ATOM 3393 C CA . VAL C 1 40 ? -44.253 -62.570 15.603 1.00 21.52 40 VAL C CA 1
ATOM 3394 C C . VAL C 1 40 ? -43.653 -61.164 15.343 1.00 20.63 40 VAL C C 1
ATOM 3395 O O . VAL C 1 40 ? -44.381 -60.173 15.254 1.00 20.16 40 VAL C O 1
ATOM 3399 N N . LEU C 1 41 ? -42.324 -61.078 15.304 1.00 19.53 41 LEU C N 1
ATOM 3400 C CA . LEU C 1 41 ? -41.652 -59.810 14.988 1.00 18.28 41 LEU C CA 1
ATOM 3401 C C . LEU C 1 41 ? -41.179 -59.884 13.567 1.00 18.22 41 LEU C C 1
ATOM 3402 O O . LEU C 1 41 ? -40.428 -60.817 13.221 1.00 19.36 41 LEU C O 1
ATOM 3407 N N . PHE C 1 42 ? -41.572 -58.929 12.731 1.00 18.36 42 PHE C N 1
ATOM 3408 C CA . PHE C 1 42 ? -41.049 -58.907 11.345 1.00 18.98 42 PHE C CA 1
ATOM 3409 C C . PHE C 1 42 ? -40.515 -57.560 10.857 1.00 19.85 42 PHE C C 1
ATOM 3410 O O . PHE C 1 42 ? -41.159 -56.511 11.020 1.00 20.65 42 PHE C O 1
ATOM 3418 N N . PHE C 1 43 ? -39.350 -57.608 10.229 1.00 20.19 43 PHE C N 1
ATOM 3419 C CA . PHE C 1 43 ? -38.725 -56.402 9.668 1.00 20.60 43 PHE C CA 1
ATOM 3420 C C . PHE C 1 43 ? -39.049 -56.271 8.178 1.00 20.89 43 PHE C C 1
ATOM 3421 O O . PHE C 1 43 ? -39.336 -57.243 7.493 1.00 20.62 43 PHE C O 1
ATOM 3429 N N . TYR C 1 44 ? -39.025 -55.034 7.702 1.00 20.67 44 TYR C N 1
ATOM 3430 C CA . TYR C 1 44 ? -39.127 -54.773 6.298 1.00 19.96 44 TYR C CA 1
ATOM 3431 C C . TYR C 1 44 ? -38.202 -53.586 5.969 1.00 19.86 44 TYR C C 1
ATOM 3432 O O . TYR C 1 44 ? -37.869 -52.778 6.870 1.00 19.49 44 TYR C O 1
ATOM 3441 N N . PRO C 1 45 ? -37.734 -53.500 4.711 1.00 19.47 45 PRO C N 1
ATOM 3442 C CA . PRO C 1 45 ? -36.697 -52.479 4.423 1.00 18.99 45 PRO C CA 1
ATOM 3443 C C . PRO C 1 45 ? -37.135 -51.017 4.521 1.00 19.96 45 PRO C C 1
ATOM 3444 O O . PRO C 1 45 ? -36.457 -50.232 5.199 1.00 21.08 45 PRO C O 1
ATOM 3448 N N . LEU C 1 46 ? -38.217 -50.622 3.861 1.00 19.42 46 LEU C N 1
ATOM 3449 C CA . LEU C 1 46 ? -38.462 -49.199 3.723 1.00 20.44 46 LEU C CA 1
ATOM 3450 C C . LEU C 1 46 ? -39.918 -48.853 3.599 1.00 20.87 46 LEU C C 1
ATOM 3451 O O . LEU C 1 46 ? -40.625 -49.443 2.761 1.00 22.05 46 LEU C O 1
ATOM 3456 N N . ASP C 1 47 ? -40.372 -47.867 4.356 1.00 20.26 47 ASP C N 1
ATOM 3457 C CA . ASP C 1 47 ? -41.731 -47.349 4.144 1.00 20.75 47 ASP C CA 1
ATOM 3458 C C . ASP C 1 47 ? -41.835 -46.790 2.741 1.00 20.75 47 ASP C C 1
ATOM 3459 O O . ASP C 1 47 ? -40.836 -46.391 2.156 1.00 21.21 47 ASP C O 1
ATOM 3464 N N . PHE C 1 48 ? -43.050 -46.723 2.215 1.00 21.55 48 PHE C N 1
ATOM 3465 C CA . PHE C 1 48 ? -43.324 -46.073 0.926 1.00 21.51 48 PHE C CA 1
ATOM 3466 C C . PHE C 1 48 ? -42.757 -46.824 -0.265 1.00 22.53 48 PHE C C 1
ATOM 3467 O O . PHE C 1 48 ? -42.712 -46.268 -1.363 1.00 22.94 48 PHE C O 1
ATOM 3475 N N . THR C 1 49 ? -42.370 -48.096 -0.070 1.00 22.29 49 THR C N 1
ATOM 3476 C CA . THR C 1 49 ? -41.940 -48.933 -1.191 1.00 21.97 49 THR C CA 1
ATOM 3477 C C . THR C 1 49 ? -43.014 -50.004 -1.621 1.00 22.40 49 THR C C 1
ATOM 3478 O O . THR C 1 49 ? -44.225 -49.716 -1.583 1.00 21.61 49 THR C O 1
ATOM 3482 N N . PHE C 1 50 ? -42.563 -51.215 -1.985 1.00 21.46 50 PHE C N 1
ATOM 3483 C CA . PHE C 1 50 ? -43.312 -52.070 -2.924 1.00 22.14 50 PHE C CA 1
ATOM 3484 C C . PHE C 1 50 ? -43.877 -53.368 -2.341 1.00 22.51 50 PHE C C 1
ATOM 3485 O O . PHE C 1 50 ? -45.093 -53.467 -2.161 1.00 22.35 50 PHE C O 1
ATOM 3493 N N . VAL C 1 51 ? -43.012 -54.327 -1.989 1.00 22.33 51 VAL C N 1
ATOM 3494 C CA . VAL C 1 51 ? -43.463 -55.503 -1.240 1.00 22.18 51 VAL C CA 1
ATOM 3495 C C . VAL C 1 51 ? -43.870 -55.104 0.202 1.00 22.26 51 VAL C C 1
ATOM 3496 O O . VAL C 1 51 ? -44.874 -55.610 0.763 1.00 22.16 51 VAL C O 1
ATOM 3500 N N . CYS C 1 52 ? -43.080 -54.208 0.789 1.00 21.33 52 CYS C N 1
ATOM 3501 C CA . CYS C 1 52 ? -43.236 -53.832 2.186 1.00 21.78 52 CYS C CA 1
ATOM 3502 C C . CYS C 1 52 ? -44.672 -53.590 2.630 1.00 21.35 52 CYS C C 1
ATOM 3503 O O . CYS C 1 52 ? -45.075 -54.173 3.627 1.00 21.58 52 CYS C O 1
ATOM 3506 N N . PRO C 1 53 ? -45.437 -52.726 1.912 1.00 21.82 53 PRO C N 1
ATOM 3507 C CA . PRO C 1 53 ? -46.788 -52.468 2.387 1.00 22.03 53 PRO C CA 1
ATOM 3508 C C . PRO C 1 53 ? -47.676 -53.690 2.211 1.00 22.79 53 PRO C C 1
ATOM 3509 O O . PRO C 1 53 ? -48.543 -53.922 3.062 1.00 23.32 53 PRO C O 1
ATOM 3513 N N . THR C 1 54 ? -47.488 -54.450 1.124 1.00 22.46 54 THR C N 1
ATOM 3514 C CA . THR C 1 54 ? -48.284 -55.677 0.946 1.00 22.47 54 THR C CA 1
ATOM 3515 C C . THR C 1 54 ? -48.092 -56.572 2.172 1.00 23.35 54 THR C C 1
ATOM 3516 O O . THR C 1 54 ? -49.063 -57.130 2.703 1.00 24.71 54 THR C O 1
ATOM 3520 N N . GLU C 1 55 ? -46.869 -56.643 2.684 1.00 23.16 55 GLU C N 1
ATOM 3521 C CA . GLU C 1 55 ? -46.627 -57.476 3.879 1.00 23.28 55 GLU C CA 1
ATOM 3522 C C . GLU C 1 55 ? -47.210 -56.920 5.168 1.00 23.36 55 GLU C C 1
ATOM 3523 O O . GLU C 1 55 ? -47.741 -57.655 6.008 1.00 24.25 55 GLU C O 1
ATOM 3529 N N . VAL C 1 56 ? -47.094 -55.614 5.341 1.00 23.10 56 VAL C N 1
ATOM 3530 C CA . VAL C 1 56 ? -47.554 -54.993 6.567 1.00 22.06 56 VAL C CA 1
ATOM 3531 C C . VAL C 1 56 ? -49.087 -55.070 6.641 1.00 22.45 56 VAL C C 1
ATOM 3532 O O . VAL C 1 56 ? -49.650 -55.339 7.708 1.00 21.84 56 VAL C O 1
ATOM 3536 N N . ILE C 1 57 ? -49.737 -54.842 5.500 1.00 22.18 57 ILE C N 1
ATOM 3537 C CA . ILE C 1 57 ? -51.162 -54.926 5.403 1.00 22.71 57 ILE C CA 1
ATOM 3538 C C . ILE C 1 57 ? -51.587 -56.373 5.625 1.00 23.24 57 ILE C C 1
ATOM 3539 O O . ILE C 1 57 ? -52.515 -56.635 6.384 1.00 23.98 57 ILE C O 1
ATOM 3544 N N . ALA C 1 58 ? -50.886 -57.314 4.991 1.00 23.93 58 ALA C N 1
ATOM 3545 C CA . ALA C 1 58 ? -51.249 -58.744 5.084 1.00 23.89 58 ALA C CA 1
ATOM 3546 C C . ALA C 1 58 ? -51.293 -59.251 6.522 1.00 24.54 58 ALA C C 1
ATOM 3547 O O . ALA C 1 58 ? -52.275 -59.913 6.932 1.00 25.21 58 ALA C O 1
ATOM 3549 N N . PHE C 1 59 ? -50.268 -58.928 7.309 1.00 23.97 59 PHE C N 1
ATOM 3550 C CA . PHE C 1 59 ? -50.261 -59.339 8.723 1.00 23.61 59 PHE C CA 1
ATOM 3551 C C . PHE C 1 59 ? -51.221 -58.494 9.578 1.00 23.79 59 PHE C C 1
ATOM 3552 O O . PHE C 1 59 ? -51.832 -58.998 10.529 1.00 23.79 59 PHE C O 1
ATOM 3560 N N . SER C 1 60 ? -51.348 -57.213 9.279 1.00 23.68 60 SER C N 1
ATOM 3561 C CA . SER C 1 60 ? -52.336 -56.396 10.024 1.00 24.53 60 SER C CA 1
ATOM 3562 C C . SER C 1 60 ? -53.768 -56.930 9.789 1.00 25.14 60 SER C C 1
ATOM 3563 O O . SER C 1 60 ? -54.567 -57.106 10.728 1.00 25.41 60 SER C O 1
ATOM 3566 N N . ASP C 1 61 ? -54.081 -57.200 8.531 1.00 25.72 61 ASP C N 1
ATOM 3567 C CA . ASP C 1 61 ? -55.395 -57.703 8.201 1.00 26.88 61 ASP C CA 1
ATOM 3568 C C . ASP C 1 61 ? -55.680 -59.061 8.823 1.00 26.94 61 ASP C C 1
ATOM 3569 O O . ASP C 1 61 ? -56.839 -59.403 9.028 1.00 27.83 61 ASP C O 1
ATOM 3574 N N . SER C 1 62 ? -54.640 -59.819 9.172 1.00 27.08 62 SER C N 1
ATOM 3575 C CA . SER C 1 62 ? -54.853 -61.153 9.758 1.00 26.81 62 SER C CA 1
ATOM 3576 C C . SER C 1 62 ? -54.563 -61.241 11.242 1.00 26.63 62 SER C C 1
ATOM 3577 O O . SER C 1 62 ? -54.568 -62.325 11.820 1.00 27.27 62 SER C O 1
ATOM 3580 N N . VAL C 1 63 ? -54.320 -60.107 11.871 1.00 26.83 63 VAL C N 1
ATOM 3581 C CA . VAL C 1 63 ? -53.899 -60.108 13.258 1.00 26.53 63 VAL C CA 1
ATOM 3582 C C . VAL C 1 63 ? -54.850 -60.834 14.227 1.00 26.53 63 VAL C C 1
ATOM 3583 O O . VAL C 1 63 ? -54.397 -61.460 15.172 1.00 26.57 63 VAL C O 1
ATOM 3587 N N . SER C 1 64 ? -56.158 -60.757 13.997 1.00 27.19 64 SER C N 1
ATOM 3588 C CA . SER C 1 64 ? -57.127 -61.496 14.823 1.00 27.27 64 SER C CA 1
ATOM 3589 C C . SER C 1 64 ? -56.820 -62.993 14.819 1.00 26.93 64 SER C C 1
ATOM 3590 O O . SER C 1 64 ? -57.021 -63.674 15.821 1.00 26.93 64 SER C O 1
ATOM 3593 N N . ARG C 1 65 ? -56.307 -63.494 13.704 1.00 27.14 65 ARG C N 1
ATOM 3594 C CA . ARG C 1 65 ? -55.887 -64.902 13.616 1.00 27.31 65 ARG C CA 1
ATOM 3595 C C . ARG C 1 65 ? -54.690 -65.241 14.484 1.00 27.38 65 ARG C C 1
ATOM 3596 O O . ARG C 1 65 ? -54.634 -66.329 15.060 1.00 27.84 65 ARG C O 1
ATOM 3604 N N . PHE C 1 66 ? -53.735 -64.318 14.583 1.00 27.06 66 PHE C N 1
ATOM 3605 C CA . PHE C 1 66 ? -52.604 -64.469 15.500 1.00 26.38 66 PHE C CA 1
ATOM 3606 C C . PHE C 1 66 ? -53.051 -64.334 16.963 1.00 26.77 66 PHE C C 1
ATOM 3607 O O . PHE C 1 66 ? -52.649 -65.114 17.832 1.00 26.37 66 PHE C O 1
ATOM 3615 N N . ASN C 1 67 ? -53.901 -63.342 17.228 1.00 27.16 67 ASN C N 1
ATOM 3616 C CA . ASN C 1 67 ? -54.322 -63.036 18.588 1.00 28.04 67 ASN C CA 1
ATOM 3617 C C . ASN C 1 67 ? -55.185 -64.136 19.223 1.00 29.09 67 ASN C C 1
ATOM 3618 O O . ASN C 1 67 ? -55.113 -64.303 20.436 1.00 29.49 67 ASN C O 1
ATOM 3623 N N . GLU C 1 68 ? -55.997 -64.853 18.417 1.00 29.69 68 GLU C N 1
ATOM 3624 C CA . GLU C 1 68 ? -56.726 -66.078 18.828 1.00 31.01 68 GLU C CA 1
ATOM 3625 C C . GLU C 1 68 ? -55.770 -67.166 19.349 1.00 30.75 68 GLU C C 1
ATOM 3626 O O . GLU C 1 68 ? -56.161 -67.995 20.152 1.00 31.12 68 GLU C O 1
ATOM 3632 N N . LEU C 1 69 ? -54.537 -67.196 18.845 1.00 30.39 69 LEU C N 1
ATOM 3633 C CA . LEU C 1 69 ? -53.553 -68.189 19.297 1.00 30.23 69 LEU C CA 1
ATOM 3634 C C . LEU C 1 69 ? -52.565 -67.601 20.316 1.00 29.55 69 LEU C C 1
ATOM 3635 O O . LEU C 1 69 ? -51.471 -68.127 20.510 1.00 29.07 69 LEU C O 1
ATOM 3640 N N . ASN C 1 70 ? -52.981 -66.540 20.990 1.00 28.76 70 ASN C N 1
ATOM 3641 C CA . ASN C 1 70 ? -52.150 -65.880 21.995 1.00 29.01 70 ASN C CA 1
ATOM 3642 C C . ASN C 1 70 ? -50.835 -65.354 21.433 1.00 28.33 70 ASN C C 1
ATOM 3643 O O . ASN C 1 70 ? -49.807 -65.391 22.084 1.00 28.39 70 ASN C O 1
ATOM 3648 N N . CYS C 1 71 ? -50.889 -64.860 20.204 1.00 27.70 71 CYS C N 1
ATOM 3649 C CA . CYS C 1 71 ? -49.735 -64.329 19.547 1.00 26.76 71 CYS C CA 1
ATOM 3650 C C . CYS C 1 71 ? -49.939 -62.864 19.114 1.00 26.76 71 CYS C C 1
ATOM 3651 O O . CYS C 1 71 ? -50.964 -62.495 18.511 1.00 25.62 71 CYS C O 1
ATOM 3654 N N . GLU C 1 72 ? -48.943 -62.037 19.426 1.00 26.36 72 GLU C N 1
ATOM 3655 C CA . GLU C 1 72 ? -48.926 -60.645 18.979 1.00 25.55 72 GLU C CA 1
ATOM 3656 C C . GLU C 1 72 ? -48.092 -60.477 17.719 1.00 24.95 72 GLU C C 1
ATOM 3657 O O . GLU C 1 72 ? -47.072 -61.173 17.505 1.00 23.64 72 GLU C O 1
ATOM 3663 N N . VAL C 1 73 ? -48.527 -59.537 16.886 1.00 24.25 73 VAL C N 1
ATOM 3664 C CA . VAL C 1 73 ? -47.744 -59.137 15.742 1.00 23.60 73 VAL C CA 1
ATOM 3665 C C . VAL C 1 73 ? -47.139 -57.724 15.911 1.00 23.55 73 VAL C C 1
ATOM 3666 O O . VAL C 1 73 ? -47.819 -56.767 16.345 1.00 23.75 73 VAL C O 1
ATOM 3670 N N . LEU C 1 74 ? -45.864 -57.604 15.544 1.00 22.08 74 LEU C N 1
ATOM 3671 C CA . LEU C 1 74 ? -45.115 -56.358 15.627 1.00 20.78 74 LEU C CA 1
ATOM 3672 C C . LEU C 1 74 ? -44.291 -56.192 14.348 1.00 20.59 74 LEU C C 1
ATOM 3673 O O . LEU C 1 74 ? -43.446 -57.082 14.024 1.00 20.14 74 LEU C O 1
ATOM 3678 N N . ALA C 1 75 ? -44.522 -55.092 13.609 1.00 19.23 75 ALA C N 1
ATOM 3679 C CA . ALA C 1 75 ? -43.693 -54.797 12.451 1.00 19.62 75 ALA C CA 1
ATOM 3680 C C . ALA C 1 75 ? -42.548 -53.856 12.871 1.00 20.24 75 ALA C C 1
ATOM 3681 O O . ALA C 1 75 ? -42.595 -53.281 13.975 1.00 20.29 75 ALA C O 1
ATOM 3683 N N . CYS C 1 76 ? -41.546 -53.698 11.997 1.00 19.87 76 CYS C N 1
ATOM 3684 C CA . CYS C 1 76 ? -40.379 -52.855 12.289 1.00 20.62 76 CYS C CA 1
ATOM 3685 C C . CYS C 1 76 ? -39.694 -52.446 11.001 1.00 20.89 76 CYS C C 1
ATOM 3686 O O . CYS C 1 76 ? -39.588 -53.267 10.084 1.00 22.32 76 CYS C O 1
ATOM 3689 N N . SER C 1 77 ? -39.232 -51.201 10.920 1.00 20.35 77 SER C N 1
ATOM 3690 C CA . SER C 1 77 ? -38.288 -50.826 9.878 1.00 20.81 77 SER C CA 1
ATOM 3691 C C . SER C 1 77 ? -37.456 -49.699 10.426 1.00 21.35 77 SER C C 1
ATOM 3692 O O . SER C 1 77 ? -37.762 -49.179 11.518 1.00 21.17 77 SER C O 1
ATOM 3695 N N . ILE C 1 78 ? -36.441 -49.307 9.644 1.00 21.06 78 ILE C N 1
ATOM 3696 C CA . ILE C 1 78 ? -35.511 -48.260 10.026 1.00 21.01 78 ILE C CA 1
ATOM 3697 C C . ILE C 1 78 ? -36.094 -46.854 9.875 1.00 21.36 78 ILE C C 1
ATOM 3698 O O . ILE C 1 78 ? -35.432 -45.880 10.263 1.00 21.64 78 ILE C O 1
ATOM 3703 N N . ASP C 1 79 ? -37.305 -46.745 9.326 1.00 20.77 79 ASP C N 1
ATOM 3704 C CA . ASP C 1 79 ? -37.968 -45.431 9.156 1.00 21.60 79 ASP C CA 1
ATOM 3705 C C . ASP C 1 79 ? -38.496 -44.861 10.483 1.00 22.05 79 ASP C C 1
ATOM 3706 O O . ASP C 1 79 ? -38.844 -45.613 11.402 1.00 22.50 79 ASP C O 1
ATOM 3711 N N . SER C 1 80 ? -38.608 -43.536 10.554 1.00 21.69 80 SER C N 1
ATOM 3712 C CA . SER C 1 80 ? -39.113 -42.870 11.745 1.00 21.60 80 SER C CA 1
ATOM 3713 C C . SER C 1 80 ? -40.596 -43.143 11.980 1.00 22.29 80 SER C C 1
ATOM 3714 O O . SER C 1 80 ? -41.321 -43.548 11.065 1.00 21.87 80 SER C O 1
ATOM 3717 N N . GLU C 1 81 ? -41.015 -42.895 13.221 1.00 22.38 81 GLU C N 1
ATOM 3718 C CA . GLU C 1 81 ? -42.408 -42.883 13.618 1.00 22.97 81 GLU C CA 1
ATOM 3719 C C . GLU C 1 81 ? -43.259 -41.851 12.853 1.00 22.77 81 GLU C C 1
ATOM 3720 O O . GLU C 1 81 ? -44.455 -42.034 12.733 1.00 24.02 81 GLU C O 1
ATOM 3726 N N . TYR C 1 82 ? -42.655 -40.789 12.342 1.00 22.42 82 TYR C N 1
ATOM 3727 C CA . TYR C 1 82 ? -43.383 -39.785 11.559 1.00 21.98 82 TYR C CA 1
ATOM 3728 C C . TYR C 1 82 ? -43.639 -40.273 10.146 1.00 21.87 82 TYR C C 1
ATOM 3729 O O . TYR C 1 82 ? -44.676 -39.975 9.565 1.00 22.81 82 TYR C O 1
ATOM 3738 N N . ALA C 1 83 ? -42.680 -41.013 9.585 1.00 21.64 83 ALA C N 1
ATOM 3739 C CA . ALA C 1 83 ? -42.845 -41.657 8.305 1.00 20.55 83 ALA C CA 1
ATOM 3740 C C . ALA C 1 83 ? -43.955 -42.734 8.384 1.00 21.03 83 ALA C C 1
ATOM 3741 O O . ALA C 1 83 ? -44.849 -42.797 7.537 1.00 21.06 83 ALA C O 1
ATOM 3743 N N . HIS C 1 84 ? -43.888 -43.586 9.408 1.00 20.73 84 HIS C N 1
ATOM 3744 C CA . HIS C 1 84 ? -44.918 -44.592 9.642 1.00 20.50 84 HIS C CA 1
ATOM 3745 C C . HIS C 1 84 ? -46.296 -43.939 9.654 1.00 21.30 84 HIS C C 1
ATOM 3746 O O . HIS C 1 84 ? -47.189 -44.316 8.868 1.00 21.17 84 HIS C O 1
ATOM 3753 N N . LEU C 1 85 ? -46.455 -42.942 10.531 1.00 21.37 85 LEU C N 1
ATOM 3754 C CA . LEU C 1 85 ? -47.715 -42.215 10.628 1.00 22.27 85 LEU C CA 1
ATOM 3755 C C . LEU C 1 85 ? -48.235 -41.822 9.266 1.00 22.85 85 LEU C C 1
ATOM 3756 O O . LEU C 1 85 ? -49.370 -42.139 8.965 1.00 22.96 85 LEU C O 1
ATOM 3761 N N . GLN C 1 86 ? -47.390 -41.171 8.450 1.00 23.57 86 GLN C N 1
ATOM 3762 C CA . GLN C 1 86 ? -47.794 -40.694 7.129 1.00 24.54 86 GLN C CA 1
ATOM 3763 C C . GLN C 1 86 ? -48.147 -41.792 6.156 1.00 24.29 86 GLN C C 1
ATOM 3764 O O . GLN C 1 86 ? -49.024 -41.609 5.298 1.00 24.11 86 GLN C O 1
ATOM 3770 N N . TRP C 1 87 ? -47.417 -42.906 6.247 1.00 23.87 87 TRP C N 1
ATOM 3771 C CA . TRP C 1 87 ? -47.760 -44.092 5.483 1.00 23.87 87 TRP C CA 1
ATOM 3772 C C . TRP C 1 87 ? -49.151 -44.615 5.856 1.00 23.81 87 TRP C C 1
ATOM 3773 O O . TRP C 1 87 ? -49.853 -45.081 4.988 1.00 24.11 87 TRP C O 1
ATOM 3784 N N . THR C 1 88 ? -49.540 -44.549 7.132 1.00 24.29 88 THR C N 1
ATOM 3785 C CA . THR C 1 88 ? -50.868 -45.033 7.544 1.00 25.05 88 THR C CA 1
ATOM 3786 C C . THR C 1 88 ? -51.974 -44.044 7.159 1.00 26.35 88 THR C C 1
ATOM 3787 O O . THR C 1 88 ? -53.142 -44.437 7.017 1.00 26.81 88 THR C O 1
ATOM 3791 N N . LEU C 1 89 ? -51.618 -42.776 6.983 1.00 26.50 89 LEU C N 1
ATOM 3792 C CA . LEU C 1 89 ? -52.576 -41.804 6.476 1.00 27.66 89 LEU C CA 1
ATOM 3793 C C . LEU C 1 89 ? -52.710 -41.874 4.945 1.00 28.67 89 LEU C C 1
ATOM 3794 O O . LEU C 1 89 ? -53.543 -41.187 4.368 1.00 28.92 89 LEU C O 1
ATOM 3799 N N . GLN C 1 90 ? -51.906 -42.705 4.288 1.00 29.12 90 GLN C N 1
ATOM 3800 C CA . GLN C 1 90 ? -51.921 -42.764 2.831 1.00 30.22 90 GLN C CA 1
ATOM 3801 C C . GLN C 1 90 ? -52.797 -43.952 2.417 1.00 31.13 90 GLN C C 1
ATOM 3802 O O . GLN C 1 90 ? -52.721 -45.016 3.028 1.00 31.17 90 GLN C O 1
ATOM 3808 N N . ASP C 1 91 ? -53.662 -43.742 1.420 1.00 32.35 91 ASP C N 1
ATOM 3809 C CA . ASP C 1 91 ? -54.621 -44.754 0.979 1.00 33.57 91 ASP C CA 1
ATOM 3810 C C . ASP C 1 91 ? -53.903 -45.964 0.365 1.00 33.55 91 ASP C C 1
ATOM 3811 O O . ASP C 1 91 ? -52.903 -45.817 -0.364 1.00 33.13 91 ASP C O 1
ATOM 3816 N N . ARG C 1 92 ? -54.422 -47.148 0.669 1.00 32.67 92 ARG C N 1
ATOM 3817 C CA . ARG C 1 92 ? -53.832 -48.387 0.186 1.00 33.37 92 ARG C CA 1
ATOM 3818 C C . ARG C 1 92 ? -53.737 -48.463 -1.329 1.00 33.37 92 ARG C C 1
ATOM 3819 O O . ARG C 1 92 ? -52.856 -49.144 -1.853 1.00 32.36 92 ARG C O 1
ATOM 3827 N N . LYS C 1 93 ? -54.649 -47.771 -2.015 1.00 33.94 93 LYS C N 1
ATOM 3828 C CA . LYS C 1 93 ? -54.714 -47.799 -3.481 1.00 35.03 93 LYS C CA 1
ATOM 3829 C C . LYS C 1 93 ? -53.667 -46.879 -4.083 1.00 34.77 93 LYS C C 1
ATOM 3830 O O . LYS C 1 93 ? -53.423 -46.935 -5.293 1.00 35.42 93 LYS C O 1
ATOM 3836 N N . LYS C 1 94 ? -53.059 -46.033 -3.241 1.00 34.29 94 LYS C N 1
ATOM 3837 C CA . LYS C 1 94 ? -51.930 -45.181 -3.641 1.00 33.71 94 LYS C CA 1
ATOM 3838 C C . LYS C 1 94 ? -50.605 -45.716 -3.083 1.00 32.62 94 LYS C C 1
ATOM 3839 O O . LYS C 1 94 ? -49.577 -45.012 -3.048 1.00 31.81 94 LYS C O 1
ATOM 3845 N N . GLY C 1 95 ? -50.626 -46.975 -2.658 1.00 31.23 95 GLY C N 1
ATOM 3846 C CA . GLY C 1 95 ? -49.421 -47.604 -2.111 1.00 30.30 95 GLY C CA 1
ATOM 3847 C C . GLY C 1 95 ? -49.272 -47.450 -0.606 1.00 28.97 95 GLY C C 1
ATOM 3848 O O . GLY C 1 95 ? -48.264 -47.869 -0.044 1.00 29.50 95 GLY C O 1
ATOM 3849 N N . GLY C 1 96 ? -50.261 -46.842 0.042 1.00 27.86 96 GLY C N 1
ATOM 3850 C CA . GLY C 1 96 ? -50.203 -46.592 1.491 1.00 27.34 96 GLY C CA 1
ATOM 3851 C C . GLY C 1 96 ? -50.557 -47.794 2.353 1.00 26.58 96 GLY C C 1
ATOM 3852 O O . GLY C 1 96 ? -50.848 -48.865 1.840 1.00 26.87 96 GLY C O 1
ATOM 3853 N N . LEU C 1 97 ? -50.532 -47.596 3.665 1.00 26.11 97 LEU C N 1
ATOM 3854 C CA . LEU C 1 97 ? -50.911 -48.603 4.624 1.00 25.92 97 LEU C CA 1
ATOM 3855 C C . LEU C 1 97 ? -52.371 -48.522 4.992 1.00 26.81 97 LEU C C 1
ATOM 3856 O O . LEU C 1 97 ? -53.029 -49.566 5.209 1.00 26.78 97 LEU C O 1
ATOM 3861 N N . GLY C 1 98 ? -52.893 -47.286 5.062 1.00 26.93 98 GLY C N 1
ATOM 3862 C CA . GLY C 1 98 ? -54.167 -47.062 5.723 1.00 27.11 98 GLY C CA 1
ATOM 3863 C C . GLY C 1 98 ? -54.013 -47.393 7.187 1.00 27.63 98 GLY C C 1
ATOM 3864 O O . GLY C 1 98 ? -52.900 -47.664 7.659 1.00 27.54 98 GLY C O 1
ATOM 3865 N N . THR C 1 99 ? -55.130 -47.384 7.909 1.00 28.95 99 THR C N 1
ATOM 3866 C CA . THR C 1 99 ? -55.151 -47.663 9.349 1.00 29.65 99 THR C CA 1
ATOM 3867 C C . THR C 1 99 ? -54.647 -49.065 9.628 1.00 29.11 99 THR C C 1
ATOM 3868 O O . THR C 1 99 ? -54.992 -50.018 8.920 1.00 29.43 99 THR C O 1
ATOM 3872 N N . MET C 1 100 ? -53.803 -49.179 10.650 1.00 28.45 100 MET C N 1
ATOM 3873 C CA . MET C 1 100 ? -53.185 -50.457 10.984 1.00 27.25 100 MET C CA 1
ATOM 3874 C C . MET C 1 100 ? -53.724 -51.006 12.262 1.00 26.17 100 MET C C 1
ATOM 3875 O O . MET C 1 100 ? -54.229 -50.256 13.087 1.00 25.89 100 MET C O 1
ATOM 3880 N N . ALA C 1 101 ? -53.611 -52.323 12.411 1.00 25.56 101 ALA C N 1
ATOM 3881 C CA . ALA C 1 101 ? -54.115 -53.013 13.594 1.00 24.95 101 ALA C CA 1
ATOM 3882 C C . ALA C 1 101 ? -52.969 -53.643 14.411 1.00 24.41 101 ALA C C 1
ATOM 3883 O O . ALA C 1 101 ? -53.180 -54.441 15.344 1.00 24.41 101 ALA C O 1
ATOM 3885 N N . ILE C 1 102 ? -51.749 -53.244 14.068 1.00 23.68 102 ILE C N 1
ATOM 3886 C CA . ILE C 1 102 ? -50.536 -53.712 14.719 1.00 22.65 102 ILE C CA 1
ATOM 3887 C C . ILE C 1 102 ? -49.579 -52.530 14.913 1.00 22.84 102 ILE C C 1
ATOM 3888 O O . ILE C 1 102 ? -49.655 -51.546 14.162 1.00 22.82 102 ILE C O 1
ATOM 3893 N N . PRO C 1 103 ? -48.685 -52.599 15.928 1.00 22.17 103 PRO C N 1
ATOM 3894 C CA . PRO C 1 103 ? -47.692 -51.530 16.055 1.00 21.25 103 PRO C CA 1
ATOM 3895 C C . PRO C 1 103 ? -46.603 -51.631 15.003 1.00 21.29 103 PRO C C 1
ATOM 3896 O O . PRO C 1 103 ? -46.372 -52.699 14.476 1.00 21.58 103 PRO C O 1
ATOM 3900 N N . ILE C 1 104 ? -45.942 -50.511 14.703 1.00 21.28 104 ILE C N 1
ATOM 3901 C CA . ILE C 1 104 ? -44.777 -50.493 13.831 1.00 20.67 104 ILE C CA 1
ATOM 3902 C C . ILE C 1 104 ? -43.660 -49.760 14.545 1.00 20.87 104 ILE C C 1
ATOM 3903 O O . ILE C 1 104 ? -43.757 -48.551 14.778 1.00 20.90 104 ILE C O 1
ATOM 3908 N N . LEU C 1 105 ? -42.598 -50.486 14.891 1.00 20.87 105 LEU C N 1
ATOM 3909 C CA . LEU C 1 105 ? -41.436 -49.896 15.537 1.00 20.87 105 LEU C CA 1
ATOM 3910 C C . LEU C 1 105 ? -40.727 -48.953 14.580 1.00 21.29 105 LEU C C 1
ATOM 3911 O O . LEU C 1 105 ? -40.807 -49.138 13.345 1.00 21.08 105 LEU C O 1
ATOM 3916 N N . ALA C 1 106 ? -40.068 -47.930 15.144 1.00 21.06 106 ALA C N 1
ATOM 3917 C CA . ALA C 1 106 ? -39.192 -47.037 14.387 1.00 21.24 106 ALA C CA 1
ATOM 3918 C C . ALA C 1 106 ? -37.802 -47.276 14.880 1.00 21.55 106 ALA C C 1
ATOM 3919 O O . ALA C 1 106 ? -37.398 -46.740 15.920 1.00 22.70 106 ALA C O 1
ATOM 3921 N N . ASP C 1 107 ? -37.079 -48.114 14.147 1.00 22.27 107 ASP C N 1
ATOM 3922 C CA . ASP C 1 107 ? -35.735 -48.581 14.519 1.00 22.31 107 ASP C CA 1
ATOM 3923 C C . ASP C 1 107 ? -34.721 -47.539 14.030 1.00 23.20 107 ASP C C 1
ATOM 3924 O O . ASP C 1 107 ? -33.830 -47.864 13.252 1.00 23.41 107 ASP C O 1
ATOM 3929 N N . LYS C 1 108 ? -34.845 -46.283 14.472 1.00 23.64 108 LYS C N 1
ATOM 3930 C CA . LYS C 1 108 ? -34.054 -45.224 13.816 1.00 24.03 108 LYS C CA 1
ATOM 3931 C C . LYS C 1 108 ? -32.539 -45.439 13.922 1.00 24.75 108 LYS C C 1
ATOM 3932 O O . LYS C 1 108 ? -31.817 -45.192 12.955 1.00 26.23 108 LYS C O 1
ATOM 3938 N N . THR C 1 109 ? -32.052 -45.885 15.076 1.00 24.38 109 THR C N 1
ATOM 3939 C CA . THR C 1 109 ? -30.647 -46.238 15.219 1.00 24.56 109 THR C CA 1
ATOM 3940 C C . THR C 1 109 ? -30.234 -47.497 14.433 1.00 24.72 109 THR C C 1
ATOM 3941 O O . THR C 1 109 ? -29.036 -47.805 14.371 1.00 25.75 109 THR C O 1
ATOM 3945 N N . LYS C 1 110 ? -31.198 -48.239 13.871 1.00 24.73 110 LYS C N 1
ATOM 3946 C CA . LYS C 1 110 ? -30.938 -49.515 13.159 1.00 24.48 110 LYS C CA 1
ATOM 3947 C C . LYS C 1 110 ? -30.397 -50.621 14.057 1.00 25.06 110 LYS C C 1
ATOM 3948 O O . LYS C 1 110 ? -30.147 -51.730 13.586 1.00 26.09 110 LYS C O 1
ATOM 3954 N N . ASN C 1 111 ? -30.221 -50.354 15.346 1.00 25.42 111 ASN C N 1
ATOM 3955 C CA . ASN C 1 111 ? -29.688 -51.390 16.233 1.00 25.39 111 ASN C CA 1
ATOM 3956 C C . ASN C 1 111 ? -30.643 -52.540 16.539 1.00 24.88 111 ASN C C 1
ATOM 3957 O O . ASN C 1 111 ? -30.178 -53.599 16.985 1.00 25.92 111 ASN C O 1
ATOM 3962 N N . ILE C 1 112 ? -31.947 -52.389 16.315 1.00 23.49 112 ILE C N 1
ATOM 3963 C CA . ILE C 1 112 ? -32.800 -53.580 16.514 1.00 23.17 112 ILE C CA 1
ATOM 3964 C C . ILE C 1 112 ? -32.491 -54.555 15.377 1.00 22.96 112 ILE C C 1
ATOM 3965 O O . ILE C 1 112 ? -32.197 -55.718 15.624 1.00 22.62 112 ILE C O 1
ATOM 3970 N N . ALA C 1 113 ? -32.464 -54.029 14.158 1.00 23.16 113 ALA C N 1
ATOM 3971 C CA . ALA C 1 113 ? -32.148 -54.807 12.964 1.00 23.58 113 ALA C CA 1
ATOM 3972 C C . ALA C 1 113 ? -30.760 -55.440 12.956 1.00 24.00 113 ALA C C 1
ATOM 3973 O O . ALA C 1 113 ? -30.628 -56.552 12.493 1.00 24.55 113 ALA C O 1
ATOM 3975 N N . ARG C 1 114 ? -29.744 -54.738 13.466 1.00 24.74 114 ARG C N 1
ATOM 3976 C CA . ARG C 1 114 ? -28.419 -55.315 13.700 1.00 24.91 114 ARG C CA 1
ATOM 3977 C C . ARG C 1 114 ? -28.445 -56.459 14.709 1.00 24.76 114 ARG C C 1
ATOM 3978 O O . ARG C 1 114 ? -27.825 -57.485 14.494 1.00 25.44 114 ARG C O 1
ATOM 3986 N N . SER C 1 115 ? -29.111 -56.266 15.837 1.00 24.87 115 SER C N 1
ATOM 3987 C CA . SER C 1 115 ? -29.120 -57.315 16.881 1.00 24.77 115 SER C CA 1
ATOM 3988 C C . SER C 1 115 ? -29.816 -58.568 16.380 1.00 23.70 115 SER C C 1
ATOM 3989 O O . SER C 1 115 ? -29.505 -59.682 16.821 1.00 24.18 115 SER C O 1
ATOM 3992 N N . TYR C 1 116 ? -30.740 -58.398 15.443 1.00 23.00 116 TYR C N 1
ATOM 3993 C CA . TYR C 1 116 ? -31.398 -59.558 14.811 1.00 22.65 116 TYR C CA 1
ATOM 3994 C C . TYR C 1 116 ? -30.639 -60.080 13.587 1.00 22.69 116 TYR C C 1
ATOM 3995 O O . TYR C 1 116 ? -31.018 -61.093 12.987 1.00 22.01 116 TYR C O 1
ATOM 4004 N N . GLY C 1 117 ? -29.587 -59.347 13.207 1.00 22.09 117 GLY C N 1
ATOM 4005 C CA . GLY C 1 117 ? -28.707 -59.768 12.144 1.00 22.64 117 GLY C CA 1
ATOM 4006 C C . GLY C 1 117 ? -29.256 -59.773 10.734 1.00 22.96 117 GLY C C 1
ATOM 4007 O O . GLY C 1 117 ? -28.745 -60.497 9.880 1.00 22.30 117 GLY C O 1
ATOM 4008 N N . VAL C 1 118 ? -30.269 -58.945 10.494 1.00 23.40 118 VAL C N 1
ATOM 4009 C CA . VAL C 1 118 ? -30.909 -58.811 9.193 1.00 24.13 118 VAL C CA 1
ATOM 4010 C C . VAL C 1 118 ? -30.715 -57.417 8.561 1.00 25.53 118 VAL C C 1
ATOM 4011 O O . VAL C 1 118 ? -31.486 -57.045 7.675 1.00 26.56 118 VAL C O 1
ATOM 4015 N N . LEU C 1 119 ? -29.711 -56.645 8.988 1.00 26.48 119 LEU C N 1
ATOM 4016 C CA . LEU C 1 119 ? -29.430 -55.320 8.374 1.00 27.69 119 LEU C CA 1
ATOM 4017 C C . LEU C 1 119 ? -28.482 -55.428 7.196 1.00 28.75 119 LEU C C 1
ATOM 4018 O O . LEU C 1 119 ? -27.448 -56.105 7.275 1.00 28.73 119 LEU C O 1
ATOM 4023 N N . GLU C 1 120 ? -28.829 -54.736 6.115 1.00 29.89 120 GLU C N 1
ATOM 4024 C CA . GLU C 1 120 ? -28.017 -54.682 4.919 1.00 31.90 120 GLU C CA 1
ATOM 4025 C C . GLU C 1 120 ? -27.156 -53.431 5.024 1.00 32.26 120 GLU C C 1
ATOM 4026 O O . GLU C 1 120 ? -27.584 -52.379 4.588 1.00 33.36 120 GLU C O 1
ATOM 4032 N N . GLU C 1 121 ? -25.960 -53.537 5.617 1.00 33.17 121 GLU C N 1
ATOM 4033 C CA . GLU C 1 121 ? -25.149 -52.366 6.017 1.00 33.85 121 GLU C CA 1
ATOM 4034 C C . GLU C 1 121 ? -24.803 -51.409 4.865 1.00 34.18 121 GLU C C 1
ATOM 4035 O O . GLU C 1 121 ? -24.697 -50.204 5.081 1.00 34.36 121 GLU C O 1
ATOM 4041 N N . SER C 1 122 ? -24.628 -51.921 3.652 1.00 34.06 122 SER C N 1
ATOM 4042 C CA . SER C 1 122 ? -24.340 -51.040 2.515 1.00 34.07 122 SER C CA 1
ATOM 4043 C C . SER C 1 122 ? -25.487 -50.053 2.183 1.00 33.81 122 SER C C 1
ATOM 4044 O O . SER C 1 122 ? -25.260 -48.970 1.646 1.00 33.79 122 SER C O 1
ATOM 4047 N N . GLN C 1 123 ? -26.714 -50.430 2.488 1.00 33.02 123 GLN C N 1
ATOM 4048 C CA . GLN C 1 123 ? -27.857 -49.591 2.148 1.00 33.09 123 GLN C CA 1
ATOM 4049 C C . GLN C 1 123 ? -28.587 -49.000 3.362 1.00 31.31 123 GLN C C 1
ATOM 4050 O O . GLN C 1 123 ? -29.394 -48.076 3.201 1.00 31.66 123 GLN C O 1
ATOM 4056 N N . GLY C 1 124 ? -28.314 -49.532 4.551 1.00 28.83 124 GLY C N 1
ATOM 4057 C CA . GLY C 1 124 ? -28.924 -49.028 5.766 1.00 27.52 124 GLY C CA 1
ATOM 4058 C C . GLY C 1 124 ? -30.314 -49.562 6.118 1.00 26.87 124 GLY C C 1
ATOM 4059 O O . GLY C 1 124 ? -30.985 -48.992 6.975 1.00 27.39 124 GLY C O 1
ATOM 4060 N N . VAL C 1 125 ? -30.744 -50.655 5.479 1.00 25.35 125 VAL C N 1
ATOM 4061 C CA . VAL C 1 125 ? -32.117 -51.139 5.600 1.00 23.80 125 VAL C CA 1
ATOM 4062 C C . VAL C 1 125 ? -32.221 -52.620 6.014 1.00 23.50 125 VAL C C 1
ATOM 4063 O O . VAL C 1 125 ? -31.299 -53.406 5.813 1.00 23.27 125 VAL C O 1
ATOM 4067 N N . ALA C 1 126 ? -33.345 -53.003 6.609 1.00 22.52 126 ALA C N 1
ATOM 4068 C CA . ALA C 1 126 ? -33.468 -54.363 7.086 1.00 21.67 126 ALA C CA 1
ATOM 4069 C C . ALA C 1 126 ? -33.913 -55.229 5.942 1.00 21.08 126 ALA C C 1
ATOM 4070 O O . ALA C 1 126 ? -34.768 -54.826 5.171 1.00 20.66 126 ALA C O 1
ATOM 4072 N N . TYR C 1 127 ? -33.266 -56.382 5.792 1.00 20.35 127 TYR C N 1
ATOM 4073 C CA . TYR C 1 127 ? -33.800 -57.491 5.006 1.00 19.89 127 TYR C CA 1
ATOM 4074 C C . TYR C 1 127 ? -35.150 -57.961 5.562 1.00 19.76 127 TYR C C 1
ATOM 4075 O O . TYR C 1 127 ? -35.537 -57.580 6.668 1.00 19.27 127 TYR C O 1
ATOM 4084 N N . ARG C 1 128 ? -35.854 -58.798 4.806 1.00 19.96 128 ARG C N 1
ATOM 4085 C CA . ARG C 1 128 ? -37.151 -59.310 5.244 1.00 20.17 128 ARG C CA 1
ATOM 4086 C C . ARG C 1 128 ? -37.082 -60.412 6.303 1.00 20.68 128 ARG C C 1
ATOM 4087 O O . ARG C 1 128 ? -37.514 -61.560 6.075 1.00 21.73 128 ARG C O 1
ATOM 4095 N N . GLY C 1 129 ? -36.567 -60.070 7.477 1.00 20.17 129 GLY C N 1
ATOM 4096 C CA . GLY C 1 129 ? -36.439 -61.069 8.548 1.00 20.67 129 GLY C CA 1
ATOM 4097 C C . GLY C 1 129 ? -37.707 -61.146 9.381 1.00 20.64 129 GLY C C 1
ATOM 4098 O O . GLY C 1 129 ? -38.297 -60.126 9.684 1.00 21.70 129 GLY C O 1
ATOM 4099 N N . LEU C 1 130 ? -38.170 -62.351 9.695 1.00 20.87 130 LEU C N 1
ATOM 4100 C CA . LEU C 1 130 ? -39.344 -62.530 10.542 1.00 20.68 130 LEU C CA 1
ATOM 4101 C C . LEU C 1 130 ? -38.925 -63.497 11.649 1.00 20.86 130 LEU C C 1
ATOM 4102 O O . LEU C 1 130 ? -38.184 -64.439 11.399 1.00 20.91 130 LEU C O 1
ATOM 4107 N N . PHE C 1 131 ? -39.346 -63.237 12.875 1.00 20.46 131 PHE C N 1
ATOM 4108 C CA . PHE C 1 131 ? -38.839 -64.017 13.990 1.00 20.50 131 PHE C CA 1
ATOM 4109 C C . PHE C 1 131 ? -40.005 -64.451 14.851 1.00 20.55 131 PHE C C 1
ATOM 4110 O O . PHE C 1 131 ? -40.834 -63.619 15.199 1.00 21.71 131 PHE C O 1
ATOM 4118 N N . ILE C 1 132 ? -40.123 -65.738 15.141 1.00 20.03 132 ILE C N 1
ATOM 4119 C CA . ILE C 1 132 ? -41.181 -66.185 16.027 1.00 20.26 132 ILE C CA 1
ATOM 4120 C C . ILE C 1 132 ? -40.614 -66.368 17.431 1.00 20.13 132 ILE C C 1
ATOM 4121 O O . ILE C 1 132 ? -39.663 -67.130 17.649 1.00 20.31 132 ILE C O 1
ATOM 4126 N N . ILE C 1 133 ? -41.208 -65.663 18.383 1.00 20.81 133 ILE C N 1
ATOM 4127 C CA . ILE C 1 133 ? -40.735 -65.639 19.776 1.00 20.96 133 ILE C CA 1
ATOM 4128 C C . ILE C 1 133 ? -41.795 -66.189 20.709 1.00 21.52 133 ILE C C 1
ATOM 4129 O O . ILE C 1 133 ? -42.947 -65.778 20.641 1.00 22.35 133 ILE C O 1
ATOM 4134 N N . ASP C 1 134 ? -41.417 -67.100 21.599 1.00 22.70 134 ASP C N 1
ATOM 4135 C CA . ASP C 1 134 ? -42.391 -67.714 22.514 1.00 23.00 134 ASP C CA 1
ATOM 4136 C C . ASP C 1 134 ? -42.616 -66.920 23.806 1.00 23.57 134 ASP C C 1
ATOM 4137 O O . ASP C 1 134 ? -41.953 -65.902 24.031 1.00 24.09 134 ASP C O 1
ATOM 4142 N N . PRO C 1 135 ? -43.577 -67.363 24.643 1.00 24.31 135 PRO C N 1
ATOM 4143 C CA . PRO C 1 135 ? -43.986 -66.668 25.885 1.00 24.88 135 PRO C CA 1
ATOM 4144 C C . PRO C 1 135 ? -42.905 -66.539 26.948 1.00 25.36 135 PRO C C 1
ATOM 4145 O O . PRO C 1 135 ? -43.109 -65.788 27.917 1.00 24.63 135 PRO C O 1
ATOM 4149 N N . HIS C 1 136 ? -41.801 -67.286 26.792 1.00 25.40 136 HIS C N 1
ATOM 4150 C CA . HIS C 1 136 ? -40.645 -67.150 27.659 1.00 26.48 136 HIS C CA 1
ATOM 4151 C C . HIS C 1 136 ? -39.613 -66.215 27.041 1.00 26.13 136 HIS C C 1
ATOM 4152 O O . HIS C 1 136 ? -38.553 -65.964 27.620 1.00 26.89 136 HIS C O 1
ATOM 4159 N N . GLY C 1 137 ? -39.897 -65.698 25.856 1.00 25.90 137 GLY C N 1
ATOM 4160 C CA . GLY C 1 137 ? -38.986 -64.733 25.231 1.00 24.56 137 GLY C CA 1
ATOM 4161 C C . GLY C 1 137 ? -37.876 -65.417 24.471 1.00 24.35 137 GLY C C 1
ATOM 4162 O O . GLY C 1 137 ? -36.908 -64.764 24.084 1.00 23.62 137 GLY C O 1
ATOM 4163 N N . MET C 1 138 ? -38.016 -66.730 24.244 1.00 23.86 138 MET C N 1
ATOM 4164 C CA . MET C 1 138 ? -36.987 -67.478 23.526 1.00 23.80 138 MET C CA 1
ATOM 4165 C C . MET C 1 138 ? -37.278 -67.477 22.036 1.00 23.67 138 MET C C 1
ATOM 4166 O O . MET C 1 138 ? -38.412 -67.656 21.629 1.00 23.69 138 MET C O 1
ATOM 4171 N N . LEU C 1 139 ? -36.252 -67.259 21.217 1.00 23.13 139 LEU C N 1
ATOM 4172 C CA . LEU C 1 139 ? -36.415 -67.272 19.773 1.00 22.18 139 LEU C CA 1
ATOM 4173 C C . LEU C 1 139 ? -36.590 -68.697 19.316 1.00 21.79 139 LEU C C 1
ATOM 4174 O O . LEU C 1 139 ? -35.757 -69.532 19.661 1.00 22.66 139 LEU C O 1
ATOM 4179 N N . ARG C 1 140 ? -37.617 -68.962 18.506 1.00 21.32 140 ARG C N 1
ATOM 4180 C CA . ARG C 1 140 ? -37.947 -70.342 18.060 1.00 20.59 140 ARG C CA 1
ATOM 4181 C C . ARG C 1 140 ? -37.844 -70.592 16.533 1.00 20.22 140 ARG C C 1
ATOM 4182 O O . ARG C 1 140 ? -37.685 -71.745 16.076 1.00 20.12 140 ARG C O 1
ATOM 4190 N N . GLN C 1 141 ? -37.948 -69.521 15.747 1.00 19.54 141 GLN C N 1
ATOM 4191 C CA . GLN C 1 141 ? -37.915 -69.616 14.291 1.00 19.15 141 GLN C CA 1
ATOM 4192 C C . GLN C 1 141 ? -37.341 -68.349 13.645 1.00 19.38 141 GLN C C 1
ATOM 4193 O O . GLN C 1 141 ? -37.530 -67.245 14.151 1.00 18.69 141 GLN C O 1
ATOM 4199 N N . ILE C 1 142 ? -36.660 -68.538 12.510 1.00 19.19 142 ILE C N 1
ATOM 4200 C CA . ILE C 1 142 ? -36.054 -67.462 11.757 1.00 18.71 142 ILE C CA 1
ATOM 4201 C C . ILE C 1 142 ? -36.453 -67.610 10.277 1.00 18.98 142 ILE C C 1
ATOM 4202 O O . ILE C 1 142 ? -36.108 -68.608 9.617 1.00 18.33 142 ILE C O 1
ATOM 4207 N N . THR C 1 143 ? -37.183 -66.626 9.760 1.00 18.84 143 THR C N 1
ATOM 4208 C CA . THR C 1 143 ? -37.343 -66.488 8.325 1.00 19.74 143 THR C CA 1
ATOM 4209 C C . THR C 1 143 ? -36.660 -65.202 7.817 1.00 19.95 143 THR C C 1
ATOM 4210 O O . THR C 1 143 ? -36.921 -64.123 8.363 1.00 21.78 143 THR C O 1
ATOM 4214 N N . VAL C 1 144 ? -35.799 -65.300 6.794 1.00 19.54 144 VAL C N 1
ATOM 4215 C CA . VAL C 1 144 ? -35.165 -64.117 6.166 1.00 18.69 144 VAL C CA 1
ATOM 4216 C C . VAL C 1 144 ? -35.224 -64.131 4.634 1.00 19.21 144 VAL C C 1
ATOM 4217 O O . VAL C 1 144 ? -34.544 -64.946 3.996 1.00 19.52 144 VAL C O 1
ATOM 4221 N N . ASN C 1 145 ? -36.045 -63.235 4.053 1.00 19.09 145 ASN C N 1
ATOM 4222 C CA . ASN C 1 145 ? -36.101 -63.051 2.604 1.00 19.60 145 ASN C CA 1
ATOM 4223 C C . ASN C 1 145 ? -35.278 -61.897 2.020 1.00 20.65 145 ASN C C 1
ATOM 4224 O O . ASN C 1 145 ? -35.114 -60.838 2.637 1.00 20.48 145 ASN C O 1
ATOM 4229 N N . ASP C 1 146 ? -34.764 -62.108 0.809 1.00 21.10 146 ASP C N 1
ATOM 4230 C CA . ASP C 1 146 ? -34.220 -61.025 0.016 1.00 21.48 146 ASP C CA 1
ATOM 4231 C C . ASP C 1 146 ? -35.318 -59.987 -0.244 1.00 21.66 146 ASP C C 1
ATOM 4232 O O . ASP C 1 146 ? -36.523 -60.309 -0.193 1.00 22.27 146 ASP C O 1
ATOM 4237 N N . MET C 1 147 ? -34.901 -58.754 -0.534 1.00 20.67 147 MET C N 1
ATOM 4238 C CA . MET C 1 147 ? -35.817 -57.636 -0.805 1.00 20.28 147 MET C CA 1
ATOM 4239 C C . MET C 1 147 ? -37.009 -57.909 -1.714 1.00 20.33 147 MET C C 1
ATOM 4240 O O . MET C 1 147 ? -38.117 -57.506 -1.382 1.00 20.54 147 MET C O 1
ATOM 4245 N N . PRO C 1 148 ? -36.798 -58.586 -2.861 1.00 19.95 148 PRO C N 1
ATOM 4246 C CA . PRO C 1 148 ? -37.915 -58.544 -3.799 1.00 19.60 148 PRO C CA 1
ATOM 4247 C C . PRO C 1 148 ? -38.901 -59.706 -3.672 1.00 20.05 148 PRO C C 1
ATOM 4248 O O . PRO C 1 148 ? -39.693 -59.925 -4.591 1.00 20.58 148 PRO C O 1
ATOM 4252 N N . VAL C 1 149 ? -38.859 -60.468 -2.586 1.00 20.18 149 VAL C N 1
ATOM 4253 C CA . VAL C 1 149 ? -39.774 -61.618 -2.449 1.00 20.01 149 VAL C CA 1
ATOM 4254 C C . VAL C 1 149 ? -40.478 -61.655 -1.085 1.00 21.00 149 VAL C C 1
ATOM 4255 O O . VAL C 1 149 ? -39.849 -61.845 -0.025 1.00 20.44 149 VAL C O 1
ATOM 4259 N N . GLY C 1 150 ? -41.799 -61.515 -1.108 1.00 21.63 150 GLY C N 1
ATOM 4260 C CA . GLY C 1 150 ? -42.564 -61.346 0.136 1.00 21.62 150 GLY C CA 1
ATOM 4261 C C . GLY C 1 150 ? -42.681 -62.635 0.908 1.00 21.50 150 GLY C C 1
ATOM 4262 O O . GLY C 1 150 ? -42.347 -63.693 0.406 1.00 21.47 150 GLY C O 1
ATOM 4263 N N . ARG C 1 151 ? -43.159 -62.531 2.138 1.00 21.85 151 ARG C N 1
ATOM 4264 C CA . ARG C 1 151 ? -43.256 -63.665 3.044 1.00 22.10 151 ARG C CA 1
ATOM 4265 C C . ARG C 1 151 ? -44.652 -64.291 2.913 1.00 22.15 151 ARG C C 1
ATOM 4266 O O . ARG C 1 151 ? -45.436 -63.890 2.072 1.00 22.80 151 ARG C O 1
ATOM 4274 N N . SER C 1 152 ? -44.965 -65.254 3.758 1.00 22.72 152 SER C N 1
ATOM 4275 C CA . SER C 1 152 ? -46.249 -65.930 3.704 1.00 22.28 152 SER C CA 1
ATOM 4276 C C . SER C 1 152 ? -46.912 -65.995 5.064 1.00 22.92 152 SER C C 1
ATOM 4277 O O . SER C 1 152 ? -46.441 -66.700 5.963 1.00 22.23 152 SER C O 1
ATOM 4280 N N . VAL C 1 153 ? -48.025 -65.278 5.198 1.00 23.52 153 VAL C N 1
ATOM 4281 C CA . VAL C 1 153 ? -48.767 -65.243 6.440 1.00 24.14 153 VAL C CA 1
ATOM 4282 C C . VAL C 1 153 ? -49.247 -66.649 6.824 1.00 24.52 153 VAL C C 1
ATOM 4283 O O . VAL C 1 153 ? -49.261 -66.993 7.997 1.00 24.79 153 VAL C O 1
ATOM 4287 N N . GLU C 1 154 ? -49.626 -67.466 5.841 1.00 25.17 154 GLU C N 1
ATOM 4288 C CA . GLU C 1 154 ? -50.171 -68.813 6.138 1.00 25.54 154 GLU C CA 1
ATOM 4289 C C . GLU C 1 154 ? -49.084 -69.767 6.662 1.00 24.87 154 GLU C C 1
ATOM 4290 O O . GLU C 1 154 ? -49.364 -70.631 7.508 1.00 24.50 154 GLU C O 1
ATOM 4296 N N . GLU C 1 155 ? -47.859 -69.625 6.138 1.00 24.25 155 GLU C N 1
ATOM 4297 C CA . GLU C 1 155 ? -46.730 -70.420 6.666 1.00 24.33 155 GLU C CA 1
ATOM 4298 C C . GLU C 1 155 ? -46.399 -69.969 8.092 1.00 23.47 155 GLU C C 1
ATOM 4299 O O . GLU C 1 155 ? -46.097 -70.801 8.937 1.00 22.89 155 GLU C O 1
ATOM 4305 N N . VAL C 1 156 ? -46.495 -68.665 8.362 1.00 22.59 156 VAL C N 1
ATOM 4306 C CA . VAL C 1 156 ? -46.218 -68.197 9.737 1.00 22.33 156 VAL C CA 1
ATOM 4307 C C . VAL C 1 156 ? -47.271 -68.724 10.723 1.00 22.33 156 VAL C C 1
ATOM 4308 O O . VAL C 1 156 ? -46.936 -69.077 11.840 1.00 22.56 156 VAL C O 1
ATOM 4312 N N . LEU C 1 157 ? -48.518 -68.844 10.281 1.00 22.17 157 LEU C N 1
ATOM 4313 C CA . LEU C 1 157 ? -49.554 -69.474 11.120 1.00 22.17 157 LEU C CA 1
ATOM 4314 C C . LEU C 1 157 ? -49.325 -70.942 11.336 1.00 21.75 157 LEU C C 1
ATOM 4315 O O . LEU C 1 157 ? -49.494 -71.437 12.447 1.00 22.39 157 LEU C O 1
ATOM 4320 N N . ARG C 1 158 ? -48.923 -71.638 10.281 1.00 22.36 158 ARG C N 1
ATOM 4321 C CA . ARG C 1 158 ? -48.587 -73.075 10.347 1.00 22.48 158 ARG C CA 1
ATOM 4322 C C . ARG C 1 158 ? -47.493 -73.344 11.391 1.00 22.62 158 ARG C C 1
ATOM 4323 O O . ARG C 1 158 ? -47.643 -74.217 12.252 1.00 22.94 158 ARG C O 1
ATOM 4331 N N . LEU C 1 159 ? -46.404 -72.587 11.317 1.00 22.70 159 LEU C N 1
ATOM 4332 C CA . LEU C 1 159 ? -45.268 -72.762 12.230 1.00 22.90 159 LEU C CA 1
ATOM 4333 C C . LEU C 1 159 ? -45.685 -72.437 13.663 1.00 23.52 159 LEU C C 1
ATOM 4334 O O . LEU C 1 159 ? -45.316 -73.132 14.605 1.00 23.21 159 LEU C O 1
ATOM 4339 N N . LEU C 1 160 ? -46.485 -71.380 13.810 1.00 24.51 160 LEU C N 1
ATOM 4340 C CA . LEU C 1 160 ? -47.029 -70.973 15.103 1.00 25.38 160 LEU C CA 1
ATOM 4341 C C . LEU C 1 160 ? -47.803 -72.112 15.773 1.00 25.94 160 LEU C C 1
ATOM 4342 O O . LEU C 1 160 ? -47.504 -72.476 16.911 1.00 26.22 160 LEU C O 1
ATOM 4347 N N . GLU C 1 161 ? -48.766 -72.696 15.046 1.00 26.49 161 GLU C N 1
ATOM 4348 C CA . GLU C 1 161 ? -49.532 -73.857 15.524 1.00 26.82 161 GLU C CA 1
ATOM 4349 C C . GLU C 1 161 ? -48.674 -75.084 15.773 1.00 27.07 161 GLU C C 1
ATOM 4350 O O . GLU C 1 161 ? -48.902 -75.802 16.753 1.00 28.86 161 GLU C O 1
ATOM 4356 N N . ALA C 1 162 ? -47.701 -75.347 14.909 1.00 26.06 162 ALA C N 1
ATOM 4357 C CA . ALA C 1 162 ? -46.781 -76.440 15.163 1.00 25.63 162 ALA C CA 1
ATOM 4358 C C . ALA C 1 162 ? -46.053 -76.240 16.490 1.00 25.57 162 ALA C C 1
ATOM 4359 O O . ALA C 1 162 ? -46.046 -77.142 17.334 1.00 25.07 162 ALA C O 1
ATOM 4361 N N . PHE C 1 163 ? -45.473 -75.052 16.704 1.00 25.52 163 PHE C N 1
ATOM 4362 C CA . PHE C 1 163 ? -44.809 -74.763 17.995 1.00 25.77 163 PHE C CA 1
ATOM 4363 C C . PHE C 1 163 ? -45.710 -74.854 19.221 1.00 26.42 163 PHE C C 1
ATOM 4364 O O . PHE C 1 163 ? -45.279 -75.358 20.254 1.00 26.49 163 PHE C O 1
ATOM 4372 N N . GLN C 1 164 ? -46.944 -74.369 19.115 1.00 26.99 164 GLN C N 1
ATOM 4373 C CA . GLN C 1 164 ? -47.882 -74.471 20.234 1.00 27.78 164 GLN C CA 1
ATOM 4374 C C . GLN C 1 164 ? -48.274 -75.937 20.486 1.00 28.40 164 GLN C C 1
ATOM 4375 O O . GLN C 1 164 ? -48.394 -76.365 21.635 1.00 28.77 164 GLN C O 1
ATOM 4381 N N . PHE C 1 165 ? -48.427 -76.714 19.417 1.00 28.62 165 PHE C N 1
ATOM 4382 C CA . PHE C 1 165 ? -48.709 -78.166 19.540 1.00 28.96 165 PHE C CA 1
ATOM 4383 C C . PHE C 1 165 ? -47.556 -78.910 20.230 1.00 29.39 165 PHE C C 1
ATOM 4384 O O . PHE C 1 165 ? -47.778 -79.706 21.151 1.00 29.70 165 PHE C O 1
ATOM 4392 N N . VAL C 1 166 ? -46.331 -78.645 19.778 1.00 29.79 166 VAL C N 1
ATOM 4393 C CA . VAL C 1 166 ? -45.117 -79.165 20.414 1.00 30.25 166 VAL C CA 1
ATOM 4394 C C . VAL C 1 166 ? -45.092 -78.911 21.942 1.00 31.42 166 VAL C C 1
ATOM 4395 O O . VAL C 1 166 ? -44.814 -79.821 22.721 1.00 31.15 166 VAL C O 1
ATOM 4399 N N . GLU C 1 167 ? -45.385 -77.676 22.357 1.00 32.80 167 GLU C N 1
ATOM 4400 C CA . GLU C 1 167 ? -45.384 -77.311 23.773 1.00 34.08 167 GLU C CA 1
ATOM 4401 C C . GLU C 1 167 ? -46.551 -77.916 24.555 1.00 34.12 167 GLU C C 1
ATOM 4402 O O . GLU C 1 167 ? -46.452 -78.086 25.760 1.00 34.75 167 GLU C O 1
ATOM 4408 N N . LYS C 1 168 ? -47.648 -78.248 23.894 1.00 34.50 168 LYS C N 1
ATOM 4409 C CA . LYS C 1 168 ? -48.790 -78.825 24.603 1.00 35.32 168 LYS C CA 1
ATOM 4410 C C . LYS C 1 168 ? -48.618 -80.324 24.865 1.00 35.23 168 LYS C C 1
ATOM 4411 O O . LYS C 1 168 ? -48.933 -80.839 25.951 1.00 35.47 168 LYS C O 1
ATOM 4417 N N . HIS C 1 169 ? -48.135 -81.030 23.852 1.00 35.04 169 HIS C N 1
ATOM 4418 C CA . HIS C 1 169 ? -48.264 -82.477 23.837 1.00 34.43 169 HIS C CA 1
ATOM 4419 C C . HIS C 1 169 ? -46.934 -83.179 24.054 1.00 33.70 169 HIS C C 1
ATOM 4420 O O . HIS C 1 169 ? -46.890 -84.386 24.270 1.00 33.69 169 HIS C O 1
ATOM 4427 N N . GLY C 1 170 ? -45.851 -82.411 24.022 1.00 32.90 170 GLY C N 1
ATOM 4428 C CA . GLY C 1 170 ? -44.520 -82.992 24.168 1.00 31.99 170 GLY C CA 1
ATOM 4429 C C . GLY C 1 170 ? -44.201 -83.874 22.972 1.00 31.39 170 GLY C C 1
ATOM 4430 O O . GLY C 1 170 ? -43.375 -84.782 23.062 1.00 30.88 170 GLY C O 1
ATOM 4431 N N . GLU C 1 171 ? -44.871 -83.586 21.856 1.00 30.32 171 GLU C N 1
ATOM 4432 C CA . GLU C 1 171 ? -44.615 -84.251 20.593 1.00 30.30 171 GLU C CA 1
ATOM 4433 C C . GLU C 1 171 ? -43.832 -83.352 19.652 1.00 29.05 171 GLU C C 1
ATOM 4434 O O . GLU C 1 171 ? -43.588 -82.186 19.964 1.00 29.39 171 GLU C O 1
ATOM 4440 N N . VAL C 1 172 ? -43.403 -83.910 18.524 1.00 28.08 172 VAL C N 1
ATOM 4441 C CA . VAL C 1 172 ? -42.738 -83.135 17.480 1.00 27.04 172 VAL C CA 1
ATOM 4442 C C . VAL C 1 172 ? -43.595 -83.090 16.196 1.00 26.93 172 VAL C C 1
ATOM 4443 O O . VAL C 1 172 ? -44.462 -83.971 15.977 1.00 26.87 172 VAL C O 1
ATOM 4447 N N . CYS C 1 173 ? -43.340 -82.097 15.347 1.00 25.43 173 CYS C N 1
ATOM 4448 C CA . CYS C 1 173 ? -44.121 -81.926 14.143 1.00 25.36 173 CYS C CA 1
ATOM 4449 C C . CYS C 1 173 ? -43.355 -82.225 12.888 1.00 25.86 173 CYS C C 1
ATOM 4450 O O . CYS C 1 173 ? -42.417 -81.502 12.540 1.00 26.84 173 CYS C O 1
ATOM 4453 N N . PRO C 1 174 ? -43.770 -83.283 12.182 1.00 25.67 174 PRO C N 1
ATOM 4454 C CA . PRO C 1 174 ? -43.189 -83.724 10.914 1.00 25.28 174 PRO C CA 1
ATOM 4455 C C . PRO C 1 174 ? -43.143 -82.652 9.831 1.00 25.15 174 PRO C C 1
ATOM 4456 O O . PRO C 1 174 ? -43.893 -81.658 9.890 1.00 25.46 174 PRO C O 1
ATOM 4460 N N . ALA C 1 175 ? -42.298 -82.866 8.831 1.00 24.70 175 ALA C N 1
ATOM 4461 C CA . ALA C 1 175 ? -42.333 -82.066 7.622 1.00 25.45 175 ALA C CA 1
ATOM 4462 C C . ALA C 1 175 ? -43.765 -81.788 7.186 1.00 26.76 175 ALA C C 1
ATOM 4463 O O . ALA C 1 175 ? -44.618 -82.697 7.207 1.00 27.43 175 ALA C O 1
ATOM 4465 N N . ASN C 1 176 ? -44.038 -80.538 6.813 1.00 27.16 176 ASN C N 1
ATOM 4466 C CA . ASN C 1 176 ? -45.332 -80.152 6.219 1.00 27.97 176 ASN C CA 1
ATOM 4467 C C . ASN C 1 176 ? -46.538 -80.278 7.158 1.00 28.48 176 ASN C C 1
ATOM 4468 O O . ASN C 1 176 ? -47.680 -80.264 6.694 1.00 29.49 176 ASN C O 1
ATOM 4473 N N . TRP C 1 177 ? -46.299 -80.427 8.454 1.00 28.94 177 TRP C N 1
ATOM 4474 C CA . TRP C 1 177 ? -47.372 -80.597 9.422 1.00 29.42 177 TRP C CA 1
ATOM 4475 C C . TRP C 1 177 ? -48.377 -79.461 9.360 1.00 30.95 177 TRP C C 1
ATOM 4476 O O . TRP C 1 177 ? -47.978 -78.312 9.258 1.00 32.01 177 TRP C O 1
ATOM 4487 N N . LYS C 1 178 ? -49.671 -79.763 9.465 1.00 32.10 178 LYS C N 1
ATOM 4488 C CA . LYS C 1 178 ? -50.671 -78.715 9.704 1.00 33.81 178 LYS C CA 1
ATOM 4489 C C . LYS C 1 178 ? -51.619 -79.088 10.853 1.00 34.55 178 LYS C C 1
ATOM 4490 O O . LYS C 1 178 ? -51.591 -80.229 11.326 1.00 35.19 178 LYS C O 1
ATOM 4496 N N . LYS C 1 179 ? -52.446 -78.129 11.289 1.00 34.79 179 LYS C N 1
ATOM 4497 C CA A LYS C 1 179 ? -53.405 -78.362 12.366 0.50 34.78 179 LYS C CA 1
ATOM 4498 C CA B LYS C 1 179 ? -53.441 -78.331 12.341 0.50 34.91 179 LYS C CA 1
ATOM 4499 C C . LYS C 1 179 ? -54.276 -79.579 12.055 1.00 35.31 179 LYS C C 1
ATOM 4500 O O . LYS C 1 179 ? -54.771 -79.752 10.939 1.00 34.99 179 LYS C O 1
ATOM 4511 N N . GLY C 1 180 ? -54.423 -80.443 13.060 1.00 36.06 180 GLY C N 1
ATOM 4512 C CA . GLY C 1 180 ? -55.139 -81.704 12.914 1.00 36.61 180 GLY C CA 1
ATOM 4513 C C . GLY C 1 180 ? -54.298 -82.889 12.454 1.00 36.95 180 GLY C C 1
ATOM 4514 O O . GLY C 1 180 ? -54.772 -84.030 12.502 1.00 37.34 180 GLY C O 1
ATOM 4515 N N . ASP C 1 181 ? -53.077 -82.645 11.976 1.00 36.64 181 ASP C N 1
ATOM 4516 C CA . ASP C 1 181 ? -52.153 -83.749 11.690 1.00 36.74 181 ASP C CA 1
ATOM 4517 C C . ASP C 1 181 ? -51.691 -84.376 13.009 1.00 36.78 181 ASP C C 1
ATOM 4518 O O . ASP C 1 181 ? -51.660 -83.707 14.049 1.00 36.60 181 ASP C O 1
ATOM 4523 N N . PRO C 1 182 ? -51.362 -85.679 12.988 1.00 37.20 182 PRO C N 1
ATOM 4524 C CA . PRO C 1 182 ? -50.748 -86.235 14.194 1.00 37.08 182 PRO C CA 1
ATOM 4525 C C . PRO C 1 182 ? -49.269 -85.831 14.307 1.00 36.51 182 PRO C C 1
ATOM 4526 O 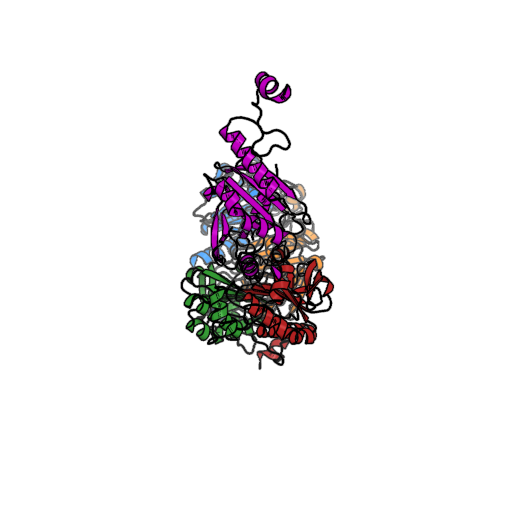O . PRO C 1 182 ? -48.599 -85.626 13.294 1.00 36.69 182 PRO C O 1
ATOM 4530 N N . GLY C 1 183 ? -48.809 -85.675 15.542 1.00 36.26 183 GLY C N 1
ATOM 4531 C CA . GLY C 1 183 ? -47.411 -85.485 15.864 1.00 35.34 183 GLY C CA 1
ATOM 4532 C C . GLY C 1 183 ? -46.792 -86.835 16.151 1.00 35.53 183 GLY C C 1
ATOM 4533 O O . GLY C 1 183 ? -47.470 -87.870 16.079 1.00 35.22 183 GLY C O 1
ATOM 4534 N N . MET C 1 184 ? -45.511 -86.812 16.513 1.00 35.20 184 MET C N 1
ATOM 4535 C CA . MET C 1 184 ? -44.719 -88.007 16.801 1.00 34.7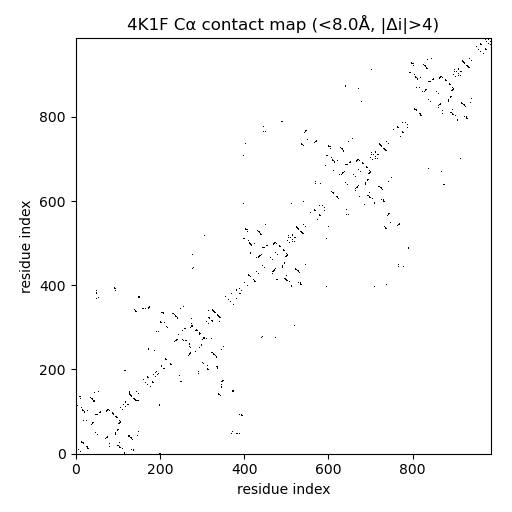8 184 MET C CA 1
ATOM 4536 C C . MET C 1 184 ? -44.081 -87.838 18.190 1.00 35.55 184 MET C C 1
ATOM 4537 O O . MET C 1 184 ? -43.599 -86.748 18.514 1.00 35.62 184 MET C O 1
ATOM 4542 N N . LYS C 1 185 ? -44.092 -88.881 19.026 1.00 36.20 185 LYS C N 1
ATOM 4543 C CA . LYS C 1 185 ? -43.295 -88.847 20.267 1.00 36.90 185 LYS C CA 1
ATOM 4544 C C . LYS C 1 185 ? -41.813 -89.051 19.922 1.00 36.39 185 LYS C C 1
ATOM 4545 O O . LYS C 1 185 ? -41.469 -90.038 19.286 1.00 36.09 185 LYS C O 1
ATOM 4551 N N . PRO C 1 186 ? -40.932 -88.135 20.354 1.00 36.11 186 PRO C N 1
ATOM 4552 C CA . PRO C 1 186 ? -39.521 -88.193 19.989 1.00 36.68 186 PRO C CA 1
ATOM 4553 C C . PRO C 1 186 ? -38.715 -89.239 20.793 1.00 37.23 186 PRO C C 1
ATOM 4554 O O . PRO C 1 186 ? -37.708 -88.914 21.426 1.00 37.32 186 PRO C O 1
ATOM 4558 N N . GLU C 1 187 ? -39.182 -90.480 20.751 1.00 37.98 187 GLU C N 1
ATOM 4559 C CA . GLU C 1 187 ? -38.537 -91.610 21.407 1.00 39.10 187 GLU C CA 1
ATOM 4560 C C . GLU C 1 187 ? -38.414 -92.717 20.380 1.00 38.83 187 GLU C C 1
ATOM 4561 O O . GLU C 1 187 ? -39.294 -92.836 19.520 1.00 38.70 187 GL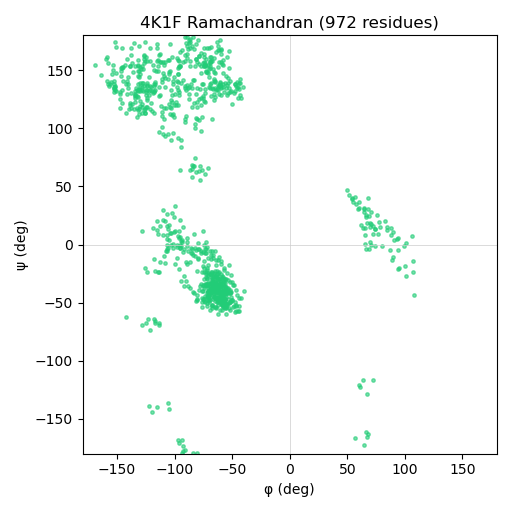U C O 1
ATOM 4567 N N . PRO C 1 188 ? -37.343 -93.531 20.461 1.00 38.73 188 PRO C N 1
ATOM 4568 C CA . PRO C 1 188 ? -37.081 -94.501 19.409 1.00 39.12 188 PRO C CA 1
ATOM 4569 C C . PRO C 1 188 ? -38.260 -95.444 19.142 1.00 39.35 188 PRO C C 1
ATOM 4570 O O . PRO C 1 188 ? -38.771 -95.454 18.017 1.00 39.51 188 PRO C O 1
ATOM 4574 N N . ASN C 1 189 ? -38.693 -96.209 20.148 1.00 39.38 189 ASN C N 1
ATOM 4575 C CA . ASN C 1 189 ? -39.779 -97.199 19.956 1.00 39.34 189 ASN C CA 1
ATOM 4576 C C . ASN C 1 189 ? -41.136 -96.526 19.721 1.00 38.61 189 ASN C C 1
ATOM 4577 O O . ASN C 1 189 ? -41.856 -96.867 18.778 1.00 38.50 189 ASN C O 1
ATOM 4582 N N . ALA C 1 190 ? -41.455 -95.552 20.566 1.00 38.08 190 ALA C N 1
ATOM 4583 C CA . ALA C 1 190 ? -42.709 -94.813 20.481 1.00 38.17 190 ALA C CA 1
ATOM 4584 C C . ALA C 1 190 ? -42.934 -94.134 19.134 1.00 38.12 190 ALA C C 1
ATOM 4585 O O . ALA C 1 190 ? -44.040 -94.181 18.622 1.00 38.37 190 ALA C O 1
ATOM 4587 N N . SER C 1 191 ? -41.899 -93.514 18.563 1.00 37.95 191 SER C N 1
ATOM 4588 C CA . SER C 1 191 ? -42.003 -92.925 17.232 1.00 37.95 191 SER C CA 1
ATOM 4589 C C . SER C 1 191 ? -42.354 -93.990 16.207 1.00 38.45 191 SER C C 1
ATOM 4590 O O . SER C 1 191 ? -43.184 -93.754 15.324 1.00 38.09 191 SER C O 1
ATOM 4593 N N . VAL C 1 192 ? -41.703 -95.150 16.303 1.00 38.69 192 VAL C N 1
ATOM 4594 C CA . VAL C 1 192 ? -41.972 -96.226 15.365 1.00 39.26 192 VAL C CA 1
ATOM 4595 C C . VAL C 1 192 ? -43.415 -96.718 15.555 1.00 40.06 192 VAL C C 1
ATOM 4596 O O . VAL C 1 192 ? -44.204 -96.723 14.598 1.00 39.89 192 VAL C O 1
ATOM 4600 N N . GLU C 1 193 ? -43.757 -97.077 16.797 1.00 40.71 193 GLU C N 1
ATOM 4601 C CA . GLU C 1 193 ? -45.056 -97.688 17.118 1.00 41.68 193 GLU C CA 1
ATOM 4602 C C . GLU C 1 193 ? -46.182 -96.730 16.835 1.00 41.17 193 GLU C C 1
ATOM 4603 O O . GLU C 1 193 ? -47.218 -97.143 16.314 1.00 41.12 193 GLU C O 1
ATOM 4609 N N . GLY C 1 194 ? -45.953 -95.455 17.155 1.00 40.55 194 GLY C N 1
ATOM 4610 C CA . GLY C 1 194 ? -46.957 -94.400 17.015 1.00 39.87 194 GLY C CA 1
ATOM 4611 C C . GLY C 1 194 ? -47.039 -93.667 15.686 1.00 39.57 194 GLY C C 1
ATOM 4612 O O . GLY C 1 194 ? -48.036 -93.021 15.422 1.00 39.62 194 GLY C O 1
ATOM 4613 N N . TYR C 1 195 ? -46.016 -93.754 14.840 1.00 39.22 195 TYR C N 1
ATOM 4614 C CA . TYR C 1 195 ? -45.986 -92.922 13.645 1.00 39.07 195 TYR C CA 1
ATOM 4615 C C . TYR C 1 195 ? -45.423 -93.614 12.398 1.00 39.43 195 TYR C C 1
ATOM 4616 O O . TYR C 1 195 ? -46.116 -93.732 11.379 1.00 39.43 195 TYR C O 1
ATOM 4625 N N . PHE C 1 196 ? -44.159 -94.016 12.451 1.00 39.63 196 PHE C N 1
ATOM 4626 C CA . PHE C 1 196 ? -43.501 -94.563 11.265 1.00 40.12 196 PHE C CA 1
ATOM 4627 C C . PHE C 1 196 ? -44.200 -95.834 10.716 1.00 41.43 196 PHE C C 1
ATOM 4628 O O . PHE C 1 196 ? -44.346 -95.987 9.484 1.00 41.05 196 PHE C O 1
ATOM 4636 N N . SER C 1 197 ? -44.614 -96.733 11.620 1.00 42.67 197 SER C N 1
ATOM 4637 C CA . SER C 1 197 ? -45.411 -97.921 11.232 1.00 44.81 197 SER C CA 1
ATOM 4638 C C . SER C 1 197 ? -46.833 -97.600 10.745 1.00 46.57 197 SER C C 1
ATOM 4639 O O . SER C 1 197 ? -47.378 -98.308 9.902 1.00 47.05 197 SER C O 1
ATOM 4642 N N . LYS C 1 198 ? -47.437 -96.536 11.275 1.00 48.48 198 LYS C N 1
ATOM 4643 C CA . LYS C 1 198 ? -48.784 -96.145 10.857 1.00 50.11 198 LYS C CA 1
ATOM 4644 C C . LYS C 1 198 ? -48.813 -95.468 9.487 1.00 50.61 198 LYS C C 1
ATOM 4645 O O . LYS C 1 198 ? -49.832 -94.901 9.091 1.00 51.49 198 LYS C O 1
ATOM 4651 N N . GLN C 1 199 ? -47.696 -95.547 8.771 1.00 51.05 199 GLN C N 1
ATOM 4652 C CA . GLN C 1 199 ? -47.564 -94.987 7.435 1.00 51.45 199 GLN C CA 1
ATOM 4653 C C . GLN C 1 199 ? -47.456 -96.116 6.416 1.00 51.77 199 GLN C C 1
ATOM 4654 O O . GLN C 1 199 ? -46.899 -95.939 5.327 1.00 52.10 199 GLN C O 1
ATOM 4660 N N . CYS D 1 3 ? -26.129 -64.478 9.379 1.00 43.64 3 CYS D N 1
ATOM 4661 C CA . CYS D 1 3 ? -26.368 -65.859 9.892 1.00 44.03 3 CYS D CA 1
ATOM 4662 C C . CYS D 1 3 ? -25.100 -66.701 9.695 1.00 44.09 3 CYS D C 1
ATOM 4663 O O . CYS D 1 3 ? -24.923 -67.338 8.653 1.00 44.43 3 CYS D O 1
ATOM 4666 N N . GLY D 1 4 ? -24.213 -66.681 10.693 1.00 43.78 4 GLY D N 1
ATOM 4667 C CA . GLY D 1 4 ? -22.863 -67.253 10.556 1.00 43.30 4 GLY D CA 1
ATOM 4668 C C . GLY D 1 4 ? -22.128 -66.400 9.553 1.00 42.61 4 GLY D C 1
ATOM 4669 O O . GLY D 1 4 ? -22.133 -65.179 9.681 1.00 42.72 4 GLY D O 1
ATOM 4670 N N . ASN D 1 5 ? -21.535 -67.034 8.538 1.00 42.19 5 ASN D N 1
ATOM 4671 C CA . ASN D 1 5 ? -20.971 -66.306 7.373 1.00 41.44 5 ASN D CA 1
ATOM 4672 C C . ASN D 1 5 ? -21.951 -66.186 6.197 1.00 39.89 5 ASN D C 1
ATOM 4673 O O . ASN D 1 5 ? -21.617 -65.642 5.130 1.00 39.41 5 ASN D O 1
ATOM 4678 N N . ALA D 1 6 ? -23.158 -66.701 6.413 1.00 37.80 6 ALA D N 1
ATOM 4679 C CA . ALA D 1 6 ? -24.172 -66.732 5.407 1.00 36.24 6 ALA D CA 1
ATOM 4680 C C . ALA D 1 6 ? -24.987 -65.450 5.501 1.00 35.69 6 ALA D C 1
ATOM 4681 O O . ALA D 1 6 ? -25.737 -65.231 6.473 1.00 36.43 6 ALA D O 1
ATOM 4683 N N . LYS D 1 7 ? -24.815 -64.620 4.474 1.00 34.72 7 LYS D N 1
ATOM 4684 C CA A LYS D 1 7 ? -25.483 -63.320 4.359 0.50 33.75 7 LYS D CA 1
ATOM 4685 C CA B LYS D 1 7 ? -25.458 -63.303 4.342 0.50 33.89 7 LYS D CA 1
ATOM 4686 C C . LYS D 1 7 ? -26.226 -63.239 3.036 1.00 32.87 7 LYS D C 1
ATOM 4687 O O . LYS D 1 7 ? -25.698 -63.616 2.002 1.00 31.84 7 LYS D O 1
ATOM 4698 N N . ILE D 1 8 ? -27.450 -62.729 3.083 1.00 32.24 8 ILE D N 1
ATOM 4699 C CA . ILE D 1 8 ? -28.240 -62.561 1.871 1.00 31.95 8 ILE D CA 1
ATOM 4700 C C . ILE D 1 8 ? -27.474 -61.633 0.926 1.00 32.08 8 ILE D C 1
ATOM 4701 O O . ILE D 1 8 ? -26.920 -60.618 1.348 1.00 32.26 8 ILE D O 1
ATOM 4706 N N . ASN D 1 9 ? -27.442 -62.021 -0.344 1.00 32.26 9 ASN D N 1
ATOM 4707 C CA . ASN D 1 9 ? -26.788 -61.294 -1.415 1.00 32.41 9 ASN D CA 1
ATOM 4708 C C . ASN D 1 9 ? -25.286 -61.330 -1.328 1.00 32.89 9 ASN D C 1
ATOM 4709 O O . ASN D 1 9 ? -24.614 -60.495 -1.943 1.00 33.26 9 ASN D O 1
ATOM 4714 N N . SER D 1 10 ? -24.772 -62.292 -0.552 1.00 32.15 10 SER D N 1
ATOM 4715 C CA . SER D 1 10 ? -23.358 -62.618 -0.505 1.00 31.98 10 SER D CA 1
ATOM 4716 C C . SER D 1 10 ? -23.171 -64.039 -1.040 1.00 31.49 10 SER D C 1
ATOM 4717 O O . SER D 1 10 ? -24.121 -64.818 -1.052 1.00 31.23 10 SER D O 1
ATOM 4720 N N . PRO D 1 11 ? -21.952 -64.373 -1.505 1.00 30.75 11 PRO D N 1
ATOM 4721 C CA . PRO D 1 11 ? -21.762 -65.758 -1.921 1.00 30.11 11 PRO D CA 1
ATOM 4722 C C . PRO D 1 11 ? -22.079 -66.691 -0.757 1.00 29.43 11 PRO D C 1
ATOM 4723 O O . PRO D 1 11 ? -21.597 -66.450 0.342 1.00 29.16 11 PRO D O 1
ATOM 4727 N N . ALA D 1 12 ? -22.901 -67.723 -0.992 1.00 28.59 12 ALA D N 1
ATOM 4728 C CA . ALA D 1 12 ? -23.128 -68.764 0.017 1.00 28.46 12 ALA D CA 1
ATOM 4729 C C . ALA D 1 12 ? -21.792 -69.407 0.376 1.00 28.21 12 ALA D C 1
ATOM 4730 O O . ALA D 1 12 ? -20.972 -69.659 -0.526 1.00 27.82 12 ALA D O 1
ATOM 4732 N N . PRO D 1 13 ? -21.536 -69.619 1.682 1.00 28.41 13 PRO D N 1
ATOM 4733 C CA . PRO D 1 13 ? -20.259 -70.213 2.090 1.00 29.22 13 PRO D CA 1
ATOM 4734 C C . PRO D 1 13 ? -19.964 -71.481 1.284 1.00 29.90 13 PRO D C 1
ATOM 4735 O O . PRO D 1 13 ? -20.769 -72.417 1.278 1.00 29.72 13 PRO D O 1
ATOM 4739 N N . SER D 1 14 ? -18.840 -71.473 0.579 1.00 30.34 14 SER D N 1
ATOM 4740 C CA . SER D 1 14 ? -18.421 -72.635 -0.193 1.00 31.36 14 SER D CA 1
ATOM 4741 C C . SER D 1 14 ? -18.011 -73.795 0.712 1.00 31.55 14 SER D C 1
ATOM 4742 O O . SER D 1 14 ? -17.657 -73.614 1.883 1.00 31.67 14 SER D O 1
ATOM 4745 N N . PHE D 1 15 ? -18.087 -74.995 0.159 1.00 31.98 15 PHE D N 1
ATOM 4746 C CA . PHE D 1 15 ? -17.668 -76.190 0.863 1.00 31.92 15 PHE D CA 1
ATOM 4747 C C . PHE D 1 15 ? -17.361 -77.268 -0.160 1.00 32.19 15 PHE D C 1
ATOM 4748 O O . PHE D 1 15 ? -17.829 -77.214 -1.288 1.00 32.00 15 PHE D O 1
ATOM 4756 N N . GLU D 1 16 ? -16.531 -78.216 0.236 1.00 33.23 16 GLU D N 1
ATOM 4757 C CA . GLU D 1 16 ? -16.356 -79.437 -0.528 1.00 34.69 16 GLU D CA 1
ATOM 4758 C C . GLU D 1 16 ? -16.286 -80.584 0.468 1.00 34.29 16 GLU D C 1
ATOM 4759 O O . GLU D 1 16 ? -15.406 -80.589 1.337 1.00 34.30 16 GLU D O 1
ATOM 4765 N N . GLU D 1 17 ? -17.221 -81.533 0.354 1.00 33.53 17 GLU D N 1
ATOM 4766 C CA . GLU D 1 17 ? -17.360 -82.553 1.376 1.00 33.27 17 GLU D CA 1
ATOM 4767 C C . GLU D 1 17 ? -17.952 -83.836 0.838 1.00 32.89 17 GLU D C 1
ATOM 4768 O O . GLU D 1 17 ? -18.686 -83.831 -0.143 1.00 32.61 17 GLU D O 1
ATOM 4774 N N . VAL D 1 18 ? -17.643 -84.937 1.500 1.00 32.52 18 VAL D N 1
ATOM 4775 C CA . VAL D 1 18 ? -18.158 -86.235 1.094 1.00 32.32 18 VAL D CA 1
ATOM 4776 C C . VAL D 1 18 ? -19.665 -86.305 1.363 1.00 32.58 18 VAL D C 1
ATOM 4777 O O . VAL D 1 18 ? -20.171 -85.851 2.417 1.00 31.94 18 VAL D O 1
ATOM 4781 N N . ALA D 1 19 ? -20.368 -86.873 0.393 1.00 31.87 19 ALA D N 1
ATOM 4782 C CA . ALA D 1 19 ? -21.803 -86.954 0.446 1.00 32.14 19 ALA D CA 1
ATOM 4783 C C . ALA D 1 19 ? -22.221 -88.367 0.110 1.00 31.63 19 ALA D C 1
ATOM 4784 O O . ALA D 1 19 ? -21.576 -89.003 -0.716 1.00 32.34 19 ALA D O 1
ATOM 4786 N N . LEU D 1 20 ? -23.281 -88.862 0.741 1.00 31.37 20 LEU D N 1
ATOM 4787 C CA . LEU D 1 20 ? -23.928 -90.094 0.279 1.00 31.06 20 LEU D CA 1
ATOM 4788 C C . LEU D 1 20 ? -24.774 -89.750 -0.948 1.00 31.69 20 LEU D C 1
ATOM 4789 O O . LEU D 1 20 ? -25.676 -88.919 -0.858 1.00 31.81 20 LEU D O 1
ATOM 4794 N N . MET D 1 21 ? -24.476 -90.373 -2.083 1.00 32.42 21 MET D N 1
ATOM 4795 C CA . MET D 1 21 ? -25.201 -90.120 -3.339 1.00 33.28 21 MET D CA 1
ATOM 4796 C C . MET D 1 21 ? -26.429 -91.035 -3.500 1.00 34.09 21 MET D C 1
ATOM 4797 O O . MET D 1 21 ? -26.494 -92.081 -2.849 1.00 33.61 21 MET D O 1
ATOM 4802 N N . PRO D 1 22 ? -27.399 -90.648 -4.382 1.00 35.52 22 PRO D N 1
ATOM 4803 C CA . PRO D 1 22 ? -28.613 -91.429 -4.690 1.00 36.25 22 PRO D CA 1
ATOM 4804 C C . PRO D 1 22 ? -28.359 -92.897 -4.943 1.00 37.43 22 PRO D C 1
ATOM 4805 O O . PRO D 1 22 ? -29.114 -93.741 -4.435 1.00 37.84 22 PRO D O 1
ATOM 4809 N N . ASN D 1 23 ? -27.307 -93.194 -5.710 1.00 38.62 23 ASN D N 1
ATOM 4810 C CA . ASN D 1 23 ? -26.953 -94.588 -6.018 1.00 39.73 23 ASN D CA 1
ATOM 4811 C C . ASN D 1 23 ? -26.338 -95.407 -4.868 1.00 39.30 23 ASN D C 1
ATOM 4812 O O . ASN D 1 23 ? -26.133 -96.609 -5.006 1.00 40.28 23 ASN D O 1
ATOM 4817 N N . GLY D 1 24 ? -26.031 -94.764 -3.745 1.00 38.01 24 GLY D N 1
ATOM 4818 C CA . GLY D 1 24 ? -25.477 -95.470 -2.604 1.00 35.85 24 GLY D CA 1
ATOM 4819 C C . GLY D 1 24 ? -23.983 -95.329 -2.447 1.00 34.33 24 GLY D C 1
ATOM 4820 O O . GLY D 1 24 ? -23.400 -95.903 -1.539 1.00 33.89 24 GLY D O 1
ATOM 4821 N N . SER D 1 25 ? -23.365 -94.565 -3.329 1.00 33.10 25 SER D N 1
ATOM 4822 C CA . SER D 1 25 ? -21.930 -94.406 -3.316 1.00 33.16 25 SER D CA 1
ATOM 4823 C C . SER D 1 25 ? -21.516 -93.151 -2.553 1.00 32.69 25 SER D C 1
ATOM 4824 O O . SER D 1 25 ? -22.344 -92.275 -2.282 1.00 32.00 25 SER D O 1
ATOM 4827 N N . PHE D 1 26 ? -20.228 -93.074 -2.238 1.00 32.49 26 PHE D N 1
ATOM 4828 C CA . PHE D 1 26 ? -19.623 -91.881 -1.631 1.00 33.33 26 PHE D CA 1
ATOM 4829 C C . PHE D 1 26 ? -18.944 -90.989 -2.669 1.00 33.82 26 PHE D C 1
ATOM 4830 O O . PHE D 1 26 ? -18.173 -91.455 -3.506 1.00 33.81 26 PHE D O 1
ATOM 4838 N N . LYS D 1 27 ? -19.203 -89.698 -2.605 1.00 34.90 27 LYS D N 1
ATOM 4839 C CA . LYS D 1 27 ? -18.570 -88.779 -3.548 1.00 36.33 27 LYS D CA 1
ATOM 4840 C C . LYS D 1 27 ? -18.413 -87.384 -2.919 1.00 36.05 27 LYS D C 1
ATOM 4841 O O . LYS D 1 27 ? -19.338 -86.905 -2.272 1.00 36.06 27 LYS D O 1
ATOM 4847 N N . LYS D 1 28 ? -17.248 -86.758 -3.096 1.00 36.07 28 LYS D N 1
ATOM 4848 C CA . LYS D 1 28 ? -17.045 -85.365 -2.708 1.00 37.03 28 LYS D CA 1
ATOM 4849 C C . LYS D 1 28 ? -17.920 -84.473 -3.572 1.00 36.58 28 LYS D C 1
ATOM 4850 O O . LYS D 1 28 ? -17.846 -84.541 -4.794 1.00 36.99 28 LYS D O 1
ATOM 4856 N N . ILE D 1 29 ? -18.757 -83.654 -2.945 1.00 36.19 29 ILE D N 1
ATOM 4857 C CA . ILE D 1 29 ? -19.570 -82.635 -3.647 1.00 35.29 29 ILE D CA 1
ATOM 4858 C C . ILE D 1 29 ? -19.090 -81.258 -3.228 1.00 34.81 29 ILE D C 1
ATOM 4859 O O . ILE D 1 29 ? -18.856 -81.018 -2.028 1.00 34.31 29 ILE D O 1
ATOM 4864 N N . SER D 1 30 ? -18.940 -80.346 -4.188 1.00 33.82 30 SER D N 1
ATOM 4865 C CA . SER D 1 30 ? -18.659 -78.974 -3.810 1.00 33.63 30 SER D CA 1
ATOM 4866 C C . SER D 1 30 ? -19.862 -78.088 -4.167 1.00 33.04 30 SER D C 1
ATOM 4867 O O . SER D 1 30 ? -20.666 -78.470 -5.012 1.00 32.94 30 SER D O 1
ATOM 4870 N N . LEU D 1 31 ? -19.999 -76.938 -3.509 1.00 31.93 31 LEU D N 1
ATOM 4871 C CA . LEU D 1 31 ? -21.082 -76.037 -3.833 1.00 31.83 31 LEU D CA 1
ATOM 4872 C C . LEU D 1 31 ? -20.869 -75.392 -5.212 1.00 31.93 31 LEU D C 1
ATOM 4873 O O . LEU D 1 31 ? -21.789 -75.352 -6.020 1.00 31.31 31 LEU D O 1
ATOM 4878 N N . SER D 1 32 ? -19.657 -74.936 -5.493 1.00 32.43 32 SER D N 1
ATOM 4879 C CA . SER D 1 32 ? -19.320 -74.345 -6.802 1.00 33.16 32 SER D CA 1
ATOM 4880 C C . SER D 1 32 ? -19.745 -75.199 -7.972 1.00 33.01 32 SER D C 1
ATOM 4881 O O . SER D 1 32 ? -20.096 -74.680 -9.031 1.00 34.37 32 SER D O 1
ATOM 4884 N N . SER D 1 33 ? -19.731 -76.506 -7.802 1.00 32.63 33 SER D N 1
ATOM 4885 C CA . SER D 1 33 ? -20.098 -77.376 -8.910 1.00 32.43 33 SER D CA 1
ATOM 4886 C C . SER D 1 33 ? -21.564 -77.207 -9.334 1.00 32.04 33 SER D C 1
ATOM 4887 O O . SER D 1 33 ? -22.003 -77.810 -10.335 1.00 31.18 33 SER D O 1
ATOM 4890 N N . TYR D 1 34 ? -22.317 -76.394 -8.580 1.00 31.38 34 TYR D N 1
ATOM 4891 C CA . TYR D 1 34 ? -23.727 -76.126 -8.912 1.00 30.24 34 TYR D CA 1
ATOM 4892 C C . TYR D 1 34 ? -23.970 -74.780 -9.550 1.00 29.53 34 TYR D C 1
ATOM 4893 O O . TYR D 1 34 ? -25.114 -74.439 -9.823 1.00 29.33 34 TYR D O 1
ATOM 4902 N N . LYS D 1 35 ? -22.925 -73.984 -9.748 1.00 29.41 35 LYS D N 1
ATOM 4903 C CA . LYS D 1 35 ? -23.069 -72.724 -10.495 1.00 30.06 35 LYS D CA 1
ATOM 4904 C C . LYS D 1 35 ? -23.895 -72.979 -11.787 1.00 29.58 35 LYS D C 1
ATOM 4905 O O . LYS D 1 35 ? -23.729 -74.009 -12.424 1.00 28.72 35 LYS D O 1
ATOM 4911 N N . GLY D 1 36 ? -24.794 -72.060 -12.154 1.00 29.19 36 GLY D N 1
ATOM 4912 C CA . GLY D 1 36 ? -25.758 -72.338 -13.217 1.00 29.38 36 GLY D CA 1
ATOM 4913 C C . GLY D 1 36 ? -27.123 -72.880 -12.776 1.00 29.56 36 GLY D C 1
ATOM 4914 O O . GLY D 1 36 ? -28.094 -72.772 -13.512 1.00 29.09 36 GLY D O 1
ATOM 4915 N N . LYS D 1 37 ? -27.216 -73.461 -11.584 1.00 30.24 37 LYS D N 1
ATOM 4916 C CA . LYS D 1 37 ? -28.518 -73.960 -11.067 1.00 30.90 37 LYS D CA 1
ATOM 4917 C C . LYS D 1 37 ? -28.873 -73.343 -9.705 1.00 30.14 37 LYS D C 1
ATOM 4918 O O . LYS D 1 37 ? -27.988 -72.887 -8.960 1.00 30.50 37 LYS D O 1
ATOM 4924 N N . TRP D 1 38 ? -30.157 -73.336 -9.361 1.00 28.13 38 TRP D N 1
ATOM 4925 C CA . TRP D 1 38 ? -30.524 -73.074 -7.985 1.00 26.59 38 TRP D CA 1
ATOM 4926 C C . TRP D 1 38 ? -30.180 -74.274 -7.111 1.00 25.84 38 TRP D C 1
ATOM 4927 O O . TRP D 1 38 ? -29.964 -75.368 -7.634 1.00 25.14 38 TRP D O 1
ATOM 4938 N N . VAL D 1 39 ? -30.070 -74.049 -5.799 1.00 24.67 39 VAL D N 1
ATOM 4939 C CA . VAL D 1 39 ? -29.738 -75.092 -4.826 1.00 24.05 39 VAL D CA 1
ATOM 4940 C C . VAL D 1 39 ? -30.481 -74.793 -3.536 1.00 24.15 39 VAL D C 1
ATOM 4941 O O . VAL D 1 39 ? -30.448 -73.668 -3.016 1.00 23.88 39 VAL D O 1
ATOM 4945 N N . VAL D 1 40 ? -31.110 -75.833 -3.010 1.00 23.04 40 VAL D N 1
ATOM 4946 C CA . VAL D 1 40 ? -31.758 -75.792 -1.751 1.00 22.19 40 VAL D CA 1
ATOM 4947 C C . VAL D 1 40 ? -30.891 -76.646 -0.825 1.00 22.23 40 VAL D C 1
ATOM 4948 O O . VAL D 1 40 ? -30.813 -77.861 -0.959 1.00 22.62 40 VAL D O 1
ATOM 4952 N N . LEU D 1 41 ? -30.188 -75.987 0.084 1.00 21.53 41 LEU D N 1
ATOM 4953 C CA . LEU D 1 41 ? -29.364 -76.702 1.021 1.00 21.06 41 LEU D CA 1
ATOM 4954 C C . LEU D 1 41 ? -30.087 -76.735 2.354 1.00 21.01 41 LEU D C 1
ATOM 4955 O O . LEU D 1 41 ? -30.350 -75.686 2.931 1.00 20.85 41 LEU D O 1
ATOM 4960 N N . PHE D 1 42 ? -30.428 -77.932 2.835 1.00 20.98 42 PHE D N 1
ATOM 4961 C CA . PHE D 1 42 ? -31.047 -78.035 4.147 1.00 20.86 42 PHE D CA 1
ATOM 4962 C C . PHE D 1 42 ? -30.273 -78.893 5.123 1.00 21.73 42 PHE D C 1
ATOM 4963 O O . PHE D 1 42 ? -29.830 -79.984 4.766 1.00 22.93 42 PHE D O 1
ATOM 4971 N N . PHE D 1 43 ? -30.085 -78.373 6.336 1.00 20.76 43 PHE D N 1
ATOM 4972 C CA . PHE D 1 43 ? -29.423 -79.102 7.404 1.00 20.22 43 PHE D CA 1
ATOM 4973 C C . PHE D 1 43 ? -30.505 -79.713 8.229 1.00 20.24 43 PHE D C 1
ATOM 4974 O O . PHE D 1 43 ? -31.618 -79.174 8.285 1.00 21.55 43 PHE D O 1
ATOM 4982 N N . TYR D 1 44 ? -30.197 -80.819 8.888 1.00 19.60 44 TYR D N 1
ATOM 4983 C CA . TYR D 1 44 ? -31.072 -81.357 9.907 1.00 20.31 44 TYR D CA 1
ATOM 4984 C C . TYR D 1 44 ? -30.162 -81.885 11.022 1.00 20.53 44 TYR D C 1
ATOM 4985 O O . TYR D 1 44 ? -28.997 -82.143 10.763 1.00 21.41 44 TYR D O 1
ATOM 4994 N N . PRO D 1 45 ? -30.681 -82.059 12.250 1.00 20.63 45 PRO D N 1
ATOM 4995 C CA . PRO D 1 45 ? -29.741 -82.384 13.345 1.00 20.46 45 PRO D CA 1
ATOM 4996 C C . PRO D 1 45 ? -29.110 -83.748 13.383 1.00 21.01 45 PRO D C 1
ATOM 4997 O O . PRO D 1 45 ? -27.888 -83.829 13.545 1.00 21.28 45 PRO D O 1
ATOM 5001 N N . LEU D 1 46 ? -29.915 -84.819 13.332 1.00 21.56 46 LEU D N 1
ATOM 5002 C CA . LEU D 1 46 ? -29.381 -86.151 13.583 1.00 21.65 46 LEU D CA 1
ATOM 5003 C C . LEU D 1 46 ? -30.068 -87.253 12.781 1.00 22.34 46 LEU D C 1
ATOM 5004 O O . LEU D 1 46 ? -31.317 -87.350 12.781 1.00 22.59 46 LEU D O 1
ATOM 5009 N N . ASP D 1 47 ? -29.239 -88.092 12.137 1.00 20.71 47 ASP D N 1
ATOM 5010 C CA . ASP D 1 47 ? -29.679 -89.303 11.527 1.00 20.09 47 ASP D CA 1
ATOM 5011 C C . ASP D 1 47 ? -30.333 -90.147 12.631 1.00 20.19 47 ASP D C 1
ATOM 5012 O O . ASP D 1 47 ? -29.925 -90.075 13.791 1.00 20.50 47 ASP D O 1
ATOM 5017 N N . PHE D 1 48 ? -31.343 -90.941 12.279 1.00 20.50 48 PHE D N 1
ATOM 5018 C CA . PHE D 1 48 ? -31.990 -91.904 13.198 1.00 20.14 48 PHE D CA 1
ATOM 5019 C C . PHE D 1 48 ? -32.913 -91.282 14.211 1.00 20.41 48 PHE D C 1
ATOM 5020 O O . PHE D 1 48 ? -33.116 -91.841 15.263 1.00 21.43 48 PHE D O 1
ATOM 5028 N N . THR D 1 49 ? -33.469 -90.114 13.911 1.00 21.66 49 THR D N 1
ATOM 5029 C CA . THR D 1 49 ? -34.285 -89.394 14.881 1.00 21.38 49 THR D CA 1
ATOM 5030 C C . THR D 1 49 ? -35.691 -89.141 14.321 1.00 21.92 49 THR D C 1
ATOM 5031 O O . THR D 1 49 ? -36.276 -90.029 13.711 1.00 22.25 49 THR D O 1
ATOM 5035 N N . PHE D 1 50 ? -36.272 -87.971 14.530 1.00 22.32 50 PHE D N 1
ATOM 5036 C CA . PHE D 1 50 ? -37.748 -87.933 14.520 1.00 22.95 50 PHE D CA 1
ATOM 5037 C C . PHE D 1 50 ? -38.379 -87.076 13.446 1.00 22.73 50 PHE D C 1
ATOM 5038 O O . PHE D 1 50 ? -39.016 -87.594 12.521 1.00 22.30 50 PHE D O 1
ATOM 5046 N N . VAL D 1 51 ? -38.139 -85.780 13.522 1.00 22.71 51 VAL D N 1
ATOM 5047 C CA . VAL D 1 51 ? -38.546 -84.912 12.456 1.00 22.49 51 VAL D CA 1
ATOM 5048 C C . VAL D 1 51 ? -37.596 -85.134 11.270 1.00 23.01 51 VAL D C 1
ATOM 5049 O O . VAL D 1 51 ? -38.015 -85.108 10.109 1.00 23.86 51 VAL D O 1
ATOM 5053 N N . CYS D 1 52 ? -36.327 -85.422 11.564 1.00 22.86 52 CYS D N 1
ATOM 5054 C CA . CYS D 1 52 ? -35.313 -85.490 10.508 1.00 22.99 52 CYS D CA 1
ATOM 5055 C C . CYS D 1 52 ? -35.683 -86.394 9.315 1.00 22.26 52 CYS D C 1
ATOM 5056 O O . CYS D 1 52 ? -35.595 -85.952 8.176 1.00 22.28 52 CYS D O 1
ATOM 5059 N N . PRO D 1 53 ? -36.122 -87.644 9.572 1.00 22.55 53 PRO D N 1
ATOM 5060 C CA . PRO D 1 53 ? -36.555 -88.540 8.466 1.00 22.46 53 PRO D CA 1
ATOM 5061 C C . PRO D 1 53 ? -37.679 -87.942 7.627 1.00 22.32 53 PRO D C 1
ATOM 5062 O O . PRO D 1 53 ? -37.582 -87.936 6.391 1.00 21.61 53 PRO D O 1
ATOM 5066 N N . THR D 1 54 ? -38.698 -87.385 8.289 1.00 22.29 54 THR D N 1
ATOM 5067 C CA . THR D 1 54 ? -39.837 -86.840 7.550 1.00 22.48 54 THR D CA 1
ATOM 5068 C C . THR D 1 54 ? -39.398 -85.804 6.522 1.00 23.32 54 THR D C 1
ATOM 5069 O O . THR D 1 54 ? -39.908 -85.812 5.392 1.00 24.18 54 THR D O 1
ATOM 5073 N N . GLU D 1 55 ? -38.458 -84.929 6.912 1.00 22.97 55 GLU D N 1
ATOM 5074 C CA . GLU D 1 55 ? -38.010 -83.848 6.083 1.00 21.98 55 GLU D CA 1
ATOM 5075 C C . GLU D 1 55 ? -37.174 -84.362 4.946 1.00 22.24 55 GLU D C 1
ATOM 5076 O O . GLU D 1 55 ? -37.437 -84.021 3.785 1.00 22.52 55 GLU D O 1
ATOM 5082 N N . VAL D 1 56 ? -36.178 -85.196 5.251 1.00 21.80 56 VAL D N 1
ATOM 5083 C CA . VAL D 1 56 ? -35.325 -85.740 4.211 1.00 20.67 56 VAL D CA 1
ATOM 5084 C C . VAL D 1 56 ? -36.149 -86.516 3.171 1.00 21.28 56 VAL D C 1
ATOM 5085 O O . VAL D 1 56 ? -35.983 -86.300 1.967 1.00 21.13 56 VAL D O 1
ATOM 5089 N N . ILE D 1 57 ? -37.025 -87.418 3.630 1.00 21.78 57 ILE D N 1
ATOM 5090 C CA . ILE D 1 57 ? -37.935 -88.135 2.751 1.00 21.71 57 ILE D CA 1
ATOM 5091 C C . ILE D 1 57 ? -38.808 -87.173 1.930 1.00 22.92 57 ILE D C 1
ATOM 5092 O O . ILE D 1 57 ? -38.913 -87.338 0.698 1.00 23.22 57 ILE D O 1
ATOM 5097 N N . ALA D 1 58 ? -39.392 -86.159 2.575 1.00 22.42 58 ALA D N 1
ATOM 5098 C CA . ALA D 1 58 ? -40.250 -85.227 1.863 1.00 23.10 58 ALA D CA 1
ATOM 5099 C C . ALA D 1 58 ? -39.482 -84.567 0.733 1.00 24.76 58 ALA D C 1
ATOM 5100 O O . ALA D 1 58 ? -39.935 -84.613 -0.431 1.00 26.10 58 ALA D O 1
ATOM 5102 N N . PHE D 1 59 ? -38.312 -83.982 1.031 1.00 24.93 59 PHE D N 1
ATOM 5103 C CA . PHE D 1 59 ? -37.503 -83.371 -0.028 1.00 25.08 59 PHE D CA 1
ATOM 5104 C C . PHE D 1 59 ? -37.086 -84.355 -1.157 1.00 24.88 59 PHE D C 1
ATOM 5105 O O . PHE D 1 59 ? -37.100 -83.992 -2.329 1.00 24.83 59 PHE D O 1
ATOM 5113 N N . SER D 1 60 ? -36.721 -85.574 -0.796 1.00 24.51 60 SER D N 1
ATOM 5114 C CA . SER D 1 60 ? -36.222 -86.544 -1.770 1.00 24.82 60 SER D CA 1
ATOM 5115 C C . SER D 1 60 ? -37.376 -86.970 -2.698 1.00 25.80 60 SER D C 1
ATOM 5116 O O . SER D 1 60 ? -37.216 -87.031 -3.923 1.00 26.72 60 SER D O 1
ATOM 5119 N N . ASP D 1 61 ? -38.530 -87.244 -2.101 1.00 25.78 61 ASP D N 1
ATOM 5120 C CA . ASP D 1 61 ? -39.718 -87.624 -2.828 1.00 26.47 61 ASP D CA 1
ATOM 5121 C C . ASP D 1 61 ? -40.176 -86.510 -3.807 1.00 26.68 61 ASP D C 1
ATOM 5122 O O . ASP D 1 61 ? -40.700 -86.796 -4.901 1.00 26.59 61 ASP D O 1
ATOM 5127 N N . SER D 1 62 ? -39.993 -85.257 -3.412 1.00 26.27 62 SER D N 1
ATOM 5128 C CA . SER D 1 62 ? -40.423 -84.115 -4.242 1.00 25.87 62 SER D CA 1
ATOM 5129 C C . SER D 1 62 ? -39.285 -83.499 -5.022 1.00 25.46 62 SER D C 1
ATOM 5130 O O . SER D 1 62 ? -39.440 -82.434 -5.596 1.00 25.06 62 SER D O 1
ATOM 5133 N N . VAL D 1 63 ? -38.134 -84.163 -5.067 1.00 25.68 63 VAL D N 1
ATOM 5134 C CA . VAL D 1 63 ? -36.997 -83.576 -5.769 1.00 25.44 63 VAL D CA 1
ATOM 5135 C C . VAL D 1 63 ? -37.293 -83.169 -7.234 1.00 25.33 63 VAL D C 1
ATOM 5136 O O . VAL D 1 63 ? -36.697 -82.204 -7.740 1.00 24.69 63 VAL D O 1
ATOM 5140 N N . SER D 1 64 ? -38.197 -83.884 -7.909 1.00 25.31 64 SER D N 1
ATOM 5141 C CA . SER D 1 64 ? -38.456 -83.585 -9.328 1.00 26.31 64 SER D CA 1
ATOM 5142 C C . SER D 1 64 ? -39.060 -82.204 -9.484 1.00 26.44 64 SER D C 1
ATOM 5143 O O . SER D 1 64 ? -38.726 -81.453 -10.419 1.00 26.44 64 SER D O 1
ATOM 5146 N N . ARG D 1 65 ? -39.929 -81.858 -8.539 1.00 26.56 65 ARG D N 1
ATOM 5147 C CA . ARG D 1 65 ? -40.485 -80.514 -8.480 1.00 26.79 65 ARG D CA 1
ATOM 5148 C C . ARG D 1 65 ? -39.431 -79.408 -8.455 1.00 26.59 65 ARG D C 1
ATOM 5149 O O . ARG D 1 65 ? -39.633 -78.371 -9.088 1.00 26.84 65 ARG D O 1
ATOM 5157 N N . PHE D 1 66 ? -38.315 -79.643 -7.760 1.00 26.11 66 PHE D N 1
ATOM 5158 C CA . PHE D 1 66 ? -37.172 -78.738 -7.751 1.00 26.19 66 PHE D CA 1
ATOM 5159 C C . PHE D 1 66 ? -36.360 -78.824 -9.039 1.00 27.13 66 PHE D C 1
ATOM 5160 O O . PHE D 1 66 ? -35.986 -77.788 -9.615 1.00 27.46 66 PHE D O 1
ATOM 5168 N N . ASN D 1 67 ? -36.069 -80.046 -9.483 1.00 27.50 67 ASN D N 1
ATOM 5169 C CA . ASN D 1 67 ? -35.287 -80.233 -10.699 1.00 28.59 67 ASN D CA 1
ATOM 5170 C C . ASN D 1 67 ? -35.927 -79.649 -11.955 1.00 29.25 67 ASN D C 1
ATOM 5171 O O . ASN D 1 67 ? -35.209 -79.254 -12.878 1.00 29.50 67 ASN D O 1
ATOM 5176 N N . GLU D 1 68 ? -37.260 -79.599 -11.996 1.00 30.16 68 GLU D N 1
ATOM 5177 C CA . GLU D 1 68 ? -37.960 -79.037 -13.167 1.00 31.62 68 GLU D CA 1
ATOM 5178 C C . GLU D 1 68 ? -37.685 -77.560 -13.241 1.00 31.07 68 GLU D C 1
ATOM 5179 O O . GLU D 1 68 ? -37.834 -76.971 -14.292 1.00 31.66 68 GLU D O 1
ATOM 5185 N N . LEU D 1 69 ? -37.339 -76.976 -12.097 1.00 30.75 69 LEU D N 1
ATOM 5186 C CA . LEU D 1 69 ? -37.128 -75.544 -11.964 1.00 30.43 69 LEU D CA 1
ATOM 5187 C C . LEU D 1 69 ? -35.646 -75.151 -11.932 1.00 30.00 69 LEU D C 1
ATOM 5188 O O . LEU D 1 69 ? -35.300 -74.130 -11.344 1.00 30.49 69 LEU D O 1
ATOM 5193 N N . ASN D 1 70 ? -34.781 -75.957 -12.551 1.00 29.47 70 ASN D N 1
ATOM 5194 C CA . ASN D 1 70 ? -33.328 -75.723 -12.568 1.00 28.99 70 ASN D CA 1
ATOM 5195 C C . ASN D 1 70 ? -32.760 -75.630 -11.144 1.00 29.16 70 ASN D C 1
ATOM 5196 O O . ASN D 1 70 ? -31.888 -74.798 -10.841 1.00 29.05 70 ASN D O 1
ATOM 5201 N N . CYS D 1 71 ? -33.251 -76.501 -10.273 1.00 28.77 71 CYS D N 1
ATOM 5202 C CA . CYS D 1 71 ? -32.849 -76.451 -8.895 1.00 28.70 71 CYS D CA 1
ATOM 5203 C C . CYS D 1 71 ? -32.509 -77.820 -8.343 1.00 27.94 71 CYS D C 1
ATOM 5204 O O . CYS D 1 71 ? -33.301 -78.743 -8.421 1.00 28.00 71 CYS D O 1
ATOM 5207 N N . GLU D 1 72 ? -31.334 -77.920 -7.745 1.00 27.59 72 GLU D N 1
ATOM 5208 C CA . GLU D 1 72 ? -30.863 -79.150 -7.133 1.00 26.90 72 GLU D CA 1
ATOM 5209 C C . GLU D 1 72 ? -31.147 -79.080 -5.650 1.00 26.29 72 GLU D C 1
ATOM 5210 O O . GLU D 1 72 ? -31.319 -77.974 -5.089 1.00 25.83 72 GLU D O 1
ATOM 5216 N N . VAL D 1 73 ? -31.196 -80.255 -5.023 1.00 25.57 73 VAL D N 1
ATOM 5217 C CA . VAL D 1 73 ? -31.483 -80.388 -3.593 1.00 24.78 73 VAL D CA 1
ATOM 5218 C C . VAL D 1 73 ? -30.364 -81.162 -2.904 1.00 24.79 73 VAL D C 1
ATOM 5219 O O . VAL D 1 73 ? -29.928 -82.185 -3.402 1.00 24.61 73 VAL D O 1
ATOM 5223 N N . LEU D 1 74 ? -29.893 -80.634 -1.768 1.00 24.78 74 LEU D N 1
ATOM 5224 C CA . LEU D 1 74 ? -28.796 -81.196 -0.963 1.00 23.84 74 LEU D CA 1
ATOM 5225 C C . LEU D 1 74 ? -29.185 -81.181 0.504 1.00 23.19 74 LEU D C 1
ATOM 5226 O O . LEU D 1 74 ? -29.568 -80.140 1.006 1.00 23.45 74 LEU D O 1
ATOM 5231 N N . ALA D 1 75 ? -29.049 -82.315 1.182 1.00 22.01 75 ALA D N 1
ATOM 5232 C CA . ALA D 1 75 ? -29.246 -82.407 2.613 1.00 21.14 75 ALA D CA 1
ATOM 5233 C C . ALA D 1 75 ? -27.893 -82.446 3.289 1.00 21.07 75 ALA D C 1
ATOM 5234 O O . ALA D 1 75 ? -26.875 -82.767 2.671 1.00 21.31 75 ALA D O 1
ATOM 5236 N N . CYS D 1 76 ? -27.876 -82.140 4.576 1.00 20.43 76 CYS D N 1
ATOM 5237 C CA . CYS D 1 76 ? -26.646 -82.167 5.302 1.00 20.06 76 CYS D CA 1
ATOM 5238 C C . CYS D 1 76 ? -26.916 -82.371 6.793 1.00 20.18 76 CYS D C 1
ATOM 5239 O O . CYS D 1 76 ? -27.860 -81.774 7.363 1.00 19.22 76 CYS D O 1
ATOM 5242 N N . SER D 1 77 ? -26.090 -83.212 7.420 1.00 19.25 77 SER D N 1
ATOM 5243 C CA . SER D 1 77 ? -26.095 -83.328 8.883 1.00 19.54 77 SER D CA 1
ATOM 5244 C C . SER D 1 77 ? -24.680 -83.596 9.344 1.00 19.36 77 SER D C 1
ATOM 5245 O O . SER D 1 77 ? -23.808 -83.884 8.527 1.00 20.01 77 SER D O 1
ATOM 5248 N N . ILE D 1 78 ? -24.434 -83.521 10.639 1.00 19.24 78 ILE D N 1
ATOM 5249 C CA . ILE D 1 78 ? -23.090 -83.799 11.132 1.00 19.74 78 ILE D CA 1
ATOM 5250 C C . ILE D 1 78 ? -22.691 -85.300 11.161 1.00 19.99 78 ILE D C 1
ATOM 5251 O O . ILE D 1 78 ? -21.520 -85.620 11.428 1.00 20.93 78 ILE D O 1
ATOM 5256 N N . ASP D 1 79 ? -23.642 -86.197 10.871 1.00 19.60 79 ASP D N 1
ATOM 5257 C CA . ASP D 1 79 ? -23.406 -87.652 10.873 1.00 19.61 79 ASP D CA 1
ATOM 5258 C C . ASP D 1 79 ? -22.525 -88.099 9.704 1.00 19.94 79 ASP D C 1
ATOM 5259 O O . ASP D 1 79 ? -22.504 -87.447 8.657 1.00 20.58 79 ASP D O 1
ATOM 5264 N N . SER D 1 80 ? -21.820 -89.222 9.864 1.00 20.27 80 SER D N 1
ATOM 5265 C CA . SER D 1 80 ? -20.950 -89.759 8.812 1.00 20.74 80 SER D CA 1
ATOM 5266 C C . SER D 1 80 ? -21.711 -90.319 7.599 1.00 21.90 80 SER D C 1
ATOM 5267 O O . SER D 1 80 ? -22.956 -90.519 7.639 1.00 22.66 80 SER D O 1
ATOM 5270 N N . GLU D 1 81 ? -20.968 -90.609 6.524 1.00 22.36 81 GLU D N 1
ATOM 5271 C CA . GLU D 1 81 ? -21.574 -91.101 5.265 1.00 22.23 81 GLU D CA 1
ATOM 5272 C C . GLU D 1 81 ? -22.055 -92.535 5.431 1.00 22.81 81 GLU D C 1
ATOM 5273 O O . GLU D 1 81 ? -23.032 -92.962 4.787 1.00 22.75 81 GLU D O 1
ATOM 5279 N N . TYR D 1 82 ? -21.353 -93.252 6.318 1.00 22.55 82 TYR D N 1
ATOM 5280 C CA . TYR D 1 82 ? -21.695 -94.592 6.773 1.00 21.73 82 TYR D CA 1
ATOM 5281 C C . TYR D 1 82 ? -22.959 -94.570 7.613 1.00 21.55 82 TYR D C 1
ATOM 5282 O O . TYR D 1 82 ? -23.802 -95.465 7.508 1.00 21.76 82 TYR D O 1
ATOM 5291 N N . ALA D 1 83 ? -23.100 -93.575 8.482 1.00 21.57 83 ALA D N 1
ATOM 5292 C CA . ALA D 1 83 ? -24.390 -93.432 9.187 1.00 21.15 83 ALA D CA 1
ATOM 5293 C C . ALA D 1 83 ? -25.512 -93.251 8.151 1.00 20.76 83 ALA D C 1
ATOM 5294 O O . ALA D 1 83 ? -26.502 -93.984 8.165 1.00 20.85 83 ALA D O 1
ATOM 5296 N N . HIS D 1 84 ? -25.321 -92.306 7.234 1.00 20.42 84 HIS D N 1
ATOM 5297 C CA . HIS D 1 84 ? -26.321 -91.997 6.210 1.00 20.99 84 HIS D CA 1
ATOM 5298 C C . HIS D 1 84 ? -26.724 -93.259 5.428 1.00 22.28 84 HIS D C 1
ATOM 5299 O O . HIS D 1 84 ? -27.930 -93.537 5.210 1.00 21.26 84 HIS D O 1
ATOM 5306 N N . LEU D 1 85 ? -25.692 -94.016 5.013 1.00 22.82 85 LEU D N 1
ATOM 5307 C CA . LEU D 1 85 ? -25.888 -95.216 4.249 1.00 23.73 85 LEU D CA 1
ATOM 5308 C C . LEU D 1 85 ? -26.814 -96.173 4.990 1.00 24.28 85 LEU D C 1
ATOM 5309 O O . LEU D 1 85 ? -27.796 -96.670 4.414 1.00 24.61 85 LEU D O 1
ATOM 5314 N N . GLN D 1 86 ? -26.508 -96.440 6.256 1.00 24.20 86 GLN D N 1
ATOM 5315 C CA . GLN D 1 86 ? -27.319 -97.368 7.012 1.00 25.14 86 GLN D CA 1
ATOM 5316 C C . GLN D 1 86 ? -28.693 -96.790 7.154 1.00 24.92 86 GLN D C 1
ATOM 5317 O O . GLN D 1 86 ? -29.666 -97.530 7.196 1.00 26.00 86 GLN D O 1
ATOM 5323 N N . TRP D 1 87 ? -28.792 -95.471 7.253 1.00 23.74 87 TRP D N 1
ATOM 5324 C CA . TRP D 1 87 ? -30.122 -94.875 7.386 1.00 24.00 87 TRP D CA 1
ATOM 5325 C C . TRP D 1 87 ? -30.997 -95.157 6.126 1.00 24.00 87 TRP D C 1
ATOM 5326 O O . TRP D 1 87 ? -32.195 -95.412 6.253 1.00 23.31 87 TRP D O 1
ATOM 5337 N N . THR D 1 88 ? -30.383 -95.113 4.942 1.00 24.01 88 THR D N 1
ATOM 5338 C CA . THR D 1 88 ? -31.091 -95.407 3.714 1.00 25.40 88 THR D CA 1
ATOM 5339 C C . THR D 1 88 ? -31.351 -96.899 3.545 1.00 26.50 88 THR D C 1
ATOM 5340 O O . THR D 1 88 ? -32.239 -97.297 2.779 1.00 27.47 88 THR D O 1
ATOM 5344 N N . LEU D 1 89 ? -30.585 -97.718 4.256 1.00 27.42 89 LEU D N 1
ATOM 5345 C CA . LEU D 1 89 ? -30.774 -99.180 4.225 1.00 28.32 89 LEU D CA 1
ATOM 5346 C C . LEU D 1 89 ? -31.836 -99.654 5.195 1.00 28.90 89 LEU D C 1
ATOM 5347 O O . LEU D 1 89 ? -32.144 -100.834 5.245 1.00 29.48 89 LEU D O 1
ATOM 5352 N N . GLN D 1 90 ? -32.369 -98.723 5.971 1.00 29.51 90 GLN D N 1
ATOM 5353 C CA . GLN D 1 90 ? -33.354 -99.004 6.987 1.00 30.30 90 GLN D CA 1
ATOM 5354 C C . GLN D 1 90 ? -34.700 -98.622 6.412 1.00 31.07 90 GLN D C 1
ATOM 5355 O O . GLN D 1 90 ? -34.826 -97.602 5.713 1.00 30.77 90 GLN D O 1
ATOM 5361 N N . ASP D 1 91 ? -35.690 -99.453 6.716 1.00 31.62 91 ASP D N 1
ATOM 5362 C CA . ASP D 1 91 ? -37.068 -99.310 6.260 1.00 32.94 91 ASP D CA 1
ATOM 5363 C C . ASP D 1 91 ? -37.748 -98.020 6.766 1.00 32.47 91 ASP D C 1
ATOM 5364 O O . ASP D 1 91 ? -37.644 -97.689 7.948 1.00 32.14 91 ASP D O 1
ATOM 5369 N N . ARG D 1 92 ? -38.487 -97.329 5.896 1.00 32.57 92 ARG D N 1
ATOM 5370 C CA . ARG D 1 92 ? -39.231 -96.113 6.296 1.00 32.31 92 ARG D CA 1
ATOM 5371 C C . ARG D 1 92 ? -40.234 -96.419 7.404 1.00 32.54 92 ARG D C 1
ATOM 5372 O O . ARG D 1 92 ? -40.434 -95.601 8.299 1.00 33.07 92 ARG D O 1
ATOM 5380 N N . LYS D 1 93 ? -40.847 -97.596 7.372 1.00 33.08 93 LYS D N 1
ATOM 5381 C CA . LYS D 1 93 ? -41.754 -98.001 8.457 1.00 34.45 93 LYS D CA 1
ATOM 5382 C C . LYS D 1 93 ? -41.043 -98.149 9.812 1.00 33.85 93 LYS D C 1
ATOM 5383 O O . LYS D 1 93 ? -41.682 -98.189 10.846 1.00 33.32 93 LYS D O 1
ATOM 5389 N N . LYS D 1 94 ? -39.720 -98.262 9.790 1.00 34.10 94 LYS D N 1
ATOM 5390 C CA . LYS D 1 94 ? -38.930 -98.413 11.027 1.00 34.28 94 LYS D CA 1
ATOM 5391 C C . LYS D 1 94 ? -38.139 -97.129 11.406 1.00 33.05 94 LYS D C 1
ATOM 5392 O O . LYS D 1 94 ? -37.208 -97.177 12.238 1.00 32.36 94 LYS D O 1
ATOM 5398 N N . GLY D 1 95 ? -38.516 -96.003 10.795 1.00 31.18 95 GLY D N 1
ATOM 5399 C CA . GLY D 1 95 ? -37.831 -94.730 11.039 1.00 30.07 95 GLY D CA 1
ATOM 5400 C C . GLY D 1 95 ? -36.646 -94.506 10.122 1.00 28.79 95 GLY D C 1
ATOM 5401 O O . GLY D 1 95 ? -35.807 -93.638 10.378 1.00 28.73 95 GLY D O 1
ATOM 5402 N N . GLY D 1 96 ? -36.576 -95.308 9.061 1.00 27.79 96 GLY D N 1
ATOM 5403 C CA . GLY D 1 96 ? -35.502 -95.240 8.082 1.00 26.87 96 GLY D CA 1
ATOM 5404 C C . GLY D 1 96 ? -35.807 -94.284 6.953 1.00 26.57 96 GLY D C 1
ATOM 5405 O O . GLY D 1 96 ? -36.921 -93.775 6.838 1.00 26.50 96 GLY D O 1
ATOM 5406 N N . LEU D 1 97 ? -34.805 -94.030 6.126 1.00 26.50 97 LEU D N 1
ATOM 5407 C CA . LEU D 1 97 ? -34.959 -93.149 4.978 1.00 27.06 97 LEU D CA 1
ATOM 5408 C C . LEU D 1 97 ? -35.433 -93.885 3.737 1.00 26.86 97 LEU D C 1
ATOM 5409 O O . LEU D 1 97 ? -36.185 -93.330 2.927 1.00 26.82 97 LEU D O 1
ATOM 5414 N N . GLY D 1 98 ? -34.953 -95.119 3.590 1.00 27.11 98 GLY D N 1
ATOM 5415 C CA . GLY D 1 98 ? -35.138 -95.901 2.374 1.00 27.55 98 GLY D CA 1
ATOM 5416 C C . GLY D 1 98 ? -34.346 -95.257 1.256 1.00 28.50 98 GLY D C 1
ATOM 5417 O O . GLY D 1 98 ? -33.463 -94.432 1.501 1.00 28.70 98 GLY D O 1
ATOM 5418 N N . THR D 1 99 ? -34.671 -95.625 0.026 1.00 29.07 99 THR D N 1
ATOM 5419 C CA . THR D 1 99 ? -33.958 -95.153 -1.145 1.00 30.02 99 THR D CA 1
ATOM 5420 C C . THR D 1 99 ? -34.074 -93.646 -1.193 1.00 28.89 99 THR D C 1
ATOM 5421 O O . THR D 1 99 ? -35.129 -93.072 -0.896 1.00 29.30 99 THR D O 1
ATOM 5425 N N . MET D 1 100 ? -32.969 -93.013 -1.553 1.00 27.82 100 MET D N 1
ATOM 5426 C CA . MET D 1 100 ? -32.884 -91.585 -1.544 1.00 26.82 100 MET D CA 1
ATOM 5427 C C . MET D 1 100 ? -32.653 -91.085 -2.946 1.00 26.11 100 MET D C 1
ATOM 5428 O O . MET D 1 100 ? -31.875 -91.691 -3.691 1.00 25.32 100 MET D O 1
ATOM 5433 N N . ALA D 1 101 ? -33.331 -89.979 -3.292 1.00 25.27 101 ALA D N 1
ATOM 5434 C CA . ALA D 1 101 ? -33.214 -89.345 -4.611 1.00 24.13 101 ALA D CA 1
ATOM 5435 C C . ALA D 1 101 ? -32.374 -88.057 -4.588 1.00 24.27 101 ALA D C 1
ATOM 5436 O O . ALA D 1 101 ? -32.206 -87.378 -5.621 1.00 24.39 101 ALA D O 1
ATOM 5438 N N . ILE D 1 102 ? -31.824 -87.751 -3.409 1.00 23.66 102 ILE D N 1
ATOM 5439 C CA . ILE D 1 102 ? -30.926 -86.613 -3.189 1.00 22.35 102 ILE D CA 1
ATOM 5440 C C . ILE D 1 102 ? -29.613 -87.021 -2.476 1.00 22.36 102 ILE D C 1
ATOM 5441 O O . ILE D 1 102 ? -29.602 -87.987 -1.691 1.00 21.93 102 ILE D O 1
ATOM 5446 N N . PRO D 1 103 ? -28.495 -86.281 -2.732 1.00 22.05 103 PRO D N 1
ATOM 5447 C CA . PRO D 1 103 ? -27.307 -86.554 -1.934 1.00 21.60 103 PRO D CA 1
ATOM 5448 C C . PRO D 1 103 ? -27.468 -86.039 -0.490 1.00 21.62 103 PRO D C 1
ATOM 5449 O O . PRO D 1 103 ? -28.272 -85.136 -0.227 1.00 21.74 103 PRO D O 1
ATOM 5453 N N . ILE D 1 104 ? -26.767 -86.659 0.450 1.00 21.14 104 ILE D N 1
ATOM 5454 C CA . ILE D 1 104 ? -26.698 -86.141 1.814 1.00 20.86 104 ILE D CA 1
ATOM 5455 C C . ILE D 1 104 ? -25.235 -85.919 2.222 1.00 20.92 104 ILE D C 1
ATOM 5456 O O . ILE D 1 104 ? -24.432 -86.857 2.258 1.00 22.18 104 ILE D O 1
ATOM 5461 N N . LEU D 1 105 ? -24.868 -84.682 2.517 1.00 20.77 105 LEU D N 1
ATOM 5462 C CA . LEU D 1 105 ? -23.516 -84.398 2.970 1.00 20.82 105 LEU D CA 1
ATOM 5463 C C . LEU D 1 105 ? -23.237 -85.039 4.341 1.00 21.46 105 LEU D C 1
ATOM 5464 O O . LEU D 1 105 ? -24.160 -85.215 5.143 1.00 21.51 105 LEU D O 1
ATOM 5469 N N . ALA D 1 106 ? -21.981 -85.434 4.580 1.00 21.65 106 ALA D N 1
ATOM 5470 C CA . ALA D 1 106 ? -21.518 -85.818 5.910 1.00 21.64 106 ALA D CA 1
ATOM 5471 C C . ALA D 1 106 ? -20.589 -84.689 6.381 1.00 22.05 106 ALA D C 1
ATOM 5472 O O . ALA D 1 106 ? -19.399 -84.666 6.049 1.00 21.87 106 ALA D O 1
ATOM 5474 N N . ASP D 1 107 ? -21.179 -83.734 7.108 1.00 21.91 107 ASP D N 1
ATOM 5475 C CA . ASP D 1 107 ? -20.482 -82.594 7.700 1.00 22.22 107 ASP D CA 1
ATOM 5476 C C . ASP D 1 107 ? -19.769 -83.058 8.999 1.00 22.45 107 ASP D C 1
ATOM 5477 O O . ASP D 1 107 ? -20.102 -82.624 10.098 1.00 22.61 107 ASP D O 1
ATOM 5482 N N . LYS D 1 108 ? -18.819 -83.974 8.870 1.00 22.74 108 LYS D N 1
ATOM 5483 C CA . LYS D 1 108 ? -18.215 -84.611 10.030 1.00 23.17 108 LYS D CA 1
ATOM 5484 C C . LYS D 1 108 ? -17.359 -83.669 10.872 1.00 23.78 108 LYS D C 1
ATOM 5485 O O . LYS D 1 108 ? -17.226 -83.889 12.059 1.00 24.26 108 LYS D O 1
ATOM 5491 N N . THR D 1 109 ? -16.774 -82.631 10.262 1.00 24.01 109 THR D N 1
ATOM 5492 C CA . THR D 1 109 ? -16.036 -81.604 10.992 1.00 23.85 109 THR D CA 1
ATOM 5493 C C . THR D 1 109 ? -16.994 -80.525 11.544 1.00 24.65 109 THR D C 1
ATOM 5494 O O . THR D 1 109 ? -16.579 -79.628 12.302 1.00 24.53 109 THR D O 1
ATOM 5498 N N . LYS D 1 110 ? -18.262 -80.597 11.128 1.00 24.61 110 LYS D N 1
ATOM 5499 C CA . LYS D 1 110 ? -19.288 -79.600 11.481 1.00 24.63 110 LYS D CA 1
ATOM 5500 C C . LYS D 1 110 ? -19.021 -78.220 10.873 1.00 25.21 110 LYS D C 1
ATOM 5501 O O . LYS D 1 110 ? -19.839 -77.319 11.042 1.00 26.25 110 LYS D O 1
ATOM 5507 N N . ASN D 1 111 ? -17.904 -78.026 10.182 1.00 24.75 111 ASN D N 1
ATOM 5508 C CA . ASN D 1 111 ? -17.607 -76.685 9.691 1.00 24.83 111 ASN D CA 1
ATOM 5509 C C . ASN D 1 111 ? -18.601 -76.073 8.690 1.00 24.58 111 ASN D C 1
ATOM 5510 O O . ASN D 1 111 ? -18.718 -74.829 8.595 1.00 24.06 111 ASN D O 1
ATOM 5515 N N . ILE D 1 112 ? -19.339 -76.935 7.980 1.00 24.05 112 ILE D N 1
ATOM 5516 C CA . ILE D 1 112 ? -20.316 -76.449 6.997 1.00 22.55 112 ILE D CA 1
ATOM 5517 C C . ILE D 1 112 ? -21.471 -75.801 7.721 1.00 22.92 112 ILE D C 1
ATOM 5518 O O . ILE D 1 112 ? -21.885 -74.706 7.377 1.00 23.38 112 ILE D O 1
ATOM 5523 N N . ALA D 1 113 ? -21.992 -76.484 8.730 1.00 23.03 113 ALA D N 1
ATOM 5524 C CA . ALA D 1 113 ? -23.076 -75.935 9.539 1.00 23.11 113 ALA D CA 1
ATOM 5525 C C . ALA D 1 113 ? -22.585 -74.694 10.285 1.00 23.57 113 ALA D C 1
ATOM 5526 O O . ALA D 1 113 ? -23.300 -73.677 10.344 1.00 23.69 113 ALA D O 1
ATOM 5528 N N . ARG D 1 114 ? -21.373 -74.769 10.851 1.00 23.98 114 ARG D N 1
ATOM 5529 C CA . ARG D 1 114 ? -20.756 -73.587 11.490 1.00 24.79 114 ARG D CA 1
ATOM 5530 C C . ARG D 1 114 ? -20.790 -72.400 10.563 1.00 24.58 114 ARG D C 1
ATOM 5531 O O . ARG D 1 114 ? -21.176 -71.311 10.992 1.00 25.06 114 ARG D O 1
ATOM 5539 N N . SER D 1 115 ? -20.425 -72.621 9.292 1.00 24.07 115 SER D N 1
ATOM 5540 C CA . SER D 1 115 ? -20.346 -71.539 8.326 1.00 23.49 115 SER D CA 1
ATOM 5541 C C . SER D 1 115 ? -21.704 -70.998 7.882 1.00 23.16 115 SER D C 1
ATOM 5542 O O . SER D 1 115 ? -21.796 -69.867 7.372 1.00 23.10 115 SER D O 1
ATOM 5545 N N . TYR D 1 116 ? -22.753 -71.792 8.076 1.00 22.25 116 TYR D N 1
ATOM 5546 C CA . TYR D 1 116 ? -24.116 -71.351 7.765 1.00 22.29 116 TYR D CA 1
ATOM 5547 C C . TYR D 1 116 ? -24.816 -70.751 8.994 1.00 22.45 116 TYR D C 1
ATOM 5548 O O . TYR D 1 116 ? -25.975 -70.346 8.962 1.00 22.48 116 TYR D O 1
ATOM 5557 N N . GLY D 1 117 ? -24.041 -70.666 10.074 1.00 23.28 117 GLY D N 1
ATOM 5558 C CA . GLY D 1 117 ? -24.487 -70.254 11.385 1.00 23.68 117 GLY D CA 1
ATOM 5559 C C . GLY D 1 117 ? -25.658 -71.036 11.966 1.00 24.05 117 GLY D C 1
ATOM 5560 O O . GLY D 1 117 ? -26.493 -70.442 12.645 1.00 24.73 117 GLY D O 1
ATOM 5561 N N . VAL D 1 118 ? -25.730 -72.343 11.729 1.00 23.85 118 VAL D N 1
ATOM 5562 C CA . VAL D 1 118 ? -26.804 -73.146 12.304 1.00 23.89 118 VAL D CA 1
ATOM 5563 C C . VAL D 1 118 ? -26.332 -74.261 13.253 1.00 24.65 118 VAL D C 1
ATOM 5564 O O . VAL D 1 118 ? -27.120 -75.161 13.581 1.00 24.96 118 VAL D O 1
ATOM 5568 N N . LEU D 1 119 ? -25.080 -74.236 13.701 1.00 25.59 119 LEU D N 1
ATOM 5569 C CA . LEU D 1 119 ? -24.593 -75.302 14.624 1.00 27.12 119 LEU D CA 1
ATOM 5570 C C . LEU D 1 119 ? -24.931 -74.987 16.072 1.00 28.42 119 LEU D C 1
ATOM 5571 O O . LEU D 1 119 ? -24.486 -73.979 16.589 1.00 28.98 119 LEU D O 1
ATOM 5576 N N . GLU D 1 120 ? -25.730 -75.826 16.723 1.00 29.47 120 GLU D N 1
ATOM 5577 C CA . GLU D 1 120 ? -25.907 -75.747 18.166 1.00 31.15 120 GLU D CA 1
ATOM 5578 C C . GLU D 1 120 ? -24.657 -76.369 18.838 1.00 31.38 120 GLU D C 1
ATOM 5579 O O . GLU D 1 120 ? -24.536 -77.582 18.957 1.00 31.22 120 GLU D O 1
ATOM 5585 N N . GLU D 1 121 ? -23.719 -75.513 19.251 1.00 32.81 121 GLU D N 1
ATOM 5586 C CA . GLU D 1 121 ? -22.373 -75.918 19.736 1.00 33.22 121 GLU D CA 1
ATOM 5587 C C . GLU D 1 121 ? -22.347 -76.827 20.941 1.00 33.60 121 GLU D C 1
ATOM 5588 O O . GLU D 1 121 ? -21.451 -77.652 21.059 1.00 33.80 121 GLU D O 1
ATOM 5594 N N . SER D 1 122 ? -23.313 -76.685 21.840 1.00 34.19 122 SER D N 1
ATOM 5595 C CA . SER D 1 122 ? -23.298 -77.469 23.066 1.00 34.97 122 SER D CA 1
ATOM 5596 C C . SER D 1 122 ? -23.644 -78.932 22.792 1.00 34.82 122 SER D C 1
ATOM 5597 O O . SER D 1 122 ? -23.108 -79.839 23.440 1.00 35.31 122 SER D O 1
ATOM 5600 N N . GLN D 1 123 ? -24.522 -79.155 21.814 1.00 34.09 123 GLN D N 1
ATOM 5601 C CA . GLN D 1 123 ? -24.900 -80.504 21.402 1.00 33.35 123 GLN D CA 1
ATOM 5602 C C . GLN D 1 123 ? -24.133 -80.986 20.182 1.00 31.72 123 GLN D C 1
ATOM 5603 O O . GLN D 1 123 ? -24.183 -82.163 19.853 1.00 32.27 123 GLN D O 1
ATOM 5609 N N . GLY D 1 124 ? -23.422 -80.077 19.521 1.00 29.97 124 GLY D N 1
ATOM 5610 C CA . GLY D 1 124 ? -22.713 -80.393 18.295 1.00 27.83 124 GLY D CA 1
ATOM 5611 C C . GLY D 1 124 ? -23.607 -80.781 17.125 1.00 26.46 124 GLY D C 1
ATOM 5612 O O . GLY D 1 124 ? -23.195 -81.558 16.284 1.00 26.99 124 GLY D O 1
ATOM 5613 N N . VAL D 1 125 ? -24.821 -80.245 17.042 1.00 24.49 125 VAL D N 1
ATOM 5614 C CA . VAL D 1 125 ? -25.695 -80.591 15.913 1.00 23.68 125 VAL D CA 1
ATOM 5615 C C . VAL D 1 125 ? -26.335 -79.347 15.246 1.00 23.45 125 VAL D C 1
ATOM 5616 O O . VAL D 1 125 ? -26.489 -78.273 15.883 1.00 22.24 125 VAL D O 1
ATOM 5620 N N . ALA D 1 126 ? -26.687 -79.504 13.967 1.00 21.78 126 ALA D N 1
ATOM 5621 C CA . ALA D 1 126 ? -27.298 -78.431 13.221 1.00 21.33 126 ALA D CA 1
ATOM 5622 C C . ALA D 1 126 ? -28.754 -78.220 13.598 1.00 20.62 126 ALA D C 1
ATOM 5623 O O . ALA D 1 126 ? -29.502 -79.169 13.747 1.00 20.87 126 ALA D O 1
ATOM 5625 N N . TYR D 1 127 ? -29.164 -76.970 13.719 1.00 20.39 127 TYR D N 1
ATOM 5626 C CA . TYR D 1 127 ? -30.579 -76.640 13.660 1.00 20.01 127 TYR D CA 1
ATOM 5627 C C . TYR D 1 127 ? -31.166 -76.995 12.299 1.00 19.92 127 TYR D C 1
ATOM 5628 O O . TYR D 1 127 ? -30.429 -77.380 11.395 1.00 19.24 127 TYR D O 1
ATOM 5637 N N . ARG D 1 128 ? -32.493 -76.854 12.164 1.00 20.01 128 ARG D N 1
ATOM 5638 C CA . ARG D 1 128 ? -33.174 -77.107 10.901 1.00 19.34 128 ARG D CA 1
ATOM 5639 C C . ARG D 1 128 ? -33.078 -75.888 10.025 1.00 19.47 128 ARG D C 1
ATOM 5640 O O . ARG D 1 128 ? -34.094 -75.225 9.752 1.00 19.71 128 ARG D O 1
ATOM 5648 N N . GLY D 1 129 ? -31.856 -75.590 9.574 1.00 19.17 129 GLY D N 1
ATOM 5649 C CA . GLY D 1 129 ? -31.624 -74.490 8.627 1.00 19.60 129 GLY D CA 1
ATOM 5650 C C . GLY D 1 129 ? -31.687 -74.896 7.159 1.00 20.31 129 GLY D C 1
ATOM 5651 O O . GLY D 1 129 ? -31.131 -75.930 6.756 1.00 21.23 129 GLY D O 1
ATOM 5652 N N . LEU D 1 130 ? -32.391 -74.091 6.371 1.00 20.45 130 LEU D N 1
ATOM 5653 C CA . LEU D 1 130 ? -32.569 -74.306 4.934 1.00 20.37 130 LEU D CA 1
ATOM 5654 C C . LEU D 1 130 ? -32.202 -73.021 4.231 1.00 20.68 130 LEU D C 1
ATOM 5655 O O . LEU D 1 130 ? -32.626 -71.942 4.685 1.00 21.44 130 LEU D O 1
ATOM 5660 N N . PHE D 1 131 ? -31.444 -73.140 3.143 1.00 20.10 131 PHE D N 1
ATOM 5661 C CA . PHE D 1 131 ? -30.918 -71.999 2.392 1.00 21.05 131 PHE D CA 1
ATOM 5662 C C . PHE D 1 131 ? -31.208 -72.124 0.891 1.00 21.53 131 PHE D C 1
ATOM 5663 O O . PHE D 1 131 ? -31.004 -73.184 0.289 1.00 21.75 131 PHE D O 1
ATOM 5671 N N . ILE D 1 132 ? -31.723 -71.048 0.305 1.00 21.98 132 ILE D N 1
ATOM 5672 C CA . ILE D 1 132 ? -31.910 -70.970 -1.147 1.00 21.90 132 ILE D CA 1
ATOM 5673 C C . ILE D 1 132 ? -30.790 -70.147 -1.816 1.00 22.06 132 ILE D C 1
ATOM 5674 O O . ILE D 1 132 ? -30.582 -68.964 -1.548 1.00 20.99 132 ILE D O 1
ATOM 5679 N N . ILE D 1 133 ? -30.078 -70.818 -2.706 1.00 22.79 133 ILE D N 1
ATOM 5680 C CA . ILE D 1 133 ? -28.915 -70.268 -3.351 1.00 22.59 133 ILE D CA 1
ATOM 5681 C C . ILE D 1 133 ? -29.166 -70.187 -4.857 1.00 23.21 133 ILE D C 1
ATOM 5682 O O . ILE D 1 133 ? -29.767 -71.100 -5.452 1.00 23.28 133 ILE D O 1
ATOM 5687 N N . ASP D 1 134 ? -28.747 -69.079 -5.470 1.00 22.98 134 ASP D N 1
ATOM 5688 C CA . ASP D 1 134 ? -29.026 -68.903 -6.882 1.00 23.36 134 ASP D CA 1
ATOM 5689 C C . ASP D 1 134 ? -27.925 -69.468 -7.820 1.00 23.56 134 ASP D C 1
ATOM 5690 O O . ASP D 1 134 ? -26.858 -69.926 -7.340 1.00 23.33 134 ASP D O 1
ATOM 5695 N N . PRO D 1 135 ? -28.178 -69.465 -9.155 1.00 24.00 135 PRO D N 1
ATOM 5696 C CA . PRO D 1 135 ? -27.148 -69.985 -10.050 1.00 24.40 135 PRO D CA 1
ATOM 5697 C C . PRO D 1 135 ? -25.857 -69.157 -10.014 1.00 25.48 135 PRO D C 1
ATOM 5698 O O . PRO D 1 135 ? -24.826 -69.632 -10.474 1.00 26.39 135 PRO D O 1
ATOM 5702 N N . HIS D 1 136 ? -25.857 -67.962 -9.433 1.00 26.31 136 HIS D N 1
ATOM 5703 C CA . HIS D 1 136 ? -24.571 -67.226 -9.349 1.00 27.24 136 HIS D CA 1
ATOM 5704 C C . HIS D 1 136 ? -23.818 -67.564 -8.089 1.00 26.28 136 HIS D C 1
ATOM 5705 O O . HIS D 1 136 ? -22.710 -67.082 -7.875 1.00 26.46 136 HIS D O 1
ATOM 5712 N N . GLY D 1 137 ? -24.415 -68.410 -7.264 1.00 25.68 137 GLY D N 1
ATOM 5713 C CA . GLY D 1 137 ? -23.777 -68.796 -6.026 1.00 24.90 137 GLY D CA 1
ATOM 5714 C C . GLY D 1 137 ? -24.211 -67.919 -4.867 1.00 24.89 137 GLY D C 1
ATOM 5715 O O . GLY D 1 137 ? -23.690 -68.089 -3.758 1.00 25.53 137 GLY D O 1
ATOM 5716 N N . MET D 1 138 ? -25.160 -67.004 -5.110 1.00 24.01 138 MET D N 1
ATOM 5717 C CA . MET D 1 138 ? -25.614 -66.039 -4.092 1.00 24.49 138 MET D CA 1
ATOM 5718 C C . MET D 1 138 ? -26.746 -66.544 -3.183 1.00 23.61 138 MET D C 1
ATOM 5719 O O . MET D 1 138 ? -27.781 -67.059 -3.652 1.00 23.17 138 MET D O 1
ATOM 5724 N N . LEU D 1 139 ? -26.538 -66.394 -1.882 1.00 22.61 139 LEU D N 1
ATOM 5725 C CA . LEU D 1 139 ? -27.590 -66.685 -0.900 1.00 21.87 139 LEU D CA 1
ATOM 5726 C C . LEU D 1 139 ? -28.788 -65.717 -1.067 1.00 21.60 139 LEU D C 1
ATOM 5727 O O . LEU D 1 139 ? -28.610 -64.488 -1.144 1.00 21.19 139 LEU D O 1
ATOM 5732 N N . ARG D 1 140 ? -30.005 -66.255 -1.085 1.00 21.25 140 ARG D N 1
ATOM 5733 C CA . ARG D 1 140 ? -31.178 -65.411 -1.266 1.00 21.16 140 ARG D CA 1
ATOM 5734 C C . ARG D 1 140 ? -32.256 -65.562 -0.169 1.00 21.12 140 ARG D C 1
ATOM 5735 O O . ARG D 1 140 ? -33.154 -64.677 -0.019 1.00 20.58 140 ARG D O 1
ATOM 5743 N N . GLN D 1 141 ? -32.229 -66.684 0.550 1.00 20.01 141 GLN D N 1
ATOM 5744 C CA . GLN D 1 141 ? -33.326 -66.984 1.492 1.00 19.55 141 GLN D CA 1
ATOM 5745 C C . GLN D 1 141 ? -32.792 -67.817 2.646 1.00 19.30 141 GLN D C 1
ATOM 5746 O O . GLN D 1 141 ? -32.044 -68.758 2.425 1.00 19.51 141 GLN D O 1
ATOM 5752 N N . ILE D 1 142 ? -33.123 -67.431 3.881 1.00 19.28 142 ILE D N 1
ATOM 5753 C CA . ILE D 1 142 ? -32.745 -68.216 5.059 1.00 19.05 142 ILE D CA 1
ATOM 5754 C C . ILE D 1 142 ? -34.000 -68.672 5.830 1.00 19.56 142 ILE D C 1
ATOM 5755 O O . ILE D 1 142 ? -34.894 -67.879 6.106 1.00 20.24 142 ILE D O 1
ATOM 5760 N N . THR D 1 143 ? -34.062 -69.944 6.181 1.00 19.83 143 THR D N 1
ATOM 5761 C CA . THR D 1 143 ? -35.141 -70.482 7.037 1.00 19.67 143 THR D CA 1
ATOM 5762 C C . THR D 1 143 ? -34.465 -71.367 8.082 1.00 19.95 143 THR D C 1
ATOM 5763 O O . THR D 1 143 ? -33.663 -72.235 7.727 1.00 20.45 143 THR D O 1
ATOM 5767 N N . VAL D 1 144 ? -34.724 -71.107 9.360 1.00 20.51 144 VAL D N 1
ATOM 5768 C CA . VAL D 1 144 ? -34.170 -71.923 10.462 1.00 20.32 144 VAL D CA 1
ATOM 5769 C C . VAL D 1 144 ? -35.276 -72.224 11.454 1.00 20.20 144 VAL D C 1
ATOM 5770 O O . VAL D 1 144 ? -35.886 -71.314 11.976 1.00 21.23 144 VAL D O 1
ATOM 5774 N N . ASN D 1 145 ? -35.517 -73.505 11.705 1.00 20.39 145 ASN D N 1
ATOM 5775 C CA . ASN D 1 145 ? -36.498 -73.990 12.690 1.00 19.61 145 ASN D CA 1
ATOM 5776 C C . ASN D 1 145 ? -35.781 -74.608 13.873 1.00 20.46 145 ASN D C 1
ATOM 5777 O O . ASN D 1 145 ? -34.707 -75.206 13.730 1.00 19.12 145 ASN D O 1
ATOM 5782 N N . ASP D 1 146 ? -36.395 -74.470 15.048 1.00 21.03 146 ASP D N 1
ATOM 5783 C CA . ASP D 1 146 ? -35.945 -75.143 16.238 1.00 20.58 146 ASP D CA 1
ATOM 5784 C C . ASP D 1 146 ? -36.214 -76.640 16.016 1.00 21.48 146 ASP D C 1
ATOM 5785 O O . ASP D 1 146 ? -37.076 -77.035 15.180 1.00 21.60 146 ASP D O 1
ATOM 5790 N N . MET D 1 147 ? -35.478 -77.466 16.752 1.00 20.76 147 MET D N 1
ATOM 5791 C CA . MET D 1 147 ? -35.513 -78.925 16.611 1.00 20.66 147 MET D CA 1
ATOM 5792 C C . MET D 1 147 ? -36.885 -79.638 16.368 1.00 20.71 147 MET D C 1
ATOM 5793 O O . MET D 1 147 ? -36.955 -80.577 15.551 1.00 20.65 147 MET D O 1
ATOM 5798 N N . PRO D 1 148 ? -37.964 -79.200 17.040 1.00 20.25 148 PRO D N 1
ATOM 5799 C CA . PRO D 1 148 ? -39.121 -80.068 16.989 1.00 19.99 148 PRO D CA 1
ATOM 5800 C C . PRO D 1 148 ? -40.142 -79.697 15.948 1.00 19.95 148 PRO D C 1
ATOM 5801 O O . PRO D 1 148 ? -41.213 -80.342 15.920 1.00 19.53 148 PRO D O 1
ATOM 5805 N N . VAL D 1 149 ? -39.827 -78.716 15.093 1.00 17.99 149 VAL D N 1
ATOM 5806 C CA . VAL D 1 149 ? -40.787 -78.306 14.086 1.00 17.82 149 VAL D CA 1
ATOM 5807 C C . VAL D 1 149 ? -40.240 -78.347 12.665 1.00 18.39 149 VAL D C 1
ATOM 5808 O O . VAL D 1 149 ? -39.336 -77.554 12.279 1.00 18.99 149 VAL D O 1
ATOM 5812 N N . GLY D 1 150 ? -40.806 -79.253 11.878 1.00 18.65 150 GLY D N 1
ATOM 5813 C CA . GLY D 1 150 ? -40.398 -79.468 10.497 1.00 18.77 150 GLY D CA 1
ATOM 5814 C C . GLY D 1 150 ? -40.706 -78.320 9.562 1.00 19.80 150 GLY D C 1
ATOM 5815 O O . GLY D 1 150 ? -41.608 -77.476 9.815 1.00 19.26 150 GLY D O 1
ATOM 5816 N N . ARG D 1 151 ? -39.948 -78.312 8.472 1.00 19.90 151 ARG D N 1
ATOM 5817 C CA . ARG D 1 151 ? -40.089 -77.357 7.402 1.00 20.35 151 ARG D CA 1
ATOM 5818 C C . ARG D 1 151 ? -41.247 -77.689 6.437 1.00 21.93 151 ARG D C 1
ATOM 5819 O O . ARG D 1 151 ? -41.964 -78.715 6.611 1.00 22.70 151 ARG D O 1
ATOM 5827 N N . SER D 1 152 ? -41.492 -76.798 5.475 1.00 22.22 152 SER D N 1
ATOM 5828 C CA . SER D 1 152 ? -42.566 -77.004 4.499 1.00 22.95 152 SER D CA 1
ATOM 5829 C C . SER D 1 152 ? -42.013 -77.049 3.088 1.00 23.05 152 SER D C 1
ATOM 5830 O O . SER D 1 152 ? -41.472 -76.044 2.601 1.00 24.12 152 SER D O 1
ATOM 5833 N N . VAL D 1 153 ? -42.124 -78.204 2.431 1.00 24.04 153 VAL D N 1
ATOM 5834 C CA . VAL D 1 153 ? -41.723 -78.343 1.017 1.00 24.05 153 VAL D CA 1
ATOM 5835 C C . VAL D 1 153 ? -42.503 -77.361 0.130 1.00 24.81 153 VAL D C 1
ATOM 5836 O O . VAL D 1 153 ? -41.916 -76.685 -0.701 1.00 25.15 153 VAL D O 1
ATOM 5840 N N . GLU D 1 154 ? -43.808 -77.233 0.358 1.00 25.49 154 GLU D N 1
ATOM 5841 C CA . GLU D 1 154 ? -44.638 -76.307 -0.411 1.00 25.87 154 GLU D CA 1
ATOM 5842 C C . GLU D 1 154 ? -44.159 -74.856 -0.312 1.00 25.43 154 GLU D C 1
ATOM 5843 O O . GLU D 1 154 ? -44.064 -74.162 -1.330 1.00 25.67 154 GLU D O 1
ATOM 5849 N N . GLU D 1 155 ? -43.805 -74.406 0.894 1.00 25.21 155 GLU D N 1
ATOM 5850 C CA . GLU D 1 155 ? -43.292 -73.028 1.081 1.00 23.62 155 GLU D CA 1
ATOM 5851 C C . GLU D 1 155 ? -42.015 -72.783 0.325 1.00 23.23 155 GLU D C 1
ATOM 5852 O O . GLU D 1 155 ? -41.843 -71.717 -0.249 1.00 24.43 155 GLU D O 1
ATOM 5858 N N . VAL D 1 156 ? -41.119 -73.764 0.313 1.00 23.19 156 VAL D N 1
ATOM 5859 C CA . VAL D 1 156 ? -39.796 -73.595 -0.317 1.00 22.52 156 VAL D CA 1
ATOM 5860 C C . VAL D 1 156 ? -39.965 -73.499 -1.814 1.00 22.98 156 VAL D C 1
ATOM 5861 O O . VAL D 1 156 ? -39.288 -72.684 -2.465 1.00 23.22 156 VAL D O 1
ATOM 5865 N N . LEU D 1 157 ? -40.867 -74.321 -2.357 1.00 22.48 157 LEU D N 1
ATOM 5866 C CA . LEU D 1 157 ? -41.195 -74.256 -3.774 1.00 22.70 157 LEU D CA 1
ATOM 5867 C C . LEU D 1 157 ? -41.818 -72.914 -4.111 1.00 22.70 157 LEU D C 1
ATOM 5868 O O . LEU D 1 157 ? -41.398 -72.295 -5.096 1.00 23.27 157 LEU D O 1
ATOM 5873 N N . ARG D 1 158 ? -42.774 -72.445 -3.293 1.00 22.52 158 ARG D N 1
ATOM 5874 C CA . ARG D 1 158 ? -43.376 -71.113 -3.485 1.00 22.89 158 ARG D CA 1
ATOM 5875 C C . ARG D 1 158 ? -42.262 -70.067 -3.636 1.00 23.95 158 ARG D C 1
ATOM 5876 O O . ARG D 1 158 ? -42.275 -69.283 -4.603 1.00 25.01 158 ARG D O 1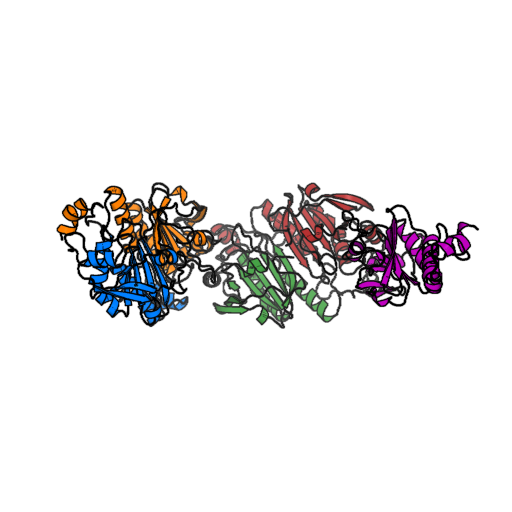
ATOM 5884 N N . LEU D 1 159 ? -41.272 -70.101 -2.738 1.00 23.74 159 LEU D N 1
ATOM 5885 C CA . LEU D 1 159 ? -40.194 -69.090 -2.686 1.00 23.85 159 LEU D CA 1
ATOM 5886 C C . LEU D 1 159 ? -39.283 -69.114 -3.911 1.00 24.16 159 LEU D C 1
ATOM 5887 O O . LEU D 1 159 ? -38.806 -68.080 -4.387 1.00 23.54 159 LEU D O 1
ATOM 5892 N N . LEU D 1 160 ? -38.998 -70.331 -4.371 1.00 25.02 160 LEU D N 1
ATOM 5893 C CA . LEU D 1 160 ? -38.200 -70.590 -5.567 1.00 25.37 160 LEU D CA 1
ATOM 5894 C C . LEU D 1 160 ? -38.915 -70.019 -6.780 1.00 25.64 160 LEU D C 1
ATOM 5895 O O . LEU D 1 160 ? -38.338 -69.261 -7.565 1.00 26.48 160 LEU D O 1
ATOM 5900 N N . GLU D 1 161 ? -40.191 -70.324 -6.920 1.00 26.39 161 GLU D N 1
ATOM 5901 C CA . GLU D 1 161 ? -40.967 -69.751 -8.032 1.00 27.68 161 GLU D CA 1
ATOM 5902 C C . GLU D 1 161 ? -40.974 -68.208 -8.015 1.00 28.12 161 GLU D C 1
ATOM 5903 O O . GLU D 1 161 ? -40.835 -67.579 -9.077 1.00 29.29 161 GLU D O 1
ATOM 5909 N N . ALA D 1 162 ? -41.088 -67.621 -6.813 1.00 27.11 162 ALA D N 1
ATOM 5910 C CA . ALA D 1 162 ? -41.075 -66.181 -6.641 1.00 26.36 162 ALA D CA 1
ATOM 5911 C C . ALA D 1 162 ? -39.760 -65.560 -7.084 1.00 25.79 162 ALA D C 1
ATOM 5912 O O . ALA D 1 162 ? -39.746 -64.629 -7.880 1.00 25.22 162 ALA D O 1
ATOM 5914 N N . PHE D 1 163 ? -38.657 -66.089 -6.574 1.00 25.88 163 PHE D N 1
ATOM 5915 C CA . PHE D 1 163 ? -37.335 -65.587 -6.930 1.00 26.21 163 PHE D CA 1
ATOM 5916 C C . PHE D 1 163 ? -37.041 -65.718 -8.437 1.00 26.73 163 PHE D C 1
ATOM 5917 O O . PHE D 1 163 ? -36.320 -64.887 -9.022 1.00 26.72 163 PHE D O 1
ATOM 5925 N N . GLN D 1 164 ? -37.615 -66.749 -9.055 1.00 26.56 164 GLN D N 1
ATOM 5926 C CA . GLN D 1 164 ? -37.391 -66.999 -10.464 1.00 27.27 164 GLN D CA 1
ATOM 5927 C C . GLN D 1 164 ? -38.223 -66.006 -11.274 1.00 27.55 164 GLN D C 1
ATOM 5928 O O . GLN D 1 164 ? -37.741 -65.461 -12.282 1.00 27.39 164 GLN D O 1
ATOM 5934 N N . PHE D 1 165 ? -39.445 -65.753 -10.799 1.00 27.74 165 PHE D N 1
ATOM 5935 C CA . PHE D 1 165 ? -40.326 -64.766 -11.406 1.00 28.11 165 PHE D CA 1
ATOM 5936 C C . PHE D 1 165 ? -39.632 -63.393 -11.395 1.00 28.27 165 PHE D C 1
ATOM 5937 O O . PHE D 1 165 ? -39.575 -62.733 -12.430 1.00 28.26 165 PHE D O 1
ATOM 5945 N N . VAL D 1 166 ? -39.081 -62.997 -10.246 1.00 28.69 166 VAL D N 1
ATOM 5946 C CA . VAL D 1 166 ? -38.259 -61.776 -10.128 1.00 29.40 166 VAL D CA 1
ATOM 5947 C C . VAL D 1 166 ? -37.106 -61.683 -11.157 1.00 30.61 166 VAL D C 1
ATOM 5948 O O . VAL D 1 166 ? -36.940 -60.659 -11.812 1.00 31.18 166 VAL D O 1
ATOM 5952 N N . GLU D 1 167 ? -36.308 -62.742 -11.298 1.00 32.51 167 GLU D N 1
ATOM 5953 C CA . GLU D 1 167 ? -35.122 -62.696 -12.169 1.00 33.97 167 GLU D CA 1
ATOM 5954 C C . GLU D 1 167 ? -35.535 -62.655 -13.626 1.00 34.48 167 GLU D C 1
ATOM 5955 O O . GLU D 1 167 ? -34.871 -62.024 -14.445 1.00 34.63 167 GLU D O 1
ATOM 5961 N N . LYS D 1 168 ? -36.644 -63.316 -13.937 1.00 34.74 168 LYS D N 1
ATOM 5962 C CA . LYS D 1 168 ? -37.178 -63.346 -15.295 1.00 35.60 168 LYS D CA 1
ATOM 5963 C C . LYS D 1 168 ? -37.838 -62.026 -15.731 1.00 35.32 168 LYS D C 1
ATOM 5964 O O . LYS D 1 168 ? -37.617 -61.573 -16.853 1.00 35.78 168 LYS D O 1
ATOM 5970 N N . HIS D 1 169 ? -38.652 -61.433 -14.856 1.00 35.04 169 HIS D N 1
ATOM 5971 C CA . HIS D 1 169 ? -39.502 -60.295 -15.223 1.00 35.05 169 HIS D CA 1
ATOM 5972 C C . HIS D 1 169 ? -39.069 -58.944 -14.680 1.00 34.69 169 HIS D C 1
ATOM 5973 O O . HIS D 1 169 ? -39.680 -57.934 -15.003 1.00 35.12 169 HIS D O 1
ATOM 5980 N N . GLY D 1 170 ? -38.040 -58.915 -13.845 1.00 34.39 170 GLY D N 1
ATOM 5981 C CA . GLY D 1 170 ? -37.641 -57.661 -13.182 1.00 33.85 170 GLY D CA 1
ATOM 5982 C C . GLY D 1 170 ? -38.784 -56.989 -12.425 1.00 32.99 170 GLY D C 1
ATOM 5983 O O . GLY D 1 170 ? -38.911 -55.765 -12.450 1.00 33.03 170 GLY D O 1
ATOM 5984 N N . GLU D 1 171 ? -39.613 -57.812 -11.776 1.00 32.14 171 GLU D N 1
ATOM 5985 C CA . GLU D 1 171 ? -40.740 -57.389 -10.937 1.00 31.20 171 GLU D CA 1
ATOM 5986 C C . GLU D 1 171 ? -40.528 -57.944 -9.515 1.00 30.38 171 GLU D C 1
ATOM 5987 O O . GLU D 1 171 ? -39.637 -58.780 -9.312 1.00 31.11 171 GLU D O 1
ATOM 5993 N N . VAL D 1 172 ? -41.310 -57.503 -8.534 1.00 28.42 172 VAL D N 1
ATOM 5994 C CA . VAL D 1 172 ? -41.159 -58.024 -7.168 1.00 27.61 172 VAL D CA 1
ATOM 5995 C C . VAL D 1 172 ? -42.405 -58.795 -6.756 1.00 27.40 172 VAL D C 1
ATOM 5996 O O . VAL D 1 172 ? -43.481 -58.483 -7.217 1.00 27.35 172 VAL D O 1
ATOM 6000 N N . CYS D 1 173 ? -42.256 -59.812 -5.909 1.00 27.23 173 CYS D N 1
ATOM 6001 C CA . CYS D 1 173 ? -43.426 -60.584 -5.448 1.00 27.37 173 CYS D CA 1
ATOM 6002 C C . CYS D 1 173 ? -43.975 -60.201 -4.068 1.00 26.67 173 CYS D C 1
ATOM 6003 O O . CYS D 1 173 ? -43.286 -60.302 -3.052 1.00 26.37 173 CYS D O 1
ATOM 6006 N N . PRO D 1 174 ? -45.246 -59.787 -4.038 1.00 26.44 174 PRO D N 1
ATOM 6007 C CA . PRO D 1 174 ? -45.941 -59.344 -2.837 1.00 26.14 174 PRO D CA 1
ATOM 6008 C C . PRO D 1 174 ? -46.065 -60.441 -1.773 1.00 26.30 174 PRO D C 1
ATOM 6009 O O . PRO D 1 174 ? -45.803 -61.625 -2.049 1.00 26.62 174 PRO D O 1
ATOM 6013 N N . ALA D 1 175 ? -46.451 -60.067 -0.555 1.00 26.00 175 ALA D N 1
ATOM 6014 C CA . ALA D 1 175 ? -46.853 -61.081 0.430 1.00 26.37 175 ALA D CA 1
ATOM 6015 C C . ALA D 1 175 ? -47.799 -62.153 -0.197 1.00 26.22 175 ALA D C 1
ATOM 6016 O O . ALA D 1 175 ? -48.707 -61.828 -0.961 1.00 24.90 175 ALA D O 1
ATOM 6018 N N . ASN D 1 176 ? -47.529 -63.419 0.114 1.00 26.82 176 ASN D N 1
ATOM 6019 C CA . ASN D 1 176 ? -48.395 -64.557 -0.224 1.00 28.03 176 ASN D CA 1
ATOM 6020 C C . ASN D 1 176 ? -48.447 -64.971 -1.703 1.00 28.92 176 ASN D C 1
ATOM 6021 O O . ASN D 1 176 ? -49.259 -65.815 -2.086 1.00 29.20 176 ASN D O 1
ATOM 6026 N N . TRP D 1 177 ? -47.570 -64.397 -2.522 1.00 29.79 177 TRP D N 1
ATOM 6027 C CA . TRP D 1 177 ? -47.506 -64.710 -3.948 1.00 30.75 177 TRP D CA 1
ATOM 6028 C C . TRP D 1 177 ? -47.395 -66.206 -4.209 1.00 33.12 177 TRP D C 1
ATOM 6029 O O . TRP D 1 177 ? -46.592 -66.906 -3.564 1.00 33.82 177 TRP D O 1
ATOM 6040 N N . LYS D 1 178 ? -48.191 -66.694 -5.159 1.00 35.29 178 LYS D N 1
ATOM 6041 C CA . LYS D 1 178 ? -48.092 -68.073 -5.659 1.00 36.82 178 LYS D CA 1
ATOM 6042 C C . LYS D 1 178 ? -47.967 -67.980 -7.174 1.00 37.51 178 LYS D C 1
ATOM 6043 O O . LYS D 1 178 ? -48.251 -66.924 -7.745 1.00 37.59 178 LYS D O 1
ATOM 6049 N N . LYS D 1 179 ? -47.515 -69.048 -7.833 1.00 38.65 179 LYS D N 1
ATOM 6050 C CA . LYS D 1 179 ? -47.387 -69.016 -9.305 1.00 39.82 179 LYS D CA 1
ATOM 6051 C C . LYS D 1 179 ? -48.652 -68.455 -9.952 1.00 39.97 179 LYS D C 1
ATOM 6052 O O . LYS D 1 179 ? -49.763 -68.849 -9.591 1.00 39.77 179 LYS D O 1
ATOM 6058 N N . GLY D 1 180 ? -48.483 -67.511 -10.876 1.00 40.39 180 GLY D N 1
ATOM 6059 C CA . GLY D 1 180 ? -49.624 -66.960 -11.609 1.00 40.58 180 GLY D CA 1
ATOM 6060 C C . GLY D 1 180 ? -50.320 -65.783 -10.941 1.00 40.58 180 GLY D C 1
ATOM 6061 O O . GLY D 1 180 ? -51.243 -65.196 -11.519 1.00 40.87 180 GLY D O 1
ATOM 6062 N N . ASP D 1 181 ? -49.894 -65.434 -9.726 1.00 39.78 181 ASP D N 1
ATOM 6063 C CA . ASP D 1 181 ? -50.282 -64.161 -9.145 1.00 39.26 181 ASP D CA 1
ATOM 6064 C C . ASP D 1 181 ? -49.499 -63.093 -9.915 1.00 38.87 181 ASP D C 1
ATOM 6065 O O . ASP D 1 181 ? -48.388 -63.371 -10.397 1.00 37.75 181 ASP D O 1
ATOM 6070 N N . PRO D 1 182 ? -50.077 -61.878 -10.048 1.00 38.94 182 PRO D N 1
ATOM 6071 C CA . PRO D 1 182 ? -49.364 -60.759 -10.674 1.00 38.99 182 PRO D CA 1
ATOM 6072 C C . PRO D 1 182 ? -48.193 -60.234 -9.812 1.00 39.21 182 PRO D C 1
ATOM 6073 O O . PRO D 1 182 ? -48.218 -60.346 -8.566 1.00 39.22 182 PRO D O 1
ATOM 6077 N N . GLY D 1 183 ? -47.186 -59.680 -10.480 1.00 38.70 183 GLY D N 1
ATOM 6078 C CA . GLY D 1 183 ? -46.082 -59.037 -9.812 1.00 38.44 183 GLY D CA 1
ATOM 6079 C C . GLY D 1 183 ? -46.344 -57.545 -9.686 1.00 39.17 183 GLY D C 1
ATOM 6080 O O . GLY D 1 183 ? -47.468 -57.062 -9.918 1.00 38.73 183 GLY D O 1
ATOM 6081 N N . MET D 1 184 ? -45.298 -56.810 -9.308 1.00 38.71 184 MET D N 1
ATOM 6082 C CA . MET D 1 184 ? -45.375 -55.378 -9.209 1.00 38.34 184 MET D CA 1
ATOM 6083 C C . MET D 1 184 ? -44.030 -54.839 -9.695 1.00 38.09 184 MET D C 1
ATOM 6084 O O . MET D 1 184 ? -42.985 -55.425 -9.389 1.00 38.25 184 MET D O 1
ATOM 6089 N N . LYS D 1 185 ? -44.037 -53.758 -10.476 1.00 37.77 185 LYS D N 1
ATOM 6090 C CA . LYS D 1 185 ? -42.779 -53.079 -10.824 1.00 38.08 185 LYS D CA 1
ATOM 6091 C C . LYS D 1 185 ? -42.324 -52.200 -9.650 1.00 37.69 185 LYS D C 1
ATOM 6092 O O . LYS D 1 185 ? -43.092 -51.355 -9.168 1.00 37.18 185 LYS D O 1
ATOM 6098 N N . PRO D 1 186 ? -41.084 -52.403 -9.179 1.00 37.46 186 PRO D N 1
ATOM 6099 C CA . PRO D 1 186 ? -40.533 -51.702 -8.017 1.00 37.17 186 PRO D CA 1
ATOM 6100 C C . PRO D 1 186 ? -40.194 -50.233 -8.332 1.00 37.59 186 PRO D C 1
ATOM 6101 O O . PRO D 1 186 ? -39.037 -49.831 -8.232 1.00 36.53 186 PRO D O 1
ATOM 6105 N N . GLU D 1 187 ? -41.215 -49.468 -8.719 1.00 38.13 187 GLU D N 1
ATOM 6106 C CA . GLU D 1 187 ? -41.107 -48.046 -9.070 1.00 39.96 187 GLU D CA 1
ATOM 6107 C C . GLU D 1 187 ? -42.326 -47.268 -8.521 1.00 40.06 187 GLU D C 1
ATOM 6108 O O . GLU D 1 187 ? -43.457 -47.766 -8.575 1.00 40.14 187 GLU D O 1
ATOM 6114 N N . PRO D 1 188 ? -42.100 -46.060 -7.967 1.00 40.29 188 PRO D N 1
ATOM 6115 C CA . PRO D 1 188 ? -43.234 -45.313 -7.413 1.00 40.72 188 PRO D CA 1
ATOM 6116 C C . PRO D 1 188 ? -44.451 -45.260 -8.343 1.00 40.88 188 PRO D C 1
ATOM 6117 O O . PRO D 1 188 ? -45.521 -45.716 -7.953 1.00 41.17 188 PRO D O 1
ATOM 6121 N N . ASN D 1 189 ? -44.303 -44.738 -9.557 1.00 41.21 189 ASN D N 1
ATOM 6122 C CA . ASN D 1 189 ? -45.479 -44.531 -10.416 1.00 41.98 189 ASN D CA 1
ATOM 6123 C C . ASN D 1 189 ? -46.083 -45.822 -10.964 1.00 41.64 189 ASN D C 1
ATOM 6124 O O . ASN D 1 189 ? -47.310 -46.000 -10.922 1.00 41.69 189 ASN D O 1
ATOM 6129 N N . ALA D 1 190 ? -45.224 -46.712 -11.464 1.00 41.23 190 ALA D N 1
ATOM 6130 C CA . ALA D 1 190 ? -45.678 -47.962 -12.046 1.00 41.23 190 ALA D CA 1
ATOM 6131 C C . ALA D 1 190 ? -46.315 -48.896 -11.007 1.00 41.55 190 ALA D C 1
ATOM 6132 O O . ALA D 1 190 ? -47.256 -49.622 -11.333 1.00 41.82 190 ALA D O 1
ATOM 6134 N N . SER D 1 191 ? -45.836 -48.864 -9.760 1.00 41.47 191 SER D N 1
ATOM 6135 C CA . SER D 1 191 ? -46.398 -49.736 -8.731 1.00 41.36 191 SER D CA 1
ATOM 6136 C C . SER D 1 191 ? -47.837 -49.365 -8.474 1.00 41.34 191 SER D C 1
ATOM 6137 O O . SER D 1 191 ? -48.700 -50.231 -8.297 1.00 41.43 191 SER D O 1
ATOM 6140 N N . VAL D 1 192 ? -48.101 -48.066 -8.462 1.00 41.68 192 VAL D N 1
ATOM 6141 C CA . VAL D 1 192 ? -49.457 -47.574 -8.233 1.00 41.83 192 VAL D CA 1
ATOM 6142 C C . VAL D 1 192 ? -50.355 -47.899 -9.443 1.00 42.11 192 VAL D C 1
ATOM 6143 O O . VAL D 1 192 ? -51.425 -48.482 -9.283 1.00 41.64 192 VAL D O 1
ATOM 6147 N N . GLU D 1 193 ? -49.872 -47.564 -10.641 1.00 42.85 193 GLU D N 1
ATOM 6148 C CA . GLU D 1 193 ? -50.572 -47.834 -11.913 1.00 43.74 193 GLU D CA 1
ATOM 6149 C C . GLU D 1 193 ? -50.873 -49.326 -12.141 1.00 43.19 193 GLU D C 1
ATOM 6150 O O . GLU D 1 193 ? -52.002 -49.692 -12.457 1.00 42.79 193 GLU D O 1
ATOM 6156 N N . GLY D 1 194 ? -49.865 -50.175 -11.938 1.00 42.72 194 GLY D N 1
ATOM 6157 C CA . GLY D 1 194 ? -49.952 -51.593 -12.287 1.00 42.33 194 GLY D CA 1
ATOM 6158 C C . GLY D 1 194 ? -50.557 -52.491 -11.224 1.00 42.22 194 GLY D C 1
ATOM 6159 O O . GLY D 1 194 ? -51.294 -53.419 -11.546 1.00 41.45 194 GLY D O 1
ATOM 6160 N N . TYR D 1 195 ? -50.257 -52.200 -9.959 1.00 42.44 195 TYR D N 1
ATOM 6161 C CA . TYR D 1 195 ? -50.664 -53.052 -8.847 1.00 43.00 195 TYR D CA 1
ATOM 6162 C C . TYR D 1 195 ? -51.615 -52.375 -7.859 1.00 43.05 195 TYR D C 1
ATOM 6163 O O . TYR D 1 195 ? -52.783 -52.755 -7.769 1.00 43.18 195 TYR D O 1
ATOM 6172 N N . PHE D 1 196 ? -51.114 -51.378 -7.128 1.00 43.09 196 PHE D N 1
ATOM 6173 C CA . PHE D 1 196 ? -51.851 -50.776 -6.008 1.00 43.15 196 PHE D CA 1
ATOM 6174 C C . PHE D 1 196 ? -53.261 -50.267 -6.314 1.00 43.76 196 PHE D C 1
ATOM 6175 O O . PHE D 1 196 ? -54.175 -50.470 -5.510 1.00 43.77 196 PHE D O 1
ATOM 6183 N N . SER D 1 197 ? -53.451 -49.635 -7.468 1.00 44.31 197 SER D N 1
ATOM 6184 C CA . SER D 1 197 ? -54.774 -49.110 -7.839 1.00 45.21 197 SER D CA 1
ATOM 6185 C C . SER D 1 197 ? -55.865 -50.174 -8.150 1.00 45.79 197 SER D C 1
ATOM 6186 O O . SER D 1 197 ? -57.037 -49.812 -8.335 1.00 45.25 197 SER D O 1
ATOM 6189 N N . LYS D 1 198 ? -55.487 -51.464 -8.162 1.00 46.69 198 LYS D N 1
ATOM 6190 C CA . LYS D 1 198 ? -56.415 -52.587 -8.462 1.00 47.29 198 LYS D CA 1
ATOM 6191 C C . LYS D 1 198 ? -56.741 -53.509 -7.276 1.00 47.58 198 LYS D C 1
ATOM 6192 O O . LYS D 1 198 ? -56.349 -53.265 -6.127 1.00 47.90 198 LYS D O 1
ATOM 6198 N N . SER E 1 2 ? 2.815 -84.746 26.146 1.00 41.41 2 SER E N 1
ATOM 6199 C CA . SER E 1 2 ? 1.549 -85.498 26.438 1.00 41.50 2 SER E CA 1
ATOM 6200 C C . SER E 1 2 ? 0.661 -85.710 25.216 1.00 40.92 2 SER E C 1
ATOM 6201 O O . SER E 1 2 ? 0.873 -85.102 24.152 1.00 41.11 2 SER E O 1
ATOM 6204 N N . CYS E 1 3 ? -0.345 -86.565 25.403 1.00 39.67 3 CYS E N 1
ATOM 6205 C CA . CYS E 1 3 ? -1.322 -86.905 24.386 1.00 38.77 3 CYS E CA 1
ATOM 6206 C C . CYS E 1 3 ? -2.583 -86.018 24.503 1.00 37.92 3 CYS E C 1
ATOM 6207 O O . CYS E 1 3 ? -3.583 -86.411 25.107 1.00 37.77 3 CYS E O 1
ATOM 6210 N N . GLY E 1 4 ? -2.545 -84.820 23.925 1.00 37.28 4 GLY E N 1
ATOM 6211 C CA . GLY E 1 4 ? -3.609 -83.828 24.176 1.00 36.77 4 GLY E CA 1
ATOM 6212 C C . GLY E 1 4 ? -3.452 -83.278 25.593 1.00 36.55 4 GLY E C 1
ATOM 6213 O O . GLY E 1 4 ? -2.426 -82.631 25.898 1.00 37.44 4 GLY E O 1
ATOM 6214 N N . ASN E 1 5 ? -4.453 -83.520 26.453 1.00 35.31 5 ASN E N 1
ATOM 6215 C CA . ASN E 1 5 ? -4.365 -83.202 27.891 1.00 33.45 5 ASN E CA 1
ATOM 6216 C C . ASN E 1 5 ? -4.030 -84.443 28.714 1.00 31.76 5 ASN E C 1
ATOM 6217 O O . ASN E 1 5 ? -3.621 -84.328 29.867 1.00 32.03 5 ASN E O 1
ATOM 6222 N N . ALA E 1 6 ? -4.210 -85.618 28.119 1.00 29.86 6 ALA E N 1
ATOM 6223 C CA . ALA E 1 6 ? -3.863 -86.901 28.735 1.00 28.55 6 ALA E CA 1
ATOM 6224 C C . ALA E 1 6 ? -2.350 -87.109 28.920 1.00 27.94 6 ALA E C 1
ATOM 6225 O O . ALA E 1 6 ? -1.605 -87.326 27.973 1.00 28.03 6 ALA E O 1
ATOM 6227 N N . LYS E 1 7 ? -1.908 -87.046 30.160 1.00 27.34 7 LYS E N 1
ATOM 6228 C CA A LYS E 1 7 ? -0.516 -87.222 30.522 0.50 27.10 7 LYS E CA 1
ATOM 6229 C CA B LYS E 1 7 ? -0.520 -87.306 30.449 0.50 27.03 7 LYS E CA 1
ATOM 6230 C C . LYS E 1 7 ? -0.431 -88.408 31.481 1.00 26.31 7 LYS E C 1
ATOM 6231 O O . LYS E 1 7 ? -1.193 -88.454 32.436 1.00 26.38 7 LYS E O 1
ATOM 6242 N N . ILE E 1 8 ? 0.491 -89.338 31.244 1.00 25.63 8 ILE E N 1
ATOM 6243 C CA . ILE E 1 8 ? 0.732 -90.432 32.171 1.00 24.08 8 ILE E CA 1
ATOM 6244 C C . ILE E 1 8 ? 0.997 -89.864 33.549 1.00 24.56 8 ILE E C 1
ATOM 6245 O O . ILE E 1 8 ? 1.713 -88.867 33.681 1.00 23.30 8 ILE E O 1
ATOM 6250 N N . ASN E 1 9 ? 0.431 -90.520 34.569 1.00 25.22 9 ASN E N 1
ATOM 6251 C CA . ASN E 1 9 ? 0.582 -90.111 35.969 1.00 26.49 9 ASN E CA 1
ATOM 6252 C C . ASN E 1 9 ? 0.026 -88.747 36.279 1.00 26.32 9 ASN E C 1
ATOM 6253 O O . ASN E 1 9 ? 0.412 -88.162 37.271 1.00 26.57 9 ASN E O 1
ATOM 6258 N N . SER E 1 10 ? -0.818 -88.218 35.397 1.00 26.81 10 SER E N 1
ATOM 6259 C CA . SER E 1 10 ? -1.667 -87.068 35.722 1.00 27.17 10 SER E CA 1
ATOM 6260 C C . SER E 1 10 ? -3.092 -87.592 35.694 1.00 26.76 10 SER E C 1
ATOM 6261 O O . SER E 1 10 ? -3.327 -88.667 35.145 1.00 26.14 10 SER E O 1
ATOM 6264 N N . PRO E 1 11 ? -4.047 -86.846 36.282 1.00 26.80 11 PRO E N 1
ATOM 6265 C CA . PRO E 1 11 ? -5.437 -87.267 36.178 1.00 25.94 11 PRO E CA 1
ATOM 6266 C C . PRO E 1 11 ? -5.843 -87.367 34.725 1.00 25.04 11 PRO E C 1
ATOM 6267 O O . PRO E 1 11 ? -5.460 -86.530 33.922 1.00 24.05 11 PRO E O 1
ATOM 6271 N N . ALA E 1 12 ? -6.580 -88.426 34.405 1.00 24.74 12 ALA E N 1
ATOM 6272 C CA . ALA E 1 12 ? -7.200 -88.587 33.109 1.00 24.11 12 ALA E CA 1
ATOM 6273 C C . ALA E 1 12 ? -8.196 -87.447 32.910 1.00 24.41 12 ALA E C 1
ATOM 6274 O O . ALA E 1 12 ? -8.971 -87.147 33.822 1.00 25.13 12 ALA E O 1
ATOM 6276 N N . PRO E 1 13 ? -8.174 -86.790 31.734 1.00 24.50 13 PRO E N 1
ATOM 6277 C CA . PRO E 1 13 ? -9.122 -85.684 31.520 1.00 24.58 13 PRO E CA 1
ATOM 6278 C C . PRO E 1 13 ? -10.559 -86.103 31.773 1.00 25.49 13 PRO E C 1
ATOM 6279 O O . PRO E 1 13 ? -11.035 -87.125 31.254 1.00 25.45 13 PRO E O 1
ATOM 6283 N N . SER E 1 14 ? -11.244 -85.290 32.569 1.00 26.10 14 SER E N 1
ATOM 6284 C CA . SER E 1 14 ? -12.614 -85.565 32.909 1.00 26.45 14 SER E CA 1
ATOM 6285 C C . SER E 1 14 ? -13.576 -85.176 31.775 1.00 26.52 14 SER E C 1
ATOM 6286 O O . SER E 1 14 ? -13.255 -84.379 30.872 1.00 26.12 14 SER E O 1
ATOM 6289 N N . PHE E 1 15 ? -14.767 -85.747 31.894 1.00 26.29 15 PHE E N 1
ATOM 6290 C CA . PHE E 1 15 ? -15.830 -85.646 30.936 1.00 26.57 15 PHE E CA 1
ATOM 6291 C C . PHE E 1 15 ? -17.106 -86.096 31.627 1.00 27.06 15 PHE E C 1
ATOM 6292 O O . PHE E 1 15 ? -17.069 -86.975 32.500 1.00 26.73 15 PHE E O 1
ATOM 6300 N N . GLU E 1 16 ? -18.206 -85.452 31.240 1.00 27.74 16 GLU E N 1
ATOM 6301 C CA . GLU E 1 16 ? -19.565 -85.925 31.506 1.00 28.29 16 GLU E CA 1
ATOM 6302 C C . GLU E 1 16 ? -20.293 -85.923 30.165 1.00 27.47 16 GLU E C 1
ATOM 6303 O O . GLU E 1 16 ? -20.388 -84.887 29.513 1.00 27.28 16 GLU E O 1
ATOM 6309 N N . GLU E 1 17 ? -20.789 -87.079 29.740 1.00 26.32 17 GLU E N 1
ATOM 6310 C CA . GLU E 1 17 ? -21.304 -87.169 28.398 1.00 25.40 17 GLU E CA 1
ATOM 6311 C C . GLU E 1 17 ? -22.353 -88.277 28.273 1.00 25.31 17 GLU E C 1
ATOM 6312 O O . GLU E 1 17 ? -22.290 -89.305 28.953 1.00 24.77 17 GLU E O 1
ATOM 6318 N N . VAL E 1 18 ? -23.332 -88.052 27.408 1.00 25.39 18 VAL E N 1
ATOM 6319 C CA . VAL E 1 18 ? -24.367 -89.057 27.183 1.00 25.39 18 VAL E CA 1
ATOM 6320 C C . VAL E 1 18 ? -23.775 -90.330 26.551 1.00 24.94 18 VAL E C 1
ATOM 6321 O O . VAL E 1 18 ? -22.881 -90.283 25.684 1.00 24.26 18 VAL E O 1
ATOM 6325 N N . ALA E 1 19 ? -24.295 -91.457 27.030 1.00 24.70 19 ALA E N 1
ATOM 6326 C CA . ALA E 1 19 ? -23.893 -92.773 26.611 1.00 25.06 19 ALA E CA 1
ATOM 6327 C C . ALA E 1 19 ? -25.116 -93.675 26.337 1.00 25.03 19 ALA E C 1
ATOM 6328 O O . ALA E 1 19 ? -26.210 -93.470 26.868 1.00 24.83 19 ALA E O 1
ATOM 6330 N N . LEU E 1 20 ? -24.908 -94.655 25.472 1.00 25.95 20 LEU E N 1
ATOM 6331 C CA . LEU E 1 20 ? -25.863 -95.706 25.219 1.00 25.87 20 LEU E CA 1
ATOM 6332 C C . LEU E 1 20 ? -25.506 -96.822 26.195 1.00 26.21 20 LEU E C 1
ATOM 6333 O O . LEU E 1 20 ? -24.496 -97.539 26.034 1.00 25.49 20 LEU E O 1
ATOM 6338 N N . MET E 1 21 ? -26.345 -96.932 27.224 1.00 27.21 21 MET E N 1
ATOM 6339 C CA . MET E 1 21 ? -26.180 -97.916 28.282 1.00 27.16 21 MET E CA 1
ATOM 6340 C C . MET E 1 21 ? -26.455 -99.289 27.720 1.00 27.40 21 MET E C 1
ATOM 6341 O O . MET E 1 21 ? -27.182 -99.410 26.729 1.00 26.92 21 MET E O 1
ATOM 6346 N N . PRO E 1 22 ? -25.855 -100.327 28.331 1.00 27.82 22 PRO E N 1
ATOM 6347 C CA . PRO E 1 22 ? -26.057 -101.707 27.859 1.00 28.44 22 PRO E CA 1
ATOM 6348 C C . PRO E 1 22 ? -27.545 -102.097 27.703 1.00 29.53 22 PRO E C 1
ATOM 6349 O O . PRO E 1 22 ? -27.906 -102.739 26.719 1.00 29.27 22 PRO E O 1
ATOM 6353 N N . ASN E 1 23 ? -28.397 -101.701 28.651 1.00 30.95 23 ASN E N 1
ATOM 6354 C CA . ASN E 1 23 ? -29.841 -101.973 28.527 1.00 32.88 23 ASN E CA 1
ATOM 6355 C C . ASN E 1 23 ? -30.582 -101.212 27.393 1.00 33.37 23 ASN E C 1
ATOM 6356 O O . ASN E 1 23 ? -31.772 -101.459 27.165 1.00 33.85 23 ASN E O 1
ATOM 6361 N N . GLY E 1 24 ? -29.885 -100.303 26.702 1.00 33.05 24 GLY E N 1
ATOM 6362 C CA . GLY E 1 24 ? -30.462 -99.588 25.567 1.00 33.22 24 GLY E CA 1
ATOM 6363 C C . GLY E 1 24 ? -31.080 -98.244 25.908 1.00 33.27 24 GLY E C 1
ATOM 6364 O O . GLY E 1 24 ? -31.688 -97.596 25.058 1.00 33.59 24 GLY E O 1
ATOM 6365 N N . SER E 1 25 ? -30.922 -97.819 27.153 1.00 33.19 25 SER E N 1
ATOM 6366 C CA . SER E 1 25 ? -31.270 -96.464 27.553 1.00 33.47 25 SER E CA 1
ATOM 6367 C C . SER E 1 25 ? -30.106 -95.472 27.341 1.00 33.41 25 SER E C 1
ATOM 6368 O O . SER E 1 25 ? -28.976 -95.860 27.007 1.00 33.12 25 SER E O 1
ATOM 6371 N N . PHE E 1 26 ? -30.409 -94.195 27.562 1.00 33.61 26 PHE E N 1
ATOM 6372 C CA . PHE E 1 26 ? -29.474 -93.083 27.426 1.00 33.56 26 PHE E CA 1
ATOM 6373 C C . PHE E 1 26 ? -29.206 -92.501 28.795 1.00 33.91 26 PHE E C 1
ATOM 6374 O O . PHE E 1 26 ? -30.159 -92.175 29.511 1.00 34.16 26 PHE E O 1
ATOM 6382 N N . LYS E 1 27 ? -27.930 -92.353 29.160 1.00 33.91 27 LYS E N 1
ATOM 6383 C CA . LYS E 1 27 ? -27.575 -91.769 30.465 1.00 33.83 27 LYS E CA 1
ATOM 6384 C C . LYS E 1 27 ? -26.274 -90.935 30.432 1.00 33.65 27 LYS E C 1
ATOM 6385 O O . LYS E 1 27 ? -25.391 -91.213 29.622 1.00 33.38 27 LYS E O 1
ATOM 6391 N N . LYS E 1 28 ? -26.168 -89.907 31.280 1.00 33.40 28 LYS E N 1
ATOM 6392 C CA . LYS E 1 28 ? -24.913 -89.155 31.389 1.00 33.97 28 LYS E CA 1
ATOM 6393 C C . LYS E 1 28 ? -23.909 -89.987 32.163 1.00 33.07 28 LYS E C 1
ATOM 6394 O O . LYS E 1 28 ? -24.219 -90.480 33.238 1.00 33.13 28 LYS E O 1
ATOM 6400 N N . ILE E 1 29 ? -22.719 -90.178 31.605 1.00 32.37 29 ILE E N 1
ATOM 6401 C CA . ILE E 1 29 ? -21.636 -90.813 32.351 1.00 31.48 29 ILE E CA 1
ATOM 6402 C C . ILE E 1 29 ? -20.498 -89.825 32.470 1.00 31.17 29 ILE E C 1
ATOM 6403 O O . ILE E 1 29 ? -20.104 -89.169 31.477 1.00 30.77 29 ILE E O 1
ATOM 6408 N N . SER E 1 30 ? -19.989 -89.703 33.694 1.00 30.29 30 SER E N 1
ATOM 6409 C CA . SER E 1 30 ? -18.827 -88.881 33.946 1.00 29.88 30 SER E CA 1
ATOM 6410 C C . SER E 1 30 ? -17.695 -89.795 34.443 1.00 29.43 30 SER E C 1
ATOM 6411 O O . SER E 1 30 ? -17.939 -90.858 35.059 1.00 29.07 30 SER E O 1
ATOM 6414 N N . LEU E 1 31 ? -16.464 -89.412 34.133 1.00 28.50 31 LEU E N 1
ATOM 6415 C CA . LEU E 1 31 ? -15.332 -90.293 34.414 1.00 27.91 31 LEU E CA 1
ATOM 6416 C C . LEU E 1 31 ? -15.148 -90.464 35.913 1.00 27.95 31 LEU E C 1
ATOM 6417 O O . LEU E 1 31 ? -14.806 -91.559 36.377 1.00 27.44 31 LEU E O 1
ATOM 6422 N N . SER E 1 32 ? -15.392 -89.395 36.668 1.00 28.17 32 SER E N 1
ATOM 6423 C CA . SER E 1 32 ? -15.262 -89.477 38.127 1.00 29.20 32 SER E CA 1
ATOM 6424 C C . SER E 1 32 ? -16.182 -90.504 38.782 1.00 28.79 32 SER E C 1
ATOM 6425 O O . SER E 1 32 ? -15.967 -90.878 39.936 1.00 28.91 32 SER E O 1
ATOM 6428 N N . SER E 1 33 ? -17.174 -90.991 38.046 1.00 28.58 33 SER E N 1
ATOM 6429 C CA . SER E 1 33 ? -18.077 -92.011 38.595 1.00 29.08 33 SER E CA 1
ATOM 6430 C C . SER E 1 33 ? -17.409 -93.367 38.671 1.00 29.22 33 SER E C 1
ATOM 6431 O O . SER E 1 33 ? -18.028 -94.350 39.099 1.00 30.32 33 SER E O 1
ATOM 6434 N N . TYR E 1 34 ? -16.158 -93.426 38.231 1.00 29.33 34 TYR E N 1
ATOM 6435 C CA . TYR E 1 34 ? -15.419 -94.678 38.149 1.00 29.22 34 TYR E CA 1
ATOM 6436 C C . TYR E 1 34 ? -14.375 -94.720 39.222 1.00 29.37 34 TYR E C 1
ATOM 6437 O O . TYR E 1 34 ? -13.682 -95.726 39.363 1.00 29.47 34 TYR E O 1
ATOM 6446 N N . LYS E 1 35 ? -14.225 -93.619 39.961 1.00 30.17 35 LYS E N 1
ATOM 6447 C CA . LYS E 1 35 ? -13.205 -93.570 41.020 1.00 31.46 35 LYS E CA 1
ATOM 6448 C C . LYS E 1 35 ? -13.411 -94.797 41.901 1.00 31.47 35 LYS E C 1
ATOM 6449 O O . LYS E 1 35 ? -14.542 -95.096 42.279 1.00 31.99 35 LYS E O 1
ATOM 6455 N N . GLY E 1 36 ? -12.329 -95.523 42.180 1.00 31.32 36 GLY E N 1
ATOM 6456 C CA . GLY E 1 36 ? -12.391 -96.734 42.971 1.00 31.30 36 GLY E CA 1
ATOM 6457 C C . GLY E 1 36 ? -12.210 -97.946 42.093 1.00 31.73 36 GLY E C 1
ATOM 6458 O O . GLY E 1 36 ? -11.984 -99.057 42.583 1.00 32.69 36 GLY E O 1
ATOM 6459 N N . LYS E 1 37 ? -12.326 -97.742 40.787 1.00 31.25 37 LYS E N 1
ATOM 6460 C CA . LYS E 1 37 ? -12.152 -98.832 39.835 1.00 30.94 37 LYS E CA 1
ATOM 6461 C C . LYS E 1 37 ? -11.135 -98.469 38.770 1.00 29.77 37 LYS E C 1
ATOM 6462 O O . LYS E 1 37 ? -10.948 -97.285 38.458 1.00 29.42 37 LYS E O 1
ATOM 6468 N N . TRP E 1 38 ? -10.465 -99.495 38.245 1.00 27.80 38 TRP E N 1
ATOM 6469 C CA . TRP E 1 38 ? -9.718 -99.374 37.020 1.00 26.66 38 TRP E CA 1
ATOM 6470 C C . TRP E 1 38 ? -10.690 -99.089 35.849 1.00 25.92 38 TRP E C 1
ATOM 6471 O O . TRP E 1 38 ? -11.789 -99.654 35.787 1.00 25.84 38 TRP E O 1
ATOM 6482 N N . VAL E 1 39 ? -10.308 -98.215 34.925 1.00 24.34 39 VAL E N 1
ATOM 6483 C CA . VAL E 1 39 ? -11.139 -98.042 33.726 1.00 23.43 39 VAL E CA 1
ATOM 6484 C C . VAL E 1 39 ? -10.340 -98.177 32.449 1.00 22.66 39 VAL E C 1
ATOM 6485 O O . VAL E 1 39 ? -9.256 -97.592 32.324 1.00 22.16 39 VAL E O 1
ATOM 6489 N N . VAL E 1 40 ? -10.859 -98.975 31.515 1.00 21.65 40 VAL E N 1
ATOM 6490 C CA . VAL E 1 40 ? -10.318 -98.967 30.182 1.00 21.17 40 VAL E CA 1
ATOM 6491 C C . VAL E 1 40 ? -11.260 -98.170 29.302 1.00 21.27 40 VAL E C 1
ATOM 6492 O O . VAL E 1 40 ? -12.396 -98.597 29.060 1.00 22.23 40 VAL E O 1
ATOM 6496 N N . LEU E 1 41 ? -10.805 -97.011 28.847 1.00 20.09 41 LEU E N 1
ATOM 6497 C CA . LEU E 1 41 ? -11.582 -96.206 27.901 1.00 19.89 41 LEU E CA 1
ATOM 6498 C C . LEU E 1 41 ? -10.977 -96.410 26.510 1.00 20.55 41 LEU E C 1
ATOM 6499 O O . LEU E 1 41 ? -9.763 -96.275 26.345 1.00 22.11 41 LEU E O 1
ATOM 6504 N N . PHE E 1 42 ? -11.800 -96.752 25.520 1.00 20.16 42 PHE E N 1
ATOM 6505 C CA . PHE E 1 42 ? -11.336 -96.789 24.167 1.00 19.75 42 PHE E CA 1
ATOM 6506 C C . PHE E 1 42 ? -12.248 -96.016 23.195 1.00 20.67 42 PHE E C 1
ATOM 6507 O O . PHE E 1 42 ? -13.489 -96.097 23.249 1.00 21.80 42 PHE E O 1
ATOM 6515 N N . PHE E 1 43 ? -11.595 -95.241 22.336 1.00 20.15 43 PHE E N 1
ATOM 6516 C CA . PHE E 1 43 ? -12.205 -94.483 21.269 1.00 19.72 43 PHE E CA 1
ATOM 6517 C C . PHE E 1 43 ? -12.113 -95.325 19.992 1.00 19.92 43 PHE E C 1
ATOM 6518 O O . PHE E 1 43 ? -11.205 -96.158 19.865 1.00 19.04 43 PHE E O 1
ATOM 6526 N N . TYR E 1 44 ? -13.044 -95.099 19.065 1.00 20.04 44 TYR E N 1
ATOM 6527 C CA . TYR E 1 44 ? -12.956 -95.676 17.729 1.00 20.24 44 TYR E CA 1
ATOM 6528 C C . TYR E 1 44 ? -13.562 -94.659 16.747 1.00 20.30 44 TYR E C 1
ATOM 6529 O O . TYR E 1 44 ? -14.413 -93.871 17.135 1.00 20.85 44 TYR E O 1
ATOM 6538 N N . PRO E 1 45 ? -13.109 -94.650 15.471 1.00 20.30 45 PRO E N 1
ATOM 6539 C CA . PRO E 1 45 ? -13.573 -93.595 14.558 1.00 19.80 45 PRO E CA 1
ATOM 6540 C C . PRO E 1 45 ? -15.089 -93.472 14.307 1.00 20.14 45 PRO E C 1
ATOM 6541 O O . PRO E 1 45 ? -15.615 -92.402 14.506 1.00 20.83 45 PRO E O 1
ATOM 6545 N N . LEU E 1 46 ? -15.770 -94.525 13.847 1.00 19.72 46 LEU E N 1
ATOM 6546 C CA . LEU E 1 46 ? -17.105 -94.359 13.339 1.00 19.96 46 LEU E CA 1
ATOM 6547 C C . LEU E 1 46 ? -17.989 -95.591 13.469 1.00 20.45 46 LEU E C 1
ATOM 6548 O O . LEU E 1 46 ? -17.581 -96.697 13.103 1.00 20.25 46 LEU E O 1
ATOM 6553 N N . ASP E 1 47 ? -19.220 -95.392 13.923 1.00 20.13 47 ASP E N 1
ATOM 6554 C CA . ASP E 1 47 ? -20.203 -96.479 13.880 1.00 20.81 47 ASP E CA 1
ATOM 6555 C C . ASP E 1 47 ? -20.369 -96.934 12.430 1.00 20.84 47 ASP E C 1
ATOM 6556 O O . ASP E 1 47 ? -19.982 -96.217 11.491 1.00 21.03 47 ASP E O 1
ATOM 6561 N N . PHE E 1 48 ? -20.868 -98.156 12.263 1.00 20.89 48 PHE E N 1
ATOM 6562 C CA . PHE E 1 48 ? -21.231 -98.687 10.957 1.00 21.53 48 PHE E CA 1
ATOM 6563 C C . PHE E 1 48 ? -20.044 -98.832 10.048 1.00 22.08 48 PHE E C 1
ATOM 6564 O O . PHE E 1 48 ? -20.210 -98.691 8.852 1.00 22.38 48 PHE E O 1
ATOM 6572 N N . THR E 1 49 ? -18.854 -99.096 10.601 1.00 22.36 49 THR E N 1
ATOM 6573 C CA . THR E 1 49 ? -17.695 -99.341 9.769 1.00 22.46 49 THR E CA 1
ATOM 6574 C C . THR E 1 49 ? -17.080 -100.720 9.989 1.00 22.70 49 THR E C 1
ATOM 6575 O O . THR E 1 49 ? -17.801 -101.670 10.226 1.00 23.35 49 THR E O 1
ATOM 6579 N N . PHE E 1 50 ? -15.755 -100.832 9.914 1.00 22.47 50 PHE E N 1
ATOM 6580 C CA . PHE E 1 50 ? -15.123 -102.140 9.633 1.00 22.70 50 PHE E CA 1
ATOM 6581 C C . PHE E 1 50 ? -14.282 -102.764 10.752 1.00 22.09 50 PHE E C 1
ATOM 6582 O O . PHE E 1 50 ? -14.685 -103.773 11.311 1.00 21.85 50 PHE E O 1
ATOM 6590 N N . VAL E 1 51 ? -13.140 -102.168 11.097 1.00 22.02 51 VAL E N 1
ATOM 6591 C CA . VAL E 1 51 ? -12.415 -102.601 12.301 1.00 21.66 51 VAL E CA 1
ATOM 6592 C C . VAL E 1 51 ? -13.219 -102.283 13.572 1.00 22.07 51 VAL E C 1
ATOM 6593 O O . VAL E 1 51 ? -13.270 -103.111 14.493 1.00 23.27 51 VAL E O 1
ATOM 6597 N N . CYS E 1 52 ? -13.864 -101.108 13.602 1.00 21.59 52 CYS E N 1
ATOM 6598 C CA . CYS E 1 52 ? -14.633 -100.618 14.760 1.00 21.10 52 CYS E CA 1
ATOM 6599 C C . CYS E 1 52 ? -15.583 -101.644 15.399 1.00 21.00 52 CYS E C 1
ATOM 6600 O O . CYS E 1 52 ? -15.439 -101.937 16.574 1.00 21.20 52 CYS E O 1
ATOM 6603 N N . PRO E 1 53 ? -16.537 -102.223 14.629 1.00 21.38 53 PRO E N 1
ATOM 6604 C CA . PRO E 1 53 ? -17.419 -103.205 15.283 1.00 21.44 53 PRO E CA 1
ATOM 6605 C C . PRO E 1 53 ? -16.669 -104.374 15.906 1.00 21.87 53 PRO E C 1
ATOM 6606 O O . PRO E 1 53 ? -17.083 -104.841 16.967 1.00 22.64 53 PRO E O 1
ATOM 6610 N N . THR E 1 54 ? -15.580 -104.843 15.288 1.00 21.49 54 THR E N 1
ATOM 6611 C CA . THR E 1 54 ? -14.880 -106.005 15.843 1.00 21.12 54 THR E CA 1
ATOM 6612 C C . THR E 1 54 ? -14.257 -105.664 17.180 1.00 21.65 54 THR E C 1
ATOM 6613 O O . THR E 1 54 ? -14.136 -106.516 18.034 1.00 22.29 54 THR E O 1
ATOM 6617 N N . GLU E 1 55 ? -13.842 -104.405 17.349 1.00 21.92 55 GLU E N 1
ATOM 6618 C CA . GLU E 1 55 ? -13.246 -103.963 18.597 1.00 21.18 55 GLU E CA 1
ATOM 6619 C C . GLU E 1 55 ? -14.293 -103.797 19.699 1.00 21.17 55 GLU E C 1
ATOM 6620 O O . GLU E 1 55 ? -14.096 -104.271 20.823 1.00 21.15 55 GLU E O 1
ATOM 6626 N N . VAL E 1 56 ? -15.388 -103.116 19.391 1.00 20.52 56 VAL E N 1
ATOM 6627 C CA . VAL E 1 56 ? -16.486 -102.991 20.350 1.00 21.32 56 VAL E CA 1
ATOM 6628 C C . VAL E 1 56 ? -17.067 -104.384 20.758 1.00 21.81 56 VAL E C 1
ATOM 6629 O O . VAL E 1 56 ? -17.229 -104.696 21.946 1.00 21.85 56 VAL E O 1
ATOM 6633 N N . ILE E 1 57 ? -17.298 -105.239 19.780 1.00 22.02 57 ILE E N 1
ATOM 6634 C CA . ILE E 1 57 ? -17.732 -106.572 20.092 1.00 23.03 57 ILE E CA 1
ATOM 6635 C C . ILE E 1 57 ? -16.712 -107.314 20.978 1.00 24.24 57 ILE E C 1
ATOM 6636 O O . ILE E 1 57 ? -17.096 -107.977 21.988 1.00 24.20 57 ILE E O 1
ATOM 6641 N N . ALA E 1 58 ? -15.426 -107.193 20.640 1.00 24.15 58 ALA E N 1
ATOM 6642 C CA . ALA E 1 58 ? -14.408 -107.951 21.393 1.00 24.37 58 ALA E CA 1
ATOM 6643 C C . ALA E 1 58 ? -14.336 -107.524 22.842 1.00 25.17 58 ALA E C 1
ATOM 6644 O O . ALA E 1 58 ? -14.306 -108.377 23.735 1.00 27.02 58 ALA E O 1
ATOM 6646 N N . PHE E 1 59 ? -14.333 -106.221 23.099 1.00 25.20 59 PHE E N 1
ATOM 6647 C CA . PHE E 1 59 ? -14.267 -105.738 24.481 1.00 25.27 59 PHE E CA 1
ATOM 6648 C C . PHE E 1 59 ? -15.579 -106.006 25.238 1.00 25.98 59 PHE E C 1
ATOM 6649 O O . PHE E 1 59 ? -15.545 -106.376 26.420 1.00 26.30 59 PHE E O 1
ATOM 6657 N N . SER E 1 60 ? -16.727 -105.814 24.577 1.00 26.12 60 SER E N 1
ATOM 6658 C CA . SER E 1 60 ? -18.019 -106.117 25.209 1.00 26.21 60 SER E CA 1
ATOM 6659 C C . SER E 1 60 ? -18.040 -107.574 25.643 1.00 26.63 60 SER E C 1
ATOM 6660 O O . SER E 1 60 ? -18.257 -107.880 26.833 1.00 27.45 60 SER E O 1
ATOM 6663 N N . ASP E 1 61 ? -17.757 -108.462 24.692 1.00 26.83 61 ASP E N 1
ATOM 6664 C CA . ASP E 1 61 ? -17.794 -109.904 24.924 1.00 26.80 61 ASP E CA 1
ATOM 6665 C C . ASP E 1 61 ? -16.842 -110.382 26.007 1.00 27.47 61 ASP E C 1
ATOM 6666 O O . ASP E 1 61 ? -17.004 -111.512 26.485 1.00 27.88 61 ASP E O 1
ATOM 6671 N N . SER E 1 62 ? -15.861 -109.549 26.386 1.00 27.04 62 SER E N 1
ATOM 6672 C CA . SER E 1 62 ? -14.836 -109.949 27.356 1.00 27.33 62 SER E CA 1
ATOM 6673 C C . SER E 1 62 ? -14.947 -109.142 28.605 1.00 27.10 62 SER E C 1
ATOM 6674 O O . SER E 1 62 ? -14.066 -109.211 29.454 1.00 27.41 62 SER E O 1
ATOM 6677 N N . VAL E 1 63 ? -16.014 -108.368 28.735 1.00 27.48 63 VAL E N 1
ATOM 6678 C CA . VAL E 1 63 ? -16.075 -107.412 29.835 1.00 27.77 63 VAL E CA 1
ATOM 6679 C C . VAL E 1 63 ? -15.883 -108.040 31.213 1.00 28.61 63 VAL E C 1
ATOM 6680 O O . VAL E 1 63 ? -15.251 -107.421 32.095 1.00 29.01 63 VAL E O 1
ATOM 6684 N N . SER E 1 64 ? -16.422 -109.256 31.389 1.00 28.94 64 SER E N 1
ATOM 6685 C CA . SER E 1 64 ? -16.405 -109.944 32.693 1.00 29.39 64 SER E CA 1
ATOM 6686 C C . SER E 1 64 ? -14.962 -110.205 33.099 1.00 29.28 64 SER E C 1
ATOM 6687 O O . SER E 1 64 ? -14.628 -110.117 34.281 1.00 29.70 64 SER E O 1
ATOM 6690 N N . ARG E 1 65 ? -14.104 -110.501 32.119 1.00 29.03 65 ARG E N 1
ATOM 6691 C CA . ARG E 1 65 ? -12.672 -110.701 32.396 1.00 29.06 65 ARG E CA 1
ATOM 6692 C C . ARG E 1 65 ? -12.028 -109.433 32.935 1.00 28.96 65 ARG E C 1
ATOM 6693 O O . ARG E 1 65 ? -11.075 -109.505 33.710 1.00 29.23 65 ARG E O 1
ATOM 6701 N N . PHE E 1 66 ? -12.560 -108.279 32.524 1.00 28.55 66 PHE E N 1
ATOM 6702 C CA . PHE E 1 66 ? -12.120 -106.994 33.043 1.00 28.05 66 PHE E CA 1
ATOM 6703 C C . PHE E 1 66 ? -12.812 -106.669 34.350 1.00 28.56 66 PHE E C 1
ATOM 6704 O O . PHE E 1 66 ? -12.203 -106.119 35.274 1.00 29.14 66 PHE E O 1
ATOM 6712 N N . ASN E 1 67 ? -14.106 -106.958 34.417 1.00 29.02 67 ASN E N 1
ATOM 6713 C CA . ASN E 1 67 ? -14.855 -106.801 35.664 1.00 29.81 67 ASN E CA 1
ATOM 6714 C C . ASN E 1 67 ? -14.302 -107.670 36.800 1.00 30.22 67 ASN E C 1
ATOM 6715 O O . ASN E 1 67 ? -14.326 -107.249 37.952 1.00 30.69 67 ASN E O 1
ATOM 6720 N N . GLU E 1 68 ? -13.792 -108.855 36.473 1.00 30.55 68 GLU E N 1
ATOM 6721 C CA . GLU E 1 68 ? -13.111 -109.718 37.455 1.00 32.21 68 GLU E CA 1
ATOM 6722 C C . GLU E 1 68 ? -12.017 -108.966 38.200 1.00 32.17 68 GLU E C 1
ATOM 6723 O O . GLU E 1 68 ? -11.737 -109.246 39.366 1.00 32.89 68 GLU E O 1
ATOM 6729 N N . LEU E 1 69 ? -11.389 -108.019 37.509 1.00 32.10 69 LEU E N 1
ATOM 6730 C CA . LEU E 1 69 ? -10.126 -107.468 37.936 1.00 31.09 69 LEU E CA 1
ATOM 6731 C C . LEU E 1 69 ? -10.364 -106.069 38.375 1.00 30.78 69 LEU E C 1
ATOM 6732 O O . LEU E 1 69 ? -9.490 -105.216 38.231 1.00 31.76 69 LEU E O 1
ATOM 6737 N N . ASN E 1 70 ? -11.569 -105.814 38.879 1.00 30.37 70 ASN E N 1
ATOM 6738 C CA . ASN E 1 70 ? -11.990 -104.472 39.321 1.00 29.85 70 ASN E CA 1
ATOM 6739 C C . ASN E 1 70 ? -11.762 -103.357 38.277 1.00 29.04 70 ASN E C 1
ATOM 6740 O O . ASN E 1 70 ? -11.327 -102.249 38.597 1.00 29.12 70 ASN E O 1
ATOM 6745 N N . CYS E 1 71 ? -12.082 -103.679 37.029 1.00 28.85 71 CYS E N 1
ATOM 6746 C CA . CYS E 1 71 ? -11.904 -102.778 35.916 1.00 28.03 71 CYS E CA 1
ATOM 6747 C C . CYS E 1 71 ? -13.155 -102.718 35.056 1.00 27.54 71 CYS E C 1
ATOM 6748 O O . CYS E 1 71 ? -13.651 -103.726 34.616 1.00 27.26 71 CYS E O 1
ATOM 6751 N N . GLU E 1 72 ? -13.639 -101.508 34.814 1.00 27.64 72 GLU E N 1
ATOM 6752 C CA . GLU E 1 72 ? -14.762 -101.247 33.921 1.00 27.10 72 GLU E CA 1
ATOM 6753 C C . GLU E 1 72 ? -14.227 -100.985 32.525 1.00 26.67 72 GLU E C 1
ATOM 6754 O O . GLU E 1 72 ? -13.057 -100.619 32.382 1.00 27.41 72 GLU E O 1
ATOM 6760 N N . VAL E 1 73 ? -15.078 -101.167 31.515 1.00 25.27 73 VAL E N 1
ATOM 6761 C CA . VAL E 1 73 ? -14.739 -100.938 30.115 1.00 24.68 73 VAL E CA 1
ATOM 6762 C C . VAL E 1 73 ? -15.737 -99.932 29.532 1.00 24.18 73 VAL E C 1
ATOM 6763 O O . VAL E 1 73 ? -16.931 -100.024 29.804 1.00 24.59 73 VAL E O 1
ATOM 6767 N N . LEU E 1 74 ? -15.263 -98.970 28.741 1.00 23.30 74 LEU E N 1
ATOM 6768 C CA . LEU E 1 74 ? -16.122 -97.904 28.250 1.00 22.36 74 LEU E CA 1
ATOM 6769 C C . LEU E 1 74 ? -15.710 -97.476 26.855 1.00 22.23 74 LEU E C 1
ATOM 6770 O O . LEU E 1 74 ? -14.568 -97.068 26.637 1.00 22.58 74 LEU E O 1
ATOM 6775 N N . ALA E 1 75 ? -16.634 -97.569 25.911 1.00 21.51 75 ALA E N 1
ATOM 6776 C CA . ALA E 1 75 ? -16.347 -97.238 24.532 1.00 20.89 75 ALA E CA 1
ATOM 6777 C C . ALA E 1 75 ? -16.762 -95.808 24.215 1.00 20.96 75 ALA E C 1
ATOM 6778 O O . ALA E 1 75 ? -17.630 -95.239 24.891 1.00 20.73 75 ALA E O 1
ATOM 6780 N N . CYS E 1 76 ? -16.151 -95.246 23.169 1.00 19.94 76 CYS E N 1
ATOM 6781 C CA . CYS E 1 76 ? -16.430 -93.887 22.775 1.00 20.34 76 CYS E CA 1
ATOM 6782 C C . CYS E 1 76 ? -16.196 -93.609 21.266 1.00 19.93 76 CYS E C 1
ATOM 6783 O O . CYS E 1 76 ? -15.213 -94.056 20.676 1.00 19.79 76 CYS E O 1
ATOM 6786 N N . SER E 1 77 ? -17.109 -92.867 20.654 1.00 19.84 77 SER E N 1
ATOM 6787 C CA . SER E 1 77 ? -16.915 -92.386 19.285 1.00 20.77 77 SER E CA 1
ATOM 6788 C C . SER E 1 77 ? -17.680 -91.076 19.142 1.00 20.83 77 SER E C 1
ATOM 6789 O O . SER E 1 77 ? -18.419 -90.710 20.053 1.00 20.72 77 SER E O 1
ATOM 6792 N N . ILE E 1 78 ? -17.463 -90.360 18.032 1.00 20.79 78 ILE E N 1
ATOM 6793 C CA . ILE E 1 78 ? -18.095 -89.067 17.805 1.00 20.49 78 ILE E CA 1
ATOM 6794 C C . ILE E 1 78 ? -19.551 -89.213 17.393 1.00 20.89 78 ILE E C 1
ATOM 6795 O O . ILE E 1 78 ? -20.272 -88.210 17.306 1.00 21.12 78 ILE E O 1
ATOM 6800 N N . ASP E 1 79 ? -20.005 -90.451 17.149 1.00 20.68 79 ASP E N 1
ATOM 6801 C CA . ASP E 1 79 ? -21.393 -90.649 16.716 1.00 20.09 79 ASP E CA 1
ATOM 6802 C C . ASP E 1 79 ? -22.345 -90.328 17.865 1.00 20.56 79 ASP E C 1
ATOM 6803 O O . ASP E 1 79 ? -21.921 -90.340 19.026 1.00 20.70 79 ASP E O 1
ATOM 6808 N N . SER E 1 80 ? -23.601 -90.018 17.534 1.00 20.35 80 SER E N 1
ATOM 6809 C CA . SER E 1 80 ? -24.677 -89.774 18.508 1.00 21.17 80 SER E CA 1
ATOM 6810 C C . SER E 1 80 ? -25.097 -91.074 19.164 1.00 21.75 80 SER E C 1
ATOM 6811 O O . SER E 1 80 ? -24.718 -92.161 18.692 1.00 22.50 80 SER E O 1
ATOM 6814 N N . GLU E 1 81 ? -25.898 -90.937 20.227 1.00 21.84 81 GLU E N 1
ATOM 6815 C CA . GLU E 1 81 ? -26.449 -92.049 21.007 1.00 21.99 81 GLU E CA 1
ATOM 6816 C C . GLU E 1 81 ? -27.552 -92.740 20.190 1.00 22.21 81 GLU E C 1
ATOM 6817 O O . GLU E 1 81 ? -27.800 -93.937 20.348 1.00 21.68 81 GLU E O 1
ATOM 6823 N N . TYR E 1 82 ? -28.156 -91.992 19.269 1.00 21.96 82 TYR E N 1
ATOM 6824 C CA . TYR E 1 82 ? -29.128 -92.554 18.332 1.00 21.49 82 TYR E CA 1
ATOM 6825 C C . TYR E 1 82 ? -28.488 -93.470 17.293 1.00 21.97 82 TYR E C 1
ATOM 6826 O O . TYR E 1 82 ? -29.044 -94.536 16.996 1.00 23.09 82 TYR E O 1
ATOM 6835 N N . ALA E 1 83 ? -27.335 -93.075 16.737 1.00 21.62 83 ALA E N 1
ATOM 6836 C CA . ALA E 1 83 ? -26.535 -93.979 15.895 1.00 20.80 83 ALA E CA 1
ATOM 6837 C C . ALA E 1 83 ? -26.089 -95.193 16.660 1.00 20.86 83 ALA E C 1
ATOM 6838 O O . ALA E 1 83 ? -26.169 -96.309 16.123 1.00 21.60 83 ALA E O 1
ATOM 6840 N N . HIS E 1 84 ? -25.619 -95.022 17.908 1.00 20.98 84 HIS E N 1
ATOM 6841 C CA . HIS E 1 84 ? -25.153 -96.197 18.658 1.00 20.67 84 HIS E CA 1
ATOM 6842 C C . HIS E 1 84 ? -26.322 -97.165 18.821 1.00 21.83 84 HIS E C 1
ATOM 6843 O O . HIS E 1 84 ? -26.153 -98.393 18.671 1.00 22.27 84 HIS E O 1
ATOM 6850 N N . LEU E 1 85 ? -27.509 -96.619 19.099 1.00 22.44 85 LEU E N 1
ATOM 6851 C CA . LEU E 1 85 ? -28.700 -97.446 19.355 1.00 23.72 85 LEU E CA 1
ATOM 6852 C C . LEU E 1 85 ? -29.022 -98.320 18.138 1.00 24.07 85 LEU E C 1
ATOM 6853 O O . LEU E 1 85 ? -29.089 -99.556 18.235 1.00 24.49 85 LEU E O 1
ATOM 6858 N N . GLN E 1 86 ? -29.103 -97.692 16.982 1.00 24.52 86 GLN E N 1
ATOM 6859 C CA . GLN E 1 86 ? -29.315 -98.431 15.770 1.00 25.51 86 GLN E CA 1
ATOM 6860 C C . GLN E 1 86 ? -28.236 -99.465 15.510 1.00 25.57 86 GLN E C 1
ATOM 6861 O O . GLN E 1 86 ? -28.539 -100.585 15.110 1.00 26.67 86 GLN E O 1
ATOM 6867 N N . TRP E 1 87 ? -26.982 -99.104 15.727 1.00 25.42 87 TRP E N 1
ATOM 6868 C CA . TRP E 1 87 ? -25.919 -100.059 15.520 1.00 24.69 87 TRP E CA 1
ATOM 6869 C C . TRP E 1 87 ? -26.092 -101.300 16.383 1.00 24.79 87 TRP E C 1
ATOM 6870 O O . TRP E 1 87 ? -25.729 -102.409 15.946 1.00 24.59 87 TRP E O 1
ATOM 6881 N N . THR E 1 88 ? -26.643 -101.133 17.590 1.00 25.25 88 THR E N 1
ATOM 6882 C CA . THR E 1 88 ? -26.872 -102.293 18.473 1.00 26.13 88 THR E CA 1
ATOM 6883 C C . THR E 1 88 ? -28.119 -103.102 18.124 1.00 27.09 88 THR E C 1
ATOM 6884 O O . THR E 1 88 ? -28.326 -104.192 18.674 1.00 28.15 88 THR E O 1
ATOM 6888 N N . LEU E 1 89 ? -28.959 -102.552 17.255 1.00 27.62 89 LEU E N 1
ATOM 6889 C CA . LEU E 1 89 ? -30.186 -103.173 16.864 1.00 28.09 89 LEU E CA 1
ATOM 6890 C C . LEU E 1 89 ? -29.937 -103.795 15.519 1.00 29.26 89 LEU E C 1
ATOM 6891 O O . LEU E 1 89 ? -30.831 -104.393 14.912 1.00 30.74 89 LEU E O 1
ATOM 6896 N N . GLN E 1 90 ? -28.718 -103.659 15.031 1.00 29.88 90 GLN E N 1
ATOM 6897 C CA . GLN E 1 90 ? -28.348 -104.285 13.782 1.00 30.34 90 GLN E CA 1
ATOM 6898 C C . GLN E 1 90 ? -27.558 -105.554 14.093 1.00 31.24 90 GLN E C 1
ATOM 6899 O O . GLN E 1 90 ? -26.808 -105.627 15.067 1.00 31.16 90 GLN E O 1
ATOM 6905 N N . ASP E 1 91 ? -27.770 -106.562 13.263 1.00 32.44 91 ASP E N 1
ATOM 6906 C CA . ASP E 1 91 ? -27.236 -107.910 13.455 1.00 33.25 91 ASP E CA 1
ATOM 6907 C C . ASP E 1 91 ? -25.714 -107.896 13.303 1.00 32.50 91 ASP E C 1
ATOM 6908 O O . ASP E 1 91 ? -25.186 -107.306 12.362 1.00 31.86 91 ASP E O 1
ATOM 6913 N N . ARG E 1 92 ? -25.010 -108.562 14.216 1.00 32.41 92 ARG E N 1
ATOM 6914 C CA . ARG E 1 92 ? -23.576 -108.785 14.054 1.00 32.58 92 ARG E CA 1
ATOM 6915 C C . ARG E 1 92 ? -23.181 -109.317 12.674 1.00 32.76 92 ARG E C 1
ATOM 6916 O O . ARG E 1 92 ? -22.127 -108.961 12.152 1.00 33.14 92 ARG E O 1
ATOM 6924 N N . LYS E 1 93 ? -24.026 -110.151 12.077 1.00 33.58 93 LYS E N 1
ATOM 6925 C CA . LYS E 1 93 ? -23.701 -110.799 10.793 1.00 34.40 93 LYS E CA 1
ATOM 6926 C C . LYS E 1 93 ? -23.783 -109.782 9.699 1.00 33.93 93 LYS E C 1
ATOM 6927 O O . LYS E 1 93 ? -23.127 -109.913 8.673 1.00 33.69 93 LYS E O 1
ATOM 6933 N N . LYS E 1 94 ? -24.627 -108.776 9.917 1.00 34.31 94 LYS E N 1
ATOM 6934 C CA . LYS E 1 94 ? -24.793 -107.697 8.961 1.00 34.19 94 LYS E CA 1
ATOM 6935 C C . LYS E 1 94 ? -23.921 -106.471 9.278 1.00 33.19 94 LYS E C 1
ATOM 6936 O O . LYS E 1 94 ? -24.042 -105.419 8.631 1.00 33.41 94 LYS E O 1
ATOM 6942 N N . GLY E 1 95 ? -23.043 -106.590 10.267 1.00 31.95 95 GLY E N 1
ATOM 6943 C CA . GLY E 1 95 ? -22.062 -105.517 10.506 1.00 30.67 95 GLY E CA 1
ATOM 6944 C C . GLY E 1 95 ? -22.365 -104.677 11.730 1.00 29.29 95 GLY E C 1
ATOM 6945 O O . GLY E 1 95 ? -21.696 -103.671 11.984 1.00 28.51 95 GLY E O 1
ATOM 6946 N N . GLY E 1 96 ? -23.367 -105.117 12.495 1.00 28.40 96 GLY E N 1
ATOM 6947 C CA . GLY E 1 96 ? -23.779 -104.434 13.719 1.00 27.43 96 GLY E CA 1
ATOM 6948 C C . GLY E 1 96 ? -23.123 -104.971 14.969 1.00 26.93 96 GLY E C 1
ATOM 6949 O O . GLY E 1 96 ? -22.309 -105.887 14.929 1.00 26.90 96 GLY E O 1
ATOM 6950 N N . LEU E 1 97 ? -23.489 -104.378 16.089 1.00 27.16 97 LEU E N 1
ATOM 6951 C CA . LEU E 1 97 ? -22.959 -104.753 17.383 1.00 27.81 97 LEU E CA 1
ATOM 6952 C C . LEU E 1 97 ? -23.836 -105.798 18.046 1.00 28.43 97 LEU E C 1
ATOM 6953 O O . LEU E 1 97 ? -23.354 -106.564 18.911 1.00 29.32 97 LEU E O 1
ATOM 6958 N N . GLY E 1 98 ? -25.130 -105.785 17.695 1.00 28.27 98 GLY E N 1
ATOM 6959 C CA . GLY E 1 98 ? -26.166 -106.420 18.531 1.00 28.95 98 GLY E CA 1
ATOM 6960 C C . GLY E 1 98 ? -26.140 -105.841 19.936 1.00 29.05 98 GLY E C 1
ATOM 6961 O O . GLY E 1 98 ? -25.485 -104.814 20.189 1.00 29.41 98 GLY E O 1
ATOM 6962 N N . THR E 1 99 ? -26.821 -106.495 20.864 1.00 29.40 99 THR E N 1
ATOM 6963 C CA . THR E 1 99 ? -26.826 -106.047 22.270 1.00 29.95 99 THR E CA 1
ATOM 6964 C C . THR E 1 99 ? -25.396 -105.920 22.821 1.00 28.74 99 THR E C 1
ATOM 6965 O O . THR E 1 99 ? -24.589 -106.826 22.619 1.00 29.07 99 THR E O 1
ATOM 6969 N N . MET E 1 100 ? -25.117 -104.816 23.517 1.00 27.80 100 MET E N 1
ATOM 6970 C CA . MET E 1 100 ? -23.831 -104.548 24.189 1.00 27.02 100 MET E CA 1
ATOM 6971 C C . MET E 1 100 ? -23.809 -104.701 25.722 1.00 26.37 100 MET E C 1
ATOM 6972 O O . MET E 1 100 ? -24.793 -104.454 26.399 1.00 25.93 100 MET E O 1
ATOM 6977 N N . ALA E 1 101 ? -22.661 -105.110 26.251 1.00 25.63 101 ALA E N 1
ATOM 6978 C CA . ALA E 1 101 ? -22.480 -105.290 27.692 1.00 24.77 101 ALA E CA 1
ATOM 6979 C C . ALA E 1 101 ? -21.609 -104.154 28.272 1.00 24.53 101 ALA E C 1
ATOM 6980 O O . ALA E 1 101 ? -21.247 -104.160 29.465 1.00 24.79 101 ALA E O 1
ATOM 6982 N N . ILE E 1 102 ? -21.269 -103.176 27.428 1.00 23.41 102 ILE E N 1
ATOM 6983 C CA . ILE E 1 102 ? -20.508 -102.006 27.881 1.00 22.83 102 ILE E CA 1
ATOM 6984 C C . ILE E 1 102 ? -21.237 -100.781 27.391 1.00 23.20 102 ILE E C 1
ATOM 6985 O O . ILE E 1 102 ? -21.995 -100.855 26.415 1.00 23.50 102 ILE E O 1
ATOM 6990 N N . PRO E 1 103 ? -21.085 -99.663 28.093 1.00 23.02 103 PRO E N 1
ATOM 6991 C CA . PRO E 1 103 ? -21.663 -98.459 27.532 1.00 23.32 103 PRO E CA 1
ATOM 6992 C C . PRO E 1 103 ? -20.806 -97.903 26.386 1.00 23.75 103 PRO E C 1
ATOM 6993 O O . PRO E 1 103 ? -19.648 -98.329 26.227 1.00 24.19 103 PRO E O 1
ATOM 6997 N N . ILE E 1 104 ? -21.390 -96.983 25.593 1.00 23.11 104 ILE E N 1
ATOM 6998 C CA . ILE E 1 104 ? -20.682 -96.280 24.527 1.00 22.33 104 ILE E CA 1
ATOM 6999 C C . ILE E 1 104 ? -21.045 -94.790 24.593 1.00 22.13 104 ILE E C 1
ATOM 7000 O O . ILE E 1 104 ? -22.223 -94.413 24.407 1.00 22.91 104 ILE E O 1
ATOM 7005 N N . LEU E 1 105 ? -20.036 -93.958 24.862 1.00 21.02 105 LEU E N 1
ATOM 7006 C CA . LEU E 1 105 ? -20.188 -92.534 24.868 1.00 20.61 105 LEU E CA 1
ATOM 7007 C C . LEU E 1 105 ? -20.502 -92.025 23.479 1.00 20.30 105 LEU E C 1
ATOM 7008 O O . LEU E 1 105 ? -19.973 -92.520 22.480 1.00 19.37 105 LEU E O 1
ATOM 7013 N N . ALA E 1 106 ? -21.370 -91.020 23.441 1.00 20.53 106 ALA E N 1
ATOM 7014 C CA . ALA E 1 106 ? -21.650 -90.293 22.224 1.00 20.85 106 ALA E CA 1
ATOM 7015 C C . ALA E 1 106 ? -20.954 -88.939 22.345 1.00 21.04 106 ALA E C 1
ATOM 7016 O O . ALA E 1 106 ? -21.498 -88.008 22.913 1.00 20.60 106 ALA E O 1
ATOM 7018 N N . ASP E 1 107 ? -19.743 -88.851 21.802 1.00 21.51 107 ASP E N 1
ATOM 7019 C CA . ASP E 1 107 ? -18.908 -87.643 21.931 1.00 21.81 107 ASP E CA 1
ATOM 7020 C C . ASP E 1 107 ? -19.234 -86.656 20.825 1.00 21.99 107 ASP E C 1
ATOM 7021 O O . ASP E 1 107 ? -18.395 -86.357 19.986 1.00 21.58 107 ASP E O 1
ATOM 7026 N N . LYS E 1 108 ? -20.469 -86.156 20.828 1.00 22.75 108 LYS E N 1
ATOM 7027 C CA . LYS E 1 108 ? -20.971 -85.345 19.711 1.00 23.50 108 LYS E CA 1
ATOM 7028 C C . LYS E 1 108 ? -20.220 -84.021 19.546 1.00 24.13 108 LYS E C 1
ATOM 7029 O O . LYS E 1 108 ? -20.050 -83.542 18.434 1.00 24.50 108 LYS E O 1
ATOM 7035 N N . THR E 1 109 ? -19.736 -83.437 20.632 1.00 23.94 109 THR E N 1
ATOM 7036 C CA . THR E 1 109 ? -18.946 -82.231 20.461 1.00 24.28 109 THR E CA 1
ATOM 7037 C C . THR E 1 109 ? -17.510 -82.559 20.116 1.00 24.31 109 THR E C 1
ATOM 7038 O O . THR E 1 109 ? -16.770 -81.647 19.771 1.00 25.23 109 THR E O 1
ATOM 7042 N N . LYS E 1 110 ? -17.115 -83.839 20.211 1.00 24.45 110 LYS E N 1
ATOM 7043 C CA . LYS E 1 110 ? -15.733 -84.292 19.908 1.00 24.08 110 LYS E CA 1
ATOM 7044 C C . LYS E 1 110 ? -14.669 -83.824 20.938 1.00 24.43 110 LYS E C 1
ATOM 7045 O O . LYS E 1 110 ? -13.481 -84.092 20.761 1.00 25.12 110 LYS E O 1
ATOM 7051 N N . ASN E 1 111 ? -15.074 -83.123 21.991 1.00 23.95 111 ASN E N 1
ATOM 7052 C CA . ASN E 1 111 ? -14.120 -82.579 22.943 1.00 24.83 111 ASN E CA 1
ATOM 7053 C C . ASN E 1 111 ? -13.508 -83.613 23.863 1.00 24.06 111 ASN E C 1
ATOM 7054 O O . ASN E 1 111 ? -12.530 -83.334 24.543 1.00 24.56 111 ASN E O 1
ATOM 7059 N N . ILE E 1 112 ? -14.094 -84.796 23.906 1.00 23.49 112 ILE E N 1
ATOM 7060 C CA . ILE E 1 112 ? -13.527 -85.855 24.713 1.00 22.76 112 ILE E CA 1
ATOM 7061 C C . ILE E 1 112 ? -12.299 -86.439 23.996 1.00 22.63 112 ILE E C 1
ATOM 7062 O O . ILE E 1 112 ? -11.208 -86.560 24.604 1.00 22.63 112 ILE E O 1
ATOM 7067 N N . ALA E 1 113 ? -12.480 -86.773 22.716 1.00 21.68 113 ALA E N 1
ATOM 7068 C CA . ALA E 1 113 ? -11.390 -87.227 21.864 1.00 22.13 113 ALA E CA 1
ATOM 7069 C C . ALA E 1 113 ? -10.322 -86.114 21.733 1.00 22.46 113 ALA E C 1
ATOM 7070 O O . ALA E 1 113 ? -9.130 -86.387 21.682 1.00 22.73 113 ALA E O 1
ATOM 7072 N N . ARG E 1 114 ? -10.746 -84.869 21.704 1.00 22.79 114 ARG E N 1
ATOM 7073 C CA . ARG E 1 114 ? -9.805 -83.777 21.677 1.00 24.36 114 ARG E CA 1
ATOM 7074 C C . ARG E 1 114 ? -8.915 -83.778 22.913 1.00 24.31 114 ARG E C 1
ATOM 7075 O O . ARG E 1 114 ? -7.699 -83.608 22.811 1.00 24.47 114 ARG E O 1
ATOM 7083 N N . SER E 1 115 ? -9.531 -83.964 24.076 1.00 23.61 115 SER E N 1
ATOM 7084 C CA . SER E 1 115 ? -8.817 -83.829 25.329 1.00 23.66 115 SER E CA 1
ATOM 7085 C C . SER E 1 115 ? -7.854 -85.016 25.504 1.00 22.92 115 SER E C 1
ATOM 7086 O O . SER E 1 115 ? -6.796 -84.878 26.137 1.00 23.03 115 SER E O 1
ATOM 7089 N N . TYR E 1 116 ? -8.224 -86.155 24.912 1.00 22.18 116 TYR E N 1
ATOM 7090 C CA . TYR E 1 116 ? -7.388 -87.368 24.885 1.00 21.87 116 TYR E CA 1
ATOM 7091 C C . TYR E 1 116 ? -6.339 -87.328 23.770 1.00 21.52 116 TYR E C 1
ATOM 7092 O O . TYR E 1 116 ? -5.481 -88.232 23.672 1.00 21.67 116 TYR E O 1
ATOM 7101 N N . GLY E 1 117 ? -6.379 -86.256 22.972 1.00 21.25 117 GLY E N 1
ATOM 7102 C CA . GLY E 1 117 ? -5.413 -86.064 21.893 1.00 21.65 117 GLY E CA 1
ATOM 7103 C C . GLY E 1 117 ? -5.479 -87.040 20.727 1.00 22.42 117 GLY E C 1
ATOM 7104 O O . GLY E 1 117 ? -4.527 -87.140 19.960 1.00 22.82 117 GLY E O 1
ATOM 7105 N N . VAL E 1 118 ? -6.605 -87.740 20.574 1.00 23.42 118 VAL E N 1
ATOM 7106 C CA . VAL E 1 118 ? -6.805 -88.716 19.488 1.00 24.02 118 VAL E CA 1
ATOM 7107 C C . VAL E 1 118 ? -7.743 -88.265 18.355 1.00 25.12 118 VAL E C 1
ATOM 7108 O O . VAL E 1 118 ? -8.164 -89.104 17.552 1.00 25.40 118 VAL E O 1
ATOM 7112 N N . LEU E 1 119 ? -8.090 -86.971 18.284 1.00 25.99 119 LEU E N 1
ATOM 7113 C CA . LEU E 1 119 ? -8.923 -86.478 17.187 1.00 27.18 119 LEU E CA 1
ATOM 7114 C C . LEU E 1 119 ? -8.115 -86.221 15.892 1.00 28.48 119 LEU E C 1
ATOM 7115 O O . LEU E 1 119 ? -7.125 -85.466 15.904 1.00 28.35 119 LEU E O 1
ATOM 7120 N N . GLU E 1 120 ? -8.522 -86.889 14.804 1.00 29.13 120 GLU E N 1
ATOM 7121 C CA . GLU E 1 120 ? -8.110 -86.519 13.454 1.00 30.84 120 GLU E CA 1
ATOM 7122 C C . GLU E 1 120 ? -9.022 -85.382 13.002 1.00 30.99 120 GLU E C 1
ATOM 7123 O O . GLU E 1 120 ? -10.155 -85.599 12.560 1.00 30.52 120 GLU E O 1
ATOM 7129 N N . GLU E 1 121 ? -8.498 -84.171 13.104 1.00 31.90 121 GLU E N 1
ATOM 7130 C CA . GLU E 1 121 ? -9.296 -82.957 12.960 1.00 33.26 121 GLU E CA 1
ATOM 7131 C C . GLU E 1 121 ? -9.921 -82.801 11.582 1.00 33.70 121 GLU E C 1
ATOM 7132 O O . GLU E 1 121 ? -11.082 -82.383 11.463 1.00 34.21 121 GLU E O 1
ATOM 7138 N N . SER E 1 122 ? -9.155 -83.126 10.548 1.00 33.39 122 SER E N 1
ATOM 7139 C CA . SER E 1 122 ? -9.619 -82.952 9.184 1.00 33.54 122 SER E CA 1
ATOM 7140 C C . SER E 1 122 ? -10.755 -83.925 8.834 1.00 33.25 122 SER E C 1
ATOM 7141 O O . SER E 1 122 ? -11.557 -83.650 7.942 1.00 33.16 122 SER E O 1
ATOM 7144 N N . GLN E 1 123 ? -10.814 -85.044 9.557 1.00 32.45 123 GLN E N 1
ATOM 7145 C CA . GLN E 1 123 ? -11.880 -86.040 9.431 1.00 31.65 123 GLN E CA 1
ATOM 7146 C C . GLN E 1 123 ? -12.978 -85.851 10.474 1.00 30.15 123 GLN E C 1
ATOM 7147 O O . GLN E 1 123 ? -14.084 -86.370 10.308 1.00 30.23 123 GLN E O 1
ATOM 7153 N N . GLY E 1 124 ? -12.669 -85.170 11.577 1.00 28.33 124 GLY E N 1
ATOM 7154 C CA . GLY E 1 124 ? -13.606 -85.089 12.711 1.00 26.26 124 GLY E CA 1
ATOM 7155 C C . GLY E 1 124 ? -13.908 -86.419 13.413 1.00 25.57 124 GLY E C 1
ATOM 7156 O O . GLY E 1 124 ? -14.996 -86.584 13.988 1.00 25.04 124 GLY E O 1
ATOM 7157 N N . VAL E 1 125 ? -12.960 -87.374 13.372 1.00 23.78 125 VAL E N 1
ATOM 7158 C CA . VAL E 1 125 ? -13.160 -88.688 14.007 1.00 22.80 125 VAL E CA 1
ATOM 7159 C C . VAL E 1 125 ? -11.970 -89.082 14.849 1.00 22.24 125 VAL E C 1
ATOM 7160 O O . VAL E 1 125 ? -10.854 -88.623 14.602 1.00 22.63 125 VAL E O 1
ATOM 7164 N N . ALA E 1 126 ? -12.207 -89.910 15.853 1.00 20.62 126 ALA E N 1
ATOM 7165 C CA . ALA E 1 126 ? -11.126 -90.321 16.747 1.00 20.69 126 ALA E CA 1
ATOM 7166 C C . ALA E 1 126 ? -10.315 -91.438 16.112 1.00 19.94 126 ALA E C 1
ATOM 7167 O O . ALA E 1 126 ? -10.878 -92.387 15.575 1.00 19.87 126 ALA E O 1
ATOM 7169 N N . TYR E 1 127 ? -8.999 -91.331 16.181 1.00 19.63 127 TYR E N 1
ATOM 7170 C CA . TYR E 1 127 ? -8.139 -92.525 15.994 1.00 19.78 127 TYR E CA 1
ATOM 7171 C C . TYR E 1 127 ? -8.435 -93.588 17.055 1.00 19.45 127 TYR E C 1
ATOM 7172 O O . TYR E 1 127 ? -9.192 -93.342 17.987 1.00 19.62 127 TYR E O 1
ATOM 7181 N N . ARG E 1 128 ? -7.783 -94.740 16.944 1.00 19.51 128 ARG E N 1
ATOM 7182 C CA . ARG E 1 128 ? -8.066 -95.858 17.801 1.00 18.96 128 ARG E CA 1
ATOM 7183 C C . ARG E 1 128 ? -7.300 -95.780 19.134 1.00 18.88 128 ARG E C 1
ATOM 7184 O O . ARG E 1 128 ? -6.402 -96.591 19.397 1.00 17.91 128 ARG E O 1
ATOM 7192 N N . GLY E 1 129 ? -7.667 -94.800 19.974 1.00 18.79 129 GLY E N 1
ATOM 7193 C CA . GLY E 1 129 ? -6.972 -94.582 21.255 1.00 19.07 129 GLY E CA 1
ATOM 7194 C C . GLY E 1 129 ? -7.556 -95.369 22.429 1.00 19.39 129 GLY E C 1
ATOM 7195 O O . GLY E 1 129 ? -8.771 -95.439 22.618 1.00 19.89 129 GLY E O 1
ATOM 7196 N N . LEU E 1 130 ? -6.690 -95.939 23.252 1.00 19.58 130 LEU E N 1
ATOM 7197 C CA . LEU E 1 130 ? -7.132 -96.690 24.402 1.00 19.55 130 LEU E CA 1
ATOM 7198 C C . LEU E 1 130 ? -6.312 -96.315 25.653 1.00 20.44 130 LEU E C 1
ATOM 7199 O O . LEU E 1 130 ? -5.080 -96.385 25.645 1.00 21.01 130 LEU E O 1
ATOM 7204 N N . PHE E 1 131 ? -7.022 -95.986 26.739 1.00 20.77 131 PHE E N 1
ATOM 7205 C CA . PHE E 1 131 ? -6.420 -95.411 27.936 1.00 20.83 131 PHE E CA 1
ATOM 7206 C C . PHE E 1 131 ? -6.764 -96.258 29.144 1.00 21.43 131 PHE E C 1
ATOM 7207 O O . PHE E 1 131 ? -7.949 -96.536 29.366 1.00 22.32 131 PHE E O 1
ATOM 7215 N N . ILE E 1 132 ? -5.727 -96.715 29.865 1.00 20.55 132 ILE E N 1
ATOM 7216 C CA . ILE E 1 132 ? -5.875 -97.453 31.112 1.00 20.44 132 ILE E CA 1
ATOM 7217 C C . ILE E 1 132 ? -5.712 -96.470 32.259 1.00 20.39 132 ILE E C 1
ATOM 7218 O O . ILE E 1 132 ? -4.658 -95.859 32.421 1.00 20.76 132 ILE E O 1
ATOM 7223 N N . ILE E 1 133 ? -6.755 -96.360 33.065 1.00 20.57 133 ILE E N 1
ATOM 7224 C CA . ILE E 1 133 ? -6.874 -95.355 34.107 1.00 20.70 133 ILE E CA 1
ATOM 7225 C C . ILE E 1 133 ? -7.043 -96.072 35.453 1.00 21.26 133 ILE E C 1
ATOM 7226 O O . ILE E 1 133 ? -7.817 -97.045 35.558 1.00 21.20 133 ILE E O 1
ATOM 7231 N N . ASP E 1 134 ? -6.345 -95.604 36.488 1.00 21.55 134 ASP E N 1
ATOM 7232 C CA . ASP E 1 134 ? -6.399 -96.331 37.777 1.00 22.80 134 ASP E CA 1
ATOM 7233 C C . ASP E 1 134 ? -7.564 -95.902 38.698 1.00 23.68 134 ASP E C 1
ATOM 7234 O O . ASP E 1 134 ? -8.329 -94.983 38.328 1.00 24.56 134 ASP E O 1
ATOM 7239 N N . PRO E 1 135 ? -7.735 -96.577 39.860 1.00 23.83 135 PRO E N 1
ATOM 7240 C CA . PRO E 1 135 ? -8.818 -96.299 40.801 1.00 24.17 135 PRO E CA 1
ATOM 7241 C C . PRO E 1 135 ? -8.817 -94.883 41.267 1.00 25.72 135 PRO E C 1
ATOM 7242 O O . PRO E 1 135 ? -9.841 -94.389 41.759 1.00 26.33 135 PRO E O 1
ATOM 7246 N N . HIS E 1 136 ? -7.665 -94.228 41.126 1.00 26.53 136 HIS E N 1
ATOM 7247 C CA . HIS E 1 136 ? -7.531 -92.861 41.564 1.00 27.06 136 HIS E CA 1
ATOM 7248 C C . HIS E 1 136 ? -7.749 -91.885 40.432 1.00 26.71 136 HIS E C 1
ATOM 7249 O O . HIS E 1 136 ? -7.545 -90.671 40.618 1.00 27.58 136 HIS E O 1
ATOM 7256 N N . GLY E 1 137 ? -8.143 -92.402 39.265 1.00 26.25 137 GLY E N 1
ATOM 7257 C CA . GLY E 1 137 ? -8.413 -91.550 38.108 1.00 25.61 137 GLY E CA 1
ATOM 7258 C C . GLY E 1 137 ? -7.145 -91.083 37.406 1.00 25.74 137 GLY E C 1
ATOM 7259 O O . GLY E 1 137 ? -7.190 -90.092 36.651 1.00 26.09 137 GLY E O 1
ATOM 7260 N N . MET E 1 138 ? -6.021 -91.783 37.638 1.00 24.76 138 MET E N 1
ATOM 7261 C CA . MET E 1 138 ? -4.749 -91.431 36.991 1.00 24.70 138 MET E CA 1
ATOM 7262 C C . MET E 1 138 ? -4.476 -92.280 35.758 1.00 23.71 138 MET E C 1
ATOM 7263 O O . MET E 1 138 ? -4.728 -93.484 35.727 1.00 24.43 138 MET E O 1
ATOM 7268 N N . LEU E 1 139 ? -3.958 -91.626 34.739 1.00 22.64 139 LEU E N 1
ATOM 7269 C CA . LEU E 1 139 ? -3.700 -92.259 33.472 1.00 21.90 139 LEU E CA 1
ATOM 7270 C C . LEU E 1 139 ? -2.425 -93.101 33.580 1.00 21.77 139 LEU E C 1
ATOM 7271 O O . LEU E 1 139 ? -1.387 -92.600 34.003 1.00 21.19 139 LEU E O 1
ATOM 7276 N N . ARG E 1 140 ? -2.515 -94.380 33.220 1.00 21.73 140 ARG E N 1
ATOM 7277 C CA . ARG E 1 140 ? -1.353 -95.242 33.322 1.00 22.26 140 ARG E CA 1
ATOM 7278 C C . ARG E 1 140 ? -0.787 -95.776 31.983 1.00 22.29 140 ARG E C 1
ATOM 7279 O O . ARG E 1 140 ? 0.397 -96.121 31.925 1.00 22.95 140 ARG E O 1
ATOM 7287 N N . GLN E 1 141 ? -1.608 -95.842 30.933 1.00 20.99 141 GLN E N 1
ATOM 7288 C CA . GLN E 1 141 ? -1.184 -96.416 29.664 1.00 20.37 141 GLN E CA 1
ATOM 7289 C C . GLN E 1 141 ? -1.944 -95.798 28.482 1.00 20.49 141 GLN E C 1
ATOM 7290 O O . GLN E 1 141 ? -3.165 -95.604 28.556 1.00 20.65 141 GLN E O 1
ATOM 7296 N N . ILE E 1 142 ? -1.198 -95.484 27.415 1.00 19.70 142 ILE E N 1
ATOM 7297 C CA . ILE E 1 142 ? -1.721 -94.971 26.150 1.00 19.54 142 ILE E CA 1
ATOM 7298 C C . ILE E 1 142 ? -1.356 -95.913 24.988 1.00 20.41 142 ILE E C 1
ATOM 7299 O O . ILE E 1 142 ? -0.235 -96.405 24.879 1.00 20.87 142 ILE E O 1
ATOM 7304 N N . THR E 1 143 ? -2.337 -96.159 24.131 1.00 21.14 143 THR E N 1
ATOM 7305 C CA . THR E 1 143 ? -2.215 -97.025 22.971 1.00 20.92 143 THR E CA 1
ATOM 7306 C C . THR E 1 143 ? -3.040 -96.338 21.887 1.00 21.22 143 THR E C 1
ATOM 7307 O O . THR E 1 143 ? -4.253 -96.193 22.063 1.00 21.41 143 THR E O 1
ATOM 7311 N N . VAL E 1 144 ? -2.399 -95.845 20.817 1.00 20.52 144 VAL E N 1
ATOM 7312 C CA . VAL E 1 144 ? -3.159 -95.310 19.678 1.00 19.68 144 VAL E CA 1
ATOM 7313 C C . VAL E 1 144 ? -2.759 -96.030 18.394 1.00 19.79 144 VAL E C 1
ATOM 7314 O O . VAL E 1 144 ? -1.589 -96.160 18.085 1.00 19.66 144 VAL E O 1
ATOM 7318 N N . ASN E 1 145 ? -3.742 -96.563 17.685 1.00 20.10 145 ASN E N 1
ATOM 7319 C CA . ASN E 1 145 ? -3.514 -97.217 16.400 1.00 20.14 145 ASN E CA 1
ATOM 7320 C C . ASN E 1 145 ? -4.057 -96.338 15.296 1.00 20.67 145 ASN E C 1
ATOM 7321 O O . ASN E 1 145 ? -5.134 -95.707 15.446 1.00 20.46 145 ASN E O 1
ATOM 7326 N N . ASP E 1 146 ? -3.353 -96.317 14.168 1.00 20.87 146 ASP E N 1
ATOM 7327 C CA . ASP E 1 146 ? -3.969 -95.858 12.895 1.00 21.10 146 ASP E CA 1
ATOM 7328 C C . ASP E 1 146 ? -5.290 -96.609 12.597 1.00 20.62 146 ASP E C 1
ATOM 7329 O O . ASP E 1 146 ? -5.551 -97.671 13.176 1.00 21.09 146 ASP E O 1
ATOM 7334 N N . MET E 1 147 ? -6.072 -96.100 11.652 1.00 19.96 147 MET E N 1
ATOM 7335 C CA . MET E 1 147 ? -7.446 -96.557 11.441 1.00 20.53 147 MET E CA 1
ATOM 7336 C C . MET E 1 147 ? -7.606 -98.046 11.040 1.00 20.68 147 MET E C 1
ATOM 7337 O O . MET E 1 147 ? -8.564 -98.670 11.483 1.00 20.88 147 MET E O 1
ATOM 7342 N N . PRO E 1 148 ? -6.683 -98.600 10.196 1.00 20.72 148 PRO E N 1
ATOM 7343 C CA . PRO E 1 148 ? -6.928 -99.915 9.610 1.00 20.15 148 PRO E CA 1
ATOM 7344 C C . PRO E 1 148 ? -6.415 -101.084 10.463 1.00 20.46 148 PRO E C 1
ATOM 7345 O O . PRO E 1 148 ? -6.473 -102.242 10.043 1.00 20.80 148 PRO E O 1
ATOM 7349 N N . VAL E 1 149 ? -5.922 -100.799 11.661 1.00 20.94 149 VAL E N 1
ATOM 7350 C CA . VAL E 1 149 ? -5.363 -101.853 12.520 1.00 19.81 149 VAL E CA 1
ATOM 7351 C C . VAL E 1 149 ? -5.990 -101.852 13.909 1.00 20.33 149 VAL E C 1
ATOM 7352 O O . VAL E 1 149 ? -5.827 -100.900 14.692 1.00 20.19 149 VAL E O 1
ATOM 7356 N N . GLY E 1 150 ? -6.684 -102.944 14.226 1.00 21.27 150 GLY E N 1
ATOM 7357 C CA . GLY E 1 150 ? -7.355 -103.083 15.505 1.00 21.41 150 GLY E CA 1
ATOM 7358 C C . GLY E 1 150 ? -6.425 -103.348 16.678 1.00 22.07 150 GLY E C 1
ATOM 7359 O O . GLY E 1 150 ? -5.265 -103.772 16.514 1.00 21.89 150 GLY E O 1
ATOM 7360 N N . ARG E 1 151 ? -6.975 -103.152 17.875 1.00 22.19 151 ARG E N 1
ATOM 7361 C CA . ARG E 1 151 ? -6.242 -103.348 19.114 1.00 21.63 151 ARG E CA 1
ATOM 7362 C C . ARG E 1 151 ? -6.258 -104.821 19.544 1.00 22.40 151 ARG E C 1
ATOM 7363 O O . ARG E 1 151 ? -6.798 -105.697 18.827 1.00 21.61 151 ARG E O 1
ATOM 7371 N N . SER E 1 152 ? -5.619 -105.107 20.678 1.00 22.12 152 SER E N 1
ATOM 7372 C CA . SER E 1 152 ? -5.596 -106.463 21.191 1.00 21.91 152 SER E CA 1
ATOM 7373 C C . SER E 1 152 ? -6.101 -106.511 22.615 1.00 22.05 152 SER E C 1
ATOM 7374 O O . SER E 1 152 ? -5.500 -105.922 23.530 1.00 21.23 152 SER E O 1
ATOM 7377 N N . VAL E 1 153 ? -7.222 -107.222 22.780 1.00 22.37 153 VAL E N 1
ATOM 7378 C CA . VAL E 1 153 ? -7.827 -107.405 24.069 1.00 23.22 153 VAL E CA 1
ATOM 7379 C C . VAL E 1 153 ? -6.824 -108.087 24.993 1.00 23.50 153 VAL E C 1
ATOM 7380 O O . VAL E 1 153 ? -6.649 -107.646 26.116 1.00 24.08 153 VAL E O 1
ATOM 7384 N N . GLU E 1 154 ? -6.143 -109.127 24.506 1.00 24.45 154 GLU E N 1
ATOM 7385 C CA . GLU E 1 154 ? -5.196 -109.885 25.328 1.00 25.35 154 GLU E CA 1
ATOM 7386 C C . GLU E 1 154 ? -4.104 -108.963 25.848 1.00 25.38 154 GLU E C 1
ATOM 7387 O O . GLU E 1 154 ? -3.802 -108.950 27.062 1.00 25.60 154 GLU E O 1
ATOM 7393 N N . GLU E 1 155 ? -3.551 -108.149 24.948 1.00 24.32 155 GLU E N 1
ATOM 7394 C CA . GLU E 1 155 ? -2.521 -107.216 25.366 1.00 23.61 155 GLU E CA 1
ATOM 7395 C C . GLU E 1 155 ? -3.024 -106.280 26.448 1.00 22.98 155 GLU E C 1
ATOM 7396 O O . GLU E 1 155 ? -2.306 -106.018 27.404 1.00 23.09 155 GLU E O 1
ATOM 7402 N N . VAL E 1 156 ? -4.257 -105.795 26.323 1.00 22.37 156 VAL E N 1
ATOM 7403 C CA . VAL E 1 156 ? -4.760 -104.846 27.320 1.00 22.05 156 VAL E CA 1
ATOM 7404 C C . VAL E 1 156 ? -4.910 -105.541 28.660 1.00 22.79 156 VAL E C 1
ATOM 7405 O O . VAL E 1 156 ? -4.567 -104.962 29.710 1.00 22.89 156 VAL E O 1
ATOM 7409 N N . LEU E 1 157 ? -5.372 -106.793 28.626 1.00 22.82 157 LEU E N 1
ATOM 7410 C CA . LEU E 1 157 ? -5.457 -107.589 29.866 1.00 23.43 157 LEU E CA 1
ATOM 7411 C C . LEU E 1 157 ? -4.099 -107.904 30.520 1.00 23.23 157 LEU E C 1
ATOM 7412 O O . LEU E 1 157 ? -4.017 -108.000 31.753 1.00 23.87 157 LEU E O 1
ATOM 7417 N N . ARG E 1 158 ? -3.051 -108.059 29.709 1.00 23.64 158 ARG E N 1
ATOM 7418 C CA . ARG E 1 158 ? -1.700 -108.292 30.221 1.00 23.91 158 ARG E CA 1
ATOM 7419 C C . ARG E 1 158 ? -1.244 -107.042 30.951 1.00 24.83 158 ARG E C 1
ATOM 7420 O O . ARG E 1 158 ? -0.655 -107.111 32.053 1.00 25.33 158 ARG E O 1
ATOM 7428 N N . LEU E 1 159 ? -1.537 -105.893 30.340 1.00 25.13 159 LEU E N 1
ATOM 7429 C CA . LEU E 1 159 ? -1.115 -104.579 30.875 1.00 24.81 159 LEU E CA 1
ATOM 7430 C C . LEU E 1 159 ? -1.833 -104.366 32.189 1.00 24.53 159 LEU E C 1
ATOM 7431 O O . LEU E 1 159 ? -1.230 -103.986 33.195 1.00 24.38 159 LEU E O 1
ATOM 7436 N N . LEU E 1 160 ? -3.132 -104.647 32.174 1.00 25.41 160 LEU E N 1
ATOM 7437 C CA . LEU E 1 160 ? -3.967 -104.521 33.386 1.00 26.25 160 LEU E CA 1
ATOM 7438 C C . LEU E 1 160 ? -3.451 -105.379 34.557 1.00 25.95 160 LEU E C 1
ATOM 7439 O O . LEU E 1 160 ? -3.323 -104.884 35.661 1.00 27.78 160 LEU E O 1
ATOM 7444 N N . GLU E 1 161 ? -3.126 -106.633 34.317 0.90 26.26 161 GLU E N 1
ATOM 7445 C CA . GLU E 1 161 ? -2.614 -107.523 35.394 0.90 26.83 161 GLU E CA 1
ATOM 7446 C C . GLU E 1 161 ? -1.246 -107.098 35.900 0.90 26.23 161 GLU E C 1
ATOM 7447 O O . GLU E 1 161 ? -0.968 -107.187 37.096 0.90 26.16 161 GLU E O 1
ATOM 7453 N N . ALA E 1 162 ? -0.406 -106.623 34.974 1.00 25.79 162 ALA E N 1
ATOM 7454 C CA . ALA E 1 162 ? 0.914 -106.061 35.302 1.00 25.05 162 ALA E CA 1
ATOM 7455 C C . ALA E 1 162 ? 0.819 -104.871 36.256 1.00 24.67 162 ALA E C 1
ATOM 7456 O O . ALA E 1 162 ? 1.475 -104.850 37.305 1.00 23.72 162 ALA E O 1
ATOM 7458 N N . PHE E 1 163 ? -0.021 -103.898 35.898 1.00 25.00 163 PHE E N 1
ATOM 7459 C CA . PHE E 1 163 ? -0.238 -102.729 36.756 1.00 25.48 163 PHE E CA 1
ATOM 7460 C C . PHE E 1 163 ? -0.736 -103.105 38.140 1.00 26.17 163 PHE E C 1
ATOM 7461 O O . PHE E 1 163 ? -0.324 -102.530 39.143 1.00 26.61 163 PHE E O 1
ATOM 7469 N N . GLN E 1 164 ? -1.631 -104.076 38.179 1.00 27.02 164 GLN E N 1
ATOM 7470 C CA . GLN E 1 164 ? -2.227 -104.498 39.430 1.00 27.38 164 GLN E CA 1
ATOM 7471 C C . GLN E 1 164 ? -1.186 -105.248 40.278 1.00 27.64 164 GLN E C 1
ATOM 7472 O O . GLN E 1 164 ? -1.121 -105.022 41.491 1.00 28.14 164 GLN E O 1
ATOM 7478 N N . PHE E 1 165 ? -0.366 -106.091 39.640 1.00 27.42 165 PHE E N 1
ATOM 7479 C CA . PHE E 1 165 ? 0.771 -106.752 40.284 1.00 27.89 165 PHE E CA 1
ATOM 7480 C C . PHE E 1 165 ? 1.742 -105.702 40.868 1.00 28.92 165 PHE E C 1
ATOM 7481 O O . PHE E 1 165 ? 2.091 -105.740 42.054 1.00 29.37 165 PHE E O 1
ATOM 7489 N N . VAL E 1 166 ? 2.177 -104.758 40.042 1.00 29.34 166 VAL E N 1
ATOM 7490 C CA . VAL E 1 166 ? 2.984 -103.630 40.519 1.00 29.74 166 VAL E CA 1
ATOM 7491 C C . VAL E 1 166 ? 2.405 -102.978 41.791 1.00 31.08 166 VAL E C 1
ATOM 7492 O O . VAL E 1 166 ? 3.126 -102.799 42.778 1.00 30.77 166 VAL E O 1
ATOM 7496 N N . GLU E 1 167 ? 1.124 -102.593 41.762 1.00 32.34 167 GLU E N 1
ATOM 7497 C CA . GLU E 1 167 ? 0.535 -101.918 42.925 1.00 34.24 167 GLU E CA 1
ATOM 7498 C C . GLU E 1 167 ? 0.466 -102.849 44.152 1.00 34.73 167 GLU E C 1
ATOM 7499 O O . GLU E 1 167 ? 0.673 -102.408 45.288 1.00 34.83 167 GLU E O 1
ATOM 7505 N N . LYS E 1 168 ? 0.196 -104.131 43.932 1.00 35.14 168 LYS E N 1
ATOM 7506 C CA . LYS E 1 168 ? 0.095 -105.065 45.057 1.00 36.17 168 LYS E CA 1
ATOM 7507 C C . LYS E 1 168 ? 1.430 -105.369 45.711 1.00 35.99 168 LYS E C 1
ATOM 7508 O O . LYS E 1 168 ? 1.506 -105.405 46.925 1.00 37.02 168 LYS E O 1
ATOM 7514 N N . HIS E 1 169 ? 2.464 -105.610 44.918 1.00 35.43 169 HIS E N 1
ATOM 7515 C CA . HIS E 1 169 ? 3.713 -106.163 45.439 1.00 35.24 169 HIS E CA 1
ATOM 7516 C C . HIS E 1 169 ? 4.892 -105.166 45.519 1.00 34.97 169 HIS E C 1
ATOM 7517 O O . HIS E 1 169 ? 5.978 -105.540 45.988 1.00 34.76 169 HIS E O 1
ATOM 7524 N N . GLY E 1 170 ? 4.687 -103.930 45.044 1.00 34.34 170 GLY E N 1
ATOM 7525 C CA . GLY E 1 170 ? 5.751 -102.905 44.973 1.00 33.63 170 GLY E CA 1
ATOM 7526 C C . GLY E 1 170 ? 6.927 -103.347 44.108 1.00 33.44 170 GLY E C 1
ATOM 7527 O O . GLY E 1 170 ? 8.097 -102.982 44.363 1.00 34.29 170 GLY E O 1
ATOM 7528 N N . GLU E 1 171 ? 6.628 -104.162 43.104 1.00 32.28 171 GLU E N 1
ATOM 7529 C CA . GLU E 1 171 ? 7.643 -104.651 42.190 1.00 31.80 171 GLU E CA 1
ATOM 7530 C C . GLU E 1 171 ? 7.360 -104.106 40.787 1.00 30.89 171 GLU E C 1
ATOM 7531 O O . GLU E 1 171 ? 6.330 -103.461 40.562 1.00 31.05 171 GLU E O 1
ATOM 7537 N N . VAL E 1 172 ? 8.277 -104.338 39.849 1.00 29.32 172 VAL E N 1
ATOM 7538 C CA . VAL E 1 172 ? 8.099 -103.839 38.489 1.00 27.89 172 VAL E CA 1
ATOM 7539 C C . VAL E 1 172 ? 8.065 -105.012 37.557 1.00 27.74 172 VAL E C 1
ATOM 7540 O O . VAL E 1 172 ? 8.610 -106.066 37.894 1.00 27.87 172 VAL E O 1
ATOM 7544 N N . CYS E 1 173 ? 7.416 -104.838 36.402 1.00 26.70 173 CYS E N 1
ATOM 7545 C CA . CYS E 1 173 ? 7.217 -105.939 35.478 1.00 26.64 173 CYS E CA 1
ATOM 7546 C C . CYS E 1 173 ? 8.073 -105.738 34.250 1.00 26.19 173 CYS E C 1
ATOM 7547 O O . CYS E 1 173 ? 7.886 -104.765 33.525 1.00 26.62 173 CYS E O 1
ATOM 7550 N N . PRO E 1 174 ? 9.010 -106.659 34.014 1.00 25.78 174 PRO E N 1
ATOM 7551 C CA . PRO E 1 174 ? 9.910 -106.644 32.856 1.00 25.52 174 PRO E CA 1
ATOM 7552 C C . PRO E 1 174 ? 9.144 -106.693 31.537 1.00 26.33 174 PRO E C 1
ATOM 7553 O O . PRO E 1 174 ? 7.939 -107.014 31.501 1.00 26.27 174 PRO E O 1
ATOM 7557 N N . ALA E 1 175 ? 9.860 -106.419 30.453 1.00 26.41 175 ALA E N 1
ATOM 7558 C CA . ALA E 1 175 ? 9.363 -106.673 29.120 1.00 26.53 175 ALA E CA 1
ATOM 7559 C C . ALA E 1 175 ? 8.757 -108.070 29.021 1.00 26.85 175 ALA E C 1
ATOM 7560 O O . ALA E 1 175 ? 9.330 -109.055 29.522 1.00 27.21 175 ALA E O 1
ATOM 7562 N N . ASN E 1 176 ? 7.605 -108.129 28.364 1.00 27.42 176 ASN E N 1
ATOM 7563 C CA . ASN E 1 176 ? 6.909 -109.368 28.015 1.00 28.39 176 ASN E CA 1
ATOM 7564 C C . ASN E 1 176 ? 6.214 -110.070 29.169 1.00 29.05 176 ASN E C 1
ATOM 7565 O O . ASN E 1 176 ? 5.587 -111.104 28.945 1.00 30.14 176 ASN E O 1
ATOM 7570 N N . TRP E 1 177 ? 6.309 -109.521 30.379 0.90 29.31 177 TRP E N 1
ATOM 7571 C CA . TRP E 1 177 ? 5.671 -110.099 31.562 0.90 30.39 177 TRP E CA 1
ATOM 7572 C C . TRP E 1 177 ? 4.244 -110.568 31.284 0.90 32.13 177 TRP E C 1
ATOM 7573 O O . TRP E 1 177 ? 3.519 -109.937 30.535 0.90 32.09 177 TRP E O 1
ATOM 7584 N N . LYS E 1 178 ? 3.861 -111.687 31.894 1.00 34.94 178 LYS E N 1
ATOM 7585 C CA . LYS E 1 178 ? 2.471 -112.189 31.903 1.00 37.50 178 LYS E CA 1
ATOM 7586 C C . LYS E 1 178 ? 2.189 -112.683 33.311 1.00 38.55 178 LYS E C 1
ATOM 7587 O O . LYS E 1 178 ? 3.140 -112.871 34.095 1.00 38.99 178 LYS E O 1
ATOM 7593 N N . LYS E 1 179 ? 0.912 -112.867 33.655 1.00 39.60 179 LYS E N 1
ATOM 7594 C CA . LYS E 1 179 ? 0.580 -113.335 35.009 1.00 41.12 179 LYS E CA 1
ATOM 7595 C C . LYS E 1 179 ? 1.201 -114.702 35.272 1.00 41.18 179 LYS E C 1
ATOM 7596 O O . LYS E 1 179 ? 1.181 -115.585 34.410 1.00 40.95 179 LYS E O 1
ATOM 7602 N N . GLY E 1 180 ? 1.757 -114.861 36.465 1.00 41.92 180 GLY E N 1
ATOM 7603 C CA . GLY E 1 180 ? 2.544 -116.045 36.774 1.00 42.62 180 GLY E CA 1
ATOM 7604 C C . GLY E 1 180 ? 4.018 -115.719 36.850 1.00 42.82 180 GLY E C 1
ATOM 7605 O O . GLY E 1 180 ? 4.703 -116.172 37.767 1.00 43.63 180 GLY E O 1
ATOM 7606 N N . ASP E 1 181 ? 4.510 -114.925 35.899 1.00 42.64 181 ASP E N 1
ATOM 7607 C CA . ASP E 1 181 ? 5.917 -114.538 35.900 1.00 42.69 181 ASP E CA 1
ATOM 7608 C C . ASP E 1 181 ? 6.311 -113.818 37.194 1.00 42.66 181 ASP E C 1
ATOM 7609 O O . ASP E 1 181 ? 5.462 -113.248 37.879 1.00 42.94 181 ASP E O 1
ATOM 7614 N N . PRO E 1 182 ? 7.601 -113.874 37.555 1.00 42.80 182 PRO E N 1
ATOM 7615 C CA . PRO E 1 182 ? 7.994 -113.054 38.695 1.00 42.55 182 PRO E CA 1
ATOM 7616 C C . PRO E 1 182 ? 8.240 -111.607 38.270 1.00 42.00 182 PRO E C 1
ATOM 7617 O O . PRO E 1 182 ? 8.495 -111.333 37.084 1.00 40.74 182 PRO E O 1
ATOM 7621 N N . GLY E 1 183 ? 8.184 -110.708 39.251 1.00 41.89 183 GLY E N 1
ATOM 7622 C CA . GLY E 1 183 ? 8.590 -109.321 39.052 1.00 41.88 183 GLY E CA 1
ATOM 7623 C C . GLY E 1 183 ? 10.028 -109.045 39.488 1.00 41.52 183 GLY E C 1
ATOM 7624 O O . GLY E 1 183 ? 10.791 -109.961 39.794 1.00 41.79 183 GLY E O 1
ATOM 7625 N N . MET E 1 184 ? 10.388 -107.774 39.506 1.00 40.67 184 MET E N 1
ATOM 7626 C CA . MET E 1 184 ? 11.683 -107.351 39.946 1.00 40.47 184 MET E CA 1
ATOM 7627 C C . MET E 1 184 ? 11.483 -106.330 41.064 1.00 41.18 184 MET E C 1
ATOM 7628 O O . MET E 1 184 ? 10.594 -105.472 40.976 1.00 40.88 184 MET E O 1
ATOM 7633 N N . LYS E 1 185 ? 12.281 -106.397 42.122 1.00 41.82 185 LYS E N 1
ATOM 7634 C CA . LYS E 1 185 ? 12.230 -105.302 43.088 1.00 43.15 185 LYS E CA 1
ATOM 7635 C C . LYS E 1 185 ? 13.088 -104.194 42.504 1.00 43.16 185 LYS E C 1
ATOM 7636 O O . LYS E 1 185 ? 14.206 -104.467 42.075 1.00 42.11 185 LYS E O 1
ATOM 7642 N N . PRO E 1 186 ? 12.541 -102.955 42.440 1.00 43.75 186 PRO E N 1
ATOM 7643 C CA . PRO E 1 186 ? 13.188 -101.826 41.753 1.00 44.42 186 PRO E CA 1
ATOM 7644 C C . PRO E 1 186 ? 14.201 -101.132 42.653 1.00 44.87 186 PRO E C 1
ATOM 7645 O O . PRO E 1 186 ? 14.002 -99.984 43.065 1.00 44.65 186 PRO E O 1
ATOM 7649 N N . GLU E 1 187 ? 15.272 -101.862 42.945 1.00 45.45 187 GLU E N 1
ATOM 7650 C CA . GLU E 1 187 ? 16.351 -101.433 43.829 1.00 46.37 187 GLU E CA 1
ATOM 7651 C C . GLU E 1 187 ? 17.620 -102.043 43.286 1.00 46.18 187 GLU E C 1
ATOM 7652 O O . GLU E 1 187 ? 17.568 -103.143 42.746 1.00 46.44 187 GLU E O 1
ATOM 7658 N N . PRO E 1 188 ? 18.753 -101.329 43.396 1.00 46.01 188 PRO E N 1
ATOM 7659 C CA . PRO E 1 188 ? 19.938 -101.779 42.674 1.00 46.22 188 PRO E CA 1
ATOM 7660 C C . PRO E 1 188 ? 20.403 -103.181 43.069 1.00 46.52 188 PRO E C 1
ATOM 7661 O O . PRO E 1 188 ? 20.615 -104.029 42.181 1.00 46.77 188 PRO E O 1
ATOM 7665 N N . ASN E 1 189 ? 20.531 -103.430 44.373 1.00 46.63 189 ASN E N 1
ATOM 7666 C CA . ASN E 1 189 ? 20.990 -104.730 44.869 1.00 47.06 189 ASN E CA 1
ATOM 7667 C C . ASN E 1 189 ? 20.015 -105.864 44.622 1.00 46.48 189 ASN E C 1
ATOM 7668 O O . ASN E 1 189 ? 20.387 -106.892 44.022 1.00 46.39 189 ASN E O 1
ATOM 7673 N N . ALA E 1 190 ? 18.781 -105.666 45.095 1.00 45.92 190 ALA E N 1
ATOM 7674 C CA . ALA E 1 190 ? 17.726 -106.690 45.054 1.00 45.55 190 ALA E CA 1
ATOM 7675 C C . ALA E 1 190 ? 17.339 -107.098 43.637 1.00 45.20 190 ALA E C 1
ATOM 7676 O O . ALA E 1 190 ? 16.905 -108.229 43.425 1.00 45.35 190 ALA E O 1
ATOM 7678 N N . SER E 1 191 ? 17.508 -106.189 42.677 1.00 44.55 191 SER E N 1
ATOM 7679 C CA . SER E 1 191 ? 17.201 -106.495 41.284 1.00 44.58 191 SER E CA 1
ATOM 7680 C C . SER E 1 191 ? 18.230 -107.464 40.694 1.00 44.18 191 SER E C 1
ATOM 7681 O O . SER E 1 191 ? 17.894 -108.332 39.898 1.00 43.71 191 SER E O 1
ATOM 7684 N N . VAL E 1 192 ? 19.485 -107.302 41.082 1.00 44.86 192 VAL E N 1
ATOM 7685 C CA . VAL E 1 192 ? 20.539 -108.215 40.645 1.00 45.35 192 VAL E CA 1
ATOM 7686 C C . VAL E 1 192 ? 20.320 -109.608 41.266 1.00 46.07 192 VAL E C 1
ATOM 7687 O O . VAL E 1 192 ? 20.261 -110.610 40.545 1.00 45.94 192 VAL E O 1
ATOM 7691 N N . GLU E 1 193 ? 20.163 -109.651 42.590 1.00 46.67 193 GLU E N 1
ATOM 7692 C CA . GLU E 1 193 ? 20.013 -110.919 43.308 1.00 47.80 193 GLU E CA 1
ATOM 7693 C C . GLU E 1 193 ? 18.739 -111.670 42.913 1.00 47.63 193 GLU E C 1
ATOM 7694 O O . GLU E 1 193 ? 18.802 -112.843 42.518 1.00 47.74 193 GLU E O 1
ATOM 7700 N N . GLY E 1 194 ? 17.600 -110.982 43.013 1.00 47.47 194 GLY E N 1
ATOM 7701 C CA . GLY E 1 194 ? 16.293 -111.563 42.721 1.00 47.24 194 GLY E CA 1
ATOM 7702 C C . GLY E 1 194 ? 15.994 -111.774 41.239 1.00 47.00 194 GLY E C 1
ATOM 7703 O O . GLY E 1 194 ? 15.247 -112.685 40.879 1.00 46.89 194 GLY E O 1
ATOM 7704 N N . TYR E 1 195 ? 16.565 -110.947 40.366 1.00 46.55 195 TYR E N 1
ATOM 7705 C CA . TYR E 1 195 ? 16.223 -111.054 38.954 1.00 46.19 195 TYR E CA 1
ATOM 7706 C C . TYR E 1 195 ? 17.399 -111.288 37.995 1.00 46.10 195 TYR E C 1
ATOM 7707 O O . TYR E 1 195 ? 17.445 -112.329 37.333 1.00 46.07 195 TYR E O 1
ATOM 7716 N N . PHE E 1 196 ? 18.319 -110.327 37.908 1.00 45.54 196 PHE E N 1
ATOM 7717 C CA . PHE E 1 196 ? 19.298 -110.303 36.818 1.00 46.21 196 PHE E CA 1
ATOM 7718 C C . PHE E 1 196 ? 20.238 -111.501 36.803 1.00 46.91 196 PHE E C 1
ATOM 7719 O O . PHE E 1 196 ? 20.546 -112.030 35.731 1.00 47.01 196 PHE E O 1
ATOM 7727 N N . SER E 1 197 ? 20.687 -111.918 37.987 1.00 47.83 197 SER E N 1
ATOM 7728 C CA . SER E 1 197 ? 21.617 -113.045 38.117 1.00 48.85 197 SER E CA 1
ATOM 7729 C C . SER E 1 197 ? 20.981 -114.401 37.821 1.00 49.59 197 SER E C 1
ATOM 7730 O O . SER E 1 197 ? 21.701 -115.386 37.638 1.00 49.98 197 SER E O 1
ATOM 7733 N N . LYS E 1 198 ? 19.649 -114.428 37.719 1.00 50.32 198 LYS E N 1
ATOM 7734 C CA . LYS E 1 198 ? 18.870 -115.662 37.523 1.00 51.17 198 LYS E CA 1
ATOM 7735 C C . LYS E 1 198 ? 18.189 -115.766 36.147 1.00 51.23 198 LYS E C 1
ATOM 7736 O O . LYS E 1 198 ? 18.752 -115.390 35.114 1.00 51.39 198 LYS E O 1
#

Radius of gyration: 38.63 Å; Cα contacts (8 Å, |Δi|>4): 2368; chains: 5; bounding box: 79×122×61 Å

Organism: Leishmania major (NCBI:txid5664)

Sequence (987 aa):
SCGNAKINSPAPSFEEVALMPNGSFKKISLSSYKGKWVVLFFYPLDFTFVCPTEVIAFSDSVSRFNELNCEVLACSIDSEYAHLQWTLQDRKKGGLGTMAIPILADKTKNIARSYGVLEESQGVAYRGLFIIDPHGMLRQITVNDMPVGRSVEEVLRLLEAFQFVEKHGEVCPANWKKGDPGMKPEPNASVEGYFSKQSCGNAKKINSPAPSFEEVALMPNGSFKKISLSSYKGKWVVLFFYPLDFTFVCPTEVIAFSDSVSRFNELNCEVLACSIDSEYAHLQWTLQDRKKGGLGTMAIPILADKTKNIARSYGVLEESQGVAYRGLFIIDPHGMLRQITVNDMPVGRSVEEVLRLLEAFQFVEKHGEVCPANWKKGDPGMKPEPNASVEGYFSKQSCGNAKKINSPAPSFEEVALMPNGSFKKISLSSYKGKWVVLFFYPLDFTFVCPTEVIAFSDSVSRFNELNCEVLACSIDSEYAHLQWTLQDRKKGGLGTMAIPILADKTKNIARSYGVLEESQGVAYRGLFIIDPHGMLRQITVNDMPVGRSVEEVLRLLEAFQFVEKHGEVCPANWKKKGDPGMKPEPNASVEGYFSKQCGNAKKINSPAPSFEEVALMPNGSFKKISLSSYKGKWVVLFFYPLDFTFVCPTEVIAFSDSVSRFNELNCEVLACSIDSEYAHLQWTLQDRKKGGLGTMAIPILADKTKNIARSYGVLEESQGVAYRGLFIIDPHGMLRQITVNDMPVGRSVEEVLRLLEAFQFVEKHGEVCPANWKKGDPGMKPEPNASVEGYFSKSCGNAKKINSPAPSFEEVALMPNGSFKKISLSSYKGKWVVLFFYPLDFTFVCPTEVIAFSDSVSRFNELNCEVLACSIDSEYAHLQWTLQDRKKGGLGTMAIPILADKTKNIARSYGVLEESQGVAYRGLFIIDPHGMLRQITVNDMPVGRSVEEVLRLLEAFQFVEKHGEVCPANWKKGDPGMKPEPNASVEGYFSK

Solvent-accessible surface area: 38000 Å² total; per-residue (Å²): 49,1,34,106,0,112,9,69,30,85,5,16,96,18,112,30,22,0,5,39,55,130,33,49,79,114,136,10,24,13,75,82,22,129,48,92,12,1,0,0,0,0,0,10,65,7,97,30,32,3,0,0,20,0,0,30,18,0,4,92,17,21,66,99,0,75,143,38,76,2,50,1,0,0,0,1,29,22,33,17,139,24,0,48,100,0,14,118,58,84,92,115,139,4,0,0,16,118,13,52,2,16,0,0,0,0,103,83,57,85,12,0,102,26,0,11,1,14,25,106,98,140,8,13,0,9,8,0,0,0,0,2,7,36,126,11,64,0,19,0,4,20,3,0,5,47,21,0,0,4,12,5,98,27,5,10,28,5,0,39,0,0,42,41,15,103,161,95,56,35,14,0,6,15,62,7,128,148,76,44,94,12,3,115,54,96,40,113,25,3,48,119,46,31,6,58,155,115,56,1,33,112,0,53,5,69,30,92,6,16,96,22,114,32,18,0,3,40,57,127,32,49,69,115,125,7,26,12,68,84,22,126,48,79,13,2,0,0,0,0,0,11,13,0,14,15,16,2,0,0,15,0,0,28,16,1,4,94,17,25,69,102,0,73,145,42,70,1,51,3,0,0,0,0,8,8,0,17,37,1,0,20,39,0,18,121,32,87,76,109,139,5,0,0,15,114,9,51,2,16,0,0,0,1,9,31,3,85,10,0,88,27,0,12,2,23,44,97,83,88,1,10,0,14,7,0,0,0,0,2,8,33,128,14,63,0,16,0,3,20,3,1,6,48,21,0,0,3,11,2,97,26,5,10,32,4,0,30,0,0,38,40,16,101,165,92,55,33,15,0,8,13,64,9,128,146,75,45,91,9,3,113,58,97,98,113,21,2,44,117,54,40,10,47,144,138,56,1,38,108,0,64,5,70,32,88,6,19,89,22,108,23,21,0,4,34,46,128,29,52,67,116,130,10,28,12,70,82,21,125,49,76,14,1,0,0,0,0,0,10,15,0,17,14,17,3,0,0,17,0,0,30,19,0,5,92,18,19,70,98,0,70,142,51,70,1,53,2,0,0,0,0,7,8,1,16,36,0,0,18,42,0,18,125,35,90,82,130,145,7,0,0,16,114,10,56,1,18,0,0,0,0,5,29,5,85,12,0,86,25,0,30,3,15,24,101,90,94,1,9,0,7,7,0,0,0,0,1,6,35,131,12,67,0,20,0,4,20,3,0,6,48,21,0,0,3,11,5,100,26,6,11,30,4,0,39,0,0,39,28,14,103,171,95,55,42,14,0,6,14,58,3,127,115,71,42,97,10,1,101,52,102,41,105,13,2,42,111,42,30,7,48,160,122,17,42,113,0,78,4,70,32,92,6,18,94,20,112,32,21,0,3,34,59,121,33,48,78,130,109,12,22,10,68,84,19,130,49,83,11,2,0,0,0,0,0,10,12,0,14,13,17,2,0,0,17,0,0,30,17,0,3,91,22,19,66,96,0,73,140,43,74,1,52,1,0,0,0,1,7,9,0,16,52,0,0,46,44,0,22,121,32,84,85,110,140,6,0,0,15,120,9,54,1,12,0,0,0,0,9,28,3,84,11,0,84,24,0,10,3,21,22,98,88,80,0,4,0,11,8,0,0,0,0,1,9,34,129,12,64,0,19,0,5,20,4,0,4,49,21,0,0,5,11,3,100,27,6,10,30,4,0,43,0,0,43,40,17,105,169,97,54,35,14,0,5,16,56,5,130,153,73,40,95,13,3,111,56,99,38,115,27,3,47,122,49,66,16,53,174,92,28,44,107,0,101,76,109,40,88,7,19,95,19,113,26,19,0,4,40,50,121,31,37,64,105,135,14,27,12,64,81,24,125,47,85,14,1,0,0,0,0,0,10,14,0,17,18,144,34,0,10,84,9,0,34,36,2,4,92,17,21,69,94,0,73,141,45,74,2,56,3,0,0,0,1,7,8,1,15,39,0,0,16,40,0,16,120,32,81,99,194,170,31,0,0,17,118,8,56,1,18,0,0,0,0,4,28,4,82,11,0,88,21,0,37,3,23,44,96,85,86,1,6,0,61,7,0,0,0,0,2,13,38,135,11,69,0,41,36,54,36,68,31,93,48,95,91,31,30,55,21,106,71,4,13,70,23,0,49,10,39,38,39,42,105,167,88,51,30,59,35,29,94,131,5,132,154,73,52,97,11,26,97,78,100,116,116,33,11,78,122,56,77,121,79,198

Foldseek 3Di:
DQQQADFQDFQDKDWFWKQALVRDIDIDIPVVLQVAKEKEKEAFDQPDDLVLVQQQVCQVCQVLQVVLRYAYEYEKCAANVSLSVLLVDDVVSVGNHRGNHIYGNNVVLVSLNNRNAAPPVVGIGFTWMWIAGSRNGTHDIDGDGNPDHDDPVVVSQVSVQVVVCVPPVFHADPPDGPPDDGAHPDVPRRVVPPVVVD/DQQQADFQDQQDWDWFWKQALVRDIDIDIPVVLQQAKEKEWEAFDQPDDLVLVQQLVCQVCQVLQVVLRYAYEYEKCADNVSLSVLCVDDVVNVGNHRGNHIYGNNVVLVSLNNRNAAPVVVGIGFGWIWIAGNRNGTHDIDGDGHPDHDDPQVVSQVSVQVVVCVVPVFHADPPRGPPDDGFNPDDPRRCVVPPVPD/DAQQADFFDFQDWDWFWKQALVRDIDIDILVVLAVAKEKEKEAWDQPDDLVLVQQLVCQVCQVVQVVLRYAYEYEKQADSVSLSVLCVDDVVSVGNHRGNHIYGNNVVCVSQNNRNQAPVVVGIGFTWIWIAGNRRGTHDIDGDGRPDHDDPVVVSQVSVQVVVCVPPVFHADPPDGPPDDTANPDDVRRVVPPVVVD/DQLADFQDFQDWDWFWKQALVRDIDIDILLVLQQAKEKEWEAWDQQDDLVLVQQLVCQVCQVLQVVLRYAYEYEKQADNVSLSVLCVDDVVNVGNHRGNHIYGNNVVLVSLNRVVAAPVVVRIGFGWIWIAGSNNGTHDIDGDGRPDDDDPVVVSQVSLQVVCCVVPVFHDDPPDGPPDDTAHPDVPRRVVPPVVD/DQQQADFQDFQDWDWFWKQALVRDIDTDIPVVLQQAKEKEKEAFDQQDDLVLVQQLVCQVCQVVQVVLRYAYEYEKQAANVSLSVLLVDDVVNRGNHRGNHMYGNNVVLVSLNNSNQAPPVSRIGFTWIWIAGSRRGTHDIDGDGRPDHDDPVVVSQVSVQVVCCVVPVFHADPPDGPPDDTANPDDVRRVVVPVVD

InterPro domains:
  IPR000866 Alkyl hydroperoxide reductase subunit C/ Thiol specific antioxidant [PF00578] (9-141)
  IPR013766 Thioredoxin domain [PS51352] (6-165)
  IPR019479 Peroxiredoxin, C-terminal [PF10417] (162-198)
  IPR024706 Peroxiredoxin, AhpC-type [PIRSF000239] (7-189)
  IPR036249 Thioredoxin-like superfamily [SSF52833] (7-189)
  IPR050217 Thiol-specific antioxidant peroxiredoxin [PTHR10681] (5-199)